Protein AF-0000000081093779 (afdb_homodimer)

Nearest PDB structures (foldseek):
  6x68-assembly1_C  TM=7.818E-01  e=4.699E-25  Trichoplusia ni
  6x68-assembly1_C  TM=7.734E-01  e=1.023E-24  Trichoplusia ni

pLDDT: mean 75.85, std 24.29, range [15.96, 97.69]

Structure (mmCIF, N/CA/C/O backbone):
data_AF-0000000081093779-model_v1
#
loop_
_entity.id
_entity.type
_entity.pdbx_description
1 polymer 'PiggyBac transposable element-derived protein domain-containing protein'
#
loop_
_atom_site.group_PDB
_atom_site.id
_atom_site.type_symbol
_atom_site.label_atom_id
_atom_site.label_alt_id
_atom_site.label_comp_id
_atom_site.label_asym_id
_atom_site.label_entity_id
_atom_site.label_seq_id
_atom_site.pdbx_PDB_ins_code
_atom_site.Cartn_x
_atom_site.Cartn_y
_atom_site.Cartn_z
_atom_site.occupancy
_atom_site.B_iso_or_equiv
_atom_site.auth_seq_id
_atom_site.auth_comp_id
_atom_site.auth_asym_id
_atom_site.auth_atom_id
_atom_site.pdbx_PDB_model_num
ATOM 1 N N . MET A 1 1 ? -0.114 -11.602 -33.719 1 18.81 1 MET A N 1
ATOM 2 C CA . MET A 1 1 ? -1.389 -11.312 -33.062 1 18.81 1 MET A CA 1
ATOM 3 C C . MET A 1 1 ? -1.17 -10.609 -31.734 1 18.81 1 MET A C 1
ATOM 5 O O . MET A 1 1 ? -0.712 -11.219 -30.766 1 18.81 1 MET A O 1
ATOM 9 N N . ALA A 1 2 ? -0.824 -9.297 -31.766 1 21.97 2 ALA A N 1
ATOM 10 C CA . ALA A 1 2 ? -0.409 -8.336 -30.734 1 21.97 2 ALA A CA 1
ATOM 11 C C . ALA A 1 2 ? -1.449 -8.234 -29.625 1 21.97 2 ALA A C 1
ATOM 13 O O . ALA A 1 2 ? -2.633 -8.016 -29.891 1 21.97 2 ALA A O 1
ATOM 14 N N . ARG A 1 3 ? -1.129 -9.094 -28.594 1 26.73 3 ARG A N 1
ATOM 15 C CA . ARG A 1 3 ? -1.94 -9.211 -27.391 1 26.73 3 ARG A CA 1
ATOM 16 C C . ARG A 1 3 ? -2.463 -7.848 -26.953 1 26.73 3 ARG A C 1
ATOM 18 O O . ARG A 1 3 ? -1.682 -6.965 -26.594 1 26.73 3 ARG A O 1
ATOM 25 N N . GLN A 1 4 ? -3.508 -7.391 -27.609 1 26.34 4 GLN A N 1
ATOM 26 C CA . GLN A 1 4 ? -4.191 -6.129 -27.359 1 26.34 4 GLN A CA 1
ATOM 27 C C . GLN A 1 4 ? -4.672 -6.043 -25.922 1 26.34 4 GLN A C 1
ATOM 29 O O . GLN A 1 4 ? -5.543 -6.812 -25.5 1 26.34 4 GLN A O 1
ATOM 34 N N . ASN A 1 5 ? -3.793 -5.777 -25.031 1 28.72 5 ASN A N 1
ATOM 35 C CA . ASN A 1 5 ? -4.012 -5.508 -23.609 1 28.72 5 ASN A CA 1
ATOM 36 C C . ASN A 1 5 ? -5.164 -4.527 -23.391 1 28.72 5 ASN A C 1
ATOM 38 O O . ASN A 1 5 ? -5.32 -3.572 -24.156 1 28.72 5 ASN A O 1
ATOM 42 N N . SER A 1 6 ? -6.215 -5.047 -22.922 1 29.97 6 SER A N 1
ATOM 43 C CA . SER A 1 6 ? -7.402 -4.238 -22.656 1 29.97 6 SER A CA 1
ATOM 44 C C . SER A 1 6 ? -7.031 -2.867 -22.109 1 29.97 6 SER A C 1
ATOM 46 O O . SER A 1 6 ? -6.039 -2.729 -21.391 1 29.97 6 SER A O 1
ATOM 48 N N . PRO A 1 7 ? -7.602 -1.818 -22.672 1 32.47 7 PRO A N 1
ATOM 49 C CA . PRO A 1 7 ? -7.254 -0.427 -22.375 1 32.47 7 PRO A CA 1
ATOM 50 C C . PRO A 1 7 ? -7.285 -0.123 -20.875 1 32.47 7 PRO A C 1
ATOM 52 O O . PRO A 1 7 ? -6.457 0.645 -20.375 1 32.47 7 PRO A O 1
ATOM 55 N N . ASP A 1 8 ? -8.289 -0.704 -20.281 1 31.78 8 ASP A N 1
ATOM 56 C CA . ASP A 1 8 ? -8.438 -0.351 -18.875 1 31.78 8 ASP A CA 1
ATOM 57 C C . ASP A 1 8 ? -7.289 -0.904 -18.031 1 31.78 8 ASP A C 1
ATOM 59 O O . ASP A 1 8 ? -6.801 -0.237 -17.125 1 31.78 8 ASP A O 1
ATOM 63 N N . PHE A 1 9 ? -6.965 -2.135 -18.219 1 30.69 9 PHE A N 1
ATOM 64 C CA . PHE A 1 9 ? -5.809 -2.734 -17.578 1 30.69 9 PHE A CA 1
ATOM 65 C C . PHE A 1 9 ? -4.52 -2.076 -18.047 1 30.69 9 PHE A C 1
ATOM 67 O O . PHE A 1 9 ? -3.58 -1.901 -17.266 1 30.69 9 PHE A O 1
ATOM 74 N N . GLN A 1 10 ? -4.438 -1.622 -19.281 1 31.36 10 GLN A N 1
ATOM 75 C CA . GLN A 1 10 ? -3.293 -0.884 -19.812 1 31.36 10 GLN A CA 1
ATOM 76 C C . GLN A 1 10 ? -3.102 0.434 -19.062 1 31.36 10 GLN A C 1
ATOM 78 O O . GLN A 1 10 ? -1.971 0.836 -18.781 1 31.36 10 GLN A O 1
ATOM 83 N N . GLN A 1 11 ? -4.203 0.979 -18.797 1 33.19 11 GLN A N 1
ATOM 84 C CA . GLN A 1 11 ? -4.137 2.221 -18.031 1 33.19 11 GLN A CA 1
ATOM 85 C C . GLN A 1 11 ? -3.576 1.978 -16.641 1 33.19 11 GLN A C 1
ATOM 87 O O . GLN A 1 11 ? -2.82 2.799 -16.109 1 33.19 11 GLN A O 1
ATOM 92 N N . LEU A 1 12 ? -4.023 0.939 -16.031 1 31.95 12 LEU A N 1
ATOM 93 C CA . LEU A 1 12 ? -3.412 0.568 -14.758 1 31.95 12 LEU A CA 1
ATOM 94 C C . LEU A 1 12 ? -1.933 0.246 -14.938 1 31.95 12 LEU A C 1
ATOM 96 O O . LEU A 1 12 ? -1.105 0.614 -14.102 1 31.95 12 LEU A O 1
ATOM 100 N N . LEU A 1 13 ? -1.633 -0.436 -16.016 1 33.34 13 LEU A N 1
ATOM 101 C CA . LEU A 1 13 ? -0.254 -0.76 -16.375 1 33.34 13 LEU A CA 1
ATOM 102 C C . LEU A 1 13 ? 0.535 0.504 -16.688 1 33.34 13 LEU A C 1
ATOM 104 O O . LEU A 1 13 ? 1.722 0.6 -16.375 1 33.34 13 LEU A O 1
ATOM 108 N N . ASP A 1 14 ? -0.094 1.353 -17.469 1 34.47 14 ASP A N 1
ATOM 109 C CA . ASP A 1 14 ? 0.603 2.561 -17.906 1 34.47 14 ASP A CA 1
ATOM 110 C C . ASP A 1 14 ? 1.012 3.414 -16.703 1 34.47 14 ASP A C 1
ATOM 112 O O . ASP A 1 14 ? 1.974 4.18 -16.781 1 34.47 14 ASP A O 1
ATOM 116 N N . GLY A 1 15 ? 0.199 3.402 -15.789 1 32.81 15 GLY A N 1
ATOM 117 C CA . GLY A 1 15 ? 0.595 4.148 -14.609 1 32.81 15 GLY A CA 1
ATOM 118 C C . GLY A 1 15 ? 1.782 3.541 -13.883 1 32.81 15 GLY A C 1
ATOM 119 O O . GLY A 1 15 ? 2.293 4.117 -12.922 1 32.81 15 GLY A O 1
ATOM 120 N N . TYR A 1 16 ? 1.854 2.27 -13.938 1 31.12 16 TYR A N 1
ATOM 121 C CA . TYR A 1 16 ? 3.043 1.695 -13.32 1 31.12 16 TYR A CA 1
ATOM 122 C C . TYR A 1 16 ? 4.285 1.994 -14.148 1 31.12 16 TYR A C 1
ATOM 124 O O . TYR A 1 16 ? 4.48 1.413 -15.219 1 31.12 16 TYR A O 1
ATOM 132 N N . ILE A 1 17 ? 4.734 3.088 -14.117 1 31.38 17 ILE A N 1
ATOM 133 C CA . ILE A 1 17 ? 6.012 3.398 -14.75 1 31.38 17 ILE A CA 1
ATOM 134 C C . ILE A 1 17 ? 7.035 2.316 -14.398 1 31.38 17 ILE A C 1
ATOM 136 O O . ILE A 1 17 ? 7.398 2.148 -13.234 1 31.38 17 ILE A O 1
ATOM 140 N N . THR A 1 18 ? 7 1.309 -15.125 1 35.19 18 THR A N 1
ATOM 141 C CA . THR A 1 18 ? 8.164 0.427 -15.117 1 35.19 18 THR A CA 1
ATOM 142 C C . THR A 1 18 ? 9.453 1.235 -15.18 1 35.19 18 THR A C 1
ATOM 144 O O . THR A 1 18 ? 9.625 2.066 -16.078 1 35.19 18 THR A O 1
ATOM 147 N N . GLU A 1 19 ? 10.07 1.427 -14.148 1 36.53 19 GLU A N 1
ATOM 148 C CA . GLU A 1 19 ? 11.359 2.107 -14.102 1 36.53 19 GLU A CA 1
ATOM 149 C C . GLU A 1 19 ? 12.336 1.496 -15.102 1 36.53 19 GLU A C 1
ATOM 151 O O . GLU A 1 19 ? 12.531 0.279 -15.125 1 36.53 19 GLU A O 1
ATOM 156 N N . ASP A 1 20 ? 12.445 2.162 -16.156 1 38.88 20 ASP A N 1
ATOM 157 C CA . ASP A 1 20 ? 13.555 1.868 -17.062 1 38.88 20 ASP A CA 1
ATOM 158 C C . ASP A 1 20 ? 14.891 1.866 -16.312 1 38.88 20 ASP A C 1
ATOM 160 O O . ASP A 1 20 ? 15.016 2.475 -15.25 1 38.88 20 ASP A O 1
ATOM 164 N N . LEU A 1 21 ? 15.766 1.015 -16.719 1 40.94 21 LEU A N 1
ATOM 165 C CA . LEU A 1 21 ? 17.109 0.854 -16.156 1 40.94 21 LEU A CA 1
ATOM 166 C C . LEU A 1 21 ? 17.703 2.207 -15.789 1 40.94 21 LEU A C 1
ATOM 168 O O . LEU A 1 21 ? 18.453 2.311 -14.812 1 40.94 21 LEU A O 1
ATOM 172 N N . SER A 1 22 ? 17.406 3.127 -16.625 1 40.22 22 SER A N 1
ATOM 173 C CA . SER A 1 22 ? 18.016 4.422 -16.328 1 40.22 22 SER A CA 1
ATOM 174 C C . SER A 1 22 ? 17.422 5.02 -15.047 1 40.22 22 SER A C 1
ATOM 176 O O . SER A 1 22 ? 17.969 5.988 -14.508 1 40.22 22 SER A O 1
ATOM 178 N N . ASP A 1 23 ? 16.359 4.508 -14.695 1 41.31 23 ASP A N 1
ATOM 179 C CA . ASP A 1 23 ? 15.672 5.09 -13.547 1 41.31 23 ASP A CA 1
ATOM 180 C C . ASP A 1 23 ? 16.016 4.336 -12.266 1 41.31 23 ASP A C 1
ATOM 182 O O . ASP A 1 23 ? 15.609 4.746 -11.172 1 41.31 23 ASP A O 1
ATOM 186 N N . LEU A 1 24 ? 16.562 3.178 -12.32 1 34.53 24 LEU A N 1
ATOM 187 C CA . LEU A 1 24 ? 16.781 2.297 -11.18 1 34.53 24 LEU A CA 1
ATOM 188 C C . LEU A 1 24 ? 17.984 2.77 -10.359 1 34.53 24 LEU A C 1
ATOM 190 O O . LEU A 1 24 ? 19.094 2.91 -10.883 1 34.53 24 LEU A O 1
ATOM 194 N N . GLU A 1 25 ? 17.75 3.441 -9.359 1 33.97 25 GLU A N 1
ATOM 195 C CA . GLU A 1 25 ? 18.797 3.732 -8.398 1 33.97 25 GLU A CA 1
ATOM 196 C C . GLU A 1 25 ? 19.391 2.449 -7.82 1 33.97 25 GLU A C 1
ATOM 198 O O . GLU A 1 25 ? 18.688 1.456 -7.648 1 33.97 25 GLU A O 1
ATOM 203 N N . THR A 1 26 ? 20.703 2.301 -7.879 1 31.2 26 THR A N 1
ATOM 204 C CA . THR A 1 26 ? 21.5 1.192 -7.359 1 31.2 26 THR A CA 1
ATOM 205 C C . THR A 1 26 ? 21.156 0.929 -5.895 1 31.2 26 THR A C 1
ATOM 207 O O . THR A 1 26 ? 21.125 1.855 -5.082 1 31.2 26 THR A O 1
ATOM 210 N N . ASP A 1 27 ? 20.562 -0.124 -5.609 1 31.91 27 ASP A N 1
ATOM 211 C CA . ASP A 1 27 ? 20.312 -0.662 -4.273 1 31.91 27 ASP A CA 1
ATOM 212 C C . ASP A 1 27 ? 21.625 -0.835 -3.504 1 31.91 27 ASP A C 1
ATOM 214 O O . ASP A 1 27 ? 22.5 -1.606 -3.916 1 31.91 27 ASP A O 1
ATOM 218 N N . GLU A 1 28 ? 22.188 0.102 -2.984 1 28.31 28 GLU A N 1
ATOM 219 C CA . GLU A 1 28 ? 23.312 -0.235 -2.1 1 28.31 28 GLU A CA 1
ATOM 220 C C . GLU A 1 28 ? 22.844 -1.137 -0.957 1 28.31 28 GLU A C 1
ATOM 222 O O . GLU A 1 28 ? 21.984 -0.748 -0.157 1 28.31 28 GLU A O 1
ATOM 227 N N . TYR A 1 29 ? 22.906 -2.441 -1.121 1 28.75 29 TYR A N 1
ATOM 228 C CA . TYR A 1 29 ? 22.75 -3.434 -0.064 1 28.75 29 TYR A CA 1
ATOM 229 C C . TYR A 1 29 ? 23.703 -3.166 1.089 1 28.75 29 TYR A C 1
ATOM 231 O O . TYR A 1 29 ? 24.922 -3.072 0.887 1 28.75 29 TYR A O 1
ATOM 239 N N . THR A 1 30 ? 23.438 -2.436 2.074 1 27.3 30 THR A N 1
ATOM 240 C CA . THR A 1 30 ? 24.281 -2.479 3.266 1 27.3 30 THR A CA 1
ATOM 241 C C . THR A 1 30 ? 24.281 -3.877 3.873 1 27.3 30 THR A C 1
ATOM 243 O O . THR A 1 30 ? 23.234 -4.398 4.262 1 27.3 30 THR A O 1
ATOM 246 N N . THR A 1 31 ? 25.141 -4.785 3.477 1 25.69 31 THR A N 1
ATOM 247 C CA . THR A 1 31 ? 25.453 -6.023 4.188 1 25.69 31 THR A CA 1
ATOM 248 C C . THR A 1 31 ? 25.734 -5.742 5.66 1 25.69 31 THR A C 1
ATOM 250 O O . THR A 1 31 ? 26.703 -5.062 5.992 1 25.69 31 THR A O 1
ATOM 253 N N . GLU A 1 32 ? 24.812 -5.523 6.523 1 25.69 32 GLU A N 1
ATOM 254 C CA . GLU A 1 32 ? 25.125 -5.625 7.945 1 25.69 32 GLU A CA 1
ATOM 255 C C . GLU A 1 32 ? 25.953 -6.879 8.234 1 25.69 32 GLU A C 1
ATOM 257 O O . GLU A 1 32 ? 25.594 -7.977 7.809 1 25.69 32 GLU A O 1
ATOM 262 N N . ASP A 1 33 ? 27.219 -6.801 8.43 1 23.45 33 ASP A N 1
ATOM 263 C CA . ASP A 1 33 ? 28.094 -7.812 9.008 1 23.45 33 ASP A CA 1
ATOM 264 C C . ASP A 1 33 ? 27.406 -8.539 10.164 1 23.45 33 ASP A C 1
ATOM 266 O O . ASP A 1 33 ? 26.547 -7.969 10.836 1 23.45 33 ASP A O 1
A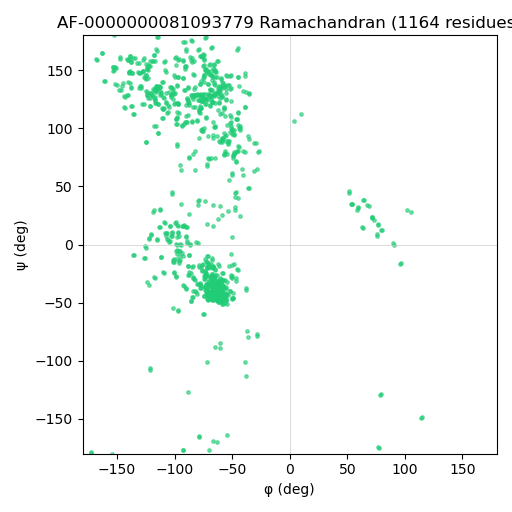TOM 270 N N . GLU A 1 34 ? 27.688 -9.867 10.328 1 23.8 34 GLU A N 1
ATOM 271 C CA . GLU A 1 34 ? 27.359 -11.031 11.156 1 23.8 34 GLU A CA 1
ATOM 272 C C . GLU A 1 34 ? 27.531 -10.711 12.641 1 23.8 34 GLU A C 1
ATOM 274 O O . GLU A 1 34 ? 27.359 -11.586 13.492 1 23.8 34 GLU A O 1
ATOM 279 N N . SER A 1 35 ? 28.266 -9.664 13.062 1 22.25 35 SER A N 1
ATOM 280 C CA . SER A 1 35 ? 28.781 -9.992 14.391 1 22.25 35 SER A CA 1
ATOM 281 C C . SER A 1 35 ? 27.625 -10.234 15.375 1 22.25 35 SER A C 1
ATOM 283 O O . SER A 1 35 ? 27.656 -11.195 16.141 1 22.25 35 SER A O 1
ATOM 285 N N . SER A 1 36 ? 27.109 -9.148 15.953 1 21.09 36 SER A N 1
ATOM 286 C CA . SER A 1 36 ? 26.734 -9.188 17.359 1 21.09 36 SER A CA 1
ATOM 287 C C . SER A 1 36 ? 25.391 -9.859 17.562 1 21.09 36 SER A C 1
ATOM 289 O O . SER A 1 36 ? 24.375 -9.18 17.781 1 21.09 36 SER A O 1
ATOM 291 N N . GLU A 1 37 ? 25.016 -10.852 16.781 1 20.28 37 GLU A N 1
ATOM 292 C CA . GLU A 1 37 ? 23.719 -11.469 17.031 1 20.28 37 GLU A CA 1
ATOM 293 C C . GLU A 1 37 ? 23.641 -12.086 18.422 1 20.28 37 GLU A C 1
ATOM 295 O O . GLU A 1 37 ? 23.953 -13.266 18.594 1 20.28 37 GLU A O 1
ATOM 300 N N . ARG A 1 38 ? 24.344 -11.484 19.469 1 19.64 38 ARG A N 1
ATOM 301 C CA . ARG A 1 38 ? 24.047 -12.227 20.688 1 19.64 38 ARG A CA 1
ATOM 302 C C . ARG A 1 38 ? 22.547 -12.289 20.938 1 19.64 38 ARG A C 1
ATOM 304 O O . ARG A 1 38 ? 21.844 -11.289 20.781 1 19.64 38 ARG A O 1
ATOM 311 N N . GLY A 1 39 ? 21.953 -13.523 20.797 1 18.45 39 GLY A N 1
ATOM 312 C CA . GLY A 1 39 ? 20.656 -14.141 20.969 1 18.45 39 GLY A CA 1
ATOM 313 C C . GLY A 1 39 ? 20 -13.805 22.297 1 18.45 39 GLY A C 1
ATOM 314 O O . GLY A 1 39 ? 20.422 -14.312 23.344 1 18.45 39 GLY A O 1
ATOM 315 N N . GLU A 1 40 ? 20 -12.523 22.781 1 18.53 40 GLU A N 1
ATOM 316 C CA . GLU A 1 40 ? 19.297 -12.508 24.062 1 18.53 40 GLU A CA 1
ATOM 317 C C . GLU A 1 40 ? 17.906 -13.133 23.922 1 18.53 40 GLU A C 1
ATOM 319 O O . GLU A 1 40 ? 17.094 -12.672 23.125 1 18.53 40 GLU A O 1
ATOM 324 N N . SER A 1 41 ? 17.828 -14.5 24.078 1 18.98 41 SER A N 1
ATOM 325 C CA . SER A 1 41 ? 16.672 -15.383 24.266 1 18.98 41 SER A CA 1
ATOM 326 C C . SER A 1 41 ? 15.766 -14.875 25.375 1 18.98 41 SER A C 1
ATOM 328 O O . SER A 1 41 ? 16.188 -14.805 26.547 1 18.98 41 SER A O 1
ATOM 330 N N . SER A 1 42 ? 15.219 -13.727 25.312 1 18.31 42 SER A N 1
ATOM 331 C CA . SER A 1 42 ? 14.242 -13.445 26.359 1 18.31 42 SER A CA 1
ATOM 332 C C . SER A 1 42 ? 13.25 -14.594 26.516 1 18.31 42 SER A C 1
ATOM 334 O O . SER A 1 42 ? 12.57 -14.969 25.547 1 18.31 42 SER A O 1
ATOM 336 N N . ASP A 1 43 ? 13.477 -15.555 27.438 1 18.02 43 ASP A N 1
ATOM 337 C CA . ASP A 1 43 ? 12.719 -16.656 28.016 1 18.02 43 ASP A CA 1
ATOM 338 C C . ASP A 1 43 ? 11.312 -16.203 28.406 1 18.02 43 ASP A C 1
ATOM 340 O O . ASP A 1 43 ? 11.133 -15.125 28.969 1 18.02 43 ASP A O 1
ATOM 344 N N . GLU A 1 44 ? 10.336 -16.641 27.656 1 18.53 44 GLU A N 1
ATOM 345 C CA . GLU A 1 44 ? 8.914 -16.688 27.969 1 18.53 44 GLU A CA 1
ATOM 346 C C . GLU A 1 44 ? 8.688 -17.266 29.359 1 18.53 44 GLU A C 1
ATOM 348 O O . GLU A 1 44 ? 9.094 -18.391 29.656 1 18.53 44 GLU A O 1
ATOM 353 N N . GLN A 1 45 ? 8.867 -16.453 30.406 1 18.52 45 GLN A N 1
ATOM 354 C CA . GLN A 1 45 ? 8.391 -16.891 31.703 1 18.52 45 GLN A CA 1
ATOM 355 C C . GLN A 1 45 ? 7.004 -17.531 31.594 1 18.52 45 GLN A C 1
ATOM 357 O O . GLN A 1 45 ? 6.078 -16.906 31.062 1 18.52 45 GLN A O 1
ATOM 362 N N . ALA A 1 46 ? 6.98 -18.922 31.547 1 21.8 46 ALA A N 1
ATOM 363 C CA . ALA A 1 46 ? 5.938 -19.922 31.719 1 21.8 46 ALA A CA 1
ATOM 364 C C . ALA A 1 46 ? 5.07 -19.609 32.938 1 21.8 46 ALA A C 1
ATOM 366 O O . ALA A 1 46 ? 5.469 -19.875 34.062 1 21.8 46 ALA A O 1
ATOM 367 N N . ASP A 1 47 ? 4.727 -18.438 33.219 1 19.25 47 ASP A N 1
ATOM 368 C CA . ASP A 1 47 ? 4.047 -18.312 34.531 1 19.25 47 ASP A CA 1
ATOM 369 C C . ASP A 1 47 ? 2.801 -19.188 34.562 1 19.25 47 ASP A C 1
ATOM 371 O O . ASP A 1 47 ? 1.87 -18.922 35.312 1 19.25 47 ASP A O 1
ATOM 375 N N . ASP A 1 48 ? 2.756 -20.344 33.688 1 17.69 48 ASP A N 1
ATOM 376 C CA . ASP A 1 48 ? 1.609 -21.125 34.156 1 17.69 48 ASP A CA 1
ATOM 377 C C . ASP A 1 48 ? 1.842 -21.688 35.562 1 17.69 48 ASP A C 1
ATOM 379 O O . ASP A 1 48 ? 2.83 -22.375 35.781 1 17.69 48 ASP A O 1
ATOM 383 N N . PRO A 1 49 ? 1.438 -21.094 36.656 1 20.91 49 PRO A N 1
ATOM 384 C CA . PRO A 1 49 ? 1.571 -21.531 38.031 1 20.91 49 PRO A CA 1
ATOM 385 C C . PRO A 1 49 ? 1.132 -22.984 38.25 1 20.91 49 PRO A C 1
ATOM 387 O O . PRO A 1 49 ? 1.109 -23.469 39.375 1 20.91 49 PRO A O 1
ATOM 390 N N . CYS A 1 50 ? 0.328 -23.562 37.219 1 18.7 50 CYS A N 1
ATOM 391 C CA . CYS A 1 50 ? -0.359 -24.641 37.906 1 18.7 50 CYS A CA 1
ATOM 392 C C . CYS A 1 50 ? 0.638 -25.656 38.469 1 18.7 50 CYS A C 1
ATOM 394 O O . CYS A 1 50 ? 0.539 -26.047 39.625 1 18.7 50 CYS A O 1
ATOM 396 N N . ILE A 1 51 ? 1.05 -26.766 37.594 1 17.28 51 ILE A N 1
ATOM 397 C CA . ILE A 1 51 ? 1.233 -28.156 37.969 1 17.28 51 ILE A CA 1
ATOM 398 C C . ILE A 1 51 ? 2.607 -28.344 38.594 1 17.28 51 ILE A C 1
ATOM 400 O O . ILE A 1 51 ? 3.631 -28.312 37.906 1 17.28 51 ILE A O 1
ATOM 404 N N . ALA A 1 52 ? 2.904 -27.734 39.75 1 19.91 52 ALA A N 1
ATOM 405 C CA . ALA A 1 52 ? 4.09 -28.109 40.5 1 19.91 52 ALA A CA 1
ATOM 406 C C . ALA A 1 52 ? 4.148 -29.625 40.719 1 19.91 52 ALA A C 1
ATOM 408 O O . ALA A 1 52 ? 5.059 -30.141 41.375 1 19.91 52 ALA A O 1
ATOM 409 N N . GLN A 1 53 ? 2.918 -30.422 40.312 1 17.64 53 GLN A N 1
ATOM 410 C CA . GLN A 1 53 ? 2.945 -31.594 41.188 1 17.64 53 GLN A CA 1
ATOM 411 C C . GLN A 1 53 ? 4.098 -32.531 40.812 1 17.64 53 GLN A C 1
ATOM 413 O O . GLN A 1 53 ? 4.648 -32.438 39.719 1 17.64 53 GLN A O 1
ATOM 418 N N . GLN A 1 54 ? 4.168 -33.781 41.594 1 18.28 54 GLN A N 1
ATOM 419 C CA . GLN A 1 54 ? 5.102 -34.812 42.062 1 18.28 54 GLN A CA 1
ATOM 420 C C . GLN A 1 54 ? 5.414 -35.812 40.938 1 18.28 54 GLN A C 1
ATOM 422 O O . GLN A 1 54 ? 4.508 -36.438 40.406 1 18.28 54 GLN A O 1
ATOM 427 N N . ARG A 1 55 ? 6.449 -35.656 40.094 1 17.95 55 ARG A N 1
ATOM 428 C CA . ARG A 1 55 ? 7.047 -36.5 39.062 1 17.95 55 ARG A CA 1
ATOM 429 C C . ARG A 1 55 ? 7.398 -37.875 39.625 1 17.95 55 ARG A C 1
ATOM 431 O O . ARG A 1 55 ? 8.57 -38.156 39.906 1 17.95 55 ARG A O 1
ATOM 438 N N . LYS A 1 56 ? 6.715 -38.438 40.656 1 19 56 LYS A N 1
ATOM 439 C CA . LYS A 1 56 ? 7.453 -39.625 41.031 1 19 56 LYS A CA 1
ATOM 440 C C . LYS A 1 56 ? 7.418 -40.688 39.938 1 19 56 LYS A C 1
ATOM 442 O O . LYS A 1 56 ? 6.605 -41.625 40 1 19 56 LYS A O 1
ATOM 447 N N . ARG A 1 57 ? 7.391 -40.312 38.469 1 16.38 57 ARG A N 1
ATOM 448 C CA . ARG A 1 57 ? 7.082 -41.375 37.5 1 16.38 57 ARG A CA 1
ATOM 449 C C . ARG A 1 57 ? 8.125 -42.469 37.531 1 16.38 57 ARG A C 1
ATOM 451 O O . ARG A 1 57 ? 9.328 -42.219 37.594 1 16.38 57 ARG A O 1
ATOM 458 N N . THR A 1 58 ? 7.68 -43.688 37.938 1 18.42 58 THR A N 1
ATOM 459 C CA . THR A 1 58 ? 8.273 -45 37.938 1 18.42 58 THR A CA 1
ATOM 460 C C . THR A 1 58 ? 8.734 -45.406 36.562 1 18.42 58 THR A C 1
ATOM 462 O O . THR A 1 58 ? 8.062 -45.125 35.562 1 18.42 58 THR A O 1
ATOM 465 N N . ARG A 1 59 ? 9.984 -45.906 36.281 1 17.41 59 ARG A N 1
ATOM 466 C CA . ARG A 1 59 ? 11.023 -46.219 35.312 1 17.41 59 ARG A CA 1
ATOM 467 C C . ARG A 1 59 ? 10.633 -47.438 34.438 1 17.41 59 ARG A C 1
ATOM 469 O O . ARG A 1 59 ? 11.453 -47.969 33.719 1 17.41 59 ARG A O 1
ATOM 476 N N . GLY A 1 60 ? 9.305 -47.875 34.344 1 17.05 60 GLY A N 1
ATOM 477 C CA . GLY A 1 60 ? 9.422 -49.219 33.812 1 17.05 60 GLY A CA 1
ATOM 478 C C . GLY A 1 60 ? 10.023 -49.25 32.438 1 17.05 60 GLY A C 1
ATOM 479 O O . GLY A 1 60 ? 10.141 -48.219 31.766 1 17.05 60 GLY A O 1
ATOM 480 N N . GLY A 1 61 ? 10.055 -50.438 31.609 1 17.38 61 GLY A N 1
ATOM 481 C CA . GLY A 1 61 ? 10.953 -51.312 30.875 1 17.38 61 GLY A CA 1
ATOM 482 C C . GLY A 1 61 ? 10.953 -51.062 29.375 1 17.38 61 GLY A C 1
ATOM 483 O O . GLY A 1 61 ? 12.008 -51.031 28.75 1 17.38 61 GLY A O 1
ATOM 484 N N . GLU A 1 62 ? 9.781 -51.062 28.547 1 19.47 62 GLU A N 1
ATOM 485 C CA . GLU A 1 62 ? 9.82 -51.969 27.391 1 19.47 62 GLU A CA 1
ATOM 486 C C . GLU A 1 62 ? 10.484 -51.312 26.188 1 19.47 62 GLU A C 1
ATOM 488 O O . GLU A 1 62 ? 10.516 -50.062 26.094 1 19.47 62 GLU A O 1
ATOM 493 N N . ALA A 1 63 ? 11.07 -52.062 25.078 1 20.23 63 ALA A N 1
ATOM 494 C CA . ALA A 1 63 ? 12.094 -52.094 24.047 1 20.23 63 ALA A CA 1
ATOM 495 C C . ALA A 1 63 ? 11.617 -51.406 22.781 1 20.23 63 ALA A C 1
ATOM 497 O O . ALA A 1 63 ? 12.32 -51.375 21.766 1 20.23 63 ALA A O 1
ATOM 498 N N . VAL A 1 64 ? 10.688 -50.438 22.688 1 19.59 64 VAL A N 1
ATOM 499 C CA . VAL A 1 64 ? 10.039 -50.344 21.391 1 19.59 64 VAL A CA 1
ATOM 500 C C . VAL A 1 64 ? 11.062 -49.906 20.328 1 19.59 64 VAL A C 1
ATOM 502 O O . VAL A 1 64 ? 11.992 -49.156 20.625 1 19.59 64 VAL A O 1
ATOM 505 N N . MET A 1 65 ? 11.008 -50.5 19.062 1 19.97 65 MET A N 1
ATOM 506 C CA . MET A 1 65 ? 11.812 -50.562 17.844 1 19.97 65 MET A CA 1
ATOM 507 C C . MET A 1 65 ? 11.883 -49.219 17.141 1 19.97 65 MET A C 1
ATOM 509 O O . MET A 1 65 ? 10.852 -48.594 16.938 1 19.97 65 MET A O 1
ATOM 513 N N . GLY A 1 66 ? 12.961 -48.438 17.156 1 18.39 66 GLY A N 1
ATOM 514 C CA . GLY A 1 66 ? 13.43 -47.094 16.875 1 18.39 66 GLY A CA 1
ATOM 515 C C . GLY A 1 66 ? 13.414 -46.781 15.391 1 18.39 66 GLY A C 1
ATOM 516 O O . GLY A 1 66 ? 14.125 -47.406 14.602 1 18.39 66 GLY A O 1
ATOM 517 N N . GLY A 1 67 ? 12.188 -46.531 14.75 1 20.02 67 GLY A N 1
ATOM 518 C CA . GLY A 1 67 ? 12.086 -46.312 13.312 1 20.02 67 GLY A CA 1
ATOM 519 C C . GLY A 1 67 ? 12.984 -45.188 12.82 1 20.02 67 GLY A C 1
ATOM 520 O O . GLY A 1 67 ? 13.352 -44.312 13.578 1 20.02 67 GLY A O 1
ATOM 521 N N . PRO A 1 68 ? 13.789 -45.344 11.664 1 22.08 68 PRO A N 1
ATOM 522 C CA . PRO A 1 68 ? 14.898 -44.562 11.109 1 22.08 68 PRO A CA 1
ATOM 523 C C . PRO A 1 68 ? 14.484 -43.156 10.703 1 22.08 68 PRO A C 1
ATOM 525 O O . PRO A 1 68 ? 13.406 -42.969 10.125 1 22.08 68 PRO A O 1
ATOM 528 N N . GLY A 1 69 ? 14.602 -42.156 11.5 1 22.62 69 GLY A N 1
ATOM 529 C CA . GLY A 1 69 ? 14.359 -40.719 11.445 1 22.62 69 GLY A CA 1
ATOM 530 C C . GLY A 1 69 ? 15.016 -40.031 10.258 1 22.62 69 GLY A C 1
ATOM 531 O O . GLY A 1 69 ? 16.203 -40.281 9.977 1 22.62 69 GLY A O 1
ATOM 532 N N . GLY A 1 70 ? 14.297 -39.781 9.094 1 25.09 70 GLY A N 1
ATOM 533 C CA . GLY A 1 70 ? 14.703 -39.156 7.855 1 25.09 70 GLY A CA 1
ATOM 534 C C . GLY A 1 70 ? 15.375 -37.812 8.07 1 25.09 70 GLY A C 1
ATOM 535 O O . GLY A 1 70 ? 14.875 -36.969 8.828 1 25.09 70 GLY A O 1
ATOM 536 N N . ALA A 1 71 ? 16.688 -37.719 8 1 27.61 71 ALA A N 1
ATOM 537 C CA . ALA A 1 71 ? 17.656 -36.656 8.242 1 27.61 71 ALA A CA 1
ATOM 538 C C . ALA A 1 71 ? 17.359 -35.438 7.379 1 27.61 71 ALA A C 1
ATOM 540 O O . ALA A 1 71 ? 16.906 -35.562 6.238 1 27.61 71 ALA A O 1
ATOM 541 N N . ALA A 1 72 ? 17.078 -34.375 7.934 1 32.28 72 ALA A N 1
ATOM 542 C CA . ALA A 1 72 ? 16.859 -33.031 7.383 1 32.28 72 ALA A CA 1
ATOM 543 C C . ALA A 1 72 ? 18.016 -32.625 6.477 1 32.28 72 ALA A C 1
ATOM 545 O O . ALA A 1 72 ? 19.188 -32.812 6.824 1 32.28 72 ALA A O 1
ATOM 546 N N . PRO A 1 73 ? 17.922 -32.594 5.152 1 33 73 PRO A N 1
ATOM 547 C CA . PRO A 1 73 ? 19.031 -32.25 4.266 1 33 73 PRO A CA 1
ATOM 548 C C . PRO A 1 73 ? 19.75 -30.969 4.664 1 33 73 PRO A C 1
ATOM 550 O O . PRO A 1 73 ? 19.109 -29.922 4.773 1 33 73 PRO A O 1
ATOM 553 N N . THR A 1 74 ? 20.594 -31 5.68 1 34.53 74 THR A N 1
ATOM 554 C CA . THR A 1 74 ? 21.5 -29.922 6.059 1 34.53 74 THR A CA 1
ATOM 555 C C . THR A 1 74 ? 22.203 -29.344 4.828 1 34.53 74 THR A C 1
ATOM 557 O O . THR A 1 74 ? 22.266 -30 3.785 1 34.53 74 THR A O 1
ATOM 560 N N . ARG A 1 75 ? 22.906 -28.172 5.008 1 41.88 75 ARG A N 1
ATOM 561 C CA . ARG A 1 75 ? 23.828 -27.531 4.082 1 41.88 75 ARG A CA 1
ATOM 562 C C . ARG A 1 75 ? 24.859 -28.531 3.557 1 41.88 75 ARG A C 1
ATOM 564 O O . ARG A 1 75 ? 25.594 -29.141 4.336 1 41.88 75 ARG A O 1
ATOM 571 N N . VAL A 1 76 ? 24.594 -29.406 2.662 1 33.53 76 VAL A N 1
ATOM 572 C CA . VAL A 1 76 ? 25.672 -30.266 2.166 1 33.53 76 VAL A CA 1
ATOM 573 C C . VAL A 1 76 ? 26.781 -29.391 1.594 1 33.53 76 VAL A C 1
ATOM 575 O O . VAL A 1 76 ? 26.562 -28.609 0.667 1 33.53 76 VAL A O 1
ATOM 578 N N . ARG A 1 77 ? 27.75 -29.016 2.367 1 37.19 77 ARG A N 1
ATOM 579 C CA . ARG A 1 77 ? 28.969 -28.453 1.8 1 37.19 77 ARG A CA 1
ATOM 580 C C . ARG A 1 77 ? 29.469 -29.297 0.634 1 37.19 77 ARG A C 1
ATOM 582 O O . ARG A 1 77 ? 29.781 -30.484 0.803 1 37.19 77 ARG A O 1
ATOM 589 N N . GLY A 1 78 ? 28.875 -29.344 -0.511 1 31.39 78 GLY A N 1
ATOM 590 C CA . GLY A 1 78 ? 29.484 -30.062 -1.622 1 31.39 78 GLY A CA 1
ATOM 591 C C . GLY A 1 78 ? 31 -29.953 -1.636 1 31.39 78 GLY A C 1
ATOM 592 O O . GLY A 1 78 ? 31.562 -29 -1.096 1 31.39 78 GLY A O 1
ATOM 593 N N . ALA A 1 79 ? 31.719 -31.125 -1.744 1 32.25 79 ALA A N 1
ATOM 594 C CA . ALA A 1 79 ? 33.156 -31.328 -1.892 1 32.25 79 ALA A CA 1
ATOM 595 C C . ALA A 1 79 ? 33.781 -30.281 -2.826 1 32.25 79 ALA A C 1
ATOM 597 O O . ALA A 1 79 ? 33.156 -29.922 -3.842 1 32.25 79 ALA A O 1
ATOM 598 N N . ALA A 1 80 ? 34.688 -29.484 -2.33 1 35.97 80 ALA A N 1
ATOM 599 C CA . ALA A 1 80 ? 35.625 -28.641 -3.061 1 35.97 80 ALA A CA 1
ATOM 600 C C . ALA A 1 80 ? 36.312 -29.422 -4.188 1 35.97 80 ALA A C 1
ATOM 602 O O . ALA A 1 80 ? 37.406 -29.984 -3.998 1 35.97 80 ALA A O 1
ATOM 603 N N . ALA A 1 81 ? 35.75 -30.375 -4.773 1 33.34 81 ALA A N 1
ATOM 604 C CA . ALA A 1 81 ? 36.688 -31.062 -5.668 1 33.34 81 ALA A CA 1
ATOM 605 C C . ALA A 1 81 ? 37.594 -30.078 -6.375 1 33.34 81 ALA A C 1
ATOM 607 O O . ALA A 1 81 ? 38.812 -30.219 -6.352 1 33.34 81 ALA A O 1
ATOM 608 N N . GLY A 1 82 ? 37.219 -29.781 -7.723 1 33.59 82 GLY A N 1
ATOM 609 C CA . GLY A 1 82 ? 38.188 -29.578 -8.797 1 33.59 82 GLY A CA 1
ATOM 610 C C . GLY A 1 82 ? 39 -28.312 -8.648 1 33.59 82 GLY A C 1
ATOM 611 O O . GLY A 1 82 ? 38.625 -27.422 -7.867 1 33.59 82 GLY A O 1
ATOM 612 N N . ARG A 1 83 ? 40.281 -28.344 -9.148 1 36.31 83 ARG A N 1
ATOM 613 C CA . ARG A 1 83 ? 41.281 -27.328 -9.406 1 36.31 83 ARG A CA 1
ATOM 614 C C . ARG A 1 83 ? 40.625 -26.031 -9.883 1 36.31 83 ARG A C 1
ATOM 616 O O . ARG A 1 83 ? 39.875 -26.016 -10.867 1 36.31 83 ARG A O 1
ATOM 623 N N . ASN A 1 84 ? 40.281 -25.125 -9.07 1 41.94 84 ASN A N 1
ATOM 624 C CA . ASN A 1 84 ? 39.844 -23.75 -9.266 1 41.94 84 ASN A CA 1
ATOM 625 C C . ASN A 1 84 ? 40.562 -23.094 -10.445 1 41.94 84 ASN A C 1
ATOM 627 O O . ASN A 1 84 ? 41.688 -22.609 -10.305 1 41.94 84 ASN A O 1
ATOM 631 N N . SER A 1 85 ? 40.656 -23.641 -11.555 1 46.53 85 SER A N 1
ATOM 632 C CA . SER A 1 85 ? 41.312 -22.906 -12.641 1 46.53 85 SER A CA 1
ATOM 633 C C . SER A 1 85 ? 40.812 -21.469 -12.695 1 46.53 85 SER A C 1
ATOM 635 O O . SER A 1 85 ? 39.625 -21.219 -12.875 1 46.53 85 SER A O 1
ATOM 637 N N . SER A 1 86 ? 41.281 -20.562 -11.883 1 62.78 86 SER A N 1
ATOM 638 C CA . SER A 1 86 ? 41.125 -19.125 -11.938 1 62.78 86 SER A CA 1
ATOM 639 C C . SER A 1 86 ? 40.969 -18.625 -13.375 1 62.78 86 SER A C 1
ATOM 641 O O . SER A 1 86 ? 41.875 -18.812 -14.188 1 62.78 86 SER A O 1
ATOM 643 N N . VAL A 1 87 ? 39.719 -18.625 -13.812 1 77.06 87 VAL A N 1
ATOM 644 C CA . VAL A 1 87 ? 39.438 -18.062 -15.141 1 77.06 87 VAL A CA 1
ATOM 645 C C . VAL A 1 87 ? 40.188 -16.734 -15.289 1 77.06 87 VAL A C 1
ATOM 647 O O . VAL A 1 87 ? 40.125 -15.891 -14.383 1 77.06 87 VAL A O 1
ATOM 650 N N . LYS A 1 88 ? 41.125 -16.703 -16.141 1 85.81 88 LYS A N 1
ATOM 651 C CA . LYS A 1 88 ? 41.781 -15.453 -16.469 1 85.81 88 LYS A CA 1
ATOM 652 C C . LYS A 1 88 ? 40.906 -14.547 -17.297 1 85.81 88 LYS A C 1
ATOM 654 O O . LYS A 1 88 ? 40.344 -14.984 -18.312 1 85.81 88 LYS A O 1
ATOM 659 N N . TRP A 1 89 ? 40.625 -13.398 -16.844 1 91.56 89 TRP A N 1
ATOM 660 C CA . TRP A 1 89 ? 39.781 -12.43 -17.531 1 91.56 89 TRP A CA 1
ATOM 661 C C . TRP A 1 89 ? 40.625 -11.406 -18.297 1 91.56 89 TRP A C 1
ATOM 663 O O . TRP A 1 89 ? 41.375 -10.648 -17.688 1 91.56 89 TRP A O 1
ATOM 673 N N . ASP A 1 90 ? 40.594 -11.523 -19.641 1 90.5 90 ASP A N 1
ATOM 674 C CA . ASP A 1 90 ? 41.25 -10.562 -20.531 1 90.5 90 ASP A CA 1
ATOM 675 C C . ASP A 1 90 ? 40.219 -9.836 -21.406 1 90.5 90 ASP A C 1
ATOM 677 O O . ASP A 1 90 ? 39.781 -10.359 -22.438 1 90.5 90 ASP A O 1
ATOM 681 N N . TRP A 1 91 ? 39.938 -8.633 -21.016 1 93.19 91 TRP A N 1
ATOM 682 C CA . TRP A 1 91 ? 38.875 -7.863 -21.688 1 93.19 91 TRP A CA 1
ATOM 683 C C . TRP A 1 91 ? 39.438 -7.156 -22.922 1 93.19 91 TRP A C 1
ATOM 685 O O . TRP A 1 91 ? 40.469 -6.508 -22.859 1 93.19 91 TRP A O 1
ATOM 695 N N . SER A 1 92 ? 38.812 -7.363 -24.062 1 91.56 92 SER A N 1
ATOM 696 C CA . SER A 1 92 ? 39.219 -6.773 -25.328 1 91.56 92 SER A CA 1
ATOM 697 C C . SER A 1 92 ? 38.062 -6 -25.984 1 91.56 92 SER A C 1
ATOM 699 O O . SER A 1 92 ? 36.906 -6.285 -25.719 1 91.56 92 SER A O 1
ATOM 701 N N . SER A 1 93 ? 38.344 -5.039 -26.828 1 87.81 93 SER A N 1
ATOM 702 C CA . SER A 1 93 ? 37.344 -4.203 -27.484 1 87.81 93 SER A CA 1
ATOM 703 C C . SER A 1 93 ? 37.031 -4.723 -28.891 1 87.81 93 SER A C 1
ATOM 705 O O . SER A 1 93 ? 36.344 -4.059 -29.672 1 87.81 93 SER A O 1
ATOM 707 N N . THR A 1 94 ? 37.375 -5.859 -29.188 1 82.75 94 THR A N 1
ATOM 708 C CA . THR A 1 94 ? 37.125 -6.418 -30.5 1 82.75 94 THR A CA 1
ATOM 709 C C . THR A 1 94 ? 35.656 -6.789 -30.672 1 82.75 94 THR A C 1
ATOM 711 O O . THR A 1 94 ? 34.938 -6.941 -29.672 1 82.75 94 THR A O 1
ATOM 714 N N . PRO A 1 95 ? 35.219 -6.793 -31.906 1 82.75 95 PRO A N 1
ATOM 715 C CA . PRO A 1 95 ? 33.812 -7.176 -32.125 1 82.75 95 PRO A CA 1
ATOM 716 C C . PRO A 1 95 ? 33.5 -8.555 -31.547 1 82.75 95 PRO A C 1
ATOM 718 O O . PRO A 1 95 ? 34.344 -9.461 -31.609 1 82.75 95 PRO A O 1
ATOM 721 N N . PHE A 1 96 ? 32.438 -8.602 -30.953 1 85.75 96 PHE A N 1
ATOM 722 C CA . PHE A 1 96 ? 32.031 -9.797 -30.219 1 85.75 96 PHE A CA 1
ATOM 723 C C . PHE A 1 96 ? 30.75 -10.383 -30.828 1 85.75 96 PHE A C 1
ATOM 725 O O . PHE A 1 96 ? 29.812 -9.641 -31.125 1 85.75 96 PHE A O 1
ATOM 732 N N . ILE A 1 97 ? 30.812 -11.688 -31.219 1 86 97 ILE A N 1
ATOM 733 C CA . ILE A 1 97 ? 29.609 -12.422 -31.625 1 86 97 ILE A CA 1
ATOM 734 C C . ILE A 1 97 ? 29.266 -13.461 -30.562 1 86 97 ILE A C 1
ATOM 736 O O . ILE A 1 97 ? 30.062 -14.367 -30.281 1 86 97 ILE A O 1
ATOM 740 N N . PRO A 1 98 ? 28.141 -13.336 -29.953 1 90.5 98 PRO A N 1
ATOM 741 C CA . PRO A 1 98 ? 27.781 -14.273 -28.906 1 90.5 98 PRO A CA 1
ATOM 742 C C . PRO A 1 98 ? 27.484 -15.68 -29.438 1 90.5 98 PRO A C 1
ATOM 744 O O . PRO A 1 98 ? 27.156 -15.836 -30.609 1 90.5 98 PRO A O 1
ATOM 747 N N . LYS A 1 99 ? 27.656 -16.609 -28.562 1 85.62 99 LYS A N 1
ATOM 748 C CA . LYS A 1 99 ? 27.281 -17.984 -28.891 1 85.62 99 LYS A CA 1
ATOM 749 C C . LYS A 1 99 ? 25.781 -18.125 -29.062 1 85.62 99 LYS A C 1
ATOM 751 O O . LYS A 1 99 ? 25 -17.594 -28.266 1 85.62 99 LYS A O 1
ATOM 756 N N . GLN A 1 100 ? 25.406 -18.688 -30.156 1 86.06 100 GLN A N 1
ATOM 757 C CA . GLN A 1 100 ? 23.984 -18.875 -30.422 1 86.06 100 GLN A CA 1
ATOM 758 C C . GLN A 1 100 ? 23.453 -20.094 -29.656 1 86.06 100 GLN A C 1
ATOM 760 O O . GLN A 1 100 ? 24.031 -21.172 -29.734 1 86.06 100 GLN A O 1
ATOM 765 N N . LEU A 1 101 ? 22.469 -19.875 -28.891 1 91 101 LEU A N 1
ATOM 766 C CA . LEU A 1 101 ? 21.812 -20.953 -28.125 1 91 101 LEU A CA 1
ATOM 767 C C . LEU A 1 101 ? 20.562 -21.453 -28.859 1 91 101 LEU A C 1
ATOM 769 O O . LEU A 1 101 ? 19.703 -20.656 -29.234 1 91 101 LEU A O 1
ATOM 773 N N . SER A 1 102 ? 20.5 -22.703 -29.188 1 91.44 102 SER A N 1
ATOM 774 C CA . SER A 1 102 ? 19.359 -23.312 -29.859 1 91.44 102 SER A CA 1
ATOM 775 C C . SER A 1 102 ? 18.359 -23.875 -28.844 1 91.44 102 SER A C 1
ATOM 777 O O . SER A 1 102 ? 18.609 -24.906 -28.234 1 91.44 102 SER A O 1
ATOM 779 N N . PHE A 1 103 ? 17.328 -23.234 -28.688 1 93.5 103 PHE A N 1
ATOM 780 C CA . PHE A 1 103 ? 16.297 -23.641 -27.719 1 93.5 103 PHE A CA 1
ATOM 781 C C . PHE A 1 103 ? 15.141 -24.328 -28.422 1 93.5 103 PHE A C 1
ATOM 783 O O . PHE A 1 103 ? 14.672 -23.859 -29.469 1 93.5 103 PHE A O 1
ATOM 790 N N . ASP A 1 104 ? 14.734 -25.5 -27.906 1 90.5 104 ASP A N 1
ATOM 791 C CA . ASP A 1 104 ? 13.578 -26.234 -28.406 1 90.5 104 ASP A CA 1
ATOM 792 C C . ASP A 1 104 ? 12.305 -25.812 -27.672 1 90.5 104 ASP A C 1
ATOM 794 O O . ASP A 1 104 ? 12.062 -26.219 -26.547 1 90.5 104 ASP A O 1
ATOM 798 N N . SER A 1 105 ? 11.5 -25.062 -28.312 1 88.69 105 SER A N 1
ATOM 799 C CA . SER A 1 105 ? 10.289 -24.516 -27.703 1 88.69 105 SER A CA 1
ATOM 800 C C . SER A 1 105 ? 9.125 -25.5 -27.828 1 88.69 105 SER A C 1
ATOM 802 O O . SER A 1 105 ? 8.031 -25.234 -27.312 1 88.69 105 SER A O 1
ATOM 804 N N . SER A 1 106 ? 9.32 -26.609 -28.422 1 87.38 106 SER A N 1
ATOM 805 C CA . SER A 1 106 ? 8.227 -27.547 -28.688 1 87.38 106 SER A CA 1
ATOM 806 C C . SER A 1 106 ? 7.707 -28.156 -27.391 1 87.38 106 SER A C 1
ATOM 808 O O . SER A 1 106 ? 6.527 -28.516 -27.297 1 87.38 106 SER A O 1
ATOM 810 N N . SER A 1 107 ? 8.516 -28.219 -26.469 1 86.56 107 SER A N 1
ATOM 811 C CA . SER A 1 107 ? 8.117 -28.859 -25.219 1 86.56 107 SER A CA 1
ATOM 812 C C . SER A 1 107 ? 7.781 -27.828 -24.141 1 86.56 107 SER A C 1
ATOM 814 O O . SER A 1 107 ? 7.559 -28.188 -22.984 1 86.56 107 SER A O 1
ATOM 816 N N . SER A 1 108 ? 7.684 -26.562 -24.547 1 91.69 108 SER A N 1
ATOM 817 C CA . SER A 1 108 ? 7.426 -25.516 -23.562 1 91.69 108 SER A CA 1
ATOM 818 C C . SER A 1 108 ? 5.926 -25.281 -23.391 1 91.69 108 SER A C 1
ATOM 820 O O . SER A 1 108 ? 5.133 -25.625 -24.266 1 91.69 108 SER A O 1
ATOM 822 N N . GLY A 1 109 ? 5.535 -24.812 -22.266 1 91.81 109 GLY A N 1
ATOM 823 C CA . GLY A 1 109 ? 4.137 -24.547 -21.969 1 91.81 109 GLY A CA 1
ATOM 824 C C . GLY A 1 109 ? 3.582 -25.438 -20.875 1 91.81 109 GLY A C 1
ATOM 825 O O . GLY A 1 109 ? 4.293 -25.766 -19.922 1 91.81 109 GLY A O 1
ATOM 826 N N . ILE A 1 110 ? 2.266 -25.688 -21.047 1 93.12 110 ILE A N 1
ATOM 827 C CA . ILE A 1 110 ? 1.599 -26.484 -20.031 1 93.12 110 ILE A CA 1
ATOM 828 C C . ILE A 1 110 ? 2.094 -27.938 -20.094 1 93.12 110 ILE A C 1
ATOM 830 O O . ILE A 1 110 ? 2.154 -28.531 -21.172 1 93.12 110 ILE A O 1
ATOM 834 N N . SER A 1 111 ? 2.496 -28.422 -18.969 1 92.62 111 SER A N 1
ATOM 835 C CA . SER A 1 111 ? 3.049 -29.766 -18.875 1 92.62 111 SER A CA 1
ATOM 836 C C . SER A 1 111 ? 1.953 -30.828 -18.984 1 92.62 111 SER A C 1
ATOM 838 O O . SER A 1 111 ? 0.779 -30.531 -18.75 1 92.62 111 SER A O 1
ATOM 840 N N . ASP A 1 112 ? 2.35 -32.031 -19.25 1 87.88 112 ASP A N 1
ATOM 841 C CA . ASP A 1 112 ? 1.438 -33.156 -19.344 1 87.88 112 ASP A CA 1
ATOM 842 C C . ASP A 1 112 ? 0.936 -33.562 -17.969 1 87.88 112 ASP A C 1
ATOM 844 O O . ASP A 1 112 ? -0.065 -34.281 -17.844 1 87.88 112 ASP A O 1
ATOM 848 N N . ALA A 1 113 ? 1.591 -33.062 -16.984 1 87.69 113 ALA A N 1
ATOM 849 C CA . ALA A 1 113 ? 1.198 -33.406 -15.609 1 87.69 113 ALA A CA 1
ATOM 850 C C . ALA A 1 113 ? -0.073 -32.656 -15.219 1 87.69 113 ALA A C 1
ATOM 852 O O . ALA A 1 113 ? -0.734 -33 -14.242 1 87.69 113 ALA A O 1
ATOM 853 N N . CYS A 1 114 ? -0.368 -31.641 -15.977 1 89.81 114 CYS A N 1
ATOM 854 C CA . CYS A 1 114 ? -1.551 -30.828 -15.688 1 89.81 114 CYS A CA 1
ATOM 855 C C . CYS A 1 114 ? -2.816 -31.531 -16.172 1 89.81 114 CYS A C 1
ATOM 857 O O . CYS A 1 114 ? -2.867 -32.031 -17.297 1 89.81 114 CYS A O 1
ATOM 859 N N . SER A 1 115 ? -3.799 -31.672 -15.375 1 88.62 115 SER A N 1
ATOM 860 C CA . SER A 1 115 ? -5.031 -32.406 -15.664 1 88.62 115 SER A CA 1
ATOM 861 C C . SER A 1 115 ? -6.07 -31.5 -16.312 1 88.62 115 SER A C 1
ATOM 863 O O . SER A 1 115 ? -7.156 -31.953 -16.672 1 88.62 115 SER A O 1
ATOM 865 N N . VAL A 1 116 ? -5.691 -30.312 -16.516 1 89.06 116 VAL A N 1
ATOM 866 C CA . VAL A 1 116 ? -6.684 -29.359 -17 1 89.06 116 VAL A CA 1
ATOM 867 C C . VAL A 1 116 ? -6.91 -29.578 -18.5 1 89.06 116 VAL A C 1
ATOM 869 O O . VAL A 1 116 ? -5.969 -29.859 -19.234 1 89.06 116 VAL A O 1
ATOM 872 N N . THR A 1 117 ? -8.172 -29.516 -18.828 1 86.25 117 THR A N 1
ATOM 873 C CA . THR A 1 117 ? -8.602 -29.656 -20.219 1 86.25 117 THR A CA 1
ATOM 874 C C . THR A 1 117 ? -9.234 -28.359 -20.719 1 86.25 117 THR A C 1
ATOM 876 O O . THR A 1 117 ? -9.305 -27.375 -19.984 1 86.25 117 THR A O 1
ATOM 879 N N . ASP A 1 118 ? -9.617 -28.375 -21.953 1 82.81 118 ASP A N 1
ATOM 880 C CA . ASP A 1 118 ? -10.227 -27.188 -22.562 1 82.81 118 ASP A CA 1
ATOM 881 C C . ASP A 1 118 ? -11.586 -26.891 -21.922 1 82.81 118 ASP A C 1
ATOM 883 O O . ASP A 1 118 ? -12.07 -25.766 -21.984 1 82.81 118 ASP A O 1
ATOM 887 N N . SER A 1 119 ? -12.18 -27.859 -21.281 1 86.81 119 SER A N 1
ATOM 888 C CA . SER A 1 119 ? -13.492 -27.688 -20.672 1 86.81 119 SER A CA 1
ATOM 889 C C . SER A 1 119 ? -13.375 -27.328 -19.203 1 86.81 119 SER A C 1
ATOM 891 O O . SER A 1 119 ? -14.383 -27.078 -18.531 1 86.81 119 SER A O 1
ATOM 893 N N . SER A 1 120 ? -12.125 -27.25 -18.812 1 91.62 120 SER A N 1
ATOM 894 C CA . SER A 1 120 ? -11.906 -26.953 -17.406 1 91.62 120 SER A CA 1
ATOM 895 C C . SER A 1 120 ? -12.266 -25.516 -17.078 1 91.62 120 SER A C 1
ATOM 897 O O . SER A 1 120 ? -12.062 -24.625 -17.906 1 91.62 120 SER A O 1
ATOM 899 N N . ASN A 1 121 ? -12.922 -25.375 -15.938 1 92.75 121 ASN A N 1
ATOM 900 C CA . ASN A 1 121 ? -13.234 -24.016 -15.492 1 92.75 121 ASN A CA 1
ATOM 901 C C . ASN A 1 121 ? -12.078 -23.391 -14.727 1 92.75 121 ASN A C 1
ATOM 903 O O . ASN A 1 121 ? -11.039 -24.016 -14.539 1 92.75 121 ASN A O 1
ATOM 907 N N . GLU A 1 122 ? -12.156 -22.156 -14.352 1 95.56 122 GLU A N 1
ATOM 908 C CA . GLU A 1 122 ? -11.094 -21.406 -13.711 1 95.56 122 GLU A CA 1
ATOM 909 C C . GLU A 1 122 ? -10.68 -22.031 -12.391 1 95.56 122 GLU A C 1
ATOM 911 O O . GLU A 1 122 ? -9.492 -22.062 -12.047 1 95.56 122 GLU A O 1
ATOM 916 N N . LEU A 1 123 ? -11.609 -22.578 -11.602 1 96.38 123 LEU A N 1
ATOM 917 C CA . LEU A 1 123 ? -11.32 -23.203 -10.32 1 96.38 123 LEU A CA 1
ATOM 918 C C . LEU A 1 123 ? -10.453 -24.453 -10.516 1 96.38 123 LEU A C 1
ATOM 920 O O . LEU A 1 123 ? -9.594 -24.75 -9.688 1 96.38 123 LEU A O 1
ATOM 924 N N . ASP A 1 124 ? -10.648 -25.188 -11.602 1 95.94 124 ASP A N 1
ATOM 925 C CA . ASP A 1 124 ? -9.859 -26.375 -11.875 1 95.94 124 ASP A CA 1
ATOM 926 C C . ASP A 1 124 ? -8.375 -26.047 -12.008 1 95.94 124 ASP A C 1
ATOM 928 O O . ASP A 1 124 ? -7.523 -26.844 -11.602 1 95.94 124 ASP A O 1
ATOM 932 N N . PHE A 1 125 ? -8.109 -24.906 -12.555 1 96.5 125 PHE A N 1
ATOM 933 C CA . PHE A 1 125 ? -6.715 -24.484 -12.68 1 96.5 125 PHE A CA 1
ATOM 934 C C . PHE A 1 125 ? -6.102 -24.25 -11.305 1 96.5 125 PHE A C 1
ATOM 936 O O . PHE A 1 125 ? -4.949 -24.609 -11.062 1 96.5 125 PHE A O 1
ATOM 943 N N . LEU A 1 126 ? -6.852 -23.641 -10.406 1 97 126 LEU A N 1
ATOM 944 C CA . LEU A 1 126 ? -6.344 -23.406 -9.055 1 97 126 LEU A CA 1
ATOM 945 C C . LEU A 1 126 ? -6.164 -24.734 -8.312 1 97 126 LEU A C 1
ATOM 947 O O . LEU A 1 126 ? -5.227 -24.891 -7.527 1 97 126 LEU A O 1
ATOM 951 N N . ARG A 1 127 ? -6.992 -25.656 -8.586 1 96.19 127 ARG A N 1
ATOM 952 C CA . ARG A 1 127 ? -6.969 -26.953 -7.895 1 96.19 127 ARG A CA 1
ATOM 953 C C . ARG A 1 127 ? -5.762 -27.766 -8.328 1 96.19 127 ARG A C 1
ATOM 955 O O . ARG A 1 127 ? -5.43 -28.781 -7.688 1 96.19 127 ARG A O 1
ATOM 962 N N . GLU A 1 128 ? -5.145 -27.391 -9.414 1 95.5 128 GLU A N 1
ATOM 963 C CA . GLU A 1 128 ? -3.887 -28.031 -9.781 1 95.5 128 GLU A CA 1
ATOM 964 C C . GLU A 1 128 ? -2.807 -27.766 -8.734 1 95.5 128 GLU A C 1
ATOM 966 O O . GLU A 1 128 ? -1.905 -28.594 -8.547 1 95.5 128 GLU A O 1
ATOM 971 N N . PHE A 1 129 ? -2.898 -26.672 -8.133 1 96.94 129 PHE A N 1
ATOM 972 C CA . PHE A 1 129 ? -1.94 -26.297 -7.098 1 96.94 129 PHE A CA 1
ATOM 973 C C . PHE A 1 129 ? -2.498 -26.609 -5.711 1 96.94 129 PHE A C 1
ATOM 975 O O . PHE A 1 129 ? -1.875 -27.328 -4.93 1 96.94 129 PHE A O 1
ATOM 982 N N . PHE A 1 130 ? -3.639 -26.031 -5.473 1 96.25 130 PHE A N 1
ATOM 983 C CA . PHE A 1 130 ? -4.332 -26.344 -4.23 1 96.25 130 PHE A CA 1
ATOM 984 C C . PHE A 1 130 ? -5.223 -27.578 -4.402 1 96.25 130 PHE A C 1
ATOM 986 O O . PHE A 1 130 ? -6.449 -27.469 -4.359 1 96.25 130 PHE A O 1
ATOM 993 N N . SER A 1 131 ? -4.598 -28.703 -4.445 1 94.81 131 SER A N 1
ATOM 994 C CA . SER A 1 131 ? -5.242 -29.984 -4.707 1 94.81 131 SER A CA 1
ATOM 995 C C . SER A 1 131 ? -5.938 -30.516 -3.459 1 94.81 131 SER A C 1
ATOM 997 O O . SER A 1 131 ? -5.703 -30.031 -2.354 1 94.81 131 SER A O 1
ATOM 999 N N . ASP A 1 132 ? -6.73 -31.531 -3.666 1 94.62 132 ASP A N 1
ATOM 1000 C CA . ASP A 1 132 ? -7.414 -32.188 -2.551 1 94.62 132 ASP A CA 1
ATOM 1001 C C . ASP A 1 132 ? -6.41 -32.812 -1.582 1 94.62 132 ASP A C 1
ATOM 1003 O O . ASP A 1 132 ? -6.617 -32.781 -0.367 1 94.62 132 ASP A O 1
ATOM 1007 N N . GLU A 1 133 ? -5.355 -33.281 -2.152 1 95.12 133 GLU A N 1
ATOM 1008 C CA . GLU A 1 133 ? -4.324 -33.906 -1.312 1 95.12 133 GLU A CA 1
ATOM 1009 C C . GLU A 1 133 ? -3.688 -32.844 -0.391 1 95.12 133 GLU A C 1
ATOM 1011 O O . GLU A 1 133 ? -3.48 -33.125 0.796 1 95.12 133 GLU A O 1
ATOM 1016 N N . LEU A 1 134 ? -3.35 -31.734 -0.997 1 96.62 134 LEU A N 1
ATOM 1017 C CA . LEU A 1 134 ? -2.768 -30.656 -0.191 1 96.62 134 LEU A CA 1
ATOM 1018 C C . LEU A 1 134 ? -3.73 -30.219 0.906 1 96.62 134 LEU A C 1
ATOM 1020 O O . LEU A 1 134 ? -3.324 -30.031 2.055 1 96.62 134 LEU A O 1
ATOM 1024 N N . LEU A 1 135 ? -5.02 -30.047 0.623 1 97 135 LEU A N 1
ATOM 1025 C CA . LEU A 1 135 ? -6.012 -29.609 1.596 1 97 135 LEU A CA 1
ATOM 1026 C C . LEU A 1 135 ? -6.203 -30.656 2.688 1 97 135 LEU A C 1
ATOM 1028 O O . LEU A 1 135 ? -6.406 -30.312 3.855 1 97 135 LEU A O 1
ATOM 1032 N N . ASP A 1 136 ? -6.16 -31.875 2.254 1 96.75 136 ASP A N 1
ATOM 1033 C CA . ASP A 1 136 ? -6.266 -32.938 3.256 1 96.75 136 ASP A CA 1
ATOM 1034 C C . ASP A 1 136 ? -5.117 -32.844 4.262 1 96.75 136 ASP A C 1
ATOM 1036 O O . ASP A 1 136 ? -5.328 -33.031 5.465 1 96.75 136 ASP A O 1
ATOM 1040 N N . MET A 1 137 ? -3.98 -32.625 3.732 1 96.5 137 MET A N 1
ATOM 1041 C CA . MET A 1 137 ? -2.824 -32.469 4.609 1 96.5 137 MET A CA 1
ATOM 1042 C C . MET A 1 137 ? -3.039 -31.328 5.586 1 96.5 137 MET A C 1
ATOM 1044 O O . MET A 1 137 ? -2.742 -31.453 6.777 1 96.5 137 MET A O 1
ATOM 1048 N N . ILE A 1 138 ? -3.529 -30.219 5.109 1 97.38 138 ILE A N 1
ATOM 1049 C CA . ILE A 1 138 ? -3.752 -29.047 5.934 1 97.38 138 ILE A CA 1
ATOM 1050 C C . ILE A 1 138 ? -4.84 -29.328 6.965 1 97.38 138 ILE A C 1
ATOM 1052 O O . ILE A 1 138 ? -4.727 -28.938 8.125 1 97.38 138 ILE A O 1
ATOM 1056 N N . VAL A 1 139 ? -5.898 -30.031 6.539 1 97.69 139 VAL A N 1
ATOM 1057 C CA . VAL A 1 139 ? -7.008 -30.359 7.422 1 97.69 139 VAL A CA 1
ATOM 1058 C C . VAL A 1 139 ? -6.512 -31.234 8.57 1 97.69 139 VAL A C 1
ATOM 1060 O O . VAL A 1 139 ? -6.824 -30.969 9.734 1 97.69 139 VAL A O 1
ATOM 1063 N N . ILE A 1 140 ? -5.727 -32.219 8.258 1 96.81 140 ILE A N 1
ATOM 1064 C CA . ILE A 1 140 ? -5.219 -33.156 9.258 1 96.81 140 ILE A CA 1
ATOM 1065 C C . ILE A 1 140 ? -4.371 -32.406 10.281 1 96.81 140 ILE A C 1
ATOM 1067 O O . ILE A 1 140 ? -4.566 -32.562 11.492 1 96.81 140 ILE A O 1
ATOM 1071 N N . GLU A 1 141 ? -3.467 -31.594 9.836 1 96.31 141 GLU A N 1
ATOM 1072 C CA . GLU A 1 141 ? -2.557 -30.891 10.734 1 96.31 141 GLU A CA 1
ATOM 1073 C C . GLU A 1 141 ? -3.291 -29.797 11.523 1 96.31 141 GLU A C 1
ATOM 1075 O O . GLU A 1 141 ? -2.955 -29.531 12.68 1 96.31 141 GLU A O 1
ATOM 1080 N N . THR A 1 142 ? -4.234 -29.141 10.914 1 96.12 142 THR A N 1
ATOM 1081 C CA . THR A 1 142 ? -5.02 -28.125 11.609 1 96.12 142 THR A CA 1
ATOM 1082 C C . THR A 1 142 ? -5.832 -28.75 12.742 1 96.12 142 THR A C 1
ATOM 1084 O O . THR A 1 142 ? -5.879 -28.219 13.852 1 96.12 142 THR A O 1
ATOM 1087 N N . ASN A 1 143 ? -6.492 -29.828 12.398 1 95.94 143 ASN A N 1
ATOM 1088 C CA . ASN A 1 143 ? -7.254 -30.531 13.43 1 95.94 143 ASN A CA 1
ATOM 1089 C C . ASN A 1 143 ? -6.348 -31.062 14.539 1 95.94 143 ASN A C 1
ATOM 1091 O O . ASN A 1 143 ? -6.699 -30.984 15.719 1 95.94 143 ASN A O 1
ATOM 1095 N N . ARG A 1 144 ? -5.223 -31.594 14.195 1 94.38 144 ARG A N 1
ATOM 1096 C CA . ARG A 1 144 ? -4.254 -32.062 15.18 1 94.38 144 ARG A CA 1
ATOM 1097 C C . ARG A 1 144 ? -3.82 -30.922 16.094 1 94.38 144 ARG A C 1
ATOM 1099 O O . ARG A 1 144 ? -3.791 -31.078 17.312 1 94.38 144 ARG A O 1
ATOM 1106 N N . TYR A 1 145 ? -3.49 -29.844 15.523 1 92.56 145 TYR A N 1
ATOM 1107 C CA . TYR A 1 145 ? -3.045 -28.703 16.297 1 92.56 145 TYR A CA 1
ATOM 1108 C C . TYR A 1 145 ? -4.164 -28.172 17.188 1 92.56 145 TYR A C 1
ATOM 1110 O O . TYR A 1 145 ? -3.914 -27.75 18.328 1 92.56 145 TYR A O 1
ATOM 1118 N N . ALA A 1 146 ? -5.375 -28.094 16.641 1 92.31 146 ALA A N 1
ATOM 1119 C CA . ALA A 1 146 ? -6.516 -27.656 17.453 1 92.31 146 ALA A CA 1
ATOM 1120 C C . ALA A 1 146 ? -6.648 -28.516 18.703 1 92.31 146 ALA A C 1
ATOM 1122 O O . ALA A 1 146 ? -6.867 -28 19.812 1 92.31 146 ALA A O 1
ATOM 1123 N N . GLN A 1 147 ? -6.488 -29.781 18.547 1 89.56 147 GLN A N 1
ATOM 1124 C CA . GLN A 1 147 ? -6.574 -30.688 19.672 1 89.56 147 GLN A CA 1
ATOM 1125 C C . GLN A 1 147 ? -5.441 -30.438 20.672 1 89.56 147 GLN A C 1
ATOM 1127 O O . GLN A 1 147 ? -5.66 -30.453 21.891 1 89.56 147 GLN A O 1
ATOM 1132 N N . GLN A 1 148 ? -4.285 -30.266 20.188 1 86.94 148 GLN A N 1
ATOM 1133 C CA . GLN A 1 148 ? -3.139 -29.969 21.031 1 86.94 148 GLN A CA 1
ATOM 1134 C C . GLN A 1 148 ? -3.35 -28.656 21.797 1 86.94 148 GLN A C 1
ATOM 1136 O O . GLN A 1 148 ? -3.01 -28.562 22.984 1 86.94 148 GLN A O 1
ATOM 1141 N N . TYR A 1 149 ? -3.857 -27.75 21.031 1 84.88 149 TYR A N 1
ATOM 1142 C CA . TYR A 1 149 ? -4.117 -26.438 21.625 1 84.88 149 TYR A CA 1
ATOM 1143 C C . TYR A 1 149 ? -5.152 -26.547 22.734 1 84.88 149 TYR A C 1
ATOM 1145 O O . TYR A 1 149 ? -5.004 -25.922 23.797 1 84.88 149 TYR A O 1
ATOM 1153 N N . LEU A 1 150 ? -6.199 -27.25 22.547 1 82.88 150 LEU A N 1
ATOM 1154 C CA . LEU A 1 150 ? -7.27 -27.406 23.516 1 82.88 150 LEU A CA 1
ATOM 1155 C C . LEU A 1 150 ? -6.77 -28.172 24.75 1 82.88 150 LEU A C 1
ATOM 1157 O O . LEU A 1 150 ? -7.184 -27.875 25.875 1 82.88 150 LEU A O 1
ATOM 1161 N N . ARG A 1 151 ? -5.93 -29.047 24.562 1 80.25 151 ARG A N 1
ATOM 1162 C CA . ARG A 1 151 ? -5.387 -29.828 25.656 1 80.25 151 ARG A CA 1
ATOM 1163 C C . ARG A 1 151 ? -4.418 -29 26.5 1 80.25 151 ARG A C 1
ATOM 1165 O O . ARG A 1 151 ? -4.355 -29.156 27.719 1 80.25 151 ARG A O 1
ATOM 1172 N N . GLY A 1 152 ? -3.646 -28.188 25.859 1 73.31 152 GLY A N 1
ATOM 1173 C CA . GLY A 1 152 ? -2.596 -27.453 26.547 1 73.31 152 GLY A CA 1
ATOM 1174 C C . GLY A 1 152 ? -3.092 -26.188 27.219 1 73.31 152 GLY A C 1
ATOM 1175 O O . GLY A 1 152 ? -2.426 -25.641 28.109 1 73.31 152 GLY A O 1
ATOM 1176 N N . ASN A 1 153 ? -4.062 -25.656 26.656 1 70 153 ASN A N 1
ATOM 1177 C CA . ASN A 1 153 ? -4.512 -24.375 27.203 1 70 153 ASN A CA 1
ATOM 1178 C C . ASN A 1 153 ? -5.816 -24.531 27.984 1 70 153 ASN A C 1
ATOM 1180 O O . ASN A 1 153 ? -6.695 -25.297 27.594 1 70 153 ASN A O 1
ATOM 1184 N N . ALA A 1 154 ? -5.742 -24.172 29.297 1 62.31 154 ALA A N 1
ATOM 1185 C CA . ALA A 1 154 ? -6.949 -24.172 30.125 1 62.31 154 ALA A CA 1
ATOM 1186 C C . ALA A 1 154 ? -8.023 -23.281 29.531 1 62.31 154 ALA A C 1
ATOM 1188 O O . ALA A 1 154 ? -7.773 -22.109 29.25 1 62.31 154 ALA A O 1
ATOM 1189 N N . MET A 1 155 ? -8.867 -23.938 28.812 1 63.09 155 MET A N 1
ATOM 1190 C CA . MET A 1 155 ? -9.852 -23.156 28.094 1 63.09 155 MET A CA 1
ATOM 1191 C C . MET A 1 155 ? -10.906 -22.594 29.031 1 63.09 155 MET A C 1
ATOM 1193 O O . MET A 1 155 ? -11.43 -23.312 29.891 1 63.09 155 MET A O 1
ATOM 1197 N N . THR A 1 156 ? -10.867 -21.281 29.234 1 61.06 156 THR A N 1
ATOM 1198 C CA . THR A 1 156 ? -12.039 -20.688 29.875 1 61.06 156 THR A CA 1
ATOM 1199 C C . THR A 1 156 ? -13.289 -20.891 29.016 1 61.06 156 THR A C 1
ATOM 1201 O O . THR A 1 156 ? -13.188 -21.016 27.797 1 61.06 156 THR A O 1
ATOM 1204 N N . PRO A 1 157 ? -14.359 -21.25 29.641 1 57.22 157 PRO A N 1
ATOM 1205 C CA . PRO A 1 157 ? -15.578 -21.484 28.875 1 57.22 157 PRO A CA 1
ATOM 1206 C C . PRO A 1 157 ? -15.852 -20.375 27.844 1 57.22 157 PRO A C 1
ATOM 1208 O O . PRO A 1 157 ? -16.531 -20.609 26.844 1 57.22 157 PRO A O 1
ATOM 1211 N N . ARG A 1 158 ? -15.266 -19.25 28.078 1 60.62 158 ARG A N 1
ATOM 1212 C CA . ARG A 1 158 ? -15.586 -18.141 27.203 1 60.62 158 ARG A CA 1
ATOM 1213 C C . ARG A 1 158 ? -14.641 -18.078 26 1 60.62 158 ARG A C 1
ATOM 1215 O O . ARG A 1 158 ? -14.797 -17.25 25.109 1 60.62 158 ARG A O 1
ATOM 1222 N N . CYS A 1 159 ? -13.836 -19.125 25.953 1 68.19 159 CYS A N 1
ATOM 1223 C CA . CYS A 1 159 ? -12.875 -19.094 24.859 1 68.19 159 CYS A CA 1
ATOM 1224 C C . CYS A 1 159 ? -13.508 -19.609 23.562 1 68.19 159 CYS A C 1
ATOM 1226 O O . CYS A 1 159 ? -14.242 -20.594 23.578 1 68.19 159 CYS A O 1
ATOM 1228 N N . ARG A 1 160 ? -13.422 -18.906 22.484 1 70.06 160 ARG A N 1
ATOM 1229 C CA . ARG A 1 160 ? -14 -19.219 21.172 1 70.06 160 ARG A CA 1
ATOM 1230 C C . ARG A 1 160 ? -13.633 -20.625 20.734 1 70.06 160 ARG A C 1
ATOM 1232 O O . ARG A 1 160 ? -14.422 -21.297 20.062 1 70.06 160 ARG A O 1
ATOM 1239 N N . LEU A 1 161 ? -12.523 -21.094 21.234 1 75.06 161 LEU A N 1
ATOM 1240 C CA . LEU A 1 161 ? -12.031 -22.375 20.766 1 75.06 161 LEU A CA 1
ATOM 1241 C C . LEU A 1 161 ? -12.641 -23.516 21.578 1 75.06 161 LEU A C 1
ATOM 1243 O O . LEU A 1 161 ? -12.492 -24.688 21.234 1 75.06 161 LEU A O 1
ATOM 1247 N N . ALA A 1 162 ? -13.32 -23.188 22.625 1 75.19 162 ALA A N 1
ATOM 1248 C CA . ALA A 1 162 ? -13.922 -24.219 23.484 1 75.19 162 ALA A CA 1
ATOM 1249 C C . ALA A 1 162 ? -14.914 -25.078 22.703 1 75.19 162 ALA A C 1
ATOM 1251 O O . ALA A 1 162 ? -15.07 -26.266 22.969 1 75.19 162 ALA A O 1
ATOM 1252 N N . ASN A 1 163 ? -15.555 -24.453 21.656 1 81.12 163 ASN A N 1
ATOM 1253 C CA . ASN A 1 163 ? -16.547 -25.156 20.844 1 81.12 163 ASN A CA 1
ATOM 1254 C C . ASN A 1 163 ? -15.953 -25.594 19.5 1 81.12 163 ASN A C 1
ATOM 1256 O O . ASN A 1 163 ? -16.641 -25.562 18.484 1 81.12 163 ASN A O 1
ATOM 1260 N N . TRP A 1 164 ? -14.766 -26.141 19.562 1 89.62 164 TRP A N 1
ATOM 1261 C CA . TRP A 1 164 ? -14.086 -26.516 18.328 1 89.62 164 TRP A CA 1
ATOM 1262 C C . TRP A 1 164 ? -14.703 -27.781 17.75 1 89.62 164 TRP A C 1
ATOM 1264 O O . TRP A 1 164 ? -15 -28.734 18.484 1 89.62 164 TRP A O 1
ATOM 1274 N N . THR A 1 165 ? -15.031 -27.719 16.469 1 91.19 165 THR A N 1
ATOM 1275 C CA . THR A 1 165 ? -15.391 -28.875 15.664 1 91.19 165 THR A CA 1
ATOM 1276 C C . THR A 1 165 ? -14.383 -29.094 14.531 1 91.19 165 THR A C 1
ATOM 1278 O O . THR A 1 165 ? -13.945 -28.125 13.906 1 91.19 165 THR A O 1
ATOM 1281 N N . ASP A 1 166 ? -13.961 -30.391 14.406 1 94.75 166 ASP A N 1
ATOM 1282 C CA . ASP A 1 166 ? -12.969 -30.672 13.375 1 94.75 166 ASP A CA 1
ATOM 1283 C C . ASP A 1 166 ? -13.414 -30.141 12.016 1 94.75 166 ASP A C 1
ATOM 1285 O O . ASP A 1 166 ? -14.594 -30.234 11.664 1 94.75 166 ASP A O 1
ATOM 1289 N N . THR A 1 167 ? -12.461 -29.578 11.383 1 96.31 167 THR A N 1
ATOM 1290 C CA . THR A 1 167 ? -12.758 -29.016 10.07 1 96.31 167 THR A CA 1
ATOM 1291 C C . THR A 1 167 ? -12.664 -30.094 8.992 1 96.31 167 THR A C 1
ATOM 1293 O O . THR A 1 167 ? -12.078 -31.156 9.211 1 96.31 167 THR A O 1
ATOM 1296 N N . THR A 1 168 ? -13.328 -29.875 7.871 1 96.12 168 THR A N 1
ATOM 1297 C CA . THR A 1 168 ? -13.336 -30.766 6.715 1 96.12 168 THR A CA 1
ATOM 1298 C C . THR A 1 168 ? -12.688 -30.094 5.508 1 96.12 168 THR A C 1
ATOM 1300 O O . THR A 1 168 ? -12.391 -28.906 5.543 1 96.12 168 THR A O 1
ATOM 1303 N N . ARG A 1 169 ? -12.422 -30.953 4.531 1 95.75 169 ARG A N 1
ATOM 1304 C CA . ARG A 1 169 ? -11.82 -30.438 3.305 1 95.75 169 ARG A CA 1
ATOM 1305 C C . ARG A 1 169 ? -12.688 -29.344 2.689 1 95.75 169 ARG A C 1
ATOM 1307 O O . ARG A 1 169 ? -12.18 -28.266 2.336 1 95.75 169 ARG A O 1
ATOM 1314 N N . ASP A 1 170 ? -13.961 -29.5 2.623 1 94.75 170 ASP A N 1
ATOM 1315 C CA . ASP A 1 170 ? -14.875 -28.531 2.012 1 94.75 170 ASP A CA 1
ATOM 1316 C C . ASP A 1 170 ? -14.898 -27.234 2.797 1 94.75 170 ASP A C 1
ATOM 1318 O O . ASP A 1 170 ? -14.906 -26.141 2.209 1 94.75 170 ASP A O 1
ATOM 1322 N N . GLU A 1 171 ? -14.922 -27.359 4.082 1 95.62 171 GLU A N 1
ATOM 1323 C CA . GLU A 1 171 ? -14.93 -26.172 4.914 1 95.62 171 GLU A CA 1
ATOM 1324 C C . GLU A 1 171 ? -13.648 -25.359 4.742 1 95.62 171 GLU A C 1
ATOM 1326 O O . GLU A 1 171 ? -13.664 -24.141 4.754 1 95.62 171 GLU A O 1
ATOM 1331 N N . MET A 1 172 ? -12.555 -26.109 4.605 1 96.5 172 MET A N 1
ATOM 1332 C CA . MET A 1 172 ? -11.273 -25.438 4.422 1 96.5 172 MET A CA 1
ATOM 1333 C C . MET A 1 172 ? -11.234 -24.703 3.084 1 96.5 172 MET A C 1
ATOM 1335 O O . MET A 1 172 ? -10.688 -23.594 2.988 1 96.5 172 MET A O 1
ATOM 1339 N N . TYR A 1 173 ? -11.82 -25.312 2.053 1 95.94 173 TYR A N 1
ATOM 1340 C CA . TYR A 1 173 ? -11.938 -24.625 0.776 1 95.94 173 TYR A CA 1
ATOM 1341 C C . TYR A 1 173 ? -12.742 -23.328 0.927 1 95.94 173 TYR A C 1
ATOM 1343 O O . TYR A 1 173 ? -12.391 -22.297 0.356 1 95.94 173 TYR A O 1
ATOM 1351 N N . LEU A 1 174 ? -13.773 -23.406 1.702 1 95.56 174 LEU A N 1
ATOM 1352 C CA . LEU A 1 174 ? -14.602 -22.234 1.933 1 95.56 174 LEU A CA 1
ATOM 1353 C C . LEU A 1 174 ? -13.836 -21.172 2.717 1 95.56 174 LEU A C 1
ATOM 1355 O O . LEU A 1 174 ? -13.977 -19.969 2.451 1 95.56 174 LEU A O 1
ATOM 1359 N N . PHE A 1 175 ? -13.078 -21.703 3.676 1 96.5 175 PHE A N 1
ATOM 1360 C CA . PHE A 1 175 ? -12.227 -20.797 4.441 1 96.5 175 PHE A CA 1
ATOM 1361 C C . PHE A 1 175 ? -11.289 -20.031 3.523 1 96.5 175 PHE A C 1
ATOM 1363 O O . PHE A 1 175 ? -11.156 -18.812 3.641 1 96.5 175 PHE A O 1
ATOM 1370 N N . PHE A 1 176 ? -10.648 -20.672 2.588 1 95.44 176 PHE A N 1
ATOM 1371 C CA . PHE A 1 176 ? -9.742 -20.047 1.64 1 95.44 176 PHE A CA 1
ATOM 1372 C C . PHE A 1 176 ? -10.5 -19.156 0.669 1 95.44 176 PHE A C 1
ATOM 1374 O O . PHE A 1 176 ? -9.992 -18.109 0.242 1 95.44 176 PHE A O 1
ATOM 1381 N N . CYS A 1 177 ? -11.664 -19.578 0.342 1 95.31 177 CYS A N 1
ATOM 1382 C CA . CYS A 1 177 ? -12.523 -18.75 -0.506 1 95.31 177 CYS A CA 1
ATOM 1383 C C . CYS A 1 177 ? -12.805 -17.406 0.142 1 95.31 177 CYS A C 1
ATOM 1385 O O . CYS A 1 177 ? -12.742 -16.375 -0.521 1 95.31 177 CYS A O 1
ATOM 1387 N N . ILE A 1 178 ? -13.102 -17.406 1.426 1 95.19 178 ILE A N 1
ATOM 1388 C CA . ILE A 1 178 ? -13.375 -16.188 2.168 1 95.19 178 ILE A CA 1
ATOM 1389 C C . ILE A 1 178 ? -12.141 -15.289 2.162 1 95.19 178 ILE A C 1
ATOM 1391 O O . ILE A 1 178 ? -12.25 -14.07 2.016 1 95.19 178 ILE A O 1
ATOM 1395 N N . MET A 1 179 ? -11 -15.93 2.277 1 93.25 179 MET A N 1
ATOM 1396 C CA . MET A 1 179 ? -9.75 -15.164 2.232 1 93.25 179 MET A CA 1
ATOM 1397 C C . MET A 1 179 ? -9.578 -14.484 0.88 1 93.25 179 MET A C 1
ATOM 1399 O O . MET A 1 179 ? -9.188 -13.32 0.814 1 93.25 179 MET A O 1
ATOM 1403 N N . LEU A 1 180 ? -9.828 -15.156 -0.164 1 92.94 180 LEU A N 1
ATOM 1404 C CA . LEU A 1 180 ? -9.758 -14.57 -1.5 1 92.94 180 LEU A CA 1
ATOM 1405 C C . LEU A 1 180 ? -10.797 -13.469 -1.668 1 92.94 180 LEU A C 1
ATOM 1407 O O . LEU A 1 180 ? -10.531 -12.445 -2.295 1 92.94 180 LEU A O 1
ATOM 1411 N N . LEU A 1 181 ? -11.984 -13.75 -1.094 1 92.69 181 LEU A N 1
ATOM 1412 C CA . LEU A 1 181 ? -13.062 -12.781 -1.135 1 92.69 181 LEU A CA 1
ATOM 1413 C C . LEU A 1 181 ? -12.648 -11.477 -0.466 1 92.69 181 LEU A C 1
ATOM 1415 O O . LEU A 1 181 ? -13.008 -10.391 -0.933 1 92.69 181 LEU A O 1
ATOM 1419 N N . MET A 1 182 ? -11.914 -11.562 0.551 1 91.38 182 MET A N 1
ATOM 1420 C CA . MET A 1 182 ? -11.453 -10.383 1.288 1 91.38 182 MET A CA 1
ATOM 1421 C C . MET A 1 182 ? -10.5 -9.555 0.442 1 91.38 182 MET A C 1
ATOM 1423 O O . MET A 1 182 ? -10.414 -8.336 0.609 1 91.38 182 MET A O 1
ATOM 1427 N N . SER A 1 183 ? -9.781 -10.148 -0.448 1 87.81 183 SER A N 1
ATOM 1428 C CA . SER A 1 183 ? -8.883 -9.406 -1.324 1 87.81 183 SER A CA 1
ATOM 1429 C C . SER A 1 183 ? -9.664 -8.531 -2.295 1 87.81 183 SER A C 1
ATOM 1431 O O . SER A 1 183 ? -9.141 -7.527 -2.791 1 87.81 183 SER A O 1
ATOM 1433 N N . HIS A 1 184 ? -10.867 -8.898 -2.588 1 88.81 184 HIS A N 1
ATOM 1434 C CA . HIS A 1 184 ? -11.734 -8.117 -3.463 1 88.81 184 HIS A CA 1
ATOM 1435 C C . HIS A 1 184 ? -12.445 -7.012 -2.689 1 88.81 184 HIS A C 1
ATOM 1437 O O . HIS A 1 184 ? -12.914 -6.031 -3.281 1 88.81 184 HIS A O 1
ATOM 1443 N N . ASN A 1 185 ? -12.648 -7.262 -1.459 1 90.31 185 ASN A N 1
ATOM 1444 C CA . ASN A 1 185 ? -13.32 -6.352 -0.538 1 90.31 185 ASN A CA 1
ATOM 1445 C C . ASN A 1 185 ? -12.453 -6.051 0.683 1 90.31 185 ASN A C 1
ATOM 1447 O O . ASN A 1 185 ? -12.633 -6.656 1.74 1 90.31 185 ASN A O 1
ATOM 1451 N N . LYS A 1 186 ? -11.672 -5.133 0.625 1 87.69 186 LYS A N 1
ATOM 1452 C CA . LYS A 1 186 ? -10.719 -4.902 1.706 1 87.69 186 LYS A CA 1
ATOM 1453 C C . LYS A 1 186 ? -11.312 -3.994 2.779 1 87.69 186 LYS A C 1
ATOM 1455 O O . LYS A 1 186 ? -11.883 -2.951 2.467 1 87.69 186 LYS A O 1
ATOM 1460 N N . LYS A 1 187 ? -11.273 -4.477 3.967 1 88.25 187 LYS A N 1
ATOM 1461 C CA . LYS A 1 187 ? -11.688 -3.707 5.137 1 88.25 187 LYS A CA 1
ATOM 1462 C C . LYS A 1 187 ? -10.523 -3.512 6.105 1 88.25 187 LYS A C 1
ATOM 1464 O O . LYS A 1 187 ? -9.492 -4.18 5.988 1 88.25 187 LYS A O 1
ATOM 1469 N N . ASN A 1 188 ? -10.672 -2.6 6.973 1 81.69 188 ASN A N 1
ATOM 1470 C CA . ASN A 1 188 ? -9.586 -2.264 7.891 1 81.69 188 ASN A CA 1
ATOM 1471 C C . ASN A 1 188 ? -9.477 -3.279 9.023 1 81.69 188 ASN A C 1
ATOM 1473 O O . ASN A 1 188 ? -8.375 -3.6 9.469 1 81.69 188 ASN A O 1
ATOM 1477 N N . ARG A 1 189 ? -10.602 -3.814 9.461 1 83.62 189 ARG A N 1
ATOM 1478 C CA . ARG A 1 189 ? -10.625 -4.809 10.523 1 83.62 189 ARG A CA 1
ATOM 1479 C C . ARG A 1 189 ? -11.32 -6.086 10.062 1 83.62 189 ARG A C 1
ATOM 1481 O O . ARG A 1 189 ? -12.312 -6.035 9.344 1 83.62 189 ARG A O 1
ATOM 1488 N N . ILE A 1 190 ? -10.75 -7.203 10.555 1 88.25 190 ILE A N 1
ATOM 1489 C CA . ILE A 1 190 ? -11.281 -8.5 10.133 1 88.25 190 ILE A CA 1
ATOM 1490 C C . ILE A 1 190 ? -12.719 -8.648 10.609 1 88.25 190 ILE A C 1
ATOM 1492 O O . ILE A 1 190 ? -13.57 -9.18 9.891 1 88.25 190 ILE A O 1
ATOM 1496 N N . ASN A 1 191 ? -13.055 -8.188 11.805 1 89.38 191 ASN A N 1
ATOM 1497 C CA . ASN A 1 191 ? -14.391 -8.328 12.367 1 89.38 191 ASN A CA 1
ATOM 1498 C C . ASN A 1 191 ? -15.43 -7.551 11.57 1 89.38 191 ASN A C 1
ATOM 1500 O O . ASN A 1 191 ? -16.625 -7.867 11.609 1 89.38 191 ASN A O 1
ATOM 1504 N N . ASP A 1 192 ? -15 -6.574 10.812 1 90.81 192 ASP A N 1
ATOM 1505 C CA . ASP A 1 192 ? -15.914 -5.703 10.078 1 90.81 192 ASP A CA 1
ATOM 1506 C C . ASP A 1 192 ? -16.562 -6.445 8.914 1 90.81 192 ASP A C 1
ATOM 1508 O O . ASP A 1 192 ? -17.609 -6.031 8.422 1 90.81 192 ASP A O 1
ATOM 1512 N N . TYR A 1 193 ? -15.953 -7.523 8.516 1 93.12 193 TYR A N 1
ATOM 1513 C CA . TYR A 1 193 ? -16.516 -8.297 7.418 1 93.12 193 TYR A CA 1
ATOM 1514 C C . TYR A 1 193 ? -17.859 -8.914 7.816 1 93.12 193 TYR A C 1
ATOM 1516 O O . TYR A 1 193 ? -18.719 -9.164 6.965 1 93.12 193 TYR A O 1
ATOM 1524 N N . TRP A 1 194 ? -18.031 -9.156 9.102 1 93.94 194 TRP A N 1
ATOM 1525 C CA . TRP A 1 194 ? -19.25 -9.773 9.594 1 93.94 194 TRP A CA 1
ATOM 1526 C C . TRP A 1 194 ? -20.125 -8.758 10.32 1 93.94 194 TRP A C 1
ATOM 1528 O O . TRP A 1 194 ? -21.094 -9.125 10.992 1 93.94 194 TRP A O 1
ATOM 1538 N N . SER A 1 195 ? -19.719 -7.469 10.188 1 92.56 195 SER A N 1
ATOM 1539 C CA . SER A 1 195 ? -20.469 -6.418 10.859 1 92.56 195 SER A CA 1
ATOM 1540 C C . SER A 1 195 ? -21.859 -6.246 10.234 1 92.56 195 SER A C 1
ATOM 1542 O O . SER A 1 195 ? -22 -6.336 9.016 1 92.56 195 SER A O 1
ATOM 1544 N N . LYS A 1 196 ? -22.844 -5.918 11.047 1 88.62 196 LYS A N 1
ATOM 1545 C CA . LYS A 1 196 ? -24.203 -5.676 10.562 1 88.62 196 LYS A CA 1
ATOM 1546 C C . LYS A 1 196 ? -24.469 -4.18 10.398 1 88.62 196 LYS A C 1
ATOM 1548 O O . LYS A 1 196 ? -25.547 -3.779 9.977 1 88.62 196 LYS A O 1
ATOM 1553 N N . ASP A 1 197 ? -23.453 -3.432 10.711 1 89.19 197 ASP A N 1
ATOM 1554 C CA . ASP A 1 197 ? -23.531 -1.99 10.5 1 89.19 197 ASP A CA 1
ATOM 1555 C C . ASP A 1 197 ? -23.641 -1.662 9.008 1 89.19 197 ASP A C 1
ATOM 1557 O O . ASP A 1 197 ? -22.906 -2.217 8.188 1 89.19 197 ASP A O 1
ATOM 1561 N N . GLU A 1 198 ? -24.469 -0.771 8.656 1 86 198 GLU A N 1
ATOM 1562 C CA . GLU A 1 198 ? -24.75 -0.425 7.27 1 86 198 GLU A CA 1
ATOM 1563 C C . GLU A 1 198 ? -23.484 0.014 6.543 1 86 198 GLU A C 1
ATOM 1565 O O . GLU A 1 198 ? -23.344 -0.191 5.332 1 86 198 GLU A O 1
ATOM 1570 N N . VAL A 1 199 ? -22.625 0.562 7.25 1 87.06 199 VAL A N 1
ATOM 1571 C CA . VAL A 1 199 ? -21.391 1.082 6.676 1 87.06 199 VAL A CA 1
ATOM 1572 C C . VAL A 1 199 ? -20.531 -0.073 6.16 1 87.06 199 VAL A C 1
ATOM 1574 O O . VAL A 1 199 ? -19.828 0.064 5.152 1 87.06 199 VAL A O 1
ATOM 1577 N N . TYR A 1 200 ? -20.578 -1.211 6.844 1 90.44 200 TYR A N 1
ATOM 1578 C CA . TYR A 1 200 ? -19.672 -2.314 6.539 1 90.44 200 TYR A CA 1
ATOM 1579 C C . TYR A 1 200 ? -20.438 -3.496 5.949 1 90.44 200 TYR A C 1
ATOM 1581 O O . TYR A 1 200 ? -19.828 -4.41 5.387 1 90.44 200 TYR A O 1
ATOM 1589 N N . GLU A 1 201 ? -21.641 -3.521 5.973 1 89.94 201 GLU A N 1
ATOM 1590 C CA . GLU A 1 201 ? -22.453 -4.73 5.805 1 89.94 201 GLU A CA 1
ATOM 1591 C C . GLU A 1 201 ? -22.219 -5.359 4.438 1 89.94 201 GLU A C 1
ATOM 1593 O O . GLU A 1 201 ? -22.422 -4.711 3.406 1 89.94 201 GLU A O 1
ATOM 1598 N N . GLN A 1 202 ? -21.812 -6.574 4.41 1 91.5 202 GLN A N 1
ATOM 1599 C CA . GLN A 1 202 ? -21.719 -7.496 3.285 1 91.5 202 GLN A CA 1
ATOM 1600 C C . GLN A 1 202 ? -22.234 -8.883 3.67 1 91.5 202 GLN A C 1
ATOM 1602 O O . GLN A 1 202 ? -21.562 -9.617 4.398 1 91.5 202 GLN A O 1
ATOM 1607 N N . LYS A 1 203 ? -23.266 -9.281 3.145 1 88.38 203 LYS A N 1
ATOM 1608 C CA . LYS A 1 203 ? -24 -10.453 3.596 1 88.38 203 LYS A CA 1
ATOM 1609 C C . LYS A 1 203 ? -23.266 -11.742 3.227 1 88.38 203 LYS A C 1
ATOM 1611 O O . LYS A 1 203 ? -23.422 -12.766 3.908 1 88.38 203 LYS A O 1
ATOM 1616 N N . ILE A 1 204 ? -22.5 -11.711 2.268 1 91.75 204 ILE A N 1
ATOM 1617 C CA . ILE A 1 204 ? -21.906 -12.922 1.711 1 91.75 204 ILE A CA 1
ATOM 1618 C C . ILE A 1 204 ? -20.984 -13.57 2.748 1 91.75 204 ILE A C 1
ATOM 1620 O O . ILE A 1 204 ? -20.922 -14.797 2.844 1 91.75 204 ILE A O 1
ATOM 1624 N N . PHE A 1 205 ? -20.281 -12.781 3.568 1 93.81 205 PHE A N 1
ATOM 1625 C CA . PHE A 1 205 ? -19.328 -13.336 4.531 1 93.81 205 PHE A CA 1
ATOM 1626 C C . PHE A 1 205 ? -20.047 -14.141 5.602 1 93.81 205 PHE A C 1
ATOM 1628 O O . PHE A 1 205 ? -19.641 -15.258 5.922 1 93.81 205 PHE A O 1
ATOM 1635 N N . GLY A 1 206 ? -21.141 -13.602 6.082 1 91.5 206 GLY A N 1
ATOM 1636 C CA . GLY A 1 206 ? -21.938 -14.32 7.07 1 91.5 206 GLY A CA 1
ATOM 1637 C C . GLY A 1 206 ? -22.641 -15.539 6.496 1 91.5 206 GLY A C 1
ATOM 1638 O O . GLY A 1 206 ? -22.844 -16.531 7.199 1 91.5 206 GLY A O 1
ATOM 1639 N N . LYS A 1 207 ? -23.031 -15.422 5.25 1 89.12 207 LYS A N 1
ATOM 1640 C CA . LYS A 1 207 ? -23.672 -16.531 4.559 1 89.12 207 LYS A CA 1
ATOM 1641 C C . LYS A 1 207 ? -22.719 -17.719 4.438 1 89.12 207 LYS A C 1
ATOM 1643 O O . LYS A 1 207 ? -23.125 -18.875 4.664 1 89.12 207 LYS A O 1
ATOM 1648 N N . LEU A 1 208 ? -21.469 -17.516 4.18 1 93.25 208 LEU A N 1
ATOM 1649 C CA . LEU A 1 208 ? -20.516 -18.578 3.877 1 93.25 208 LEU A CA 1
ATOM 1650 C C . LEU A 1 208 ? -20.016 -19.234 5.156 1 93.25 208 LEU A C 1
ATOM 1652 O O . LEU A 1 208 ? -19.844 -20.469 5.207 1 93.25 208 LEU A O 1
ATOM 1656 N N . MET A 1 209 ? -19.75 -18.422 6.195 1 94.12 209 MET A N 1
ATOM 1657 C CA . MET A 1 209 ? -19.188 -18.922 7.445 1 94.12 209 MET A CA 1
ATOM 1658 C C . MET A 1 209 ? -19.406 -17.922 8.578 1 94.12 209 MET A C 1
ATOM 1660 O O . MET A 1 209 ? -19.312 -16.703 8.367 1 94.12 209 MET A O 1
ATOM 1664 N N . SER A 1 210 ? -19.719 -18.422 9.75 1 93.06 210 SER A N 1
ATOM 1665 C CA . SER A 1 210 ? -19.828 -17.516 10.891 1 93.06 210 SER A CA 1
ATOM 1666 C C . SER A 1 210 ? -18.484 -16.891 11.242 1 93.06 210 SER A C 1
ATOM 1668 O O . SER A 1 210 ? -17.438 -17.469 10.977 1 93.06 210 SER A O 1
ATOM 1670 N N . ARG A 1 211 ? -18.516 -15.68 11.789 1 93.06 211 ARG A N 1
ATOM 1671 C CA . ARG A 1 211 ? -17.312 -14.953 12.18 1 93.06 211 ARG A CA 1
ATOM 1672 C C . ARG A 1 211 ? -16.453 -15.781 13.141 1 93.06 211 ARG A C 1
ATOM 1674 O O . ARG A 1 211 ? -15.25 -15.93 12.93 1 93.06 211 ARG A O 1
ATOM 1681 N N . ASP A 1 212 ? -17.094 -16.328 14.133 1 90.94 212 ASP A N 1
ATOM 1682 C CA . ASP A 1 212 ? -16.359 -17.062 15.172 1 90.94 212 ASP A CA 1
ATOM 1683 C C . ASP A 1 212 ? -15.688 -18.297 14.594 1 90.94 212 ASP A C 1
ATOM 1685 O O . ASP A 1 212 ? -14.555 -18.625 14.953 1 90.94 212 ASP A O 1
ATOM 1689 N N . ARG A 1 213 ? -16.375 -19.031 13.758 1 92.81 213 ARG A N 1
ATOM 1690 C CA . ARG A 1 213 ? -15.781 -20.203 13.133 1 92.81 213 ARG A CA 1
ATOM 1691 C C . ARG A 1 213 ? -14.586 -19.812 12.266 1 92.81 213 ARG A C 1
ATOM 1693 O O . ARG A 1 213 ? -13.547 -20.469 12.297 1 92.81 213 ARG A O 1
ATOM 1700 N N . PHE A 1 214 ? -14.734 -18.781 11.562 1 94.12 214 PHE A N 1
ATOM 1701 C CA . PHE A 1 214 ? -13.641 -18.297 10.734 1 94.12 214 PHE A CA 1
ATOM 1702 C C . PHE A 1 214 ? -12.422 -17.969 11.586 1 94.12 214 PHE A C 1
ATOM 1704 O O . PHE A 1 214 ? -11.305 -18.359 11.258 1 94.12 214 PHE A O 1
ATOM 1711 N N . LEU A 1 215 ? -12.664 -17.234 12.609 1 91.5 215 LEU A N 1
ATOM 1712 C CA . LEU A 1 215 ? -11.578 -16.828 13.492 1 91.5 215 LEU A CA 1
ATOM 1713 C C . LEU A 1 215 ? -10.945 -18.047 14.172 1 91.5 215 LEU A C 1
ATOM 1715 O O . LEU A 1 215 ? -9.742 -18.062 14.422 1 91.5 215 LEU A O 1
ATOM 1719 N N . GLN A 1 216 ? -11.75 -19.047 14.453 1 92.06 216 GLN A N 1
ATOM 1720 C CA . GLN A 1 216 ? -11.211 -20.297 15 1 92.06 216 GLN A CA 1
ATOM 1721 C C . GLN A 1 216 ? -10.242 -20.953 14.023 1 92.06 216 GLN A C 1
ATOM 1723 O O . GLN A 1 216 ? -9.133 -21.312 14.398 1 92.06 216 GLN A O 1
ATOM 1728 N N . LEU A 1 217 ? -10.68 -21.031 12.828 1 93.81 217 LEU A N 1
ATOM 1729 C CA . LEU A 1 217 ? -9.859 -21.672 11.797 1 93.81 217 LEU A CA 1
ATOM 1730 C C . LEU A 1 217 ? -8.57 -20.891 11.57 1 93.81 217 LEU A C 1
ATOM 1732 O O . LEU A 1 217 ? -7.5 -21.469 11.406 1 93.81 217 LEU A O 1
ATOM 1736 N N . LEU A 1 218 ? -8.711 -19.594 11.586 1 92.12 218 LEU A N 1
ATOM 1737 C CA . LEU A 1 218 ? -7.543 -18.75 11.391 1 92.12 218 LEU A CA 1
ATOM 1738 C C . LEU A 1 218 ? -6.535 -18.938 12.523 1 92.12 218 LEU A C 1
ATOM 1740 O O . LEU A 1 218 ? -5.324 -18.938 12.289 1 92.12 218 LEU A O 1
ATOM 1744 N N . ARG A 1 219 ? -6.98 -19.125 13.641 1 89.06 219 ARG A N 1
ATOM 1745 C CA . ARG A 1 219 ? -6.137 -19.234 14.82 1 89.06 219 ARG A CA 1
ATOM 1746 C C . ARG A 1 219 ? -5.398 -20.578 14.836 1 89.06 219 ARG A C 1
ATOM 1748 O O . ARG A 1 219 ? -4.23 -20.641 15.227 1 89.06 219 ARG A O 1
ATOM 1755 N N . VAL A 1 220 ? -6.059 -21.594 14.391 1 92.19 220 VAL A N 1
ATOM 1756 C CA . VAL A 1 220 ? -5.488 -22.922 14.578 1 92.19 220 VAL A CA 1
ATOM 1757 C C . VAL A 1 220 ? -4.941 -23.438 13.25 1 92.19 220 VAL A C 1
ATOM 1759 O O . VAL A 1 220 ? -4.508 -24.594 13.156 1 92.19 220 VAL A O 1
ATOM 1762 N N . LEU A 1 221 ? -4.984 -22.641 12.219 1 94.12 221 LEU A N 1
ATOM 1763 C CA . LEU A 1 221 ? -4.434 -23.078 10.938 1 94.12 221 LEU A CA 1
ATOM 1764 C C . LEU A 1 221 ? -2.979 -23.5 11.086 1 94.12 221 LEU A C 1
ATOM 1766 O O . LEU A 1 221 ? -2.156 -22.75 11.617 1 94.12 221 LEU A O 1
ATOM 1770 N N . HIS A 1 222 ? -2.709 -24.688 10.68 1 94.12 222 HIS A N 1
ATOM 1771 C CA . HIS A 1 222 ? -1.394 -25.266 10.898 1 94.12 222 HIS A CA 1
ATOM 1772 C C . HIS A 1 222 ? -1.013 -26.203 9.75 1 94.12 222 HIS A C 1
ATOM 1774 O O . HIS A 1 222 ? -1.885 -26.719 9.055 1 94.12 222 HIS A O 1
ATOM 1780 N N . PHE A 1 223 ? 0.316 -26.484 9.625 1 95.31 223 PHE A N 1
ATOM 1781 C CA . PHE A 1 223 ? 0.753 -27.141 8.398 1 95.31 223 PHE A CA 1
ATOM 1782 C C . PHE A 1 223 ? 1.731 -28.266 8.703 1 95.31 223 PHE A C 1
ATOM 1784 O O . PHE A 1 223 ? 2.162 -28.984 7.801 1 95.31 223 PHE A O 1
ATOM 1791 N N . THR A 1 224 ? 2.172 -28.375 9.945 1 91.69 224 THR A N 1
ATOM 1792 C CA . THR A 1 224 ? 3.143 -29.406 10.297 1 91.69 224 THR A CA 1
ATOM 1793 C C . THR A 1 224 ? 2.828 -29.984 11.664 1 91.69 224 THR A C 1
ATOM 1795 O O . THR A 1 224 ? 2.09 -29.391 12.453 1 91.69 224 THR A O 1
ATOM 1798 N N . ASP A 1 225 ? 3.385 -31.141 11.773 1 87.44 225 ASP A N 1
ATOM 1799 C CA . ASP A 1 225 ? 3.297 -31.781 13.086 1 87.44 225 ASP A CA 1
ATOM 1800 C C . ASP A 1 225 ? 4.32 -31.203 14.055 1 87.44 225 ASP A C 1
ATOM 1802 O O . ASP A 1 225 ? 5.527 -31.328 13.844 1 87.44 225 ASP A O 1
ATOM 1806 N N . ASN A 1 226 ? 3.848 -30.594 15.047 1 81.94 226 ASN A N 1
ATOM 1807 C CA . ASN A 1 226 ? 4.711 -29.906 16 1 81.94 226 ASN A CA 1
ATOM 1808 C C . ASN A 1 226 ? 5.559 -30.906 16.797 1 81.94 226 ASN A C 1
ATOM 1810 O O . ASN A 1 226 ? 6.531 -30.516 17.453 1 81.94 226 ASN A O 1
ATOM 1814 N N . THR A 1 227 ? 5.227 -32.094 16.688 1 79.56 227 THR A N 1
ATOM 1815 C CA . THR A 1 227 ? 5.969 -33.094 17.453 1 79.56 227 THR A CA 1
ATOM 1816 C C . THR A 1 227 ? 7.301 -33.406 16.766 1 79.56 227 THR A C 1
ATOM 1818 O O . THR A 1 227 ? 8.227 -33.906 17.406 1 79.56 227 THR A O 1
ATOM 1821 N N . ILE A 1 228 ? 7.383 -33.094 15.562 1 74.44 228 ILE A N 1
ATOM 1822 C CA . ILE A 1 228 ? 8.609 -33.344 14.805 1 74.44 228 ILE A CA 1
ATOM 1823 C C . ILE A 1 228 ? 9.445 -32.062 14.742 1 74.44 228 ILE A C 1
ATOM 1825 O O . ILE A 1 228 ? 9.062 -31.109 14.078 1 74.44 228 ILE A O 1
ATOM 1829 N N . ARG A 1 229 ? 10.273 -31.781 15.695 1 69.69 229 ARG A N 1
ATOM 1830 C CA . ARG A 1 229 ? 11.07 -30.562 15.68 1 69.69 229 ARG A CA 1
ATOM 1831 C C . ARG A 1 229 ? 12.406 -30.781 14.977 1 69.69 229 ARG A C 1
ATOM 1833 O O . ARG A 1 229 ? 13.125 -31.734 15.289 1 69.69 229 ARG A O 1
ATOM 1840 N N . VAL A 1 230 ? 12.445 -30.172 13.883 1 67.38 230 VAL A N 1
ATOM 1841 C CA . VAL A 1 230 ? 13.75 -30.156 13.227 1 67.38 230 VAL A CA 1
ATOM 1842 C C . VAL A 1 230 ? 14.562 -28.969 13.719 1 67.38 230 VAL A C 1
ATOM 1844 O O . VAL A 1 230 ? 14.086 -27.828 13.695 1 67.38 230 VAL A O 1
ATOM 1847 N N . GLU A 1 231 ? 15.672 -29.141 14.289 1 69.31 231 GLU A N 1
ATOM 1848 C CA . GLU A 1 231 ? 16.516 -28.094 14.867 1 69.31 231 GLU A CA 1
ATOM 1849 C C . GLU A 1 231 ? 17.016 -27.141 13.781 1 69.31 231 GLU A C 1
ATOM 1851 O O . GLU A 1 231 ? 17.375 -27.578 12.688 1 69.31 231 GLU A O 1
ATOM 1856 N N . ASN A 1 232 ? 16.891 -25.891 13.945 1 68.81 232 ASN A N 1
ATOM 1857 C CA . ASN A 1 232 ? 17.5 -24.797 13.203 1 68.81 232 ASN A CA 1
ATOM 1858 C C . ASN A 1 232 ? 16.766 -24.547 11.891 1 68.81 232 ASN A C 1
ATOM 1860 O O . ASN A 1 232 ? 17.359 -24.047 10.93 1 68.81 232 ASN A O 1
ATOM 1864 N N . ASP A 1 233 ? 15.594 -25.141 11.727 1 79 233 ASP A N 1
ATOM 1865 C CA . ASP A 1 233 ? 14.836 -24.844 10.516 1 79 233 ASP A CA 1
ATOM 1866 C C . ASP A 1 233 ? 13.766 -23.797 10.781 1 79 233 ASP A C 1
ATOM 1868 O O . ASP A 1 233 ? 12.703 -24.109 11.328 1 79 233 ASP A O 1
ATOM 1872 N N . LYS A 1 234 ? 14.086 -22.641 10.336 1 78.69 234 LYS A N 1
ATOM 1873 C CA . LYS A 1 234 ? 13.172 -21.516 10.555 1 78.69 234 LYS A CA 1
ATOM 1874 C C . LYS A 1 234 ? 11.875 -21.703 9.773 1 78.69 234 LYS A C 1
ATOM 1876 O O . LYS A 1 234 ? 10.859 -21.094 10.094 1 78.69 234 LYS A O 1
ATOM 1881 N N . LEU A 1 235 ? 11.93 -22.594 8.742 1 87.31 235 LEU A N 1
ATOM 1882 C CA . LEU A 1 235 ? 10.758 -22.797 7.887 1 87.31 235 LEU A CA 1
ATOM 1883 C C . LEU A 1 235 ? 10.055 -24.109 8.219 1 87.31 235 LEU A C 1
ATOM 1885 O O . LEU A 1 235 ? 9.203 -24.562 7.457 1 87.31 235 LEU A O 1
ATOM 1889 N N . GLN A 1 236 ? 10.328 -24.672 9.289 1 86.44 236 GLN A N 1
ATOM 1890 C CA . GLN A 1 236 ? 9.82 -25.984 9.656 1 86.44 236 GLN A CA 1
ATOM 1891 C C . GLN A 1 236 ? 8.297 -26 9.68 1 86.44 236 GLN A C 1
ATOM 1893 O O . GLN A 1 236 ? 7.672 -26.969 9.242 1 86.44 236 GLN A O 1
ATOM 1898 N N . LYS A 1 237 ? 7.68 -24.984 10.164 1 87.81 237 LYS A N 1
ATOM 1899 C CA . LYS A 1 237 ? 6.234 -24.938 10.367 1 87.81 237 LYS A CA 1
ATOM 1900 C C . LYS A 1 237 ? 5.492 -24.875 9.039 1 87.81 237 LYS A C 1
ATOM 1902 O O . LYS A 1 237 ? 4.301 -25.188 8.969 1 87.81 237 LYS A O 1
ATOM 1907 N N . ILE A 1 238 ? 6.172 -24.5 7.926 1 91.38 238 ILE A N 1
ATOM 1908 C CA . ILE A 1 238 ? 5.477 -24.312 6.656 1 91.38 238 ILE A CA 1
ATOM 1909 C C . ILE A 1 238 ? 6.137 -25.156 5.578 1 91.38 238 ILE A C 1
ATOM 1911 O O . ILE A 1 238 ? 5.637 -25.25 4.453 1 91.38 238 ILE A O 1
ATOM 1915 N N . ARG A 1 239 ? 7.148 -25.859 5.828 1 91.31 239 ARG A N 1
ATOM 1916 C CA . ARG A 1 239 ? 7.996 -26.547 4.859 1 91.31 239 ARG A CA 1
ATOM 1917 C C . ARG A 1 239 ? 7.199 -27.578 4.062 1 91.31 239 ARG A C 1
ATOM 1919 O O . ARG A 1 239 ? 7.285 -27.609 2.834 1 91.31 239 ARG A O 1
ATOM 1926 N N . PRO A 1 240 ? 6.375 -28.391 4.738 1 93.25 240 PRO A N 1
ATOM 1927 C CA . PRO A 1 240 ? 5.68 -29.422 3.961 1 93.25 240 PRO A CA 1
ATOM 1928 C C . PRO A 1 240 ? 4.781 -28.844 2.877 1 93.25 240 PRO A C 1
ATOM 1930 O O . PRO A 1 240 ? 4.789 -29.312 1.738 1 93.25 240 PRO A O 1
ATOM 1933 N N . VAL A 1 241 ? 4.047 -27.828 3.232 1 95.5 241 VAL A N 1
ATOM 1934 C CA . VAL A 1 241 ? 3.133 -27.203 2.277 1 95.5 241 VAL A CA 1
ATOM 1935 C C . VAL A 1 241 ? 3.93 -26.453 1.219 1 95.5 241 VAL A C 1
ATOM 1937 O O . VAL A 1 241 ? 3.598 -26.5 0.032 1 95.5 241 VAL A O 1
ATOM 1940 N N . MET A 1 242 ? 4.93 -25.797 1.62 1 94.88 242 MET A N 1
ATOM 1941 C CA . MET A 1 242 ? 5.781 -25.031 0.712 1 94.88 242 MET A CA 1
ATOM 1942 C C . MET A 1 242 ? 6.418 -25.953 -0.332 1 94.88 242 MET A C 1
ATOM 1944 O O . MET A 1 242 ? 6.398 -25.641 -1.525 1 94.88 242 MET A O 1
ATOM 1948 N N . GLU A 1 243 ? 6.949 -27.016 0.125 1 95.06 243 GLU A N 1
ATOM 1949 C CA . GLU A 1 243 ? 7.609 -27.953 -0.786 1 95.06 243 GLU A CA 1
ATOM 1950 C C . GLU A 1 243 ? 6.613 -28.562 -1.767 1 95.06 243 GLU A C 1
ATOM 1952 O O . GLU A 1 243 ? 6.93 -28.75 -2.943 1 95.06 243 GLU A O 1
ATOM 1957 N N . LYS A 1 244 ? 5.508 -28.891 -1.272 1 96.12 244 LYS A N 1
ATOM 1958 C CA . LYS A 1 244 ? 4.488 -29.453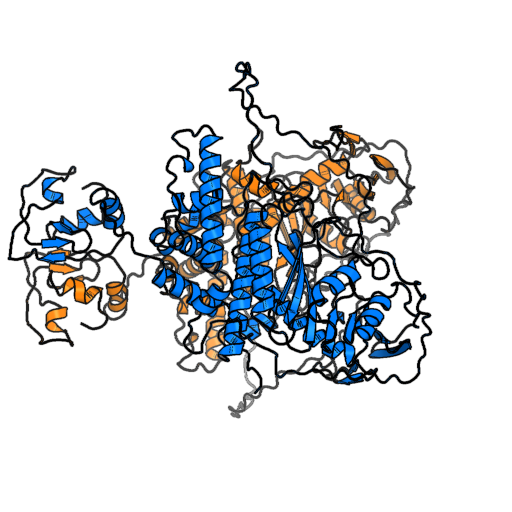 -2.158 1 96.12 244 LYS A CA 1
ATOM 1959 C C . LYS A 1 244 ? 4.094 -28.438 -3.236 1 96.12 244 LYS A C 1
ATOM 1961 O O . LYS A 1 244 ? 3.975 -28.797 -4.41 1 96.12 244 LYS A O 1
ATOM 1966 N N . LEU A 1 245 ? 3.9 -27.234 -2.84 1 96.75 245 LEU A N 1
ATOM 1967 C CA . LEU A 1 245 ? 3.518 -26.203 -3.793 1 96.75 245 LEU A CA 1
ATOM 1968 C C . LEU A 1 245 ? 4.652 -25.906 -4.77 1 96.75 245 LEU A C 1
ATOM 1970 O O . LEU A 1 245 ? 4.418 -25.75 -5.969 1 96.75 245 LEU A O 1
ATOM 1974 N N . ARG A 1 246 ? 5.852 -25.844 -4.297 1 96 246 ARG A N 1
ATOM 1975 C CA . ARG A 1 246 ? 7 -25.625 -5.172 1 96 246 ARG A CA 1
ATOM 1976 C C . ARG A 1 246 ? 7.094 -26.719 -6.23 1 96 246 ARG A C 1
ATOM 1978 O O . ARG A 1 246 ? 7.367 -26.438 -7.398 1 96 246 ARG A O 1
ATOM 1985 N N . ASN A 1 247 ? 6.898 -27.891 -5.766 1 95.81 247 ASN A N 1
ATOM 1986 C CA . ASN A 1 247 ? 6.926 -29.016 -6.699 1 95.81 247 ASN A CA 1
ATOM 1987 C C . ASN A 1 247 ? 5.836 -28.891 -7.758 1 95.81 247 ASN A C 1
ATOM 1989 O O . ASN A 1 247 ? 6.078 -29.156 -8.938 1 95.81 247 ASN A O 1
ATOM 1993 N N . SER A 1 248 ? 4.699 -28.5 -7.328 1 96.06 248 SER A N 1
ATOM 1994 C CA . SER A 1 248 ? 3.611 -28.297 -8.281 1 96.06 248 SER A CA 1
ATOM 1995 C C . SER A 1 248 ? 3.943 -27.188 -9.266 1 96.06 248 SER A C 1
ATOM 1997 O O . SER A 1 248 ? 3.654 -27.297 -10.461 1 96.06 248 SER A O 1
ATOM 1999 N N . PHE A 1 249 ? 4.527 -26.078 -8.797 1 96.06 249 PHE A N 1
ATOM 2000 C CA . PHE A 1 249 ? 4.922 -24.969 -9.656 1 96.06 249 PHE A CA 1
ATOM 2001 C C . PHE A 1 249 ? 5.887 -25.438 -10.742 1 96.06 249 PHE A C 1
ATOM 2003 O O . PHE A 1 249 ? 5.754 -25.062 -11.906 1 96.06 249 PHE A O 1
ATOM 2010 N N . LYS A 1 250 ? 6.742 -26.359 -10.367 1 94.81 250 LYS A N 1
ATOM 2011 C CA . LYS A 1 250 ? 7.773 -26.844 -11.281 1 94.81 250 LYS A CA 1
ATOM 2012 C C . LYS A 1 250 ? 7.191 -27.828 -12.305 1 94.81 250 LYS A C 1
ATOM 2014 O O . LYS A 1 250 ? 7.59 -27.812 -13.469 1 94.81 250 LYS A O 1
ATOM 2019 N N . THR A 1 251 ? 6.293 -28.562 -11.883 1 94.25 251 THR A N 1
ATOM 2020 C CA . THR A 1 251 ? 5.84 -29.688 -12.688 1 94.25 251 THR A CA 1
ATOM 2021 C C . THR A 1 251 ? 4.738 -29.266 -13.656 1 94.25 251 THR A C 1
ATOM 2023 O O . THR A 1 251 ? 4.605 -29.828 -14.742 1 94.25 251 THR A O 1
ATOM 2026 N N . MET A 1 252 ? 4.008 -28.281 -13.375 1 95.12 252 MET A N 1
ATOM 2027 C CA . MET A 1 252 ? 2.795 -27.969 -14.133 1 95.12 252 MET A CA 1
ATOM 2028 C C . MET A 1 252 ? 3.117 -27.156 -15.375 1 95.12 252 MET A C 1
ATOM 2030 O O . MET A 1 252 ? 2.311 -27.094 -16.312 1 95.12 252 MET A O 1
ATOM 2034 N N . PHE A 1 253 ? 4.262 -26.562 -15.406 1 94.94 253 PHE A N 1
ATOM 2035 C CA . PHE A 1 253 ? 4.586 -25.656 -16.5 1 94.94 253 PHE A CA 1
ATOM 2036 C C . PHE A 1 253 ? 6.062 -25.766 -16.875 1 94.94 253 PHE A C 1
ATOM 2038 O O . PHE A 1 253 ? 6.93 -25.734 -16 1 94.94 253 PHE A O 1
ATOM 2045 N N . LYS A 1 254 ? 6.312 -25.969 -18.125 1 94.5 254 LYS A N 1
ATOM 2046 C CA . LYS A 1 254 ? 7.664 -25.922 -18.656 1 94.5 254 LYS A CA 1
ATOM 2047 C C . LYS A 1 254 ? 7.957 -24.562 -19.281 1 94.5 254 LYS A C 1
ATOM 2049 O O . LYS A 1 254 ? 7.355 -24.188 -20.297 1 94.5 254 LYS A O 1
ATOM 2054 N N . PRO A 1 255 ? 8.867 -23.828 -18.703 1 94.25 255 PRO A N 1
ATOM 2055 C CA . PRO A 1 255 ? 9.102 -22.453 -19.141 1 94.25 255 PRO A CA 1
ATOM 2056 C C . PRO A 1 255 ? 9.594 -22.359 -20.578 1 94.25 255 PRO A C 1
ATOM 2058 O O . PRO A 1 255 ? 10.102 -23.344 -21.125 1 94.25 255 PRO A O 1
ATOM 2061 N N . PHE A 1 256 ? 9.422 -21.25 -21.188 1 94.56 256 PHE A N 1
ATOM 2062 C CA . PHE A 1 256 ? 9.992 -20.938 -22.5 1 94.56 256 PHE A CA 1
ATOM 2063 C C . PHE A 1 256 ? 11.461 -20.562 -22.359 1 94.56 256 PHE A C 1
ATOM 2065 O O . PHE A 1 256 ? 12.109 -20.891 -21.359 1 94.56 256 PHE A O 1
ATOM 2072 N N . GLN A 1 257 ? 12.023 -20.016 -23.266 1 95.62 257 GLN A N 1
ATOM 2073 C CA . GLN A 1 257 ? 13.469 -19.844 -23.312 1 95.62 257 GLN A CA 1
ATOM 2074 C C . GLN A 1 257 ? 13.938 -18.812 -22.281 1 95.62 257 GLN A C 1
ATOM 2076 O O . GLN A 1 257 ? 14.945 -19.031 -21.609 1 95.62 257 GLN A O 1
ATOM 2081 N N . ASP A 1 258 ? 13.227 -17.719 -22.203 1 95.31 258 ASP A N 1
ATOM 2082 C CA . ASP A 1 258 ? 13.68 -16.609 -21.391 1 95.31 258 ASP A CA 1
ATOM 2083 C C . ASP A 1 258 ? 13.18 -16.734 -19.953 1 95.31 258 ASP A C 1
ATOM 2085 O O . ASP A 1 258 ? 11.969 -16.828 -19.703 1 95.31 258 ASP A O 1
ATOM 2089 N N . LEU A 1 259 ? 14.094 -16.703 -19.047 1 95.81 259 LEU A N 1
ATOM 2090 C CA . LEU A 1 259 ? 13.805 -16.797 -17.609 1 95.81 259 LEU A CA 1
ATOM 2091 C C . LEU A 1 259 ? 14.312 -15.57 -16.875 1 95.81 259 LEU A C 1
ATOM 2093 O O . LEU A 1 259 ? 15.172 -14.852 -17.375 1 95.81 259 LEU A O 1
ATOM 2097 N N . CYS A 1 260 ? 13.703 -15.375 -15.742 1 93.75 260 CYS A N 1
ATOM 2098 C CA . CYS A 1 260 ? 14.148 -14.258 -14.914 1 93.75 260 CYS A CA 1
ATOM 2099 C C . CYS A 1 260 ? 14.211 -14.656 -13.445 1 93.75 260 CYS A C 1
ATOM 2101 O O . CYS A 1 260 ? 13.336 -15.375 -12.953 1 93.75 260 CYS A O 1
ATOM 2103 N N . VAL A 1 261 ? 15.273 -14.281 -12.789 1 91.19 261 VAL A N 1
ATOM 2104 C CA . VAL A 1 261 ? 15.383 -14.414 -11.336 1 91.19 261 VAL A CA 1
ATOM 2105 C C . VAL A 1 261 ? 15.281 -13.039 -10.68 1 91.19 261 VAL A C 1
ATOM 2107 O O . VAL A 1 261 ? 16.031 -12.125 -11.016 1 91.19 261 VAL A O 1
ATOM 2110 N N . ASP A 1 262 ? 14.312 -12.922 -9.82 1 82.44 262 ASP A N 1
ATOM 2111 C CA . ASP A 1 262 ? 14.094 -11.625 -9.18 1 82.44 262 ASP A CA 1
ATOM 2112 C C . ASP A 1 262 ? 13.773 -11.789 -7.699 1 82.44 262 ASP A C 1
ATOM 2114 O O . ASP A 1 262 ? 13.406 -12.883 -7.258 1 82.44 262 ASP A O 1
ATOM 2118 N N . GLU A 1 263 ? 14.016 -10.625 -7.016 1 76.88 263 GLU A N 1
ATOM 2119 C CA . GLU A 1 263 ? 13.68 -10.57 -5.594 1 76.88 263 GLU A CA 1
ATOM 2120 C C . GLU A 1 263 ? 12.234 -10.133 -5.383 1 76.88 263 GLU A C 1
ATOM 2122 O O . GLU A 1 263 ? 11.773 -9.18 -6.023 1 76.88 263 GLU A O 1
ATOM 2127 N N . SER A 1 264 ? 11.508 -10.93 -4.754 1 71.19 264 SER A N 1
ATOM 2128 C CA . SER A 1 264 ? 10.133 -10.578 -4.387 1 71.19 264 SER A CA 1
ATOM 2129 C C . SER A 1 264 ? 9.992 -10.414 -2.879 1 71.19 264 SER A C 1
ATOM 2131 O O . SER A 1 264 ? 10.609 -11.148 -2.107 1 71.19 264 SER A O 1
ATOM 2133 N N . LEU A 1 265 ? 9.391 -9.242 -2.428 1 63.44 265 LEU A N 1
ATOM 2134 C CA . LEU A 1 265 ? 9.203 -9 -1.002 1 63.44 265 LEU A CA 1
ATOM 2135 C C . LEU A 1 265 ? 7.738 -9.156 -0.613 1 63.44 265 LEU A C 1
ATOM 2137 O O . LEU A 1 265 ? 6.863 -8.516 -1.2 1 63.44 265 LEU A O 1
ATOM 2141 N N . MET A 1 266 ? 7.543 -10.156 0.158 1 63.03 266 MET A N 1
ATOM 2142 C CA . MET A 1 266 ? 6.242 -10.211 0.819 1 63.03 266 MET A CA 1
ATOM 2143 C C . MET A 1 266 ? 6.18 -9.227 1.982 1 63.03 266 MET A C 1
ATOM 2145 O O . MET A 1 266 ? 7.047 -9.242 2.857 1 63.03 266 MET A O 1
ATOM 2149 N N . LYS A 1 267 ? 5.188 -8.367 1.893 1 57.94 267 LYS A N 1
ATOM 2150 C CA . LYS A 1 267 ? 5.043 -7.375 2.955 1 57.94 267 LYS A CA 1
ATOM 2151 C C . LYS A 1 267 ? 4.902 -8.047 4.32 1 57.94 267 LYS A C 1
ATOM 2153 O O . LYS A 1 267 ? 4.09 -8.953 4.488 1 57.94 267 LYS A O 1
ATOM 2158 N N . TRP A 1 268 ? 5.828 -7.805 5.242 1 49.47 268 TRP A N 1
ATOM 2159 C CA . TRP A 1 268 ? 5.754 -8.281 6.617 1 49.47 268 TRP A CA 1
ATOM 2160 C C . TRP A 1 268 ? 6.332 -7.254 7.582 1 49.47 268 TRP A C 1
ATOM 2162 O O . TRP A 1 268 ? 7.457 -6.777 7.391 1 49.47 268 TRP A O 1
ATOM 2172 N N . ARG A 1 269 ? 5.629 -6.734 8.461 1 46.72 269 ARG A N 1
ATOM 2173 C CA . ARG A 1 269 ? 6.129 -5.75 9.414 1 46.72 269 ARG A CA 1
ATOM 2174 C C . ARG A 1 269 ? 6.246 -6.348 10.812 1 46.72 269 ARG A C 1
ATOM 2176 O O . ARG A 1 269 ? 6.652 -5.664 11.758 1 46.72 269 ARG A O 1
ATOM 2183 N N . GLY A 1 270 ? 6.098 -7.672 11.016 1 45.88 270 GLY A N 1
ATOM 2184 C CA . GLY A 1 270 ? 6.176 -8.258 12.344 1 45.88 270 GLY A CA 1
ATOM 2185 C C . GLY A 1 270 ? 7.57 -8.734 12.711 1 45.88 270 GLY A C 1
ATOM 2186 O O . GLY A 1 270 ? 8.531 -8.438 12 1 45.88 270 GLY A O 1
ATOM 2187 N N . ARG A 1 271 ? 7.711 -9.156 13.914 1 41.38 271 ARG A N 1
ATOM 2188 C CA . ARG A 1 271 ? 8.977 -9.68 14.414 1 41.38 271 ARG A CA 1
ATOM 2189 C C . ARG A 1 271 ? 9.352 -10.977 13.703 1 41.38 271 ARG A C 1
ATOM 2191 O O . ARG A 1 271 ? 8.594 -11.953 13.75 1 41.38 271 ARG A O 1
ATOM 2198 N N . LEU A 1 272 ? 10.18 -10.914 12.812 1 49.5 272 LEU A N 1
ATOM 2199 C CA . LEU A 1 272 ? 10.742 -12.055 12.102 1 49.5 272 LEU A CA 1
ATOM 2200 C C . LEU A 1 272 ? 12.25 -11.898 11.922 1 49.5 272 LEU A C 1
ATOM 2202 O O . LEU A 1 272 ? 12.719 -10.844 11.492 1 49.5 272 LEU A O 1
ATOM 2206 N N . SER A 1 273 ? 12.977 -12.82 12.469 1 45.44 273 SER A N 1
ATOM 2207 C CA . SER A 1 273 ? 14.438 -12.758 12.492 1 45.44 273 SER A CA 1
ATOM 2208 C C . SER A 1 273 ? 15 -12.484 11.094 1 45.44 273 SER A C 1
ATOM 2210 O O . SER A 1 273 ? 16.078 -11.898 10.953 1 45.44 273 SER A O 1
ATOM 2212 N N . PHE A 1 274 ? 14.305 -12.891 10.109 1 47.22 274 PHE A N 1
ATOM 2213 C CA . PHE A 1 274 ? 14.883 -12.703 8.789 1 47.22 274 PHE A CA 1
ATOM 2214 C C . PHE A 1 274 ? 14.086 -11.68 7.988 1 47.22 274 PHE A C 1
ATOM 2216 O O . PHE A 1 274 ? 14.062 -11.727 6.754 1 47.22 274 PHE A O 1
ATOM 2223 N N . ARG A 1 275 ? 13.57 -10.836 8.68 1 46.09 275 ARG A N 1
ATOM 2224 C CA . ARG A 1 275 ? 12.891 -9.711 8.031 1 46.09 275 ARG A CA 1
ATOM 2225 C C . ARG A 1 275 ? 13.891 -8.797 7.332 1 46.09 275 ARG A C 1
ATOM 2227 O O . ARG A 1 275 ? 14.984 -8.555 7.844 1 46.09 275 ARG A O 1
ATOM 2234 N N . GLN A 1 276 ? 13.547 -8.453 6.082 1 51.75 276 GLN A N 1
ATOM 2235 C CA . GLN A 1 276 ? 14.438 -7.602 5.301 1 51.75 276 GLN A CA 1
ATOM 2236 C C . GLN A 1 276 ? 13.805 -6.238 5.043 1 51.75 276 GLN A C 1
ATOM 2238 O O . GLN A 1 276 ? 12.586 -6.117 4.961 1 51.75 276 GLN A O 1
ATOM 2243 N N . PHE A 1 277 ? 14.609 -5.223 5.219 1 46.28 277 PHE A N 1
ATOM 2244 C CA . PHE A 1 277 ? 14.219 -3.859 4.875 1 46.28 277 PHE A CA 1
ATOM 2245 C C . PHE A 1 277 ? 14.773 -3.463 3.512 1 46.28 277 PHE A C 1
ATOM 2247 O O . PHE A 1 277 ? 15.992 -3.404 3.326 1 46.28 277 PHE A O 1
ATOM 2254 N N . LEU A 1 278 ? 13.836 -3.383 2.531 1 46.75 278 LEU A N 1
ATOM 2255 C CA . LEU A 1 278 ? 14.234 -2.961 1.191 1 46.75 278 LEU A CA 1
ATOM 2256 C C . LEU A 1 278 ? 13.586 -1.629 0.827 1 46.75 278 LEU A C 1
ATOM 2258 O O . LEU A 1 278 ? 12.438 -1.593 0.379 1 46.75 278 LEU A O 1
ATOM 2262 N N . PRO A 1 279 ? 14.328 -0.509 1.031 1 47.19 279 PRO A N 1
ATOM 2263 C CA . PRO A 1 279 ? 13.734 0.822 0.888 1 47.19 279 PRO A CA 1
ATOM 2264 C C . PRO A 1 279 ? 13.148 1.061 -0.503 1 47.19 279 PRO A C 1
ATOM 2266 O O . PRO A 1 279 ? 12.211 1.85 -0.657 1 47.19 279 PRO A O 1
ATOM 2269 N N . LEU A 1 280 ? 13.711 0.299 -1.442 1 42.81 280 LEU A N 1
ATOM 2270 C CA . LEU A 1 280 ? 13.359 0.619 -2.822 1 42.81 280 LEU A CA 1
ATOM 2271 C C . LEU A 1 280 ? 12.102 -0.133 -3.254 1 42.81 280 LEU A C 1
ATOM 2273 O O . LEU A 1 280 ? 11.508 0.189 -4.281 1 42.81 280 LEU A O 1
ATOM 2277 N N . LYS A 1 281 ? 11.859 -1.135 -2.471 1 44.53 281 LYS A N 1
ATOM 2278 C CA . LYS A 1 281 ? 10.703 -1.925 -2.887 1 44.53 281 LYS A CA 1
ATOM 2279 C C . LYS A 1 281 ? 9.422 -1.415 -2.232 1 44.53 281 LYS A C 1
ATOM 2281 O O . LYS A 1 281 ? 9.477 -0.727 -1.211 1 44.53 281 LYS A O 1
ATOM 2286 N N . ARG A 1 282 ? 8.375 -1.61 -2.896 1 49.12 282 ARG A N 1
ATOM 2287 C CA . ARG A 1 282 ? 7.066 -1.189 -2.406 1 49.12 282 ARG A CA 1
ATOM 2288 C C . ARG A 1 282 ? 6.844 -1.651 -0.97 1 49.12 282 ARG A C 1
ATOM 2290 O O . ARG A 1 282 ? 6.352 -0.89 -0.136 1 49.12 282 ARG A O 1
ATOM 2297 N N . HIS A 1 283 ? 7.152 -2.854 -0.758 1 50.69 283 HIS A N 1
ATOM 2298 C CA . HIS A 1 283 ? 7.098 -3.391 0.596 1 50.69 283 HIS A CA 1
ATOM 2299 C C . HIS A 1 283 ? 8.453 -3.283 1.287 1 50.69 283 HIS A C 1
ATOM 2301 O O . HIS A 1 283 ? 9.414 -3.93 0.874 1 50.69 283 HIS A O 1
ATOM 2307 N N . ARG A 1 284 ? 8.633 -2.314 2.186 1 53 284 ARG A N 1
ATOM 2308 C CA . ARG A 1 284 ? 9.953 -2.025 2.744 1 53 284 ARG A CA 1
ATOM 2309 C C . ARG A 1 284 ? 10.391 -3.129 3.699 1 53 284 ARG A C 1
ATOM 2311 O O . ARG A 1 284 ? 11.578 -3.467 3.76 1 53 284 ARG A O 1
ATOM 2318 N N . PHE A 1 285 ? 9.438 -3.738 4.438 1 50.72 285 PHE A N 1
ATOM 2319 C CA . PHE A 1 285 ? 9.766 -4.781 5.402 1 50.72 285 PHE A CA 1
ATOM 2320 C C . PHE A 1 285 ? 9.039 -6.078 5.066 1 50.72 285 PHE A C 1
ATOM 2322 O O . PHE A 1 285 ? 7.863 -6.055 4.691 1 50.72 285 PHE A O 1
ATOM 2329 N N . GLY A 1 286 ? 9.789 -7.066 4.816 1 63.81 286 GLY A N 1
ATOM 2330 C CA . GLY A 1 286 ? 9.086 -8.312 4.566 1 63.81 286 GLY A CA 1
ATOM 2331 C C . GLY A 1 286 ? 10.008 -9.508 4.453 1 63.81 286 GLY A C 1
ATOM 2332 O O . GLY A 1 286 ? 11.18 -9.438 4.848 1 63.81 286 GLY A O 1
ATOM 2333 N N . VAL A 1 287 ? 9.383 -10.609 4.203 1 73.31 287 VAL A N 1
ATOM 2334 C CA . VAL A 1 287 ? 10.094 -11.852 3.9 1 73.31 287 VAL A CA 1
ATOM 2335 C C . VAL A 1 287 ? 10.602 -11.812 2.459 1 73.31 287 VAL A C 1
ATOM 2337 O O . VAL A 1 287 ? 9.812 -11.641 1.525 1 73.31 287 VAL A O 1
ATOM 2340 N N . LYS A 1 288 ? 11.883 -11.867 2.42 1 77 288 LYS A N 1
ATOM 2341 C CA . LYS A 1 288 ? 12.523 -11.82 1.107 1 77 288 LYS A CA 1
ATOM 2342 C C . LYS A 1 288 ? 12.5 -13.188 0.43 1 77 288 LYS A C 1
ATOM 2344 O O . LYS A 1 288 ? 12.797 -14.203 1.06 1 77 288 LYS A O 1
ATOM 2349 N N . MET A 1 289 ? 12.031 -13.164 -0.805 1 84.5 289 MET A N 1
ATOM 2350 C CA . MET A 1 289 ? 12.031 -14.383 -1.611 1 84.5 289 MET A CA 1
ATOM 2351 C C . MET A 1 289 ? 12.727 -14.148 -2.949 1 84.5 289 MET A C 1
ATOM 2353 O O . MET A 1 289 ? 12.648 -13.055 -3.512 1 84.5 289 MET A O 1
ATOM 2357 N N . PHE A 1 290 ? 13.438 -15.219 -3.393 1 88.12 290 PHE A N 1
ATOM 2358 C CA . PHE A 1 290 ? 13.969 -15.25 -4.754 1 88.12 290 PHE A CA 1
ATOM 2359 C C . PHE A 1 290 ? 13.07 -16.094 -5.66 1 88.12 290 PHE A C 1
ATOM 2361 O O . PHE A 1 290 ? 12.828 -17.266 -5.383 1 88.12 290 PHE A O 1
ATOM 2368 N N . VAL A 1 291 ? 12.602 -15.453 -6.66 1 90.06 291 VAL A N 1
ATOM 2369 C CA . VAL A 1 291 ? 11.602 -16.125 -7.488 1 90.06 291 VAL A CA 1
ATOM 2370 C C . VAL A 1 291 ? 12.148 -16.312 -8.898 1 90.06 291 VAL A C 1
ATOM 2372 O O . VAL A 1 291 ? 12.805 -15.43 -9.445 1 90.06 291 VAL A O 1
ATOM 2375 N N . LEU A 1 292 ? 11.977 -17.484 -9.461 1 94.06 292 LEU A N 1
ATOM 2376 C CA . LEU A 1 292 ? 12.242 -17.812 -10.859 1 94.06 292 LEU A CA 1
ATOM 2377 C C . LEU A 1 292 ? 10.961 -17.75 -11.688 1 94.06 292 LEU A C 1
ATOM 2379 O O . LEU A 1 292 ? 10.008 -18.469 -11.406 1 94.06 292 LEU A O 1
ATOM 2383 N N . CYS A 1 293 ? 10.969 -16.906 -12.688 1 92.5 293 CYS A N 1
ATOM 2384 C CA . CYS A 1 293 ? 9.766 -16.703 -13.484 1 92.5 293 CYS A CA 1
ATOM 2385 C C . CYS A 1 293 ? 10.062 -16.875 -14.969 1 92.5 293 CYS A C 1
ATOM 2387 O O . CYS A 1 293 ? 11.188 -16.641 -15.406 1 92.5 293 CYS A O 1
ATOM 2389 N N . ASP A 1 294 ? 9.102 -17.312 -15.664 1 93.38 294 ASP A N 1
ATOM 2390 C CA . ASP A 1 294 ? 9.133 -17.297 -17.125 1 93.38 294 ASP A CA 1
ATOM 2391 C C . ASP A 1 294 ? 8.844 -15.906 -17.656 1 93.38 294 ASP A C 1
ATOM 2393 O O . ASP A 1 294 ? 7.848 -15.281 -17.281 1 93.38 294 ASP A O 1
ATOM 2397 N N . CYS A 1 295 ? 9.672 -15.422 -18.5 1 90.06 295 CYS A N 1
ATOM 2398 C CA . CYS A 1 295 ? 9.547 -14.039 -18.953 1 90.06 295 CYS A CA 1
ATOM 2399 C C . CYS A 1 295 ? 8.414 -13.891 -19.953 1 90.06 295 CYS A C 1
ATOM 2401 O O . CYS A 1 295 ? 7.914 -12.789 -20.188 1 90.06 295 CYS A O 1
ATOM 2403 N N . ASP A 1 296 ? 8.016 -14.898 -20.578 1 88.06 296 ASP A N 1
ATOM 2404 C CA . ASP A 1 296 ? 6.996 -14.797 -21.625 1 88.06 296 ASP A CA 1
ATOM 2405 C C . ASP A 1 296 ? 5.594 -14.828 -21.016 1 88.06 296 ASP A C 1
ATOM 2407 O O . ASP A 1 296 ? 4.727 -14.047 -21.422 1 88.06 296 ASP A O 1
ATOM 2411 N N . SER A 1 297 ? 5.379 -15.695 -20.125 1 86.94 297 SER A N 1
ATOM 2412 C CA . SER A 1 297 ? 4.055 -15.844 -19.531 1 86.94 297 SER A CA 1
ATOM 2413 C C . SER A 1 297 ? 3.969 -15.133 -18.188 1 86.94 297 SER A C 1
ATOM 2415 O O . SER A 1 297 ? 2.881 -14.75 -17.75 1 86.94 297 SER A O 1
ATOM 2417 N N . GLY A 1 298 ? 5.051 -15.008 -17.516 1 88.44 298 GLY A N 1
ATOM 2418 C CA . GLY A 1 298 ? 5.039 -14.484 -16.156 1 88.44 298 GLY A CA 1
ATOM 2419 C C . GLY A 1 298 ? 4.887 -15.562 -15.109 1 88.44 298 GLY A C 1
ATOM 2420 O O . GLY A 1 298 ? 4.938 -15.281 -13.906 1 88.44 298 GLY A O 1
ATOM 2421 N N . TYR A 1 299 ? 4.781 -16.812 -15.523 1 92.69 299 TYR A N 1
ATOM 2422 C CA . TYR A 1 299 ? 4.574 -17.953 -14.641 1 92.69 299 TYR A CA 1
ATOM 2423 C C . TYR A 1 299 ? 5.738 -18.109 -13.672 1 92.69 299 TYR A C 1
ATOM 2425 O O . TYR A 1 299 ? 6.902 -18.031 -14.07 1 92.69 299 TYR A O 1
ATOM 2433 N N . ILE A 1 300 ? 5.406 -18.266 -12.398 1 92.88 300 ILE A N 1
ATOM 2434 C CA . ILE A 1 300 ? 6.414 -18.516 -11.375 1 92.88 300 ILE A CA 1
ATOM 2435 C C . ILE A 1 300 ? 6.77 -20 -11.344 1 92.88 300 ILE A C 1
ATOM 2437 O O . ILE A 1 300 ? 5.93 -20.844 -11 1 92.88 300 ILE A O 1
ATOM 2441 N N . SER A 1 301 ? 7.988 -20.344 -11.609 1 94.75 301 SER A N 1
ATOM 2442 C CA . SER A 1 301 ? 8.414 -21.734 -11.688 1 94.75 301 SER A CA 1
ATOM 2443 C C . SER A 1 301 ? 8.883 -22.25 -10.328 1 94.75 301 SER A C 1
ATOM 2445 O O . SER A 1 301 ? 8.68 -23.422 -10.008 1 94.75 301 SER A O 1
ATOM 2447 N N . ASP A 1 302 ? 9.523 -21.406 -9.641 1 94.81 302 ASP A N 1
ATOM 2448 C CA . ASP A 1 302 ? 10.086 -21.781 -8.352 1 94.81 302 ASP A CA 1
ATOM 2449 C C . ASP A 1 302 ? 10.445 -20.547 -7.523 1 94.81 302 ASP A C 1
ATOM 2451 O O . ASP A 1 302 ? 10.461 -19.422 -8.039 1 94.81 302 ASP A O 1
ATOM 2455 N N . PHE A 1 303 ? 10.656 -20.812 -6.215 1 92.62 303 PHE A N 1
ATOM 2456 C CA . PHE A 1 303 ? 11.094 -19.719 -5.359 1 92.62 303 PHE A CA 1
ATOM 2457 C C . PHE A 1 303 ? 11.883 -20.234 -4.164 1 92.62 303 PHE A C 1
ATOM 2459 O O . PHE A 1 303 ? 11.758 -21.406 -3.799 1 92.62 303 PHE A O 1
ATOM 2466 N N . ILE A 1 304 ? 12.781 -19.375 -3.645 1 91.44 304 ILE A N 1
ATOM 2467 C CA . ILE A 1 304 ? 13.578 -19.656 -2.457 1 91.44 304 ILE A CA 1
ATOM 2468 C C . ILE A 1 304 ? 13.359 -18.562 -1.415 1 91.44 304 ILE A C 1
ATOM 2470 O O . ILE A 1 304 ? 13.375 -17.375 -1.741 1 91.44 304 ILE A O 1
ATOM 2474 N N . VAL A 1 305 ? 13.047 -18.984 -0.201 1 87.19 305 VAL A N 1
ATOM 2475 C CA . VAL A 1 305 ? 12.867 -18.031 0.886 1 87.19 305 VAL A CA 1
ATOM 2476 C C . VAL A 1 305 ? 14.219 -17.719 1.523 1 87.19 305 VAL A C 1
ATOM 2478 O O . VAL A 1 305 ? 14.984 -18.625 1.852 1 87.19 305 VAL A O 1
ATOM 2481 N N . TYR A 1 306 ? 14.5 -16.469 1.633 1 81.38 306 TYR A N 1
ATOM 2482 C CA . TYR A 1 306 ? 15.742 -16.047 2.264 1 81.38 306 TYR A CA 1
ATOM 2483 C C . TYR A 1 306 ? 15.641 -16.125 3.781 1 81.38 306 TYR A C 1
ATOM 2485 O O . TYR A 1 306 ? 14.82 -15.438 4.391 1 81.38 306 TYR A O 1
ATOM 2493 N N . THR A 1 307 ? 16.375 -16.969 4.387 1 77.81 307 THR A N 1
ATOM 2494 C CA . THR A 1 307 ? 16.359 -17.125 5.836 1 77.81 307 THR A CA 1
ATOM 2495 C C . THR A 1 307 ? 17.734 -16.812 6.422 1 77.81 307 THR A C 1
ATOM 2497 O O . THR A 1 307 ? 18.141 -17.406 7.418 1 77.81 307 THR A O 1
ATOM 2500 N N . GLY A 1 308 ? 18.438 -15.992 5.762 1 72.5 308 GLY A N 1
ATOM 2501 C CA . GLY A 1 308 ? 19.766 -15.648 6.234 1 72.5 308 GLY A CA 1
ATOM 2502 C C . GLY A 1 308 ? 20.797 -16.703 5.91 1 72.5 308 GLY A C 1
ATOM 2503 O O . GLY A 1 308 ? 20.922 -17.141 4.758 1 72.5 308 GLY A O 1
ATOM 2504 N N . LYS A 1 309 ? 21.547 -17.125 6.891 1 68.12 309 LYS A N 1
ATOM 2505 C CA . LYS A 1 309 ? 22.625 -18.094 6.711 1 68.12 309 LYS A CA 1
ATOM 2506 C C . LYS A 1 309 ? 22.078 -19.484 6.434 1 68.12 309 LYS A C 1
ATOM 2508 O O . LYS A 1 309 ? 22.734 -20.297 5.793 1 68.12 309 LYS A O 1
ATOM 2513 N N . ASP A 1 310 ? 20.797 -19.672 6.797 1 72.31 310 ASP A N 1
ATOM 2514 C CA . ASP A 1 310 ? 20.203 -21 6.656 1 72.31 310 ASP A CA 1
ATOM 2515 C C . ASP A 1 310 ? 19.359 -21.094 5.391 1 72.31 310 ASP A C 1
ATOM 2517 O O . ASP A 1 310 ? 18.516 -21.984 5.262 1 72.31 310 ASP A O 1
ATOM 2521 N N . THR A 1 311 ? 19.594 -20.203 4.52 1 77.62 311 THR A N 1
ATOM 2522 C CA . THR A 1 311 ? 18.844 -20.266 3.271 1 77.62 311 THR A CA 1
ATOM 2523 C C . THR A 1 311 ? 19.125 -21.562 2.531 1 77.62 311 THR A C 1
ATOM 2525 O O . THR A 1 311 ? 20.266 -22.016 2.48 1 77.62 311 THR A O 1
ATOM 2528 N N . ALA A 1 312 ? 18.094 -22.25 2.025 1 75.75 312 ALA A N 1
ATOM 2529 C CA . ALA A 1 312 ? 18.203 -23.547 1.368 1 75.75 312 ALA A CA 1
ATOM 2530 C C . ALA A 1 312 ? 18.844 -23.422 -0.007 1 75.75 312 ALA A C 1
ATOM 2532 O O . ALA A 1 312 ? 18.188 -23.562 -1.033 1 75.75 312 ALA A O 1
ATOM 2533 N N . ILE A 1 313 ? 20.141 -23.094 0.004 1 82.19 313 ILE A N 1
ATOM 2534 C CA . ILE A 1 313 ? 20.891 -22.984 -1.249 1 82.19 313 ILE A CA 1
ATOM 2535 C C . ILE A 1 313 ? 22.125 -23.875 -1.203 1 82.19 313 ILE A C 1
ATOM 2537 O O . ILE A 1 313 ? 22.672 -24.125 -0.127 1 82.19 313 ILE A O 1
ATOM 2541 N N . VAL A 1 314 ? 22.438 -24.391 -2.314 1 80.5 314 VAL A N 1
ATOM 2542 C CA . VAL A 1 314 ? 23.719 -25.094 -2.455 1 80.5 314 VAL A CA 1
ATOM 2543 C C . VAL A 1 314 ? 24.844 -24.078 -2.678 1 80.5 314 VAL A C 1
ATOM 2545 O O . VAL A 1 314 ? 24.938 -23.484 -3.75 1 80.5 314 VAL A O 1
ATOM 2548 N N . GLU A 1 315 ? 25.562 -23.906 -1.729 1 81.81 315 GLU A N 1
ATOM 2549 C CA . GLU A 1 315 ? 26.578 -22.859 -1.77 1 81.81 315 GLU A CA 1
ATOM 2550 C C . GLU A 1 315 ? 27.734 -23.234 -2.684 1 81.81 315 GLU A C 1
ATOM 2552 O O . GLU A 1 315 ? 28.234 -24.359 -2.625 1 81.81 315 GLU A O 1
ATOM 2557 N N . ASP A 1 316 ? 28.016 -22.406 -3.607 1 84.19 316 ASP A N 1
ATOM 2558 C CA . ASP A 1 316 ? 29.188 -22.438 -4.469 1 84.19 316 ASP A CA 1
ATOM 2559 C C . ASP A 1 316 ? 30.141 -21.281 -4.145 1 84.19 316 ASP A C 1
ATOM 2561 O O . ASP A 1 316 ? 29.812 -20.109 -4.375 1 84.19 316 ASP A O 1
ATOM 2565 N N . LEU A 1 317 ? 31.219 -21.531 -3.594 1 80.88 317 LEU A N 1
ATOM 2566 C CA . LEU A 1 317 ? 32.156 -20.531 -3.105 1 80.88 317 LEU A CA 1
ATOM 2567 C C . LEU A 1 317 ? 32.625 -19.641 -4.242 1 80.88 317 LEU A C 1
ATOM 2569 O O . LEU A 1 317 ? 32.938 -18.453 -4.023 1 80.88 317 LEU A O 1
ATOM 2573 N N . GLN A 1 318 ? 32.719 -20.188 -5.445 1 81.88 318 GLN A N 1
ATOM 2574 C CA . GLN A 1 318 ? 33.219 -19.406 -6.582 1 81.88 318 GLN A CA 1
ATOM 2575 C C . GLN A 1 318 ? 32.188 -18.375 -7.031 1 81.88 318 GLN A C 1
ATOM 2577 O O . GLN A 1 318 ? 32.531 -17.328 -7.566 1 81.88 318 GLN A O 1
ATOM 2582 N N . LEU A 1 319 ? 30.969 -18.672 -6.781 1 89.25 319 LEU A N 1
ATOM 2583 C CA . LEU A 1 319 ? 29.906 -17.812 -7.281 1 89.25 319 LEU A CA 1
ATOM 2584 C C . LEU A 1 319 ? 29.391 -16.891 -6.184 1 89.25 319 LEU A C 1
ATOM 2586 O O . LEU A 1 319 ? 28.734 -15.891 -6.469 1 89.25 319 LEU A O 1
ATOM 2590 N N . GLY A 1 320 ? 29.734 -17.219 -4.98 1 85.62 320 GLY A N 1
ATOM 2591 C CA . GLY A 1 320 ? 29.188 -16.453 -3.879 1 85.62 320 GLY A CA 1
ATOM 2592 C C . GLY A 1 320 ? 27.75 -16.812 -3.543 1 85.62 320 GLY A C 1
ATOM 2593 O O . GLY A 1 320 ? 27.172 -17.703 -4.164 1 85.62 320 GLY A O 1
ATOM 2594 N N . VAL A 1 321 ? 27.125 -16.094 -2.619 1 83.75 321 VAL A N 1
ATOM 2595 C CA . VAL A 1 321 ? 25.781 -16.391 -2.139 1 83.75 321 VAL A CA 1
ATOM 2596 C C . VAL A 1 321 ? 24.766 -16.078 -3.232 1 83.75 321 VAL A C 1
ATOM 2598 O O . VAL A 1 321 ? 23.875 -16.891 -3.521 1 83.75 321 VAL A O 1
ATOM 2601 N N . SER A 1 322 ? 24.906 -14.914 -3.846 1 86.44 322 SER A N 1
ATOM 2602 C CA . SER A 1 322 ? 23.969 -14.484 -4.867 1 86.44 322 SER A CA 1
ATOM 2603 C C . SER A 1 322 ? 24 -15.406 -6.078 1 86.44 322 SER A C 1
ATOM 2605 O O . SER A 1 322 ? 22.953 -15.789 -6.613 1 86.44 322 SER A O 1
ATOM 2607 N N . GLY A 1 323 ? 25.219 -15.719 -6.5 1 90.69 323 GLY A N 1
ATOM 2608 C CA . GLY A 1 323 ? 25.359 -16.656 -7.605 1 90.69 323 GLY A CA 1
ATOM 2609 C C . GLY A 1 323 ? 24.844 -18.047 -7.281 1 90.69 323 GLY A C 1
ATOM 2610 O O . GLY A 1 323 ? 24.281 -18.719 -8.148 1 90.69 323 GLY A O 1
ATOM 2611 N N . SER A 1 324 ? 24.953 -18.438 -6.07 1 92.12 324 SER A N 1
ATOM 2612 C CA . SER A 1 324 ? 24.469 -19.75 -5.637 1 92.12 324 SER A CA 1
ATOM 2613 C C . SER A 1 324 ? 22.953 -19.828 -5.68 1 92.12 324 SER A C 1
ATOM 2615 O O . SER A 1 324 ? 22.391 -20.891 -5.926 1 92.12 324 SER A O 1
ATOM 2617 N N . VAL A 1 325 ? 22.328 -18.734 -5.371 1 92.19 325 VAL A N 1
ATOM 2618 C CA . VAL A 1 325 ? 20.875 -18.688 -5.441 1 92.19 325 VAL A CA 1
ATOM 2619 C C . VAL A 1 325 ? 20.422 -18.953 -6.871 1 92.19 325 VAL A C 1
ATOM 2621 O O . VAL A 1 325 ? 19.516 -19.75 -7.105 1 92.19 325 VAL A O 1
ATOM 2624 N N . VAL A 1 326 ? 21.078 -18.281 -7.809 1 94.31 326 VAL A N 1
ATOM 2625 C CA . VAL A 1 326 ? 20.719 -18.422 -9.219 1 94.31 326 VAL A CA 1
ATOM 2626 C C . VAL A 1 326 ? 20.984 -19.859 -9.664 1 94.31 326 VAL A C 1
ATOM 2628 O O . VAL A 1 326 ? 20.141 -20.469 -10.328 1 94.31 326 VAL A O 1
ATOM 2631 N N . LYS A 1 327 ? 22.141 -20.344 -9.266 1 94.38 327 LYS A N 1
ATOM 2632 C CA . LYS A 1 327 ? 22.484 -21.719 -9.609 1 94.38 327 LYS A CA 1
ATOM 2633 C C . LYS A 1 327 ? 21.453 -22.703 -9.086 1 94.38 327 LYS A C 1
ATOM 2635 O O . LYS A 1 327 ? 21 -23.578 -9.82 1 94.38 327 LYS A O 1
ATOM 2640 N N . THR A 1 328 ? 21.031 -22.516 -7.895 1 94.19 328 THR A N 1
ATOM 2641 C CA . THR A 1 328 ? 20.078 -23.422 -7.266 1 94.19 328 THR A CA 1
ATOM 2642 C C . THR A 1 328 ? 18.734 -23.391 -7.984 1 94.19 328 THR A C 1
ATOM 2644 O O . THR A 1 328 ? 18.141 -24.422 -8.266 1 94.19 328 THR A O 1
ATOM 2647 N N . LEU A 1 329 ? 18.25 -22.266 -8.289 1 94.56 329 LEU A N 1
ATOM 2648 C CA . LEU A 1 329 ? 16.953 -22.094 -8.938 1 94.56 329 LEU A CA 1
ATOM 2649 C C . LEU A 1 329 ? 16.984 -22.641 -10.367 1 94.56 329 LEU A C 1
ATOM 2651 O O . LEU A 1 329 ? 15.977 -23.141 -10.859 1 94.56 329 LEU A O 1
ATOM 2655 N N . LEU A 1 330 ? 18.156 -22.594 -11.031 1 95.88 330 LEU A N 1
ATOM 2656 C CA . LEU A 1 330 ? 18.25 -22.938 -12.445 1 95.88 330 LEU A CA 1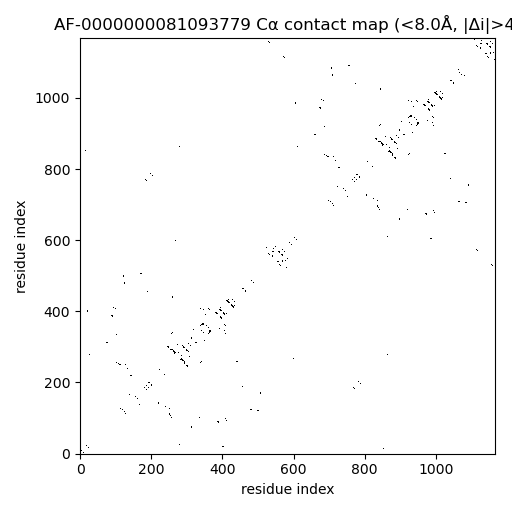
ATOM 2657 C C . LEU A 1 330 ? 18.672 -24.391 -12.633 1 95.88 330 LEU A C 1
ATOM 2659 O O . LEU A 1 330 ? 18.688 -24.906 -13.75 1 95.88 330 LEU A O 1
ATOM 2663 N N . THR A 1 331 ? 18.984 -25.047 -11.617 1 94.5 331 THR A N 1
ATOM 2664 C CA . THR A 1 331 ? 19.5 -26.406 -11.688 1 94.5 331 THR A CA 1
ATOM 2665 C C . THR A 1 331 ? 18.625 -27.281 -12.57 1 94.5 331 THR A C 1
ATOM 2667 O O . THR A 1 331 ? 19.109 -27.969 -13.469 1 94.5 331 THR A O 1
ATOM 2670 N N . PRO A 1 332 ? 17.281 -27.25 -12.43 1 93.25 332 PRO A N 1
ATOM 2671 C CA . PRO A 1 332 ? 16.438 -28.094 -13.281 1 93.25 332 PRO A CA 1
ATOM 2672 C C . PRO A 1 332 ? 16.391 -27.625 -14.734 1 93.25 332 PRO A C 1
ATOM 2674 O O . PRO A 1 332 ? 15.945 -28.359 -15.609 1 93.25 332 PRO A O 1
ATOM 2677 N N . HIS A 1 333 ? 16.922 -26.453 -15 1 94.81 333 HIS A N 1
ATOM 2678 C CA . HIS A 1 333 ? 16.766 -25.859 -16.328 1 94.81 333 HIS A CA 1
ATOM 2679 C C . HIS A 1 333 ? 18.125 -25.734 -17.031 1 94.81 333 HIS A C 1
ATOM 2681 O O . HIS A 1 333 ? 18.188 -25.203 -18.141 1 94.81 333 HIS A O 1
ATOM 2687 N N . LEU A 1 334 ? 19.125 -26.219 -16.406 1 94.56 334 LEU A N 1
ATOM 2688 C CA . LEU A 1 334 ? 20.453 -26.141 -17.016 1 94.56 334 LEU A CA 1
ATOM 2689 C C . LEU A 1 334 ? 20.562 -27.094 -18.203 1 94.56 334 LEU A C 1
ATOM 2691 O O . LEU A 1 334 ? 19.844 -28.078 -18.281 1 94.56 334 LEU A O 1
ATOM 2695 N N . GLN A 1 335 ? 21.375 -26.719 -19.172 1 94.56 335 GLN A N 1
ATOM 2696 C CA . GLN A 1 335 ? 21.688 -27.516 -20.359 1 94.56 335 GLN A CA 1
ATOM 2697 C C . GLN A 1 335 ? 20.484 -27.578 -21.312 1 94.56 335 GLN A C 1
ATOM 2699 O O . GLN A 1 335 ? 20.297 -28.562 -22.031 1 94.56 335 GLN A O 1
ATOM 2704 N N . LYS A 1 336 ? 19.641 -26.641 -21.219 1 94.25 336 LYS A N 1
ATOM 2705 C CA . LYS A 1 336 ? 18.453 -26.609 -22.062 1 94.25 336 LYS A CA 1
ATOM 2706 C C . LYS A 1 336 ? 18.422 -25.344 -22.906 1 94.25 336 LYS A C 1
ATOM 2708 O O . LYS A 1 336 ? 17.375 -25 -23.469 1 94.25 336 LYS A O 1
ATOM 2713 N N . ALA A 1 337 ? 19.531 -24.578 -22.875 1 96.06 337 ALA A N 1
ATOM 2714 C CA . ALA A 1 337 ? 19.719 -23.406 -23.719 1 96.06 337 ALA A CA 1
ATOM 2715 C C . ALA A 1 337 ? 18.766 -22.281 -23.312 1 96.06 337 ALA A C 1
ATOM 2717 O O . ALA A 1 337 ? 18.203 -21.594 -24.172 1 96.06 337 ALA A O 1
ATOM 2718 N N . HIS A 1 338 ? 18.484 -22.203 -22.094 1 96.81 338 HIS A N 1
ATOM 2719 C CA . HIS A 1 338 ? 17.703 -21.078 -21.578 1 96.81 338 HIS A CA 1
ATOM 2720 C C . HIS A 1 338 ? 18.547 -19.797 -21.516 1 96.81 338 HIS A C 1
ATOM 2722 O O . HIS A 1 338 ? 19.781 -19.859 -21.641 1 96.81 338 HIS A O 1
ATOM 2728 N N . ILE A 1 339 ? 17.891 -18.672 -21.469 1 96.94 339 ILE A N 1
ATOM 2729 C CA . ILE A 1 339 ? 18.516 -17.375 -21.219 1 96.94 339 ILE A CA 1
ATOM 2730 C C . ILE A 1 339 ? 17.953 -16.781 -19.922 1 96.94 339 ILE A C 1
ATOM 2732 O O . ILE A 1 339 ? 16.734 -16.641 -19.781 1 96.94 339 ILE A O 1
ATOM 2736 N N . VAL A 1 340 ? 18.812 -16.422 -19.016 1 96.88 340 VAL A N 1
ATOM 2737 C CA . VAL A 1 340 ? 18.344 -15.938 -17.719 1 96.88 340 VAL A CA 1
ATOM 2738 C C . VAL A 1 340 ? 18.672 -14.453 -17.578 1 96.88 340 VAL A C 1
ATOM 2740 O O . VAL A 1 340 ? 19.781 -14.016 -17.875 1 96.88 340 VAL A O 1
ATOM 2743 N N . TYR A 1 341 ? 17.719 -13.75 -17.203 1 95.06 341 TYR A N 1
ATOM 2744 C CA . TYR A 1 341 ? 17.891 -12.336 -16.906 1 95.06 341 TYR A CA 1
ATOM 2745 C C . TYR A 1 341 ? 17.938 -12.094 -15.398 1 95.06 341 TYR A C 1
ATOM 2747 O O . TYR A 1 341 ? 17.078 -12.578 -14.656 1 95.06 341 TYR A O 1
ATOM 2755 N N . VAL A 1 342 ? 18.969 -11.375 -14.906 1 92.81 342 VAL A N 1
ATOM 2756 C CA . VAL A 1 342 ? 19.188 -11.172 -13.477 1 92.81 342 VAL A CA 1
ATOM 2757 C C . VAL A 1 342 ? 19.516 -9.711 -13.203 1 92.81 342 VAL A C 1
ATOM 2759 O O . VAL A 1 342 ? 19.922 -8.977 -14.117 1 92.81 342 VAL A O 1
ATOM 2762 N N . ASP A 1 343 ? 19.344 -9.328 -11.969 1 86.69 343 ASP A N 1
ATOM 2763 C CA . ASP A 1 343 ? 19.625 -7.941 -11.609 1 86.69 343 ASP A CA 1
ATOM 2764 C C . ASP A 1 343 ? 21.062 -7.789 -11.117 1 86.69 343 ASP A C 1
ATOM 2766 O O . ASP A 1 343 ? 21.844 -8.742 -11.156 1 86.69 343 ASP A O 1
ATOM 2770 N N . ASN A 1 344 ? 21.469 -6.598 -10.68 1 86.69 344 ASN A N 1
ATOM 2771 C CA . ASN A 1 344 ? 22.844 -6.238 -10.375 1 86.69 344 ASN A CA 1
ATOM 2772 C C . ASN A 1 344 ? 23.344 -6.945 -9.117 1 86.69 344 ASN A C 1
ATOM 2774 O O . ASN A 1 344 ? 24.562 -7.09 -8.922 1 86.69 344 ASN A O 1
ATOM 2778 N N . TRP A 1 345 ? 22.422 -7.426 -8.359 1 83.25 345 TRP A N 1
ATOM 2779 C CA . TRP A 1 345 ? 22.844 -8.133 -7.156 1 83.25 345 TRP A CA 1
ATOM 2780 C C . TRP A 1 345 ? 23.453 -9.484 -7.5 1 83.25 345 TRP A C 1
ATOM 2782 O O . TRP A 1 345 ? 24.406 -9.922 -6.859 1 83.25 345 TRP A O 1
ATOM 2792 N N . TYR A 1 346 ? 22.953 -10.07 -8.5 1 88.75 346 TYR A N 1
ATOM 2793 C CA . TYR A 1 346 ? 23.344 -11.43 -8.859 1 88.75 346 TYR A CA 1
ATOM 2794 C C . TYR A 1 346 ? 24.5 -11.422 -9.859 1 88.75 346 TYR A C 1
ATOM 2796 O O . TYR A 1 346 ? 25.391 -12.273 -9.805 1 88.75 346 TYR A O 1
ATOM 2804 N N . THR A 1 347 ? 24.469 -10.5 -10.672 1 92.94 347 THR A N 1
ATOM 2805 C CA . THR A 1 347 ? 25.266 -10.539 -11.898 1 92.94 347 THR A CA 1
ATOM 2806 C C . THR A 1 347 ? 26.75 -10.391 -11.586 1 92.94 347 THR A C 1
ATOM 2808 O O . THR A 1 347 ? 27.141 -9.492 -10.852 1 92.94 347 THR A O 1
ATOM 2811 N N . SER A 1 348 ? 27.516 -11.25 -12.078 1 94.5 348 SER A N 1
ATOM 2812 C CA . SER A 1 348 ? 28.969 -11.242 -12.016 1 94.5 348 SER A CA 1
ATOM 2813 C C . SER A 1 348 ? 29.562 -11.961 -13.227 1 94.5 348 SER A C 1
ATOM 2815 O O . SER A 1 348 ? 28.922 -12.812 -13.836 1 94.5 348 SER A O 1
ATOM 2817 N N . PRO A 1 349 ? 30.781 -11.562 -13.609 1 94.75 349 PRO A N 1
ATOM 2818 C CA . PRO A 1 349 ? 31.422 -12.289 -14.711 1 94.75 349 PRO A CA 1
ATOM 2819 C C . PRO A 1 349 ? 31.516 -13.789 -14.453 1 94.75 349 PRO A C 1
ATOM 2821 O O . PRO A 1 349 ? 31.281 -14.594 -15.359 1 94.75 349 PRO A O 1
ATOM 2824 N N . ASN A 1 350 ? 31.75 -14.18 -13.258 1 94.44 350 ASN A N 1
ATOM 2825 C CA . ASN A 1 350 ? 31.875 -15.594 -12.906 1 94.44 350 ASN A CA 1
ATOM 2826 C C . ASN A 1 350 ? 30.547 -16.328 -13.078 1 94.44 350 ASN A C 1
ATOM 2828 O O . ASN A 1 350 ? 30.531 -17.469 -13.547 1 94.44 350 ASN A O 1
ATOM 2832 N N . LEU A 1 351 ? 29.5 -15.734 -12.695 1 95.19 351 LEU A N 1
ATOM 2833 C CA . LEU A 1 351 ? 28.188 -16.359 -12.836 1 95.19 351 LEU A CA 1
ATOM 2834 C C . LEU A 1 351 ? 27.844 -16.578 -14.305 1 95.19 351 LEU A C 1
ATOM 2836 O O . LEU A 1 351 ? 27.391 -17.656 -14.68 1 95.19 351 LEU A O 1
ATOM 2840 N N . LEU A 1 352 ? 28.062 -15.547 -15.133 1 96.38 352 LEU A N 1
ATOM 2841 C CA . LEU A 1 352 ? 27.734 -15.68 -16.547 1 96.38 352 LEU A CA 1
ATOM 2842 C C . LEU A 1 352 ? 28.609 -16.75 -17.203 1 96.38 352 LEU A C 1
ATOM 2844 O O . LEU A 1 352 ? 28.141 -17.484 -18.078 1 96.38 352 LEU A O 1
ATOM 2848 N N . HIS A 1 353 ? 29.859 -16.719 -16.812 1 95.31 353 HIS A N 1
ATOM 2849 C CA . HIS A 1 353 ? 30.766 -17.734 -17.359 1 95.31 353 HIS A CA 1
ATOM 2850 C C . HIS A 1 353 ? 30.297 -19.141 -16.984 1 95.31 353 HIS A C 1
ATOM 2852 O O . HIS A 1 353 ? 30.281 -20.031 -17.828 1 95.31 353 HIS A O 1
ATOM 2858 N N . TYR A 1 354 ? 29.922 -19.328 -15.789 1 94.88 354 TYR A N 1
ATOM 2859 C CA . TYR A 1 354 ? 29.406 -20.609 -15.328 1 94.88 354 TYR A CA 1
ATOM 2860 C C . TYR A 1 354 ? 28.172 -21.016 -16.125 1 94.88 354 TYR A C 1
ATOM 2862 O O . TYR A 1 354 ? 28.078 -22.141 -16.594 1 94.88 354 TYR A O 1
ATOM 2870 N N . LEU A 1 355 ? 27.25 -20.141 -16.219 1 96.38 355 LEU A N 1
ATOM 2871 C CA . LEU A 1 355 ? 25.984 -20.422 -16.906 1 96.38 355 LEU A CA 1
ATOM 2872 C C . LEU A 1 355 ? 26.25 -20.75 -18.375 1 96.38 355 LEU A C 1
ATOM 2874 O O . LEU A 1 355 ? 25.609 -21.641 -18.938 1 96.38 355 LEU A O 1
ATOM 2878 N N . LEU A 1 356 ? 27.141 -20 -18.953 1 95.31 356 LEU A N 1
ATOM 2879 C CA . LEU A 1 356 ? 27.469 -20.266 -20.359 1 95.31 356 LEU A CA 1
ATOM 2880 C C . LEU A 1 356 ? 28.047 -21.672 -20.531 1 95.31 356 LEU A C 1
ATOM 2882 O O . LEU A 1 356 ? 27.734 -22.359 -21.5 1 95.31 356 LEU A O 1
ATOM 2886 N N . ASN A 1 357 ? 28.875 -22.062 -19.641 1 94.19 357 ASN A N 1
ATOM 2887 C CA . ASN A 1 357 ? 29.438 -23.406 -19.672 1 94.19 357 ASN A CA 1
ATOM 2888 C C . ASN A 1 357 ? 28.375 -24.469 -19.5 1 94.19 357 ASN A C 1
ATOM 2890 O O . ASN A 1 357 ? 28.562 -25.609 -19.938 1 94.19 357 ASN A O 1
ATOM 2894 N N . GLU A 1 358 ? 27.328 -24.125 -18.875 1 95.5 358 GLU A N 1
ATOM 2895 C CA . GLU A 1 358 ? 26.188 -25.031 -18.688 1 95.5 358 GLU A CA 1
ATOM 2896 C C . GLU A 1 358 ? 25.156 -24.844 -19.781 1 95.5 358 GLU A C 1
ATOM 2898 O O . GLU A 1 358 ? 23.984 -25.188 -19.609 1 95.5 358 GLU A O 1
ATOM 2903 N N . ASN A 1 359 ? 25.531 -24.203 -20.844 1 95.94 359 ASN A N 1
ATOM 2904 C CA . ASN A 1 359 ? 24.703 -23.984 -22.016 1 95.94 359 ASN A CA 1
ATOM 2905 C C . ASN A 1 359 ? 23.484 -23.125 -21.672 1 95.94 359 ASN A C 1
ATOM 2907 O O . ASN A 1 359 ? 22.359 -23.438 -22.094 1 95.94 359 ASN A O 1
ATOM 2911 N N . THR A 1 360 ? 23.641 -22.203 -20.875 1 96.75 360 THR A N 1
ATOM 2912 C CA . THR A 1 360 ? 22.625 -21.234 -20.469 1 96.75 360 THR A CA 1
ATOM 2913 C C . THR A 1 360 ? 23.125 -19.812 -20.656 1 96.75 360 THR A C 1
ATOM 2915 O O . THR A 1 360 ? 24.219 -19.453 -20.188 1 96.75 360 THR A O 1
ATOM 2918 N N . GLY A 1 361 ? 22.438 -19.062 -21.438 1 96.88 361 GLY A N 1
ATOM 2919 C CA . GLY A 1 361 ? 22.781 -17.672 -21.609 1 96.88 361 GLY A CA 1
ATOM 2920 C C . GLY A 1 361 ? 22.312 -16.797 -20.453 1 96.88 361 GLY A C 1
ATOM 2921 O O . GLY A 1 361 ? 21.453 -17.188 -19.672 1 96.88 361 GLY A O 1
ATOM 2922 N N . ALA A 1 362 ? 22.891 -15.602 -20.344 1 96.88 362 ALA A N 1
ATOM 2923 C CA . ALA A 1 362 ? 22.516 -14.719 -19.25 1 96.88 362 ALA A CA 1
ATOM 2924 C C . ALA A 1 362 ? 22.734 -13.25 -19.625 1 96.88 362 ALA A C 1
ATOM 2926 O O . ALA A 1 362 ? 23.578 -12.938 -20.469 1 96.88 362 ALA A O 1
ATOM 2927 N N . CYS A 1 363 ? 21.938 -12.469 -19.078 1 96.31 363 CYS A N 1
ATOM 2928 C CA . CYS A 1 363 ? 22.016 -11.016 -19.234 1 96.31 363 CYS A CA 1
ATOM 2929 C C . CYS A 1 363 ? 21.562 -10.305 -17.969 1 96.31 363 CYS A C 1
ATOM 2931 O O . CYS A 1 363 ? 20.531 -10.656 -17.391 1 96.31 363 CYS A O 1
ATOM 2933 N N . GLY A 1 364 ? 22.359 -9.305 -17.516 1 95 364 GLY A N 1
ATOM 2934 C CA . GLY A 1 364 ? 21.969 -8.578 -16.328 1 95 364 GLY A CA 1
ATOM 2935 C C . GLY A 1 364 ? 22.766 -7.305 -16.109 1 95 364 GLY A C 1
ATOM 2936 O O . GLY A 1 364 ? 23.828 -7.125 -16.719 1 95 364 GLY A O 1
ATOM 2937 N N . THR A 1 365 ? 22.234 -6.438 -15.367 1 92.81 365 THR A N 1
ATOM 2938 C CA . THR A 1 365 ? 22.984 -5.27 -14.922 1 92.81 365 THR A CA 1
ATOM 2939 C C . THR A 1 365 ? 24.016 -5.66 -13.867 1 92.81 365 THR A C 1
ATOM 2941 O O . THR A 1 365 ? 23.844 -6.648 -13.156 1 92.81 365 THR A O 1
ATOM 2944 N N . VAL A 1 366 ? 25.109 -4.949 -13.812 1 93.56 366 VAL A N 1
ATOM 2945 C CA . VAL A 1 366 ? 26.172 -5.309 -12.891 1 93.56 366 VAL A CA 1
ATOM 2946 C C . VAL A 1 366 ? 26.75 -4.047 -12.25 1 93.56 366 VAL A C 1
ATOM 2948 O O . VAL A 1 366 ? 26.734 -2.973 -12.852 1 93.56 366 VAL A O 1
ATOM 2951 N N . ARG A 1 367 ? 27.172 -4.23 -11.102 1 90.38 367 ARG A N 1
ATOM 2952 C CA . ARG A 1 367 ? 27.875 -3.141 -10.43 1 90.38 367 ARG A CA 1
ATOM 2953 C C . ARG A 1 367 ? 29.281 -2.963 -10.984 1 90.38 367 ARG A C 1
ATOM 2955 O O . ARG A 1 367 ? 29.969 -3.945 -11.273 1 90.38 367 ARG A O 1
ATOM 2962 N N . ALA A 1 368 ? 29.688 -1.747 -11.008 1 89 368 ALA A N 1
ATOM 2963 C CA . ALA A 1 368 ? 30.984 -1.43 -11.617 1 89 368 ALA A CA 1
ATOM 2964 C C . ALA A 1 368 ? 32.125 -2.01 -10.805 1 89 368 ALA A C 1
ATOM 2966 O O . ALA A 1 368 ? 33.188 -2.359 -11.359 1 89 368 ALA A O 1
ATOM 2967 N N . ASN A 1 369 ? 31.938 -2.188 -9.539 1 88.44 369 ASN A N 1
ATOM 2968 C CA . ASN A 1 369 ? 33.031 -2.596 -8.656 1 88.44 369 ASN A CA 1
ATOM 2969 C C . ASN A 1 369 ? 33.031 -4.105 -8.422 1 88.44 369 ASN A C 1
ATOM 2971 O O . ASN A 1 369 ? 33.75 -4.605 -7.562 1 88.44 369 ASN A O 1
ATOM 2975 N N . ARG A 1 370 ? 32.25 -4.824 -9.148 1 90.69 370 ARG A N 1
ATOM 2976 C CA . ARG A 1 370 ? 32.219 -6.273 -8.992 1 90.69 370 ARG A CA 1
ATOM 2977 C C . ARG A 1 370 ? 33.562 -6.902 -9.375 1 90.69 370 ARG A C 1
ATOM 2979 O O . ARG A 1 370 ? 34.25 -6.402 -10.266 1 90.69 370 ARG A O 1
ATOM 2986 N N . LYS A 1 371 ? 33.875 -8 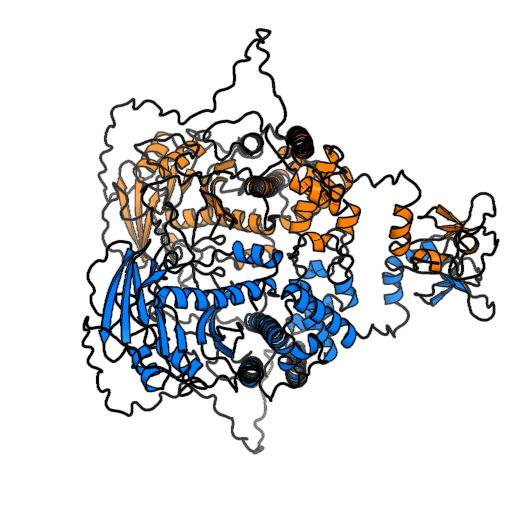-8.703 1 88.88 371 LYS A N 1
ATOM 2987 C CA . LYS A 1 371 ? 35.125 -8.695 -8.969 1 88.88 371 LYS A CA 1
ATOM 2988 C C . LYS A 1 371 ? 35.219 -9.102 -10.438 1 88.88 371 LYS A C 1
ATOM 2990 O O . LYS A 1 371 ? 34.25 -9.586 -11.016 1 88.88 371 LYS A O 1
ATOM 2995 N N . ASN A 1 372 ? 36.438 -8.883 -11.125 1 90.81 372 ASN A N 1
ATOM 2996 C CA . ASN A 1 372 ? 36.812 -9.32 -12.469 1 90.81 372 ASN A CA 1
ATOM 2997 C C . ASN A 1 372 ? 36.125 -8.453 -13.531 1 90.81 372 ASN A C 1
ATOM 2999 O O . ASN A 1 372 ? 36.125 -8.797 -14.719 1 90.81 372 ASN A O 1
ATOM 3003 N N . MET A 1 373 ? 35.5 -7.375 -13.047 1 93.44 373 MET A N 1
ATOM 3004 C CA . MET A 1 373 ? 34.969 -6.414 -14 1 93.44 373 MET A CA 1
ATOM 3005 C C . MET A 1 373 ? 36.062 -5.562 -14.609 1 93.44 373 MET A C 1
ATOM 3007 O O . MET A 1 373 ? 37.031 -5.234 -13.938 1 93.44 373 MET A O 1
ATOM 3011 N N . PRO A 1 374 ? 35.969 -5.219 -15.859 1 91.94 374 PRO A N 1
ATOM 3012 C CA . PRO A 1 374 ? 36.938 -4.312 -16.453 1 91.94 374 PRO A CA 1
ATOM 3013 C C . PRO A 1 374 ? 36.75 -2.865 -16 1 91.94 374 PRO A C 1
ATOM 3015 O O . PRO A 1 374 ? 35.656 -2.473 -15.594 1 91.94 374 PRO A O 1
ATOM 3018 N N . LYS A 1 375 ? 37.781 -2.131 -15.953 1 88.62 375 LYS A N 1
ATOM 3019 C CA . LYS A 1 375 ? 37.688 -0.69 -15.727 1 88.62 375 LYS A CA 1
ATOM 3020 C C . LYS A 1 375 ? 37.438 0.055 -17.031 1 88.62 375 LYS A C 1
ATOM 3022 O O . LYS A 1 375 ? 38.344 0.151 -17.875 1 88.62 375 LYS A O 1
ATOM 3027 N N . LEU A 1 376 ? 36.281 0.509 -17.219 1 89.56 376 LEU A N 1
ATOM 3028 C CA . LEU A 1 376 ? 35.875 1.18 -18.453 1 89.56 376 LEU A CA 1
ATOM 3029 C C . LEU A 1 376 ? 35.969 2.695 -18.297 1 89.56 376 LEU A C 1
ATOM 3031 O O . LEU A 1 376 ? 35.688 3.229 -17.219 1 89.56 376 LEU A O 1
ATOM 3035 N N . PRO A 1 377 ? 36.344 3.346 -19.328 1 87.75 377 PRO A N 1
ATOM 3036 C CA . PRO A 1 377 ? 36.438 4.809 -19.297 1 87.75 377 PRO A CA 1
ATOM 3037 C C . PRO A 1 377 ? 35.062 5.477 -19.188 1 87.75 377 PRO A C 1
ATOM 3039 O O . PRO A 1 377 ? 34.031 4.809 -19.297 1 87.75 377 PRO A O 1
ATOM 3042 N N . VAL A 1 378 ? 35.094 6.773 -18.938 1 87.44 378 VAL A N 1
ATOM 3043 C CA . VAL A 1 378 ? 33.875 7.562 -18.812 1 87.44 378 VAL A CA 1
ATOM 3044 C C . VAL A 1 378 ? 33.188 7.688 -20.188 1 87.44 378 VAL A C 1
ATOM 3046 O O . VAL A 1 378 ? 33.875 7.879 -21.203 1 87.44 378 VAL A O 1
ATOM 3049 N N . VAL A 1 379 ? 31.953 7.469 -20.203 1 87.38 379 VAL A N 1
ATOM 3050 C CA . VAL A 1 379 ? 31.188 7.504 -21.438 1 87.38 379 VAL A CA 1
ATOM 3051 C C . VAL A 1 379 ? 30.266 8.727 -21.438 1 87.38 379 VAL A C 1
ATOM 3053 O O . VAL A 1 379 ? 29.703 9.094 -20.406 1 87.38 379 VAL A O 1
ATOM 3056 N N . LYS A 1 380 ? 30.156 9.359 -22.562 1 87 380 LYS A N 1
ATOM 3057 C CA . LYS A 1 380 ? 29.25 10.477 -22.734 1 87 380 LYS A CA 1
ATOM 3058 C C . LYS A 1 380 ? 27.797 9.992 -22.859 1 87 380 LYS A C 1
ATOM 3060 O O . LYS A 1 380 ? 27.562 8.82 -23.156 1 87 380 LYS A O 1
ATOM 3065 N N . ARG A 1 381 ? 26.938 10.898 -22.641 1 85.19 381 ARG A N 1
ATOM 3066 C CA . ARG A 1 381 ? 25.531 10.555 -22.734 1 85.19 381 ARG A CA 1
ATOM 3067 C C . ARG A 1 381 ? 25.156 10.062 -24.125 1 85.19 381 ARG A C 1
ATOM 3069 O O . ARG A 1 381 ? 25.516 10.695 -25.125 1 85.19 381 ARG A O 1
ATOM 3076 N N . GLY A 1 382 ? 24.562 8.922 -24.203 1 82.94 382 GLY A N 1
ATOM 3077 C CA . GLY A 1 382 ? 24.125 8.352 -25.469 1 82.94 382 GLY A CA 1
ATOM 3078 C C . GLY A 1 382 ? 25.125 7.363 -26.047 1 82.94 382 GLY A C 1
ATOM 3079 O O . GLY A 1 382 ? 24.781 6.594 -26.953 1 82.94 382 GLY A O 1
ATOM 3080 N N . ASP A 1 383 ? 26.344 7.414 -25.531 1 87.19 383 ASP A N 1
ATOM 3081 C CA . ASP A 1 383 ? 27.391 6.539 -26.078 1 87.19 383 ASP A CA 1
ATOM 3082 C C . ASP A 1 383 ? 27.531 5.273 -25.234 1 87.19 383 ASP A C 1
ATOM 3084 O O . ASP A 1 383 ? 27.031 5.211 -24.109 1 87.19 383 ASP A O 1
ATOM 3088 N N . GLN A 1 384 ? 28.109 4.246 -25.875 1 91.62 384 GLN A N 1
ATOM 3089 C CA . GLN A 1 384 ? 28.375 3 -25.156 1 91.62 384 GLN A CA 1
ATOM 3090 C C . GLN A 1 384 ? 29.812 2.537 -25.391 1 91.62 384 GLN A C 1
ATOM 3092 O O . GLN A 1 384 ? 30.438 2.879 -26.391 1 91.62 384 GLN A O 1
ATOM 3097 N N . ILE A 1 385 ? 30.359 1.933 -24.469 1 93.19 385 ILE A N 1
ATOM 3098 C CA . ILE A 1 385 ? 31.641 1.227 -24.578 1 93.19 385 ILE A CA 1
ATOM 3099 C C . ILE A 1 385 ? 31.422 -0.266 -24.328 1 93.19 385 ILE A C 1
ATOM 3101 O O . ILE A 1 385 ? 30.703 -0.656 -23.406 1 93.19 385 ILE A O 1
ATOM 3105 N N . VAL A 1 386 ? 32 -1.07 -25.25 1 94.19 386 VAL A N 1
ATOM 3106 C CA . VAL A 1 386 ? 31.797 -2.514 -25.188 1 94.19 386 VAL A CA 1
ATOM 3107 C C . VAL A 1 386 ? 33.156 -3.221 -25.125 1 94.19 386 VAL A C 1
ATOM 3109 O O . VAL A 1 386 ? 34.094 -2.857 -25.859 1 94.19 386 VAL A O 1
ATOM 3112 N N . GLN A 1 387 ? 33.281 -4.09 -24.234 1 94.69 387 GLN A N 1
ATOM 3113 C CA . GLN A 1 387 ? 34.406 -5.004 -24.156 1 94.69 387 GLN A CA 1
ATOM 3114 C C . GLN A 1 387 ? 33.938 -6.445 -23.969 1 94.69 387 GLN A C 1
ATOM 3116 O O . GLN A 1 387 ? 32.812 -6.68 -23.531 1 94.69 387 GLN A O 1
ATOM 3121 N N . HIS A 1 388 ? 34.75 -7.402 -24.344 1 93.88 388 HIS A N 1
ATOM 3122 C CA . HIS A 1 388 ? 34.344 -8.789 -24.188 1 93.88 388 HIS A CA 1
ATOM 3123 C C . HIS A 1 388 ? 35.5 -9.656 -23.703 1 93.88 388 HIS A C 1
ATOM 3125 O O . HIS A 1 388 ? 36.656 -9.312 -23.922 1 93.88 388 HIS A O 1
ATOM 3131 N N . SER A 1 389 ? 35.219 -10.617 -22.969 1 93.69 389 SER A N 1
ATOM 3132 C CA . SER A 1 389 ? 36.125 -11.641 -22.484 1 93.69 389 SER A CA 1
ATOM 3133 C C . SER A 1 389 ? 35.406 -12.969 -22.266 1 93.69 389 SER A C 1
ATOM 3135 O O . SER A 1 389 ? 34.312 -12.992 -21.688 1 93.69 389 SER A O 1
ATOM 3137 N N . ASN A 1 390 ? 36 -14.141 -22.656 1 91.5 390 ASN A N 1
ATOM 3138 C CA . ASN A 1 390 ? 35.469 -15.477 -22.406 1 91.5 390 ASN A CA 1
ATOM 3139 C C . ASN A 1 390 ? 34.031 -15.602 -22.891 1 91.5 390 ASN A C 1
ATOM 3141 O O . ASN A 1 390 ? 33.156 -16.125 -22.172 1 91.5 390 ASN A O 1
ATOM 3145 N N . ASN A 1 391 ? 33.719 -14.938 -23.969 1 91.81 391 ASN A N 1
ATOM 3146 C CA . ASN A 1 391 ? 32.406 -14.984 -24.641 1 91.81 391 ASN A CA 1
ATOM 3147 C C . ASN A 1 391 ? 31.359 -14.234 -23.844 1 91.81 391 ASN A C 1
ATOM 3149 O O . ASN A 1 391 ? 30.172 -14.586 -23.891 1 91.81 391 ASN A O 1
ATOM 3153 N N . ILE A 1 392 ? 31.797 -13.375 -23.016 1 94.75 392 ILE A N 1
ATOM 3154 C CA . ILE A 1 392 ? 30.906 -12.508 -22.266 1 94.75 392 ILE A CA 1
ATOM 3155 C C . ILE A 1 392 ? 31.172 -11.047 -22.625 1 94.75 392 ILE A C 1
ATOM 3157 O O . ILE A 1 392 ? 32.312 -10.625 -22.719 1 94.75 392 ILE A O 1
ATOM 3161 N N . MET A 1 393 ? 30.156 -10.383 -22.859 1 95.31 393 MET A N 1
ATOM 3162 C CA . MET A 1 393 ? 30.25 -8.977 -23.234 1 95.31 393 MET A CA 1
ATOM 3163 C C . MET A 1 393 ? 29.938 -8.062 -22.062 1 95.31 393 MET A C 1
ATOM 3165 O O . MET A 1 393 ? 28.984 -8.312 -21.312 1 95.31 393 MET A O 1
ATOM 3169 N N . CYS A 1 394 ? 30.703 -7.09 -21.844 1 95.62 394 CYS A N 1
ATOM 3170 C CA . CYS A 1 394 ? 30.484 -6.035 -20.859 1 95.62 394 CYS A CA 1
ATOM 3171 C C . CYS A 1 394 ? 30.156 -4.715 -21.547 1 95.62 394 CYS A C 1
ATOM 3173 O O . CYS A 1 394 ? 30.875 -4.277 -22.453 1 95.62 394 CYS A O 1
ATOM 3175 N N . ILE A 1 395 ? 29.078 -4.141 -21.172 1 94.44 395 ILE A N 1
ATOM 3176 C CA . ILE A 1 395 ? 28.609 -2.9 -21.781 1 94.44 395 ILE A CA 1
ATOM 3177 C C . ILE A 1 395 ? 28.531 -1.803 -20.719 1 94.44 395 ILE A C 1
ATOM 3179 O O . ILE A 1 395 ? 28.016 -2.027 -19.625 1 94.44 395 ILE A O 1
ATOM 3183 N N . LYS A 1 396 ? 29.094 -0.679 -20.938 1 94.75 396 LYS A N 1
ATOM 3184 C CA . LYS A 1 396 ? 28.875 0.559 -20.203 1 94.75 396 LYS A CA 1
ATOM 3185 C C . LYS A 1 396 ? 28.141 1.588 -21.047 1 94.75 396 LYS A C 1
ATOM 3187 O O . LYS A 1 396 ? 28.625 1.996 -22.109 1 94.75 396 LYS A O 1
ATOM 3192 N N . TRP A 1 397 ? 27 1.941 -20.625 1 92.44 397 TRP A N 1
ATOM 3193 C CA . TRP A 1 397 ? 26.125 2.838 -21.375 1 92.44 397 TRP A CA 1
ATOM 3194 C C . TRP A 1 397 ? 25.641 3.982 -20.484 1 92.44 397 TRP A C 1
ATOM 3196 O O . TRP A 1 397 ? 25.281 3.771 -19.328 1 92.44 397 TRP A O 1
ATOM 3206 N N . CYS A 1 398 ? 25.656 5.223 -21.062 1 89.94 398 CYS A N 1
ATOM 3207 C CA . CYS A 1 398 ? 25.234 6.391 -20.281 1 89.94 398 CYS A CA 1
ATOM 3208 C C . CYS A 1 398 ? 24 7.035 -20.906 1 89.94 398 CYS A C 1
ATOM 3210 O O . CYS A 1 398 ? 24 7.379 -22.094 1 89.94 398 CYS A O 1
ATOM 3212 N N . ASP A 1 399 ? 22.953 7.129 -20.156 1 82.25 399 ASP A N 1
ATOM 3213 C CA . ASP A 1 399 ? 21.781 7.926 -20.469 1 82.25 399 ASP A CA 1
ATOM 3214 C C . ASP A 1 399 ? 21.5 8.961 -19.391 1 82.25 399 ASP A C 1
ATOM 3216 O O . ASP A 1 399 ? 22.297 9.875 -19.172 1 82.25 399 ASP A O 1
ATOM 3220 N N . LYS A 1 400 ? 20.484 8.773 -18.578 1 70.19 400 LYS A N 1
ATOM 3221 C CA . LYS A 1 400 ? 20.328 9.609 -17.391 1 70.19 400 LYS A CA 1
ATOM 3222 C C . LYS A 1 400 ? 21.328 9.211 -16.312 1 70.19 400 LYS A C 1
ATOM 3224 O O . LYS A 1 400 ? 21.812 10.07 -15.57 1 70.19 400 LYS A O 1
ATOM 3229 N N . ARG A 1 401 ? 21.625 7.953 -16.375 1 80 401 ARG A N 1
ATOM 3230 C CA . ARG A 1 401 ? 22.641 7.387 -15.492 1 80 401 ARG A CA 1
ATOM 3231 C C . ARG A 1 401 ? 23.531 6.395 -16.25 1 80 401 ARG A C 1
ATOM 3233 O O . ARG A 1 401 ? 23.203 5.977 -17.359 1 80 401 ARG A O 1
ATOM 3240 N N . VAL A 1 402 ? 24.625 6.172 -15.617 1 89.12 402 VAL A N 1
ATOM 3241 C CA . VAL A 1 402 ? 25.531 5.191 -16.203 1 89.12 402 VAL A CA 1
ATOM 3242 C C . VAL A 1 402 ? 25.094 3.783 -15.812 1 89.12 402 VAL A C 1
ATOM 3244 O O . VAL A 1 402 ? 24.828 3.512 -14.641 1 89.12 402 VAL A O 1
ATOM 3247 N N . VAL A 1 403 ? 24.969 2.953 -16.781 1 91.62 403 VAL A N 1
ATOM 3248 C CA . VAL A 1 403 ? 24.547 1.577 -16.547 1 91.62 403 VAL A CA 1
ATOM 3249 C C . VAL A 1 403 ? 25.609 0.612 -17.047 1 91.62 403 VAL A C 1
ATOM 3251 O O . VAL A 1 403 ? 26.125 0.763 -18.156 1 91.62 403 VAL A O 1
ATOM 3254 N N . HIS A 1 404 ? 26 -0.346 -16.25 1 94.56 404 HIS A N 1
ATOM 3255 C CA . HIS A 1 404 ? 26.875 -1.451 -16.641 1 94.56 404 HIS A CA 1
ATOM 3256 C C . HIS A 1 404 ? 26.078 -2.738 -16.828 1 94.56 404 HIS A C 1
ATOM 3258 O O . HIS A 1 404 ? 25.219 -3.064 -16 1 94.56 404 HIS A O 1
ATOM 3264 N N . MET A 1 405 ? 26.344 -3.459 -17.875 1 95.62 405 MET A N 1
ATOM 3265 C CA . MET A 1 405 ? 25.625 -4.703 -18.156 1 95.62 405 MET A CA 1
ATOM 3266 C C . MET A 1 405 ? 26.594 -5.793 -18.609 1 95.62 405 MET A C 1
ATOM 3268 O O . MET A 1 405 ? 27.625 -5.508 -19.219 1 95.62 405 MET A O 1
ATOM 3272 N N . LEU A 1 406 ? 26.297 -6.977 -18.281 1 96.31 406 LEU A N 1
ATOM 3273 C CA . LEU A 1 406 ? 26.953 -8.164 -18.812 1 96.31 406 LEU A CA 1
ATOM 3274 C C . LEU A 1 406 ? 25.984 -9.023 -19.609 1 96.31 406 LEU A C 1
ATOM 3276 O O . LEU A 1 406 ? 24.812 -9.172 -19.219 1 96.31 406 LEU A O 1
ATOM 3280 N N . SER A 1 407 ? 26.391 -9.477 -20.734 1 96.31 407 SER A N 1
ATOM 3281 C CA . SER A 1 407 ? 25.531 -10.336 -21.531 1 96.31 407 SER A CA 1
ATOM 3282 C C . SER A 1 407 ? 26.359 -11.391 -22.266 1 96.31 407 SER A C 1
ATOM 3284 O O . SER A 1 407 ? 27.438 -11.102 -22.766 1 96.31 407 SER A O 1
ATOM 3286 N N . SER A 1 408 ? 25.875 -12.547 -22.297 1 96.12 408 SER A N 1
ATOM 3287 C CA . SER A 1 408 ? 26.484 -13.617 -23.078 1 96.12 408 SER A CA 1
ATOM 3288 C C . SER A 1 408 ? 25.688 -13.914 -24.344 1 96.12 408 SER A C 1
ATOM 3290 O O . SER A 1 408 ? 26.062 -14.789 -25.125 1 96.12 408 SER A O 1
ATOM 3292 N N . VAL A 1 409 ? 24.625 -13.172 -24.594 1 95.06 409 VAL A N 1
ATOM 3293 C CA . VAL A 1 409 ? 23.719 -13.57 -25.672 1 95.06 409 VAL A CA 1
ATOM 3294 C C . VAL A 1 409 ? 23.531 -12.406 -26.656 1 95.06 409 VAL A C 1
ATOM 3296 O O . VAL A 1 409 ? 22.984 -12.586 -27.75 1 95.06 409 VAL A O 1
ATOM 3299 N N . HIS A 1 410 ? 23.938 -11.297 -26.328 1 93.5 410 HIS A N 1
ATOM 3300 C CA . HIS A 1 410 ? 23.672 -10.133 -27.156 1 93.5 410 HIS A CA 1
ATOM 3301 C C . HIS A 1 410 ? 24.953 -9.641 -27.844 1 93.5 410 HIS A C 1
ATOM 3303 O O . HIS A 1 410 ? 26.047 -9.828 -27.312 1 93.5 410 HIS A O 1
ATOM 3309 N N . LYS A 1 411 ? 24.641 -8.93 -28.938 1 90.19 411 LYS A N 1
ATOM 3310 C CA . LYS A 1 411 ? 25.703 -8.203 -29.625 1 90.19 411 LYS A CA 1
ATOM 3311 C C . LYS A 1 411 ? 25.797 -6.766 -29.109 1 90.19 411 LYS A C 1
ATOM 3313 O O . LYS A 1 411 ? 24.875 -6.273 -28.453 1 90.19 411 LYS A O 1
ATOM 3318 N N . GLY A 1 412 ? 26.938 -6.152 -29.297 1 88.12 412 GLY A N 1
ATOM 3319 C CA . GLY A 1 412 ? 27.156 -4.789 -28.828 1 88.12 412 GLY A CA 1
ATOM 3320 C C . GLY A 1 412 ? 26.531 -3.75 -29.75 1 88.12 412 GLY A C 1
ATOM 3321 O O . GLY A 1 412 ? 27.047 -2.631 -29.859 1 88.12 412 GLY A O 1
ATOM 3322 N N . ASP A 1 413 ? 25.359 -4.004 -30.312 1 88.75 413 ASP A N 1
ATOM 3323 C CA . ASP A 1 413 ? 24.734 -3.102 -31.281 1 88.75 413 ASP A CA 1
ATOM 3324 C C . ASP A 1 413 ? 23.781 -2.127 -30.578 1 88.75 413 ASP A C 1
ATOM 3326 O O . ASP A 1 413 ? 23.188 -2.461 -29.562 1 88.75 413 ASP A O 1
ATOM 3330 N N . MET A 1 414 ? 23.797 -0.97 -31.109 1 90.75 414 MET A N 1
ATOM 3331 C CA . MET A 1 414 ? 22.812 0.02 -30.688 1 90.75 414 MET A CA 1
ATOM 3332 C C . MET A 1 414 ? 21.547 -0.092 -31.516 1 90.75 414 MET A C 1
ATOM 3334 O O . MET A 1 414 ? 21.609 -0.302 -32.719 1 90.75 414 MET A O 1
ATOM 3338 N N . CYS A 1 415 ? 20.438 -0.049 -30.875 1 91 415 CYS A N 1
ATOM 3339 C CA . CYS A 1 415 ? 19.156 -0.168 -31.562 1 91 415 CYS A CA 1
ATOM 3340 C C . CYS A 1 415 ? 18.234 0.987 -31.203 1 91 415 CYS A C 1
ATOM 3342 O O . CYS A 1 415 ? 18.406 1.63 -30.172 1 91 415 CYS A O 1
ATOM 3344 N N . ASP A 1 416 ? 17.266 1.182 -32.094 1 87.5 416 ASP A N 1
ATOM 3345 C CA . ASP A 1 416 ? 16.266 2.223 -31.859 1 87.5 416 ASP A CA 1
ATOM 3346 C C . ASP A 1 416 ? 15.242 1.786 -30.812 1 87.5 416 ASP A C 1
ATOM 3348 O O . ASP A 1 416 ? 14.789 0.642 -30.812 1 87.5 416 ASP A O 1
ATOM 3352 N N . SER A 1 417 ? 15.133 2.639 -29.938 1 84.75 417 SER A N 1
ATOM 3353 C CA . SER A 1 417 ? 14.109 2.363 -28.922 1 84.75 417 SER A CA 1
ATOM 3354 C C . SER A 1 417 ? 12.766 2.951 -29.328 1 84.75 417 SER A C 1
ATOM 3356 O O . SER A 1 417 ? 12.672 3.676 -30.328 1 84.75 417 SER A O 1
ATOM 3358 N N . ASN A 1 418 ? 11.68 2.576 -28.672 1 75.81 418 ASN A N 1
ATOM 3359 C CA . ASN A 1 418 ? 10.344 3.105 -28.922 1 75.81 418 ASN A CA 1
ATOM 3360 C C . ASN A 1 418 ? 10.148 4.469 -28.266 1 75.81 418 ASN A C 1
ATOM 3362 O O . ASN A 1 418 ? 9.094 5.09 -28.422 1 75.81 418 ASN A O 1
ATOM 3366 N N . SER A 1 419 ? 11.234 4.898 -27.625 1 72.44 419 SER A N 1
ATOM 3367 C CA . SER A 1 419 ? 11.117 6.18 -26.938 1 72.44 419 SER A CA 1
ATOM 3368 C C . SER A 1 419 ? 11.719 7.309 -27.766 1 72.44 419 SER A C 1
ATOM 3370 O O . SER A 1 419 ? 12.617 7.082 -28.578 1 72.44 419 SER A O 1
ATOM 3372 N N . ARG A 1 420 ? 11.07 8.438 -27.656 1 71.06 420 ARG A N 1
ATOM 3373 C CA . ARG A 1 420 ? 11.547 9.633 -28.344 1 71.06 420 ARG A CA 1
ATOM 3374 C C . ARG A 1 420 ? 12.008 10.695 -27.344 1 71.06 420 ARG A C 1
ATOM 3376 O O . ARG A 1 420 ? 11.438 10.828 -26.266 1 71.06 420 ARG A O 1
ATOM 3383 N N . ASP A 1 421 ? 13.055 11.211 -27.625 1 64.88 421 ASP A N 1
ATOM 3384 C CA . ASP A 1 421 ? 13.562 12.258 -26.734 1 64.88 421 ASP A CA 1
ATOM 3385 C C . ASP A 1 421 ? 12.773 13.555 -26.906 1 64.88 421 ASP A C 1
ATOM 3387 O O . ASP A 1 421 ? 11.828 13.609 -27.688 1 64.88 421 ASP A O 1
ATOM 3391 N N . ARG A 1 422 ? 13.086 14.555 -26.156 1 61.88 422 ARG A N 1
ATOM 3392 C CA . ARG A 1 422 ? 12.406 15.852 -26.109 1 61.88 422 ARG A CA 1
ATOM 3393 C C . ARG A 1 422 ? 12.344 16.469 -27.5 1 61.88 422 ARG A C 1
ATOM 3395 O O . ARG A 1 422 ? 11.406 17.219 -27.812 1 61.88 422 ARG A O 1
ATOM 3402 N N . GLN A 1 423 ? 13.375 16.203 -28.344 1 69 423 GLN A N 1
ATOM 3403 C CA . GLN A 1 423 ? 13.43 16.703 -29.719 1 69 423 GLN A CA 1
ATOM 3404 C C . GLN A 1 423 ? 12.766 15.727 -30.672 1 69 423 GLN A C 1
ATOM 3406 O O . GLN A 1 423 ? 13.008 15.773 -31.891 1 69 423 GLN A O 1
ATOM 3411 N N . ARG A 1 424 ? 11.992 14.781 -30.094 1 71.88 424 ARG A N 1
ATOM 3412 C CA . ARG A 1 424 ? 11.219 13.789 -30.828 1 71.88 424 ARG A CA 1
ATOM 3413 C C . ARG A 1 424 ? 12.141 12.867 -31.641 1 71.88 424 ARG A C 1
ATOM 3415 O O . ARG A 1 424 ? 11.742 12.352 -32.688 1 71.88 424 ARG A O 1
ATOM 3422 N N . GLN A 1 425 ? 13.414 12.992 -31.234 1 76.5 425 GLN A N 1
ATOM 3423 C CA . GLN A 1 425 ? 14.312 12.047 -31.891 1 76.5 425 GLN A CA 1
ATOM 3424 C C . GLN A 1 425 ? 14.281 10.688 -31.188 1 76.5 425 GLN A C 1
ATOM 3426 O O . GLN A 1 425 ? 14.062 10.617 -29.969 1 76.5 425 GLN A O 1
ATOM 3431 N N . VAL A 1 426 ? 14.445 9.695 -32.062 1 81.56 426 VAL A N 1
ATOM 3432 C CA . VAL A 1 426 ? 14.422 8.328 -31.531 1 81.56 426 VAL A CA 1
ATOM 3433 C C . VAL A 1 426 ? 15.641 8.094 -30.656 1 81.56 426 VAL A C 1
ATOM 3435 O O . VAL A 1 426 ? 16.766 8.406 -31.047 1 81.56 426 VAL A O 1
ATOM 3438 N N . VAL A 1 427 ? 15.469 7.754 -29.516 1 83.81 427 VAL A N 1
ATOM 3439 C CA . VAL A 1 427 ? 16.562 7.461 -28.594 1 83.81 427 VAL A CA 1
ATOM 3440 C C . VAL A 1 427 ? 17.125 6.074 -28.891 1 83.81 427 VAL A C 1
ATOM 3442 O O . VAL A 1 427 ? 16.375 5.098 -28.969 1 83.81 427 VAL A O 1
ATOM 3445 N N . ARG A 1 428 ? 18.391 6.02 -29.141 1 87.56 428 ARG A N 1
ATOM 3446 C CA . ARG A 1 428 ? 19.047 4.742 -29.375 1 87.56 428 ARG A CA 1
ATOM 3447 C C . ARG A 1 428 ? 19.594 4.152 -28.094 1 87.56 428 ARG A C 1
ATOM 3449 O O . ARG A 1 428 ? 20.156 4.879 -27.266 1 87.56 428 ARG A O 1
ATOM 3456 N N . LYS A 1 429 ? 19.328 2.891 -27.891 1 90.69 429 LYS A N 1
ATOM 3457 C CA . LYS A 1 429 ? 19.812 2.15 -26.734 1 90.69 429 LYS A CA 1
ATOM 3458 C C . LYS A 1 429 ? 20.5 0.849 -27.156 1 90.69 429 LYS A C 1
ATOM 3460 O O . LYS A 1 429 ? 20.203 0.314 -28.219 1 90.69 429 LYS A O 1
ATOM 3465 N N . PRO A 1 430 ? 21.469 0.436 -26.406 1 92.38 430 PRO A N 1
ATOM 3466 C CA . PRO A 1 430 ? 22.031 -0.881 -26.703 1 92.38 430 PRO A CA 1
ATOM 3467 C C . PRO A 1 430 ? 20.984 -1.987 -26.719 1 92.38 430 PRO A C 1
ATOM 3469 O O . PRO A 1 430 ? 20.031 -1.957 -25.922 1 92.38 430 PRO A O 1
ATOM 3472 N N . LEU A 1 431 ? 21.141 -2.934 -27.547 1 92.44 431 LEU A N 1
ATOM 3473 C CA . LEU A 1 431 ? 20.203 -4.043 -27.703 1 92.44 431 LEU A CA 1
ATOM 3474 C C . LEU A 1 431 ? 20 -4.777 -26.375 1 92.44 431 LEU A C 1
ATOM 3476 O O . LEU A 1 431 ? 18.891 -5.145 -26.016 1 92.44 431 LEU A O 1
ATOM 3480 N N . ALA A 1 432 ? 21.141 -5.035 -25.688 1 93.25 432 ALA A N 1
ATOM 3481 C CA . ALA A 1 432 ? 21.078 -5.738 -24.406 1 93.25 432 ALA A CA 1
ATOM 3482 C C . ALA A 1 432 ? 20.188 -5 -23.406 1 93.25 432 ALA A C 1
ATOM 3484 O O . ALA A 1 432 ? 19.422 -5.621 -22.672 1 93.25 432 ALA A O 1
ATOM 3485 N N . VAL A 1 433 ? 20.219 -3.725 -23.406 1 91.81 433 VAL A N 1
ATOM 3486 C CA . VAL A 1 433 ? 19.422 -2.908 -22.484 1 91.81 433 VAL A CA 1
ATOM 3487 C C . VAL A 1 433 ? 17.953 -2.988 -22.875 1 91.81 433 VAL A C 1
ATOM 3489 O O . VAL A 1 433 ? 17.078 -3.127 -22 1 91.81 433 VAL A O 1
ATOM 3492 N N . LEU A 1 434 ? 17.688 -2.9 -24.125 1 90.12 434 LEU A N 1
ATOM 3493 C CA . LEU A 1 434 ? 16.312 -2.943 -24.609 1 90.12 434 LEU A CA 1
ATOM 3494 C C . LEU A 1 434 ? 15.648 -4.27 -24.25 1 90.12 434 LEU A C 1
ATOM 3496 O O . LEU A 1 434 ? 14.531 -4.285 -23.719 1 90.12 434 LEU A O 1
ATOM 3500 N N . GLU A 1 435 ? 16.344 -5.301 -24.516 1 90.56 435 GLU A N 1
ATOM 3501 C CA . GLU A 1 435 ? 15.789 -6.621 -24.234 1 90.56 435 GLU A CA 1
ATOM 3502 C C . GLU A 1 435 ? 15.656 -6.867 -22.734 1 90.56 435 GLU A C 1
ATOM 3504 O O . GLU A 1 435 ? 14.68 -7.453 -22.281 1 90.56 435 GLU A O 1
ATOM 3509 N N . TYR A 1 436 ? 16.656 -6.465 -22.062 1 91.75 436 TYR A N 1
ATOM 3510 C CA . TYR A 1 436 ? 16.625 -6.59 -20.609 1 91.75 436 TYR A CA 1
ATOM 3511 C C . TYR A 1 436 ? 15.398 -5.875 -20.031 1 91.75 436 TYR A C 1
ATOM 3513 O O . TYR A 1 436 ? 14.664 -6.445 -19.219 1 91.75 436 TYR A O 1
ATOM 3521 N N . ASN A 1 437 ? 15.125 -4.66 -20.438 1 85.75 437 ASN A N 1
ATOM 3522 C CA . ASN A 1 437 ? 14 -3.877 -19.938 1 85.75 437 ASN A CA 1
ATOM 3523 C C . ASN A 1 437 ? 12.664 -4.527 -20.297 1 85.75 437 ASN A C 1
ATOM 3525 O O . ASN A 1 437 ? 11.734 -4.531 -19.484 1 85.75 437 ASN A O 1
ATOM 3529 N N . LYS A 1 438 ? 12.656 -5.008 -21.406 1 85.94 438 LYS A N 1
ATOM 3530 C CA . LYS A 1 438 ? 11.43 -5.672 -21.844 1 85.94 438 LYS A CA 1
ATOM 3531 C C . LYS A 1 438 ? 11.125 -6.898 -21 1 85.94 438 LYS A C 1
ATOM 3533 O O . LYS A 1 438 ? 9.992 -7.078 -20.547 1 85.94 438 LYS A O 1
ATOM 3538 N N . LYS A 1 439 ? 12.141 -7.727 -20.781 1 86.88 439 LYS A N 1
ATOM 3539 C CA . LYS A 1 439 ? 11.953 -8.977 -20.047 1 86.88 439 LYS A CA 1
ATOM 3540 C C . LYS A 1 439 ? 11.727 -8.719 -18.562 1 86.88 439 LYS A C 1
ATOM 3542 O O . LYS A 1 439 ? 10.867 -9.359 -17.938 1 86.88 439 LYS A O 1
ATOM 3547 N N . MET A 1 440 ? 12.414 -7.777 -17.969 1 82.75 440 MET A N 1
ATOM 3548 C CA . MET A 1 440 ? 12.266 -7.473 -16.562 1 82.75 440 MET A CA 1
ATOM 3549 C C . MET A 1 440 ? 10.922 -6.816 -16.281 1 82.75 440 MET A C 1
ATOM 3551 O O . MET A 1 440 ? 10.352 -6.996 -15.195 1 82.75 440 MET A O 1
ATOM 3555 N N . ARG A 1 441 ? 10.398 -6.09 -17.172 1 73.75 441 ARG A N 1
ATOM 3556 C CA . ARG A 1 441 ? 9.102 -5.434 -17.031 1 73.75 441 ARG A CA 1
ATOM 3557 C C . ARG A 1 441 ? 7.988 -6.457 -16.812 1 73.75 441 ARG A C 1
ATOM 3559 O O . ARG A 1 441 ? 7.039 -6.203 -16.062 1 73.75 441 ARG A O 1
ATOM 3566 N N . LEU A 1 442 ? 8.117 -7.508 -17.391 1 70.5 442 LEU A N 1
ATOM 3567 C CA . LEU A 1 442 ? 7.105 -8.547 -17.266 1 70.5 442 LEU A CA 1
ATOM 3568 C C . LEU A 1 442 ? 7.055 -9.094 -15.852 1 70.5 442 LEU A C 1
ATOM 3570 O O . LEU A 1 442 ? 5.973 -9.391 -15.328 1 70.5 442 LEU A O 1
ATOM 3574 N N . VAL A 1 443 ? 8.195 -9.156 -15.273 1 71.12 443 VAL A N 1
ATOM 3575 C CA . VAL A 1 443 ? 8.266 -9.648 -13.906 1 71.12 443 VAL A CA 1
ATOM 3576 C C . VAL A 1 443 ? 7.68 -8.609 -12.945 1 71.12 443 VAL A C 1
ATOM 3578 O O . VAL A 1 443 ? 6.973 -8.953 -12 1 71.12 443 VAL A O 1
ATOM 3581 N N . ASP A 1 444 ? 7.984 -7.422 -13.203 1 68.5 444 ASP A N 1
ATOM 3582 C CA . ASP A 1 444 ? 7.422 -6.336 -12.406 1 68.5 444 ASP A CA 1
ATOM 3583 C C . ASP A 1 444 ? 5.898 -6.34 -12.477 1 68.5 444 ASP A C 1
ATOM 3585 O O . ASP A 1 444 ? 5.227 -6.062 -11.477 1 68.5 444 ASP A O 1
ATOM 3589 N N . LYS A 1 445 ? 5.477 -6.688 -13.586 1 70.25 445 LYS A N 1
ATOM 3590 C CA . LYS A 1 445 ? 4.031 -6.785 -13.758 1 70.25 445 LYS A CA 1
ATOM 3591 C C . LYS A 1 445 ? 3.447 -7.898 -12.898 1 70.25 445 LYS A C 1
ATOM 3593 O O . LYS A 1 445 ? 2.377 -7.738 -12.305 1 70.25 445 LYS A O 1
ATOM 3598 N N . SER A 1 446 ? 4.156 -8.93 -12.844 1 72.94 446 SER A N 1
ATOM 3599 C CA . SER A 1 446 ? 3.689 -10.039 -12.023 1 72.94 446 SER A CA 1
ATOM 3600 C C . SER A 1 446 ? 3.621 -9.648 -10.547 1 72.94 446 SER A C 1
ATOM 3602 O O . SER A 1 446 ? 2.682 -10.023 -9.844 1 72.94 446 SER A O 1
ATOM 3604 N N . ASP A 1 447 ? 4.547 -8.938 -10.094 1 68.69 447 ASP A N 1
ATOM 3605 C CA . ASP A 1 447 ? 4.57 -8.469 -8.711 1 68.69 447 ASP A CA 1
ATOM 3606 C C . ASP A 1 447 ? 3.406 -7.52 -8.43 1 68.69 447 ASP A C 1
ATOM 3608 O O . ASP A 1 447 ? 2.793 -7.574 -7.363 1 68.69 447 ASP A O 1
ATOM 3612 N N . MET A 1 448 ? 3.176 -6.777 -9.414 1 68.06 448 MET A N 1
ATOM 3613 C CA . MET A 1 448 ? 2.053 -5.855 -9.297 1 68.06 448 MET A CA 1
ATOM 3614 C C . MET A 1 448 ? 0.73 -6.609 -9.227 1 68.06 448 MET A C 1
ATOM 3616 O O . MET A 1 448 ? -0.145 -6.266 -8.43 1 68.06 448 MET A O 1
ATOM 3620 N N . LEU A 1 449 ? 0.642 -7.586 -10.047 1 70.62 449 LEU A N 1
ATOM 3621 C CA . LEU A 1 449 ? -0.581 -8.383 -10.078 1 70.62 449 LEU A CA 1
ATOM 3622 C C . LEU A 1 449 ? -0.786 -9.109 -8.758 1 70.62 449 LEU A C 1
ATOM 3624 O O . LEU A 1 449 ? -1.91 -9.195 -8.258 1 70.62 449 LEU A O 1
ATOM 3628 N N . LEU A 1 450 ? 0.284 -9.523 -8.297 1 74.75 450 LEU A N 1
ATOM 3629 C CA . LEU A 1 450 ? 0.204 -10.219 -7.016 1 74.75 450 LEU A CA 1
ATOM 3630 C C . LEU A 1 450 ? -0.312 -9.289 -5.926 1 74.75 450 LEU A C 1
ATOM 3632 O O . LEU A 1 450 ? -1.091 -9.703 -5.066 1 74.75 450 LEU A O 1
ATOM 3636 N N . SER A 1 451 ? 0.076 -8.109 -5.938 1 69.56 451 SER A N 1
ATOM 3637 C CA . SER A 1 451 ? -0.335 -7.133 -4.934 1 69.56 451 SER A CA 1
ATOM 3638 C C . SER A 1 451 ? -1.828 -6.84 -5.027 1 69.56 451 SER A C 1
ATOM 3640 O O . SER A 1 451 ? -2.463 -6.496 -4.027 1 69.56 451 SER A O 1
ATOM 3642 N N . SER A 1 452 ? -2.336 -6.984 -6.184 1 68.44 452 SER A N 1
ATOM 3643 C CA . SER A 1 452 ? -3.746 -6.672 -6.402 1 68.44 452 SER A CA 1
ATOM 3644 C C . SER A 1 452 ? -4.648 -7.742 -5.793 1 68.44 452 SER A C 1
ATOM 3646 O O . SER A 1 452 ? -5.812 -7.477 -5.488 1 68.44 452 SER A O 1
ATOM 3648 N N . VAL A 1 453 ? -4.109 -8.883 -5.621 1 65.62 453 VAL A N 1
ATOM 3649 C CA . VAL A 1 453 ? -4.938 -9.984 -5.121 1 65.62 453 VAL A CA 1
ATOM 3650 C C . VAL A 1 453 ? -4.473 -10.383 -3.723 1 65.62 453 VAL A C 1
ATOM 3652 O O . VAL A 1 453 ? -4.812 -11.461 -3.236 1 65.62 453 VAL A O 1
ATOM 3655 N N . GLU A 1 454 ? -3.721 -9.57 -3.133 1 71.19 454 GLU A N 1
ATOM 3656 C CA . GLU A 1 454 ? -3.109 -9.938 -1.858 1 71.19 454 GLU A CA 1
ATOM 3657 C C . GLU A 1 454 ? -4.156 -10.016 -0.75 1 71.19 454 GLU A C 1
ATOM 3659 O O . GLU A 1 454 ? -4.887 -9.055 -0.508 1 71.19 454 GLU A O 1
ATOM 3664 N N . CYS A 1 455 ? -4.266 -11.203 -0.182 1 68.62 455 CYS A N 1
ATOM 3665 C CA . CYS A 1 455 ? -5.215 -11.469 0.891 1 68.62 455 CYS A CA 1
ATOM 3666 C C . CYS A 1 455 ? -4.574 -11.242 2.256 1 68.62 455 CYS A C 1
ATOM 3668 O O . CYS A 1 455 ? -5.195 -11.5 3.287 1 68.62 455 CYS A O 1
ATOM 3670 N N . LEU A 1 456 ? -3.461 -10.539 2.299 1 62.62 456 LEU A N 1
ATOM 3671 C CA . LEU A 1 456 ? -2.682 -10.484 3.531 1 62.62 456 LEU A CA 1
ATOM 3672 C C . LEU A 1 456 ? -3.303 -9.516 4.527 1 62.62 456 LEU A C 1
ATOM 3674 O O . LEU A 1 456 ? -3.73 -8.422 4.148 1 62.62 456 LEU A O 1
ATOM 3678 N N . ARG A 1 457 ? -3.691 -10.102 5.637 1 61.69 457 ARG A N 1
ATOM 3679 C CA . ARG A 1 457 ? -4.195 -9.273 6.727 1 61.69 457 ARG A CA 1
ATOM 3680 C C . ARG A 1 457 ? -3.109 -9.023 7.77 1 61.69 457 ARG A C 1
ATOM 3682 O O . ARG A 1 457 ? -2.137 -9.781 7.855 1 61.69 457 ARG A O 1
ATOM 3689 N N . LYS A 1 458 ? -3.385 -7.992 8.547 1 58.16 458 LYS A N 1
ATOM 3690 C CA . LYS A 1 458 ? -2.492 -7.609 9.641 1 58.16 458 LYS A CA 1
ATOM 3691 C C . LYS A 1 458 ? -2.641 -8.555 10.828 1 58.16 458 LYS A C 1
ATOM 3693 O O . LYS A 1 458 ? -3.715 -9.117 11.047 1 58.16 458 LYS A O 1
ATOM 3698 N N . SER A 1 459 ? -1.421 -9.195 11.32 1 55.56 459 SER A N 1
ATOM 3699 C CA . SER A 1 459 ? -1.321 -9.758 12.664 1 55.56 459 SER A CA 1
ATOM 3700 C C . SER A 1 459 ? -1.453 -11.273 12.641 1 55.56 459 SER A C 1
ATOM 3702 O O . SER A 1 459 ? -2.133 -11.859 13.484 1 55.56 459 SER A O 1
ATOM 3704 N N . ILE A 1 460 ? -1.113 -11.805 11.758 1 66.44 460 ILE A N 1
ATOM 3705 C CA . ILE A 1 460 ? -1.111 -13.258 11.766 1 66.44 460 ILE A CA 1
ATOM 3706 C C . ILE A 1 460 ? 0.325 -13.773 11.844 1 66.44 460 ILE A C 1
ATOM 3708 O O . ILE A 1 460 ? 1.275 -13.008 11.672 1 66.44 460 ILE A O 1
ATOM 3712 N N . LYS A 1 461 ? 0.395 -14.914 12.461 1 75.25 461 LYS A N 1
ATOM 3713 C CA . LYS A 1 461 ? 1.703 -15.562 12.484 1 75.25 461 LYS A CA 1
ATOM 3714 C C . LYS A 1 461 ? 2.363 -15.523 11.109 1 75.25 461 LYS A C 1
ATOM 3716 O O . LYS A 1 461 ? 1.679 -15.57 10.086 1 75.25 461 LYS A O 1
ATOM 3721 N N . TRP A 1 462 ? 3.645 -15.367 11.125 1 77.62 462 TRP A N 1
ATOM 3722 C CA . TRP A 1 462 ? 4.363 -15.148 9.875 1 77.62 462 TRP A CA 1
ATOM 3723 C C . TRP A 1 462 ? 4.148 -16.312 8.914 1 77.62 462 TRP A C 1
ATOM 3725 O O . TRP A 1 462 ? 4.023 -16.109 7.699 1 77.62 462 TRP A O 1
ATOM 3735 N N . TYR A 1 463 ? 4.184 -17.609 9.484 1 83.62 463 TYR A N 1
ATOM 3736 C CA . TYR A 1 463 ? 4.078 -18.75 8.578 1 83.62 463 TYR A CA 1
ATOM 3737 C C . TYR A 1 463 ? 2.684 -18.844 7.973 1 83.62 463 TYR A C 1
ATOM 3739 O O . TYR A 1 463 ? 2.514 -19.328 6.855 1 83.62 463 TYR A O 1
ATOM 3747 N N . VAL A 1 464 ? 1.69 -18.359 8.68 1 87.62 464 VAL A N 1
ATOM 3748 C CA . VAL A 1 464 ? 0.336 -18.312 8.141 1 87.62 464 VAL A CA 1
ATOM 3749 C C . VAL A 1 464 ? 0.252 -17.234 7.055 1 87.62 464 VAL A C 1
ATOM 3751 O O . VAL A 1 464 ? -0.36 -17.453 6.008 1 87.62 464 VAL A O 1
ATOM 3754 N N . LYS A 1 465 ? 0.849 -16.125 7.363 1 83.88 465 LYS A N 1
ATOM 3755 C CA . LYS A 1 465 ? 0.902 -15.055 6.367 1 83.88 465 LYS A CA 1
ATOM 3756 C C . LYS A 1 465 ? 1.604 -15.523 5.094 1 83.88 465 LYS A C 1
ATOM 3758 O O . LYS A 1 465 ? 1.174 -15.195 3.986 1 83.88 465 LYS A O 1
ATOM 3763 N N . PHE A 1 466 ? 2.666 -16.234 5.281 1 86.56 466 PHE A N 1
ATOM 3764 C CA . PHE A 1 466 ? 3.402 -16.781 4.145 1 86.56 466 PHE A CA 1
ATOM 3765 C C . PHE A 1 466 ? 2.549 -17.781 3.369 1 86.56 466 PHE A C 1
ATOM 3767 O O . PHE A 1 466 ? 2.631 -17.844 2.143 1 86.56 466 PHE A O 1
ATOM 3774 N N . PHE A 1 467 ? 1.877 -18.547 4.09 1 91.81 467 PHE A N 1
ATOM 3775 C CA . PHE A 1 467 ? 0.969 -19.484 3.445 1 91.81 467 PHE A CA 1
ATOM 3776 C C . PHE A 1 467 ? -0.004 -18.75 2.527 1 91.81 467 PHE A C 1
ATOM 3778 O O . PHE A 1 467 ? -0.221 -19.172 1.387 1 91.81 467 PHE A O 1
ATOM 3785 N N . PHE A 1 468 ? -0.585 -17.703 2.994 1 90.12 468 PHE A N 1
ATOM 3786 C CA . PHE A 1 468 ? -1.538 -16.969 2.178 1 90.12 468 PHE A CA 1
ATOM 3787 C C . PHE A 1 468 ? -0.838 -16.297 0.997 1 90.12 468 PHE A C 1
ATOM 3789 O O . PHE A 1 468 ? -1.426 -16.156 -0.077 1 90.12 468 PHE A O 1
ATOM 3796 N N . HIS A 1 469 ? 0.365 -15.922 1.201 1 87.75 469 HIS A N 1
ATOM 3797 C CA . HIS A 1 469 ? 1.135 -15.43 0.066 1 87.75 469 HIS A CA 1
ATOM 3798 C C . HIS A 1 469 ? 1.294 -16.5 -1.003 1 87.75 469 HIS A C 1
ATOM 3800 O O . HIS A 1 469 ? 1.202 -16.219 -2.199 1 87.75 469 HIS A O 1
ATOM 3806 N N . MET A 1 470 ? 1.547 -17.656 -0.555 1 92.38 470 MET A N 1
ATOM 3807 C CA . MET A 1 470 ? 1.666 -18.75 -1.507 1 92.38 470 MET A CA 1
ATOM 3808 C C . MET A 1 470 ? 0.329 -19.031 -2.188 1 92.38 470 MET A C 1
ATOM 3810 O O . MET A 1 470 ? 0.292 -19.422 -3.355 1 92.38 470 MET A O 1
ATOM 3814 N N . LEU A 1 471 ? -0.722 -18.812 -1.47 1 92.94 471 LEU A N 1
ATOM 3815 C CA . LEU A 1 471 ? -2.035 -18.906 -2.098 1 92.94 471 LEU A CA 1
ATOM 3816 C C . LEU A 1 471 ? -2.174 -17.875 -3.215 1 92.94 471 LEU A C 1
ATOM 3818 O O . LEU A 1 471 ? -2.627 -18.203 -4.312 1 92.94 471 LEU A O 1
ATOM 3822 N N . ASP A 1 472 ? -1.756 -16.688 -2.945 1 90.94 472 ASP A N 1
ATOM 3823 C CA . ASP A 1 472 ? -1.792 -15.633 -3.955 1 90.94 472 ASP A CA 1
ATOM 3824 C C . ASP A 1 472 ? -0.941 -16 -5.168 1 90.94 472 ASP A C 1
ATOM 3826 O O . ASP A 1 472 ? -1.355 -15.797 -6.309 1 90.94 472 ASP A O 1
ATOM 3830 N N . MET A 1 473 ? 0.222 -16.531 -4.895 1 91.44 473 MET A N 1
ATOM 3831 C CA . MET A 1 473 ? 1.089 -16.969 -5.984 1 91.44 473 MET A CA 1
ATOM 3832 C C . MET A 1 473 ? 0.415 -18.062 -6.805 1 91.44 473 MET A C 1
ATOM 3834 O O . MET A 1 473 ? 0.55 -18.094 -8.031 1 91.44 473 MET A O 1
ATOM 3838 N N . SER A 1 474 ? -0.243 -18.938 -6.105 1 95.31 474 SER A N 1
ATOM 3839 C CA . SER A 1 474 ? -0.931 -20.031 -6.781 1 95.31 474 SER A CA 1
ATOM 3840 C C . SER A 1 474 ? -2.068 -19.516 -7.656 1 95.31 474 SER A C 1
ATOM 3842 O O . SER A 1 474 ? -2.305 -20.031 -8.75 1 95.31 474 SER A O 1
ATOM 3844 N N . VAL A 1 475 ? -2.758 -18.516 -7.145 1 94.44 475 VAL A N 1
ATOM 3845 C CA . VAL A 1 475 ? -3.814 -17.891 -7.941 1 94.44 475 VAL A CA 1
ATOM 3846 C C . VAL A 1 475 ? -3.213 -17.266 -9.195 1 94.44 475 VAL A C 1
ATOM 3848 O O . VAL A 1 475 ? -3.746 -17.422 -10.297 1 94.44 475 VAL A O 1
ATOM 3851 N N . LEU A 1 476 ? -2.172 -16.625 -9.078 1 92.19 476 LEU A N 1
ATOM 3852 C CA . LEU A 1 476 ? -1.495 -15.992 -10.211 1 92.19 476 LEU A CA 1
ATOM 3853 C C . LEU A 1 476 ? -1.043 -17.047 -11.219 1 92.19 476 LEU A C 1
ATOM 3855 O O . LEU A 1 476 ? -1.272 -16.891 -12.422 1 92.19 476 LEU A O 1
ATOM 3859 N N . ASN A 1 477 ? -0.39 -18.078 -10.742 1 94.69 477 ASN A N 1
ATOM 3860 C CA . ASN A 1 477 ? 0.049 -19.156 -11.625 1 94.69 477 ASN A CA 1
ATOM 3861 C C . ASN A 1 477 ? -1.131 -19.828 -12.328 1 94.69 477 ASN A C 1
ATOM 3863 O O . ASN A 1 477 ? -1.038 -20.188 -13.5 1 94.69 477 ASN A O 1
ATOM 3867 N N . SER A 1 478 ? -2.188 -20.016 -11.547 1 96.12 478 SER A N 1
ATOM 3868 C CA . SER A 1 478 ? -3.383 -20.578 -12.172 1 96.12 478 SER A CA 1
ATOM 3869 C C . SER A 1 478 ? -3.91 -19.672 -13.273 1 96.12 478 SER A C 1
ATOM 3871 O O . SER A 1 478 ? -4.375 -20.156 -14.312 1 96.12 478 SER A O 1
ATOM 3873 N N . TYR A 1 479 ? -3.865 -18.469 -13.078 1 94.69 479 TYR A N 1
ATOM 3874 C CA . TYR A 1 479 ? -4.277 -17.484 -14.062 1 94.69 479 TYR A CA 1
ATOM 3875 C C . TYR A 1 479 ? -3.418 -17.578 -15.32 1 94.69 479 TYR A C 1
ATOM 3877 O O . TYR A 1 479 ? -3.938 -17.578 -16.438 1 94.69 479 TYR A O 1
ATOM 3885 N N . TYR A 1 480 ? -2.131 -17.672 -15.148 1 93.12 480 TYR A N 1
ATOM 3886 C CA . TYR A 1 480 ? -1.235 -17.781 -16.297 1 93.12 480 TYR A CA 1
ATOM 3887 C C . TYR A 1 480 ? -1.477 -19.078 -17.062 1 93.12 480 TYR A C 1
ATOM 3889 O O . TYR A 1 480 ? -1.453 -19.094 -18.281 1 93.12 480 TYR A O 1
ATOM 3897 N N . LEU A 1 481 ? -1.639 -20.172 -16.312 1 95 481 LEU A N 1
ATOM 3898 C CA . LEU A 1 481 ? -1.979 -21.438 -16.969 1 95 481 LEU A CA 1
ATOM 3899 C C . LEU A 1 481 ? -3.258 -21.297 -17.797 1 95 481 LEU A C 1
ATOM 3901 O O . LEU A 1 481 ? -3.332 -21.766 -18.922 1 95 481 LEU A O 1
ATOM 3905 N N . PHE A 1 482 ? -4.219 -20.641 -17.188 1 94.94 482 PHE A N 1
ATOM 3906 C CA . PHE A 1 482 ? -5.5 -20.406 -17.844 1 94.94 482 PHE A CA 1
ATOM 3907 C C . PHE A 1 482 ? -5.32 -19.594 -19.125 1 94.94 482 PHE A C 1
ATOM 3909 O O . PHE A 1 482 ? -5.895 -19.922 -20.156 1 94.94 482 PHE A O 1
ATOM 3916 N N . GLN A 1 483 ? -4.52 -18.594 -19.078 1 92.44 483 GLN A N 1
ATOM 3917 C CA . GLN A 1 483 ? -4.262 -17.734 -20.234 1 92.44 483 GLN A CA 1
ATOM 3918 C C . GLN A 1 483 ? -3.553 -18.5 -21.344 1 92.44 483 GLN A C 1
ATOM 3920 O O . GLN A 1 483 ? -3.902 -18.359 -22.516 1 92.44 483 GLN A O 1
ATOM 3925 N N . VAL A 1 484 ? -2.605 -19.297 -21 1 90.69 484 VAL A N 1
ATOM 3926 C CA . VAL A 1 484 ? -1.828 -20.047 -21.984 1 90.69 484 VAL A CA 1
ATOM 3927 C C . VAL A 1 484 ? -2.709 -21.109 -22.641 1 90.69 484 VAL A C 1
ATOM 3929 O O . VAL A 1 484 ? -2.633 -21.328 -23.859 1 90.69 484 VAL A O 1
ATOM 3932 N N . LYS A 1 485 ? -3.518 -21.734 -21.875 1 92 485 LYS A N 1
ATOM 3933 C CA . LYS A 1 485 ? -4.344 -22.828 -22.375 1 92 485 LYS A CA 1
ATOM 3934 C C . LYS A 1 485 ? -5.488 -22.297 -23.234 1 92 485 LYS A C 1
ATOM 3936 O O . LYS A 1 485 ? -5.781 -22.859 -24.297 1 92 485 LYS A O 1
ATOM 3941 N N . THR A 1 486 ? -6.191 -21.25 -22.844 1 91.44 486 THR A N 1
ATOM 3942 C CA . THR A 1 486 ? -7.418 -20.812 -23.5 1 91.44 486 THR A CA 1
ATOM 3943 C C . THR A 1 486 ? -7.137 -19.625 -24.422 1 91.44 486 THR A C 1
ATOM 3945 O O . THR A 1 486 ? -7.93 -19.312 -25.312 1 91.44 486 THR A O 1
ATOM 3948 N N . GLY A 1 487 ? -6.094 -18.891 -24.156 1 88.81 487 GLY A N 1
ATOM 3949 C CA . GLY A 1 487 ? -5.836 -17.672 -24.875 1 88.81 487 GLY A CA 1
ATOM 3950 C C . GLY A 1 487 ? -6.715 -16.516 -24.438 1 88.81 487 GLY A C 1
ATOM 3951 O O . GLY A 1 487 ? -6.801 -15.492 -25.125 1 88.81 487 GLY A O 1
ATOM 3952 N N . SER A 1 488 ? -7.309 -16.656 -23.281 1 89.69 488 SER A N 1
ATOM 3953 C CA . SER A 1 488 ? -8.227 -15.633 -22.781 1 89.69 488 SER A CA 1
ATOM 3954 C C . SER A 1 488 ? -7.477 -14.367 -22.375 1 89.69 488 SER A C 1
ATOM 3956 O O . SER A 1 488 ? -6.344 -14.438 -21.891 1 89.69 488 SER A O 1
ATOM 3958 N N . THR A 1 489 ? -8.141 -13.258 -22.547 1 88.38 489 THR A N 1
ATOM 3959 C CA . THR A 1 489 ? -7.562 -11.977 -22.156 1 88.38 489 THR A CA 1
ATOM 3960 C C . THR A 1 489 ? -8.273 -11.406 -20.938 1 88.38 489 THR A C 1
ATOM 3962 O O . THR A 1 489 ? -8.164 -10.219 -20.641 1 88.38 489 THR A O 1
ATOM 3965 N N . LYS A 1 490 ? -8.945 -12.258 -20.25 1 89.25 490 LYS A N 1
ATOM 3966 C CA . LYS A 1 490 ? -9.625 -11.852 -19.031 1 89.25 490 LYS A CA 1
ATOM 3967 C C . LYS A 1 490 ? -8.633 -11.352 -17.984 1 89.25 490 LYS A C 1
ATOM 3969 O O . LYS A 1 490 ? -7.602 -11.984 -17.75 1 89.25 490 LYS A O 1
ATOM 3974 N N . PRO A 1 491 ? -8.914 -10.188 -17.359 1 89.38 491 PRO A N 1
ATOM 3975 C CA . PRO A 1 491 ? -7.992 -9.711 -16.328 1 89.38 491 PRO A CA 1
ATOM 3976 C C . PRO A 1 491 ? -7.949 -10.625 -15.102 1 89.38 491 PRO A C 1
ATOM 3978 O O . PRO A 1 491 ? -8.914 -11.352 -14.844 1 89.38 491 PRO A O 1
ATOM 3981 N N . LEU A 1 492 ? -6.824 -10.547 -14.422 1 90.5 492 LEU A N 1
ATOM 3982 C CA . LEU A 1 492 ? -6.59 -11.391 -13.258 1 90.5 492 LEU A CA 1
ATOM 3983 C C . LEU A 1 492 ? -7.699 -11.219 -12.227 1 90.5 492 LEU A C 1
ATOM 3985 O O . LEU A 1 492 ? -8.172 -12.195 -11.641 1 90.5 492 LEU A O 1
ATOM 3989 N N . LEU A 1 493 ? -8.117 -9.992 -11.984 1 88.06 493 LEU A N 1
ATOM 3990 C CA . LEU A 1 493 ? -9.148 -9.703 -10.992 1 88.06 493 LEU A CA 1
ATOM 3991 C C . LEU A 1 493 ? -10.445 -10.43 -11.328 1 88.06 493 LEU A C 1
ATOM 3993 O O . LEU A 1 493 ? -11.102 -10.977 -10.438 1 88.06 493 LEU A O 1
ATOM 3997 N N . ASP A 1 494 ? -10.844 -10.422 -12.586 1 90.44 494 ASP A N 1
ATOM 3998 C CA . ASP A 1 494 ? -12.055 -11.109 -13.016 1 90.44 494 ASP A CA 1
ATOM 3999 C C . ASP A 1 494 ? -11.883 -12.625 -12.938 1 90.44 494 ASP A C 1
ATOM 4001 O O . ASP A 1 494 ? -12.828 -13.344 -12.609 1 90.44 494 ASP A O 1
ATOM 4005 N N . PHE A 1 495 ? -10.703 -13.086 -13.359 1 94.31 495 PHE A N 1
ATOM 4006 C CA . PHE A 1 495 ? -10.398 -14.5 -13.195 1 94.31 495 PHE A CA 1
ATOM 4007 C C . PHE A 1 495 ? -10.57 -14.93 -11.75 1 94.31 495 PHE A C 1
ATOM 4009 O O . PHE A 1 495 ? -11.258 -15.914 -11.461 1 94.31 495 PHE A O 1
ATOM 4016 N N . SER A 1 496 ? -9.906 -14.133 -10.805 1 93.56 496 SER A N 1
ATOM 4017 C CA . SER A 1 496 ? -9.992 -14.422 -9.375 1 93.56 496 SER A CA 1
ATOM 4018 C C . SER A 1 496 ? -11.438 -14.383 -8.883 1 93.56 496 SER A C 1
ATOM 4020 O O . SER A 1 496 ? -11.844 -15.227 -8.078 1 93.56 496 SER A O 1
ATOM 4022 N N . LYS A 1 497 ? -12.227 -13.445 -9.352 1 92.38 497 LYS A N 1
ATOM 4023 C CA . LYS A 1 497 ? -13.633 -13.344 -9 1 92.38 497 LYS A CA 1
ATOM 4024 C C . LYS A 1 497 ? -14.406 -14.586 -9.445 1 92.38 497 LYS A C 1
ATOM 4026 O O . LYS A 1 497 ? -15.219 -15.117 -8.688 1 92.38 497 LYS A O 1
ATOM 4031 N N . THR A 1 498 ? -14.18 -15.016 -10.641 1 94.12 498 THR A N 1
ATOM 4032 C CA . THR A 1 498 ? -14.844 -16.203 -11.164 1 94.12 498 THR A CA 1
ATOM 4033 C C . THR A 1 498 ? -14.477 -17.438 -10.336 1 94.12 498 THR A C 1
ATOM 4035 O O . THR A 1 498 ? -15.328 -18.281 -10.07 1 94.12 498 THR A O 1
ATOM 4038 N N . VAL A 1 499 ? -13.188 -17.516 -9.977 1 95.56 499 VAL A N 1
ATOM 4039 C CA . VAL A 1 499 ? -12.742 -18.609 -9.133 1 95.56 499 VAL A CA 1
ATOM 4040 C C . VAL A 1 499 ? -13.531 -18.609 -7.82 1 95.56 499 VAL A C 1
ATOM 4042 O O . VAL A 1 499 ? -13.992 -19.656 -7.363 1 95.56 499 VAL A O 1
ATOM 4045 N N . VAL A 1 500 ? -13.703 -17.422 -7.219 1 94.5 500 VAL A N 1
ATOM 4046 C CA . VAL A 1 500 ? -14.438 -17.297 -5.969 1 94.5 500 VAL A CA 1
ATOM 4047 C C . VAL A 1 500 ? -15.875 -17.781 -6.16 1 94.5 500 VAL A C 1
ATOM 4049 O O . VAL A 1 500 ? -16.391 -18.547 -5.344 1 94.5 500 VAL A O 1
ATOM 4052 N N . HIS A 1 501 ? -16.516 -17.438 -7.273 1 93.5 501 HIS A N 1
ATOM 4053 C CA . HIS A 1 501 ? -17.875 -17.875 -7.578 1 93.5 501 HIS A CA 1
ATOM 4054 C C . HIS A 1 501 ? -17.953 -19.391 -7.676 1 93.5 501 HIS A C 1
ATOM 4056 O O . HIS A 1 501 ? -18.859 -20 -7.098 1 93.5 501 HIS A O 1
ATOM 4062 N N . GLN A 1 502 ? -17.047 -19.906 -8.367 1 94 502 GLN A N 1
ATOM 4063 C CA . GLN A 1 502 ? -17.031 -21.359 -8.594 1 94 502 GLN A CA 1
ATOM 4064 C C . GLN A 1 502 ? -16.766 -22.109 -7.297 1 94 502 GLN A C 1
ATOM 4066 O O . GLN A 1 502 ? -17.312 -23.203 -7.078 1 94 502 GLN A O 1
ATOM 4071 N N . MET A 1 503 ? -15.867 -21.562 -6.414 1 95.25 503 MET A N 1
ATOM 4072 C CA . MET A 1 503 ? -15.602 -22.172 -5.113 1 95.25 503 MET A CA 1
ATOM 4073 C C . MET A 1 503 ? -16.859 -22.172 -4.25 1 95.25 503 MET A C 1
ATOM 4075 O O . MET A 1 503 ? -17.172 -23.172 -3.592 1 95.25 503 MET A O 1
ATOM 4079 N N . ILE A 1 504 ? -17.578 -21.047 -4.223 1 92.06 504 ILE A N 1
ATOM 4080 C CA . ILE A 1 504 ? -18.797 -20.953 -3.441 1 92.06 504 ILE A CA 1
ATOM 4081 C C . ILE A 1 504 ? -19.828 -21.953 -3.957 1 92.06 504 ILE A C 1
ATOM 4083 O O . ILE A 1 504 ? -20.453 -22.656 -3.172 1 92.06 504 ILE A O 1
ATOM 4087 N N . GLU A 1 505 ? -20 -22.047 -5.238 1 90.31 505 GLU A N 1
ATOM 4088 C CA . GLU A 1 505 ? -20.969 -22.969 -5.855 1 90.31 505 GLU A CA 1
ATOM 4089 C C . GLU A 1 505 ? -20.641 -24.422 -5.516 1 90.31 505 GLU A C 1
ATOM 4091 O O . GLU A 1 505 ? -21.531 -25.219 -5.23 1 90.31 505 GLU A O 1
ATOM 4096 N N . LYS A 1 506 ? -19.406 -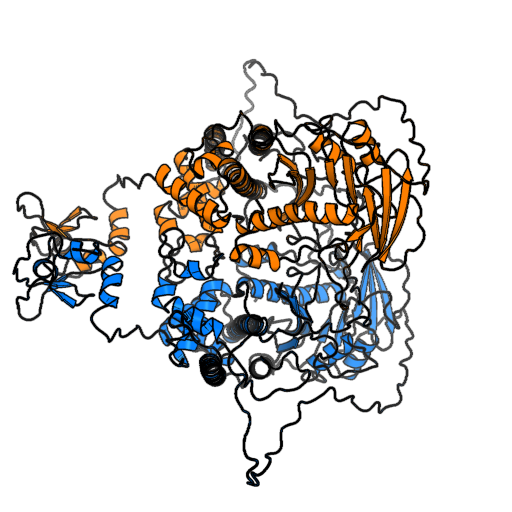24.75 -5.484 1 91 506 LYS A N 1
ATOM 4097 C CA . LYS A 1 506 ? -18.984 -26.141 -5.32 1 91 506 LYS A CA 1
ATOM 4098 C C . LYS A 1 506 ? -18.969 -26.531 -3.846 1 91 506 LYS A C 1
ATOM 4100 O O . LYS A 1 506 ? -19.359 -27.641 -3.498 1 91 506 LYS A O 1
ATOM 4105 N N . TYR A 1 507 ? -18.516 -25.641 -2.99 1 91.75 507 TYR A N 1
ATOM 4106 C CA . TYR A 1 507 ? -18.188 -26.078 -1.642 1 91.75 507 TYR A CA 1
ATOM 4107 C C . TYR A 1 507 ? -19.188 -25.547 -0.628 1 91.75 507 TYR A C 1
ATOM 4109 O O . TYR A 1 507 ? -19.234 -26 0.517 1 91.75 507 TYR A O 1
ATOM 4117 N N . TYR A 1 508 ? -19.797 -24.469 -0.988 1 88.44 508 TYR A N 1
ATOM 4118 C CA . TYR A 1 508 ? -20.828 -23.984 -0.067 1 88.44 508 TYR A CA 1
ATOM 4119 C C . TYR A 1 508 ? -22.078 -24.828 -0.144 1 88.44 508 TYR A C 1
ATOM 4121 O O . TYR A 1 508 ? -22.719 -24.922 -1.2 1 88.44 508 TYR A O 1
ATOM 4129 N N . HIS A 1 509 ? -22.25 -25.703 0.755 1 76.38 509 HIS A N 1
ATOM 4130 C CA . HIS A 1 509 ? -23.438 -26.547 0.817 1 76.38 509 HIS A CA 1
ATOM 4131 C C . HIS A 1 509 ? -24.469 -25.953 1.773 1 76.38 509 HIS A C 1
ATOM 4133 O O . HIS A 1 509 ? -24.156 -25.625 2.918 1 76.38 509 HIS A O 1
ATOM 4139 N N . GLY A 1 510 ? -25.016 -24.922 1.457 1 58.06 510 GLY A N 1
ATOM 4140 C CA . GLY A 1 510 ? -26.016 -24.25 2.254 1 58.06 510 GLY A CA 1
ATOM 4141 C C . GLY A 1 510 ? -26.266 -24.922 3.592 1 58.06 510 GLY A C 1
ATOM 4142 O O . GLY A 1 510 ? -26.062 -26.125 3.736 1 58.06 510 GLY A O 1
ATOM 4143 N N . ARG A 1 511 ? -25.875 -24.484 4.688 1 44.59 511 ARG A N 1
ATOM 4144 C CA . ARG A 1 511 ? -26.312 -25.047 5.961 1 44.59 511 ARG A CA 1
ATOM 4145 C C . ARG A 1 511 ? -27.688 -25.688 5.832 1 44.59 511 ARG A C 1
ATOM 4147 O O . ARG A 1 511 ? -28.656 -25.031 5.457 1 44.59 511 ARG A O 1
ATOM 4154 N N . HIS A 1 512 ? -27.672 -26.875 5.312 1 36.22 512 HIS A N 1
ATOM 4155 C CA . HIS A 1 512 ? -28.891 -27.5 5.805 1 36.22 512 HIS A CA 1
ATOM 4156 C C . HIS A 1 512 ? -29.141 -27.141 7.273 1 36.22 512 HIS A C 1
ATOM 4158 O O . HIS A 1 512 ? -28.359 -27.547 8.141 1 36.22 512 HIS A O 1
ATOM 4164 N N . HIS A 1 513 ? -29.281 -25.922 7.621 1 33.62 513 HIS A N 1
ATOM 4165 C CA . HIS A 1 513 ? -29.766 -25.75 8.984 1 33.62 513 HIS A CA 1
ATOM 4166 C C . HIS A 1 513 ? -30.625 -26.922 9.43 1 33.62 513 HIS A C 1
ATOM 4168 O O . HIS A 1 513 ? -31.719 -27.125 8.914 1 33.62 513 HIS A O 1
ATOM 4174 N N . THR A 1 514 ? -30.125 -27.984 9.539 1 30.55 514 THR A N 1
ATOM 4175 C CA . THR A 1 514 ? -30.906 -28.969 10.273 1 30.55 514 THR A CA 1
ATOM 4176 C C . THR A 1 514 ? -31.656 -28.328 11.43 1 30.55 514 THR A C 1
ATOM 4178 O O . THR A 1 514 ? -32.75 -28.766 11.789 1 30.55 514 THR A O 1
ATOM 4181 N N . ASN A 1 515 ? -30.812 -28 12.523 1 29.95 515 ASN A N 1
ATOM 4182 C CA . ASN A 1 515 ? -31.562 -27.766 13.75 1 29.95 515 ASN A CA 1
ATOM 4183 C C . ASN A 1 515 ? -32.531 -26.594 13.586 1 29.95 515 ASN A C 1
ATOM 4185 O O . ASN A 1 515 ? -32.188 -25.562 13.008 1 29.95 515 ASN A O 1
ATOM 4189 N N . GLY A 1 516 ? -33.844 -26.703 13.586 1 30.94 516 GLY A N 1
ATOM 4190 C CA . GLY A 1 516 ? -35.094 -25.953 13.531 1 30.94 516 GLY A CA 1
ATOM 4191 C C . GLY A 1 516 ? -34.969 -24.547 14.102 1 30.94 516 GLY A C 1
ATOM 4192 O O . GLY A 1 516 ? -35.438 -23.594 13.508 1 30.94 516 GLY A O 1
ATOM 4193 N N . GLN A 1 517 ? -34.938 -24.359 15.516 1 30.7 517 GLN A N 1
ATOM 4194 C CA . GLN A 1 517 ? -35.469 -23.344 16.422 1 30.7 517 GLN A CA 1
ATOM 4195 C C . GLN A 1 517 ? -34.656 -22.062 16.359 1 30.7 517 GLN A C 1
ATOM 4197 O O . GLN A 1 517 ? -35.219 -20.969 16.375 1 30.7 517 GLN A O 1
ATOM 4202 N N . ILE A 1 518 ? -33.375 -22.016 16.641 1 31.23 518 ILE A N 1
ATOM 4203 C CA . ILE A 1 518 ? -32.75 -20.781 17.125 1 31.23 518 ILE A CA 1
ATOM 4204 C C . ILE A 1 518 ? -32.344 -19.906 15.938 1 31.23 518 ILE A C 1
ATOM 4206 O O . ILE A 1 518 ? -32.531 -18.688 15.984 1 31.23 518 ILE A O 1
ATOM 4210 N N . GLY A 1 519 ? -31.719 -20.344 14.969 1 34.38 519 GLY A N 1
ATOM 4211 C CA . GLY A 1 519 ? -31.125 -19.531 13.922 1 34.38 519 GLY A CA 1
ATOM 4212 C C . GLY A 1 519 ? -32.156 -18.953 12.969 1 34.38 519 GLY A C 1
ATOM 4213 O O . GLY A 1 519 ? -31.781 -18.266 12 1 34.38 519 GLY A O 1
ATOM 4214 N N . VAL A 1 520 ? -33.312 -19.516 12.75 1 38.53 520 VAL A N 1
ATOM 4215 C CA . VAL A 1 520 ? -34.531 -19.047 12.109 1 38.53 520 VAL A CA 1
ATOM 4216 C C . VAL A 1 520 ? -34.875 -17.656 12.633 1 38.53 520 VAL A C 1
ATOM 4218 O O . VAL A 1 520 ? -35.562 -16.875 11.945 1 38.53 520 VAL A O 1
ATOM 4221 N N . HIS A 1 521 ? -34.531 -17.406 13.836 1 42.12 521 HIS A N 1
ATOM 4222 C CA . HIS A 1 521 ? -34.906 -16.172 14.484 1 42.12 521 HIS A CA 1
ATOM 4223 C C . HIS A 1 521 ? -34.188 -14.969 13.867 1 42.12 521 HIS A C 1
ATOM 4225 O O . HIS A 1 521 ? -34.812 -13.906 13.688 1 42.12 521 HIS A O 1
ATOM 4231 N N . ILE A 1 522 ? -32.875 -15.117 13.625 1 44.66 522 ILE A N 1
ATOM 4232 C CA . ILE A 1 522 ? -32.156 -13.922 13.188 1 44.66 522 ILE A CA 1
ATOM 4233 C C . ILE A 1 522 ? -32.406 -13.68 11.703 1 44.66 522 ILE A C 1
ATOM 4235 O O . ILE A 1 522 ? -32.594 -12.539 11.281 1 44.66 522 ILE A O 1
ATOM 4239 N N . LEU A 1 523 ? -32.562 -14.703 10.906 1 50.44 523 LEU A N 1
ATOM 4240 C CA . LEU A 1 523 ? -32.75 -14.539 9.469 1 50.44 523 LEU A CA 1
ATOM 4241 C C . LEU A 1 523 ? -34.156 -14.023 9.156 1 50.44 523 LEU A C 1
ATOM 4243 O O . LEU A 1 523 ? -34.375 -13.367 8.141 1 50.44 523 LEU A O 1
ATOM 4247 N N . ARG A 1 524 ? -35.031 -14.359 10.086 1 65.56 524 ARG A N 1
ATOM 4248 C CA . ARG A 1 524 ? -36.406 -13.898 9.852 1 65.56 524 ARG A CA 1
ATOM 4249 C C . ARG A 1 524 ? -36.469 -12.375 9.812 1 65.56 524 ARG A C 1
ATOM 4251 O O . ARG A 1 524 ? -37.375 -11.805 9.195 1 65.56 524 ARG A O 1
ATOM 4258 N N . LEU A 1 525 ? -35.344 -11.805 10.406 1 61.34 525 LEU A N 1
ATOM 4259 C CA . LEU A 1 525 ? -35.438 -10.352 10.531 1 61.34 525 LEU A CA 1
ATOM 4260 C C . LEU A 1 525 ? -34.75 -9.664 9.367 1 61.34 525 LEU A C 1
ATOM 4262 O O . LEU A 1 525 ? -34.875 -8.445 9.195 1 61.34 525 LEU A O 1
ATOM 4266 N N . VAL A 1 526 ? -34.031 -10.445 8.57 1 63.16 526 VAL A N 1
ATOM 4267 C CA . VAL A 1 526 ? -33.188 -9.75 7.594 1 63.16 526 VAL A CA 1
ATOM 4268 C C . VAL A 1 526 ? -33.531 -10.227 6.184 1 63.16 526 VAL A C 1
ATOM 4270 O O . VAL A 1 526 ? -33.531 -9.43 5.238 1 63.16 526 VAL A O 1
ATOM 4273 N N . GLU A 1 527 ? -33.938 -11.445 5.84 1 64.12 527 GLU A N 1
ATOM 4274 C CA . GLU A 1 527 ? -34.156 -12 4.508 1 64.12 527 GLU A CA 1
ATOM 4275 C C . GLU A 1 527 ? -35.562 -11.703 4.008 1 64.12 527 GLU A C 1
ATOM 4277 O O . GLU A 1 527 ? -36.438 -11.266 4.781 1 64.12 527 GLU A O 1
ATOM 4282 N N . ARG A 1 528 ? -35.781 -11.82 2.592 1 74.94 528 ARG A N 1
ATOM 4283 C CA . ARG A 1 528 ? -37.094 -11.734 2.01 1 74.94 528 ARG A CA 1
ATOM 4284 C C . ARG A 1 528 ? -37.906 -12.984 2.314 1 74.94 528 ARG A C 1
ATOM 4286 O O . ARG A 1 528 ? -37.406 -14.102 2.191 1 74.94 528 ARG A O 1
ATOM 4293 N N . HIS A 1 529 ? -38.969 -12.688 2.857 1 80.56 529 HIS A N 1
ATOM 4294 C CA . HIS A 1 529 ? -39.906 -13.758 3.18 1 80.56 529 HIS A CA 1
ATOM 4295 C C . HIS A 1 529 ? -41.188 -13.602 2.395 1 80.56 529 HIS A C 1
ATOM 4297 O O . HIS A 1 529 ? -41.656 -12.484 2.146 1 80.56 529 HIS A O 1
ATOM 4303 N N . PHE A 1 530 ? -41.688 -14.68 1.861 1 86.12 530 PHE A N 1
ATOM 4304 C CA . PHE A 1 530 ? -42.938 -14.664 1.086 1 86.12 530 PHE A CA 1
ATOM 4305 C C . PHE A 1 530 ? -43.938 -15.648 1.66 1 86.12 530 PHE A C 1
ATOM 4307 O O . PHE A 1 530 ? -43.562 -16.672 2.219 1 86.12 530 PHE A O 1
ATOM 4314 N N . VAL A 1 531 ? -45.219 -15.328 1.479 1 87.19 531 VAL A N 1
ATOM 4315 C CA . VAL A 1 531 ? -46.344 -16.078 2.037 1 87.19 531 VAL A CA 1
ATOM 4316 C C . VAL A 1 531 ? -46.656 -17.266 1.128 1 87.19 531 VAL A C 1
ATOM 4318 O O . VAL A 1 531 ? -46.625 -17.141 -0.099 1 87.19 531 VAL A O 1
ATOM 4321 N N . GLU A 1 532 ? -46.844 -18.391 1.658 1 87.44 532 GLU A N 1
ATOM 4322 C CA . GLU A 1 532 ? -47.312 -19.594 0.963 1 87.44 532 GLU A CA 1
ATOM 4323 C C . GLU A 1 532 ? -48.469 -20.234 1.682 1 87.44 532 GLU A C 1
ATOM 4325 O O . GLU A 1 532 ? -48.5 -20.312 2.912 1 87.44 532 GLU A O 1
ATOM 4330 N N . PRO A 1 533 ? -49.5 -20.609 0.852 1 87 533 PRO A N 1
ATOM 4331 C CA . PRO A 1 533 ? -50.625 -21.297 1.495 1 87 533 PRO A CA 1
ATOM 4332 C C . PRO A 1 533 ? -50.219 -22.672 2.045 1 87 533 PRO A C 1
ATOM 4334 O O . PRO A 1 533 ? -49.375 -23.344 1.486 1 87 533 PRO A O 1
ATOM 4337 N N . LEU A 1 534 ? -50.781 -23.016 3.143 1 83.38 534 LEU A N 1
ATOM 4338 C CA . LEU A 1 534 ? -50.594 -24.344 3.719 1 83.38 534 LEU A CA 1
ATOM 4339 C C . LEU A 1 534 ? -51.25 -25.422 2.834 1 83.38 534 LEU A C 1
ATOM 4341 O O . LEU A 1 534 ? -52.219 -25.156 2.137 1 83.38 534 LEU A O 1
ATOM 4345 N N . PRO A 1 535 ? -50.594 -26.578 2.791 1 80.44 535 PRO A N 1
ATOM 4346 C CA . PRO A 1 535 ? -51.156 -27.641 1.954 1 80.44 535 PRO A CA 1
ATOM 4347 C C . PRO A 1 535 ? -52.562 -28.047 2.383 1 80.44 535 PRO A C 1
ATOM 4349 O O . PRO A 1 535 ? -52.875 -28.062 3.578 1 80.44 535 PRO A O 1
ATOM 4352 N N . ASP A 1 536 ? -53.531 -28.391 1.462 1 76.06 536 ASP A N 1
ATOM 4353 C CA . ASP A 1 536 ? -54.875 -28.953 1.602 1 76.06 536 ASP A CA 1
ATOM 4354 C C . ASP A 1 536 ? -55.75 -28.031 2.445 1 76.06 536 ASP A C 1
ATOM 4356 O O . ASP A 1 536 ? -56.594 -28.516 3.213 1 76.06 536 ASP A O 1
ATOM 4360 N N . LYS A 1 537 ? -55.562 -26.672 2.432 1 74.25 537 LYS A N 1
ATOM 4361 C CA . LYS A 1 537 ? -56.406 -25.688 3.125 1 74.25 537 LYS A CA 1
ATOM 4362 C C . LYS A 1 537 ? -56.438 -25.984 4.621 1 74.25 537 LYS A C 1
ATOM 4364 O O . LYS A 1 537 ? -57.469 -25.734 5.27 1 74.25 537 LYS A O 1
ATOM 4369 N N . THR A 1 538 ? -55.375 -26.547 5.105 1 81.19 538 THR A N 1
ATOM 4370 C CA . THR A 1 538 ? -55.281 -26.781 6.543 1 81.19 538 THR A CA 1
ATOM 4371 C C . THR A 1 538 ? -55 -25.469 7.281 1 81.19 538 THR A C 1
ATOM 4373 O O . THR A 1 538 ? -54.375 -24.562 6.727 1 81.19 538 THR A O 1
ATOM 4376 N N . ARG A 1 539 ? -55.625 -25.312 8.383 1 85.81 539 ARG A N 1
ATOM 4377 C CA . ARG A 1 539 ? -55.438 -24.141 9.234 1 85.81 539 ARG A CA 1
ATOM 4378 C C . ARG A 1 539 ? -54.531 -24.469 10.414 1 85.81 539 ARG A C 1
ATOM 4380 O O . ARG A 1 539 ? -54.688 -25.5 11.07 1 85.81 539 ARG A O 1
ATOM 4387 N N . ARG A 1 540 ? -53.531 -23.734 10.555 1 86.56 540 ARG A N 1
ATOM 4388 C CA . ARG A 1 540 ? -52.594 -23.859 11.68 1 86.56 540 ARG A CA 1
ATOM 4389 C C . ARG A 1 540 ? -52.594 -22.594 12.539 1 86.56 540 ARG A C 1
ATOM 4391 O O . ARG A 1 540 ? -53 -21.531 12.078 1 86.56 540 ARG A O 1
ATOM 4398 N N . ARG A 1 541 ? -52.156 -22.781 13.805 1 87.44 541 ARG A N 1
ATOM 4399 C CA . ARG A 1 541 ? -52.125 -21.641 14.711 1 87.44 541 ARG A CA 1
ATOM 4400 C C . ARG A 1 541 ? -51.031 -20.672 14.312 1 87.44 541 ARG A C 1
ATOM 4402 O O . ARG A 1 541 ? -49.906 -21.078 14.023 1 87.44 541 ARG A O 1
ATOM 4409 N N . CYS A 1 542 ? -51.375 -19.438 14.195 1 89 542 CYS A N 1
ATOM 4410 C CA . CYS A 1 542 ? -50.406 -18.391 13.914 1 89 542 CYS A CA 1
ATOM 4411 C C . CYS A 1 542 ? -49.375 -18.312 15.023 1 89 542 CYS A C 1
ATOM 4413 O O . CYS A 1 542 ? -49.719 -18.219 16.203 1 89 542 CYS A O 1
ATOM 4415 N N . HIS A 1 543 ? -48.219 -18.312 14.656 1 87.31 543 HIS A N 1
ATOM 4416 C CA . HIS A 1 543 ? -47.094 -18.297 15.617 1 87.31 543 HIS A CA 1
ATOM 4417 C C . HIS A 1 543 ? -47.062 -16.984 16.406 1 87.31 543 HIS A C 1
ATOM 4419 O O . HIS A 1 543 ? -46.875 -17 17.625 1 87.31 543 HIS A O 1
ATOM 4425 N N . VAL A 1 544 ? -47.25 -15.898 15.82 1 87.56 544 VAL A N 1
ATOM 4426 C CA . VAL A 1 544 ? -47.156 -14.594 16.469 1 87.56 544 VAL A CA 1
ATOM 4427 C C . VAL A 1 544 ? -48.344 -14.398 17.406 1 87.56 544 VAL A C 1
ATOM 4429 O O . VAL A 1 544 ? -48.188 -13.984 18.547 1 87.56 544 VAL A O 1
ATOM 4432 N N . CYS A 1 545 ? -49.5 -14.703 16.875 1 86.12 545 CYS A N 1
ATOM 4433 C CA . CYS A 1 545 ? -50.688 -14.562 17.688 1 86.12 545 CYS A CA 1
ATOM 4434 C C . CYS A 1 545 ? -50.625 -15.445 18.922 1 86.12 545 CYS A C 1
ATOM 4436 O O . CYS A 1 545 ? -51.094 -15.062 20 1 86.12 545 CYS A O 1
ATOM 4438 N N . SER A 1 546 ? -49.969 -16.562 18.797 1 85.88 546 SER A N 1
ATOM 4439 C CA . SER A 1 546 ? -49.938 -17.531 19.891 1 85.88 546 SER A CA 1
ATOM 4440 C C . SER A 1 546 ? -48.781 -17.219 20.859 1 85.88 546 SER A C 1
ATOM 4442 O O . SER A 1 546 ? -48.875 -17.562 22.031 1 85.88 546 SER A O 1
ATOM 4444 N N . HIS A 1 547 ? -47.75 -16.516 20.375 1 81.44 547 HIS A N 1
ATOM 4445 C CA . HIS A 1 547 ? -46.562 -16.359 21.219 1 81.44 547 HIS A CA 1
ATOM 4446 C C . HIS A 1 547 ? -46.25 -14.891 21.453 1 81.44 547 HIS A C 1
ATOM 4448 O O . HIS A 1 547 ? -45.219 -14.562 22.031 1 81.44 547 HIS A O 1
ATOM 4454 N N . THR A 1 548 ? -47 -14.055 21.031 1 79.06 548 THR A N 1
ATOM 4455 C CA . THR A 1 548 ? -46.719 -12.633 21.172 1 79.06 548 THR A CA 1
ATOM 4456 C C . THR A 1 548 ? -46.594 -12.25 22.641 1 79.06 548 THR A C 1
ATOM 4458 O O . THR A 1 548 ? -47.344 -12.758 23.5 1 79.06 548 THR A O 1
ATOM 4461 N N . THR A 1 549 ? -45.562 -11.453 22.953 1 76.12 549 THR A N 1
ATOM 4462 C CA . THR A 1 549 ? -45.375 -10.953 24.312 1 76.12 549 THR A CA 1
ATOM 4463 C C . THR A 1 549 ? -45.844 -9.508 24.422 1 76.12 549 THR A C 1
ATOM 4465 O O . THR A 1 549 ? -45.938 -8.969 25.531 1 76.12 549 THR A O 1
ATOM 4468 N N . SER A 1 550 ? -46.094 -8.805 23.375 1 69.12 550 SER A N 1
ATOM 4469 C CA . SER A 1 550 ? -46.406 -7.383 23.391 1 69.12 550 SER A CA 1
ATOM 4470 C C . SER A 1 550 ? -47.906 -7.148 23.438 1 69.12 550 SER A C 1
ATOM 4472 O O . SER A 1 550 ? -48.344 -6.016 23.625 1 69.12 550 SER A O 1
ATOM 4474 N N . GLY A 1 551 ? -48.688 -8.219 23.312 1 68 551 GLY A N 1
ATOM 4475 C CA . GLY A 1 551 ? -50.156 -8.102 23.375 1 68 551 GLY A CA 1
ATOM 4476 C C . GLY A 1 551 ? -50.812 -9.375 23.812 1 68 551 GLY A C 1
ATOM 4477 O O . GLY A 1 551 ? -50.156 -10.344 24.203 1 68 551 GLY A O 1
ATOM 4478 N N . PRO A 1 552 ? -52.125 -9.398 23.906 1 78.19 552 PRO A N 1
ATOM 4479 C CA . PRO A 1 552 ? -52.875 -10.602 24.312 1 78.19 552 PRO A CA 1
ATOM 4480 C C . PRO A 1 552 ? -52.75 -11.734 23.297 1 78.19 552 PRO A C 1
ATOM 4482 O O . PRO A 1 552 ? -52.812 -11.5 22.078 1 78.19 552 PRO A O 1
ATOM 4485 N N . ARG A 1 553 ? -52.406 -12.883 23.797 1 79.38 553 ARG A N 1
ATOM 4486 C CA . ARG A 1 553 ? -52.281 -14.062 22.953 1 79.38 553 ARG A CA 1
ATOM 4487 C C . ARG A 1 553 ? -53.656 -14.492 22.422 1 79.38 553 ARG A C 1
ATOM 4489 O O . ARG A 1 553 ? -54.625 -14.555 23.172 1 79.38 553 ARG A O 1
ATOM 4496 N N . LYS A 1 554 ? -53.75 -14.539 21.109 1 79.25 554 LYS A N 1
ATOM 4497 C CA . LYS A 1 554 ? -55 -14.984 20.469 1 79.25 554 LYS A CA 1
ATOM 4498 C C . LYS A 1 554 ? -54.781 -16.281 19.703 1 79.25 554 LYS A C 1
ATOM 4500 O O . LYS A 1 554 ? -53.688 -16.562 19.219 1 79.25 554 LYS A O 1
ATOM 4505 N N . THR A 1 555 ? -55.75 -17.109 19.922 1 80.25 555 THR A N 1
ATOM 4506 C CA . THR A 1 555 ? -55.688 -18.359 19.156 1 80.25 555 THR A CA 1
ATOM 4507 C C . THR A 1 555 ? -56.25 -18.156 17.766 1 80.25 555 THR A C 1
ATOM 4509 O O . THR A 1 555 ? -57.469 -18.266 17.562 1 80.25 555 THR A O 1
ATOM 4512 N N . GLN A 1 556 ? -55.531 -17.625 16.859 1 84.69 556 GLN A N 1
ATOM 4513 C CA . GLN A 1 556 ? -55.938 -17.438 15.477 1 84.69 556 GLN A CA 1
ATOM 4514 C C . GLN A 1 556 ? -55.312 -18.484 14.57 1 84.69 556 GLN A C 1
ATOM 4516 O O . GLN A 1 556 ? -54.125 -18.797 14.719 1 84.69 556 GLN A O 1
ATOM 4521 N N . ARG A 1 557 ? -56.156 -19.062 13.836 1 86.62 557 ARG A N 1
ATOM 4522 C CA . ARG A 1 557 ? -55.656 -20.031 12.867 1 86.62 557 ARG A CA 1
ATOM 4523 C C . ARG A 1 557 ? -55.531 -19.406 11.484 1 86.62 557 ARG A C 1
ATOM 4525 O O . ARG A 1 557 ? -56.312 -18.547 11.109 1 86.62 557 ARG A O 1
ATOM 4532 N N . THR A 1 558 ? -54.5 -19.688 10.859 1 88.44 558 THR A N 1
ATOM 4533 C CA . THR A 1 558 ? -54.219 -19.141 9.539 1 88.44 558 THR A CA 1
ATOM 4534 C C . THR A 1 558 ? -53.969 -20.25 8.523 1 88.44 558 THR A C 1
ATOM 4536 O O . THR A 1 558 ? -53.625 -21.375 8.898 1 88.44 558 THR A O 1
ATOM 4539 N N . THR A 1 559 ? -54.312 -19.891 7.293 1 89 559 THR A N 1
ATOM 4540 C CA . THR A 1 559 ? -54.094 -20.828 6.195 1 89 559 THR A CA 1
ATOM 4541 C C . THR A 1 559 ? -52.781 -20.531 5.477 1 89 559 THR A C 1
ATOM 4543 O O . THR A 1 559 ? -52.469 -21.141 4.445 1 89 559 THR A O 1
ATOM 4546 N N . TYR A 1 560 ? -52.031 -19.656 6 1 90.31 560 TYR A N 1
ATOM 4547 C CA . TYR A 1 560 ? -50.812 -19.234 5.32 1 90.31 560 TYR A CA 1
ATOM 4548 C C . TYR A 1 560 ? -49.594 -19.469 6.207 1 90.31 560 TYR A C 1
ATOM 4550 O O . TYR A 1 560 ? -49.719 -19.5 7.434 1 90.31 560 TYR A O 1
ATOM 4558 N N . LYS A 1 561 ? -48.469 -19.656 5.578 1 88.88 561 LYS A N 1
ATOM 4559 C CA . LYS A 1 561 ? -47.156 -19.766 6.254 1 88.88 561 LYS A CA 1
ATOM 4560 C C . LYS A 1 561 ? -46.094 -19 5.496 1 88.88 561 LYS A C 1
ATOM 4562 O O . LYS A 1 561 ? -46.281 -18.641 4.328 1 88.88 561 LYS A O 1
ATOM 4567 N N . CYS A 1 562 ? -45.031 -18.625 6.191 1 85.25 562 CYS A N 1
ATOM 4568 C CA . CYS A 1 562 ? -43.844 -18.109 5.516 1 85.25 562 CYS A CA 1
ATOM 4569 C C . CYS A 1 562 ? -43.062 -19.25 4.84 1 85.25 562 CYS A C 1
ATOM 4571 O O . CYS A 1 562 ? -42.719 -20.234 5.484 1 85.25 562 CYS A O 1
ATOM 4573 N N . ARG A 1 563 ? -42.844 -19.078 3.588 1 82.06 563 ARG A N 1
ATOM 4574 C CA . ARG A 1 563 ? -42.156 -20.125 2.822 1 82.06 563 ARG A CA 1
ATOM 4575 C C . ARG A 1 563 ? -40.75 -20.359 3.348 1 82.06 563 ARG A C 1
ATOM 4577 O O . ARG A 1 563 ? -40.312 -21.516 3.471 1 82.06 563 ARG A O 1
ATOM 4584 N N . GLN A 1 564 ? -40.062 -19.344 3.652 1 77.81 564 GLN A N 1
ATOM 4585 C CA . GLN A 1 564 ? -38.656 -19.422 4.039 1 77.81 564 GLN A CA 1
ATOM 4586 C C . GLN A 1 564 ? -38.5 -19.891 5.48 1 77.81 564 GLN A C 1
ATOM 4588 O O . GLN A 1 564 ? -37.594 -20.688 5.797 1 77.81 564 GLN A O 1
ATOM 4593 N N . CYS A 1 565 ? -39.344 -19.484 6.32 1 77.88 565 CYS A N 1
ATOM 4594 C CA . CYS A 1 565 ? -39.219 -19.781 7.746 1 77.88 565 CYS A CA 1
ATOM 4595 C C . CYS A 1 565 ? -40.094 -20.984 8.117 1 77.88 565 CYS A C 1
ATOM 4597 O O . CYS A 1 565 ? -39.938 -21.531 9.211 1 77.88 565 CYS A O 1
ATOM 4599 N N . ASP A 1 566 ? -40.938 -21.422 7.332 1 83.12 566 ASP A N 1
ATOM 4600 C CA . ASP A 1 566 ? -41.875 -22.516 7.539 1 83.12 566 ASP A CA 1
ATOM 4601 C C . ASP A 1 566 ? -42.656 -22.328 8.844 1 83.12 566 ASP A C 1
ATOM 4603 O O . ASP A 1 566 ? -42.812 -23.281 9.609 1 83.12 566 ASP A O 1
ATOM 4607 N N . VAL A 1 567 ? -43.125 -21.156 9.117 1 84.56 567 VAL A N 1
ATOM 4608 C CA . VAL A 1 567 ? -43.906 -20.781 10.305 1 84.56 567 VAL A CA 1
ATOM 4609 C C . VAL A 1 567 ? -45.25 -20.219 9.883 1 84.56 567 VAL A C 1
ATOM 4611 O O . VAL A 1 567 ? -45.344 -19.344 9.023 1 84.56 567 VAL A O 1
ATOM 4614 N N . PRO A 1 568 ? -46.312 -20.812 10.453 1 89 568 PRO A N 1
ATOM 4615 C CA . PRO A 1 568 ? -47.656 -20.266 10.141 1 89 568 PRO A CA 1
ATOM 4616 C C . PRO A 1 568 ? -47.875 -18.875 10.734 1 89 568 PRO A C 1
ATOM 4618 O O . PRO A 1 568 ? -47.656 -18.672 11.93 1 89 568 PRO A O 1
ATOM 4621 N N . LEU A 1 569 ? -48.219 -17.938 9.898 1 90.38 569 LEU A N 1
ATOM 4622 C CA . LEU A 1 569 ? -48.406 -16.547 10.289 1 90.38 569 LEU A CA 1
ATOM 4623 C C . LEU A 1 569 ? -49.625 -15.945 9.609 1 90.38 569 LEU A C 1
ATOM 4625 O O . LEU A 1 569 ? -49.906 -16.25 8.445 1 90.38 569 LEU A O 1
ATOM 4629 N N . CYS A 1 570 ? -50.375 -15.148 10.406 1 88.44 570 CYS A N 1
ATOM 4630 C CA . CYS A 1 570 ? -51.344 -14.305 9.742 1 88.44 570 CYS A CA 1
ATOM 4631 C C . CYS A 1 570 ? -50.688 -13.383 8.727 1 88.44 570 CYS A C 1
ATOM 4633 O O . CYS A 1 570 ? -49.594 -12.914 8.938 1 88.44 570 CYS A O 1
ATOM 4635 N N . VAL A 1 571 ? -51.406 -13.258 7.559 1 88.56 571 VAL A N 1
ATOM 4636 C CA . VAL A 1 571 ? -50.875 -12.406 6.496 1 88.56 571 VAL A CA 1
ATOM 4637 C C . VAL A 1 571 ? -50.656 -10.992 7.027 1 88.56 571 VAL A C 1
ATOM 4639 O O . VAL A 1 571 ? -49.625 -10.367 6.723 1 88.56 571 VAL A O 1
ATOM 4642 N N . TYR A 1 572 ? -51.531 -10.469 7.781 1 87.38 572 TYR A N 1
ATOM 4643 C CA . TYR A 1 572 ? -51.438 -9.172 8.43 1 87.38 572 TYR A CA 1
ATOM 4644 C C . TYR A 1 572 ? -52.031 -9.219 9.836 1 87.38 572 TYR A C 1
ATOM 4646 O O . TYR A 1 572 ? -53.062 -9.836 10.055 1 87.38 572 TYR A O 1
ATOM 4654 N N . PRO A 1 573 ? -51.312 -8.75 10.906 1 86.31 573 PRO A N 1
ATOM 4655 C CA . PRO A 1 573 ? -50.031 -8.07 10.945 1 86.31 573 PRO A CA 1
ATOM 4656 C C . PRO A 1 573 ? -48.875 -8.984 11.367 1 86.31 573 PRO A C 1
ATOM 4658 O O . PRO A 1 573 ? -47.719 -8.555 11.445 1 86.31 573 PRO A O 1
ATOM 4661 N N . CYS A 1 574 ? -49.125 -10.125 11.469 1 88.5 574 CYS A N 1
ATOM 4662 C CA . CYS A 1 574 ? -48.219 -11.039 12.125 1 88.5 574 CYS A CA 1
ATOM 4663 C C . CYS A 1 574 ? -47 -11.312 11.234 1 88.5 574 CYS A C 1
ATOM 4665 O O . CYS A 1 574 ? -45.875 -11.461 11.734 1 88.5 574 CYS A O 1
ATOM 4667 N N . PHE A 1 575 ? -47.156 -11.375 9.961 1 89.44 575 PHE A N 1
ATOM 4668 C CA . PHE A 1 575 ? -46.062 -11.664 9.039 1 89.44 575 PHE A CA 1
ATOM 4669 C C . PHE A 1 575 ? -44.969 -10.594 9.141 1 89.44 575 PHE A C 1
ATOM 4671 O O . PHE A 1 575 ? -43.781 -10.922 9.219 1 89.44 575 PHE A O 1
ATOM 4678 N N . GLU A 1 576 ? -45.406 -9.414 9.133 1 87.25 576 GLU A N 1
ATOM 4679 C CA . GLU A 1 576 ? -44.469 -8.32 9.266 1 87.25 576 GLU A CA 1
ATOM 4680 C C . GLU A 1 576 ? -43.844 -8.305 10.656 1 87.25 576 GLU A C 1
ATOM 4682 O O . GLU A 1 576 ? -42.625 -8.141 10.789 1 87.25 576 GLU A O 1
ATOM 4687 N N . ALA A 1 577 ? -44.594 -8.422 11.656 1 85.38 577 ALA A N 1
ATOM 4688 C CA . ALA A 1 577 ? -44.125 -8.398 13.031 1 85.38 577 ALA A CA 1
ATOM 4689 C C . ALA A 1 577 ? -43.062 -9.469 13.258 1 85.38 577 ALA A C 1
ATOM 4691 O O . ALA A 1 577 ? -42.031 -9.211 13.875 1 85.38 577 ALA A O 1
ATOM 4692 N N . TYR A 1 578 ? -43.312 -10.57 12.781 1 85.69 578 TYR A N 1
ATOM 4693 C CA . TYR A 1 578 ? -42.406 -11.695 12.938 1 85.69 578 TYR A CA 1
ATOM 4694 C C . TYR A 1 578 ? -41.062 -11.422 12.242 1 85.69 578 TYR A C 1
ATOM 4696 O O . TYR A 1 578 ? -40 -11.797 12.75 1 85.69 578 TYR A O 1
ATOM 4704 N N . HIS A 1 579 ? -41.125 -10.781 11.133 1 82.81 579 HIS A N 1
ATOM 4705 C CA . HIS A 1 579 ? -39.938 -10.664 10.297 1 82.81 579 HIS A CA 1
ATOM 4706 C C . HIS A 1 579 ? -39.25 -9.328 10.508 1 82.81 579 HIS A C 1
ATOM 4708 O O . HIS A 1 579 ? -38.188 -9.078 9.93 1 82.81 579 HIS A O 1
ATOM 4714 N N . THR A 1 580 ? -39.781 -8.461 11.234 1 80.06 580 THR A N 1
ATOM 4715 C CA . THR A 1 580 ? -39.156 -7.164 11.461 1 80.06 580 THR A CA 1
ATOM 4716 C C . THR A 1 580 ? -38.812 -6.973 12.945 1 80.06 580 THR A C 1
ATOM 4718 O O . THR A 1 580 ? -37.875 -6.242 13.289 1 80.06 580 THR A O 1
ATOM 4721 N N . GLN A 1 581 ? -39.562 -7.582 13.758 1 76.81 581 GLN A N 1
ATOM 4722 C CA . GLN A 1 581 ? -39.406 -7.367 15.188 1 76.81 581 GLN A CA 1
ATOM 4723 C C . GLN A 1 581 ? -38.719 -8.562 15.859 1 76.81 581 GLN A C 1
ATOM 4725 O O . GLN A 1 581 ? -39.094 -9.711 15.602 1 76.81 581 GLN A O 1
ATOM 4730 N N . LYS A 1 582 ? -37.719 -8.258 16.656 1 73.25 582 LYS A N 1
ATOM 4731 C CA . LYS A 1 582 ? -37.031 -9.305 17.422 1 73.25 582 LYS A CA 1
ATOM 4732 C C . LYS A 1 582 ? -37.969 -9.898 18.469 1 73.25 582 LYS A C 1
ATOM 4734 O O . LYS A 1 582 ? -38.031 -11.117 18.641 1 73.25 582 LYS A O 1
ATOM 4739 N N . ASN A 1 583 ? -38.688 -8.922 19.125 1 73.31 583 ASN A N 1
ATOM 4740 C CA . ASN A 1 583 ? -39.719 -9.305 20.078 1 73.31 583 ASN A CA 1
ATOM 4741 C C . ASN A 1 583 ? -41.094 -8.898 19.609 1 73.31 583 ASN A C 1
ATOM 4743 O O . ASN A 1 583 ? -41.312 -7.762 19.188 1 73.31 583 ASN A O 1
ATOM 4747 N N . TYR A 1 584 ? -42 -9.922 19.453 1 76.62 584 TYR A N 1
ATOM 4748 C CA . TYR A 1 584 ? -43.375 -9.648 19 1 76.62 584 TYR A CA 1
ATOM 4749 C C . TYR A 1 584 ? -44.375 -10.141 20.031 1 76.62 584 TYR A C 1
ATOM 4751 O O . TYR A 1 584 ? -44.094 -11.031 20.828 1 76.62 584 TYR A O 1
ATOM 4759 N N . MET B 1 1 ? -1.945 11.516 34.062 1 20.06 1 MET B N 1
ATOM 4760 C CA . MET B 1 1 ? -2.998 10.633 33.562 1 20.06 1 MET B CA 1
ATOM 4761 C C . MET B 1 1 ? -2.615 10.039 32.219 1 20.06 1 MET B C 1
ATOM 4763 O O . MET B 1 1 ? -2.553 10.75 31.203 1 20.06 1 MET B O 1
ATOM 4767 N N . ALA B 1 2 ? -1.744 9.039 32.188 1 22.12 2 ALA B N 1
ATOM 4768 C CA . ALA B 1 2 ? -1.034 8.328 31.141 1 22.12 2 ALA B CA 1
ATOM 4769 C C . ALA B 1 2 ? -2.012 7.684 30.156 1 22.12 2 ALA B C 1
ATOM 4771 O O . ALA B 1 2 ? -2.898 6.93 30.578 1 22.12 2 ALA B O 1
ATOM 4772 N N . ARG B 1 3 ? -2.309 8.484 29.141 1 27.25 3 ARG B N 1
ATOM 4773 C CA . ARG B 1 3 ? -3.221 8.141 28.047 1 27.25 3 ARG B CA 1
ATOM 4774 C C . ARG B 1 3 ? -3.025 6.699 27.594 1 27.25 3 ARG B C 1
ATOM 4776 O O . ARG B 1 3 ? -1.958 6.336 27.109 1 27.25 3 ARG B O 1
ATOM 4783 N N . GLN B 1 4 ? -3.648 5.762 28.375 1 26.17 4 GLN B N 1
ATOM 4784 C CA . GLN B 1 4 ? -3.629 4.316 28.156 1 26.17 4 GLN B CA 1
ATOM 4785 C C . GLN B 1 4 ? -4.145 3.963 26.766 1 26.17 4 GLN B C 1
ATOM 4787 O O . GLN B 1 4 ? -5.312 4.203 26.438 1 26.17 4 GLN B O 1
ATOM 4792 N N . ASN B 1 5 ? -3.342 4.082 25.797 1 28.78 5 ASN B N 1
ATOM 4793 C CA . ASN B 1 5 ? -3.559 3.693 24.406 1 28.78 5 ASN B CA 1
ATOM 4794 C C . ASN B 1 5 ? -4.152 2.289 24.297 1 28.78 5 ASN B C 1
ATOM 4796 O O . ASN B 1 5 ? -3.764 1.392 25.047 1 28.78 5 ASN B O 1
ATOM 4800 N N . SER B 1 6 ? -5.367 2.236 23.938 1 29.66 6 SER B N 1
ATOM 4801 C CA . SER B 1 6 ? -6.078 0.969 23.812 1 29.66 6 SER B CA 1
ATOM 4802 C C . SER B 1 6 ? -5.191 -0.104 23.188 1 29.66 6 SER B C 1
ATOM 4804 O O . SER B 1 6 ? -4.332 0.197 22.359 1 29.66 6 SER B O 1
ATOM 4806 N N . PRO B 1 7 ? -5.172 -1.284 23.797 1 32.53 7 PRO B N 1
ATOM 4807 C CA . PRO B 1 7 ? -4.281 -2.387 23.422 1 32.53 7 PRO B CA 1
ATOM 4808 C C . PRO B 1 7 ? -4.332 -2.717 21.938 1 32.53 7 PRO B C 1
ATOM 4810 O O . PRO B 1 7 ? -3.309 -3.059 21.344 1 32.53 7 PRO B O 1
ATOM 4813 N N . ASP B 1 8 ? -5.52 -2.674 21.453 1 31.45 8 ASP B N 1
ATOM 4814 C CA . ASP B 1 8 ? -5.668 -3.098 20.062 1 31.45 8 ASP B CA 1
ATOM 4815 C C . ASP B 1 8 ? -4.984 -2.115 19.125 1 31.45 8 ASP B C 1
ATOM 4817 O O . ASP B 1 8 ? -4.367 -2.525 18.125 1 31.45 8 ASP B O 1
ATOM 4821 N N . PHE B 1 9 ? -5.223 -0.853 19.297 1 30.97 9 PHE B N 1
ATOM 4822 C CA . PHE B 1 9 ? -4.523 0.18 18.547 1 30.97 9 PHE B CA 1
ATOM 4823 C C . PHE B 1 9 ? -3.033 0.172 18.859 1 30.97 9 PHE B C 1
ATOM 4825 O O . PHE B 1 9 ? -2.203 0.401 17.984 1 30.97 9 PHE B O 1
ATOM 4832 N N . GLN B 1 10 ? -2.625 -0.161 20.062 1 30.7 10 GLN B N 1
ATOM 4833 C CA . GLN B 1 10 ? -1.221 -0.296 20.453 1 30.7 10 GLN B CA 1
ATOM 4834 C C . GLN B 1 10 ? -0.543 -1.412 19.656 1 30.7 10 GLN B C 1
ATOM 4836 O O . GLN B 1 10 ? 0.614 -1.28 19.25 1 30.7 10 GLN B O 1
ATOM 4841 N N . GLN B 1 11 ? -1.279 -2.43 19.516 1 32.84 11 GLN B N 1
ATOM 4842 C CA . GLN B 1 11 ? -0.745 -3.531 18.719 1 32.84 11 GLN B CA 1
ATOM 4843 C C . GLN B 1 11 ? -0.508 -3.102 17.281 1 32.84 11 GLN B C 1
ATOM 4845 O O . GLN B 1 11 ? 0.474 -3.51 16.656 1 32.84 11 GLN B O 1
ATOM 4850 N N . LEU B 1 12 ? -1.444 -2.41 16.734 1 31.86 12 LEU B N 1
ATOM 4851 C CA . LEU B 1 12 ? -1.21 -1.838 15.414 1 31.86 12 LEU B CA 1
ATOM 4852 C C . LEU B 1 12 ? -0.029 -0.873 15.445 1 31.86 12 LEU B C 1
ATOM 4854 O O . LEU B 1 12 ? 0.777 -0.845 14.516 1 31.86 12 LEU B O 1
ATOM 4858 N N . LEU B 1 13 ? 0.047 -0.072 16.5 1 32.84 13 LEU B N 1
ATOM 4859 C CA . LEU B 1 13 ? 1.155 0.854 16.703 1 32.84 13 LEU B CA 1
ATOM 4860 C C . LEU B 1 13 ? 2.463 0.097 16.922 1 32.84 13 LEU B C 1
ATOM 4862 O O . LEU B 1 13 ? 3.521 0.544 16.469 1 32.84 13 LEU B O 1
ATOM 4866 N N . ASP B 1 14 ? 2.393 -0.917 17.75 1 34.12 14 ASP B N 1
ATOM 4867 C CA . ASP B 1 14 ? 3.605 -1.662 18.078 1 34.12 14 ASP B CA 1
ATOM 4868 C C . ASP B 1 14 ? 4.223 -2.27 16.812 1 34.12 14 ASP B C 1
ATOM 4870 O O . ASP B 1 14 ? 5.43 -2.514 16.766 1 34.12 14 ASP B O 1
ATOM 4874 N N . GLY B 1 15 ? 3.396 -2.678 16 1 32.78 15 GLY B N 1
ATOM 4875 C CA . GLY B 1 15 ? 3.949 -3.203 14.758 1 32.78 15 GLY B CA 1
ATOM 4876 C C . GLY B 1 15 ? 4.637 -2.146 13.922 1 32.78 15 GLY B C 1
ATOM 4877 O O . GLY B 1 15 ? 5.25 -2.461 12.898 1 32.78 15 GLY B O 1
ATOM 4878 N N . TYR B 1 16 ? 4.117 -0.974 13.969 1 31.02 16 TYR B N 1
ATOM 4879 C CA . TYR B 1 16 ? 4.82 0.065 13.227 1 31.02 16 TYR B CA 1
ATOM 4880 C C . TYR B 1 16 ? 6.141 0.421 13.898 1 31.02 16 TYR B C 1
ATOM 4882 O O . TYR B 1 16 ? 6.152 1.059 14.953 1 31.02 16 TYR B O 1
ATOM 4890 N N . ILE B 1 17 ? 7.047 -0.337 13.82 1 31.05 17 ILE B N 1
ATOM 4891 C CA . ILE B 1 17 ? 8.383 0.007 14.289 1 31.05 17 ILE B CA 1
ATOM 4892 C C . ILE B 1 17 ? 8.742 1.419 13.836 1 31.05 17 ILE B C 1
ATOM 4894 O O . ILE B 1 17 ? 8.859 1.681 12.633 1 31.05 17 ILE B O 1
ATOM 4898 N N . THR B 1 18 ? 8.328 2.342 14.562 1 34.62 18 THR B N 1
ATOM 4899 C CA . THR B 1 18 ? 8.938 3.658 14.43 1 34.62 18 THR B CA 1
ATOM 4900 C C . THR B 1 18 ? 10.453 3.541 14.312 1 34.62 18 THR B C 1
ATOM 4902 O O . THR B 1 18 ? 11.102 2.918 15.164 1 34.62 18 THR B O 1
ATOM 4905 N N . GLU B 1 19 ? 10.953 3.627 13.211 1 35.94 19 GLU B N 1
ATOM 4906 C CA . GLU B 1 19 ? 12.398 3.627 13 1 35.94 19 GLU B CA 1
ATOM 4907 C C . GLU B 1 19 ? 13.094 4.637 13.914 1 35.94 19 GLU B C 1
ATOM 4909 O O . GLU B 1 19 ? 12.711 5.809 13.945 1 35.94 19 GLU B O 1
ATOM 4914 N N . ASP B 1 20 ? 13.594 4.133 14.938 1 37.84 20 ASP B N 1
ATOM 4915 C CA . ASP B 1 20 ? 14.523 4.918 15.742 1 37.84 20 ASP B CA 1
ATOM 4916 C C . ASP B 1 20 ? 15.625 5.523 14.867 1 37.84 20 ASP B C 1
ATOM 4918 O O . ASP B 1 20 ? 15.906 5.023 13.781 1 37.84 20 ASP B O 1
ATOM 4922 N N . LEU B 1 21 ? 16.047 6.68 15.219 1 40.41 21 LEU B N 1
ATOM 4923 C CA . LEU B 1 21 ? 17.094 7.434 14.539 1 40.41 21 LEU B CA 1
ATOM 4924 C C . LEU B 1 21 ? 18.203 6.508 14.055 1 40.41 21 LEU B C 1
ATOM 4926 O O . LEU B 1 21 ? 18.812 6.746 13.008 1 40.41 21 LEU B O 1
ATOM 4930 N N . SER B 1 22 ? 18.469 5.578 14.891 1 39.88 22 SER B N 1
ATOM 4931 C CA . SER B 1 22 ? 19.578 4.711 14.484 1 39.88 22 SER B CA 1
ATOM 4932 C C . SER B 1 22 ? 19.203 3.893 13.25 1 39.88 22 SER B C 1
ATOM 4934 O O . SER B 1 22 ? 20.078 3.285 12.625 1 39.88 22 SER B O 1
ATOM 4936 N N . ASP B 1 23 ? 18 3.818 13.023 1 40.94 23 ASP B N 1
ATOM 4937 C CA . ASP B 1 23 ? 17.562 2.969 11.922 1 40.94 23 ASP B CA 1
ATOM 4938 C C . ASP B 1 23 ? 17.375 3.777 10.641 1 40.94 23 ASP B C 1
ATOM 4940 O O . ASP B 1 23 ? 17.078 3.217 9.586 1 40.94 23 ASP B O 1
ATOM 4944 N N . LEU B 1 24 ? 17.344 5.047 10.68 1 34 24 LEU B N 1
ATOM 4945 C CA . LEU B 1 24 ? 17.031 5.914 9.555 1 34 24 LEU B CA 1
ATOM 4946 C C . LEU B 1 24 ? 18.219 6.016 8.602 1 34 24 LEU B C 1
ATOM 4948 O O . LEU B 1 24 ? 19.312 6.406 9.008 1 34 24 LEU B O 1
ATOM 4952 N N . GLU B 1 25 ? 18.219 5.281 7.602 1 33.72 25 GLU B N 1
ATOM 4953 C CA . GLU B 1 25 ? 19.203 5.48 6.531 1 33.72 25 GLU B CA 1
ATOM 4954 C C . GLU B 1 25 ? 19.094 6.887 5.945 1 33.72 25 GLU B C 1
ATOM 4956 O O . GLU B 1 25 ? 18 7.457 5.879 1 33.72 25 GLU B O 1
ATOM 4961 N N . THR B 1 26 ? 20.203 7.594 5.887 1 30.69 26 THR B N 1
ATOM 4962 C CA . THR B 1 26 ? 20.359 8.93 5.324 1 30.69 26 THR B CA 1
ATOM 4963 C C . THR B 1 26 ? 19.781 8.992 3.908 1 30.69 26 THR B C 1
ATOM 4965 O O . THR B 1 26 ? 20.094 8.141 3.072 1 30.69 26 THR B O 1
ATOM 4968 N N . ASP B 1 27 ? 18.75 9.633 3.719 1 31.64 27 ASP B N 1
ATOM 4969 C CA . ASP B 1 27 ? 18.156 9.984 2.428 1 31.64 27 ASP B CA 1
ATOM 4970 C C . ASP B 1 27 ? 19.172 10.711 1.546 1 31.64 27 ASP B C 1
ATOM 4972 O O . ASP B 1 27 ? 19.656 11.789 1.899 1 31.64 27 ASP B O 1
ATOM 4976 N N . GLU B 1 28 ? 20.047 10.094 0.957 1 27.59 28 GLU B N 1
ATOM 4977 C CA . GLU B 1 28 ? 20.781 10.875 -0.025 1 27.59 28 GLU B CA 1
ATOM 4978 C C . GLU B 1 28 ? 19.859 11.453 -1.094 1 27.59 28 GLU B C 1
ATOM 4980 O O . GLU B 1 28 ? 19.203 10.703 -1.819 1 27.59 28 GLU B O 1
ATOM 4985 N N . TYR B 1 29 ? 19.328 12.633 -0.892 1 28.25 29 TYR B N 1
ATOM 4986 C CA . TYR B 1 29 ? 18.641 13.422 -1.906 1 28.25 29 TYR B CA 1
ATOM 4987 C C . TYR B 1 29 ? 19.516 13.594 -3.145 1 28.25 29 TYR B C 1
ATOM 4989 O O . TYR B 1 29 ? 20.641 14.078 -3.051 1 28.25 29 TYR B O 1
ATOM 4997 N N . THR B 1 30 ? 19.516 12.773 -4.102 1 27.14 30 THR B N 1
ATOM 4998 C CA . THR B 1 30 ? 20.141 13.18 -5.359 1 27.14 30 THR B CA 1
ATOM 4999 C C . THR B 1 30 ? 19.469 14.438 -5.91 1 27.14 30 THR B C 1
ATOM 5001 O O . THR B 1 30 ? 18.266 14.438 -6.184 1 27.14 30 THR B O 1
ATOM 5004 N N . THR B 1 31 ? 19.875 15.625 -5.566 1 25.2 31 THR B N 1
ATOM 5005 C CA . THR B 1 31 ? 19.547 16.859 -6.262 1 25.2 31 THR B CA 1
ATOM 5006 C C . THR B 1 31 ? 19.781 16.719 -7.762 1 25.2 31 THR B C 1
ATOM 5008 O O . THR B 1 31 ? 20.906 16.516 -8.203 1 25.2 31 THR B O 1
ATOM 5011 N N . GLU B 1 32 ? 18.938 16.125 -8.547 1 24.78 32 GLU B N 1
ATOM 5012 C CA . GLU B 1 32 ? 19.031 16.359 -9.984 1 24.78 32 GLU B CA 1
ATOM 5013 C C . GLU B 1 32 ? 19.266 17.828 -10.297 1 24.78 32 GLU B C 1
ATOM 5015 O O . GLU B 1 32 ? 18.547 18.703 -9.789 1 24.78 32 GLU B O 1
ATOM 5020 N N . ASP B 1 33 ? 20.438 18.234 -10.609 1 22.64 33 ASP B N 1
ATOM 5021 C CA . ASP B 1 33 ? 20.75 19.516 -11.234 1 22.64 33 ASP B CA 1
ATOM 5022 C C . ASP B 1 33 ? 19.719 19.891 -12.289 1 22.64 33 ASP B C 1
ATOM 5024 O O . ASP B 1 33 ? 19.094 19 -12.883 1 22.64 33 ASP B O 1
ATOM 5028 N N . GLU B 1 34 ? 19.453 21.203 -12.453 1 22.64 34 GLU B N 1
ATOM 5029 C CA . GLU B 1 34 ? 18.672 22.125 -13.273 1 22.64 34 GLU B CA 1
ATOM 5030 C C . GLU B 1 34 ? 18.875 21.859 -14.758 1 22.64 34 GLU B C 1
ATOM 5032 O O . GLU B 1 34 ? 19.094 22.797 -15.539 1 22.64 34 GLU B O 1
ATOM 5037 N N . SER B 1 35 ? 19.562 20.844 -15.273 1 21.02 35 SER B N 1
ATOM 5038 C CA . SER B 1 35 ? 19.781 21.141 -16.688 1 21.02 35 SER B CA 1
ATOM 5039 C C . SER B 1 35 ? 18.453 21.438 -17.391 1 21.02 35 SER B C 1
ATOM 5041 O O . SER B 1 35 ? 17.375 21.203 -16.828 1 21.02 35 SER B O 1
ATOM 5043 N N . SER B 1 36 ? 18.5 21.391 -18.906 1 19.11 36 SER B N 1
ATOM 5044 C CA . SER B 1 36 ? 17.828 22.031 -20.031 1 19.11 36 SER B CA 1
ATOM 5045 C C . SER B 1 36 ? 16.391 21.547 -20.156 1 19.11 36 SER B C 1
ATOM 5047 O O . SER B 1 36 ? 16.125 20.344 -20.25 1 19.11 36 SER B O 1
ATOM 5049 N N . GLU B 1 37 ? 15.453 22.25 -19.562 1 19.25 37 GLU B N 1
ATOM 5050 C CA . GLU B 1 37 ? 14.008 22.234 -19.75 1 19.25 37 GLU B CA 1
ATOM 5051 C C . GLU B 1 37 ? 13.648 22.297 -21.234 1 19.25 37 GLU B C 1
ATOM 5053 O O . GLU B 1 37 ? 13.477 23.375 -21.797 1 19.25 37 GLU B O 1
ATOM 5058 N N . ARG B 1 38 ? 14.461 21.719 -22.219 1 18.48 38 ARG B N 1
ATOM 5059 C CA . ARG B 1 38 ? 13.828 21.938 -23.516 1 18.48 38 ARG B CA 1
ATOM 5060 C C . ARG B 1 38 ? 12.391 21.422 -23.516 1 18.48 38 ARG B C 1
ATOM 5062 O O . ARG B 1 38 ? 12.117 20.312 -23.078 1 18.48 38 ARG B O 1
ATOM 5069 N N . GLY B 1 39 ? 11.383 22.406 -23.406 1 17.33 39 GLY B N 1
ATOM 5070 C CA . GLY B 1 39 ? 9.93 22.469 -23.5 1 17.33 39 GLY B CA 1
ATOM 5071 C C . GLY B 1 39 ? 9.383 21.766 -24.719 1 17.33 39 GLY B C 1
ATOM 5072 O O . GLY B 1 39 ? 9.5 22.25 -25.844 1 17.33 39 GLY B O 1
ATOM 5073 N N . GLU B 1 40 ? 9.891 20.594 -25.109 1 17.89 40 GLU B N 1
ATOM 5074 C CA . GLU B 1 40 ? 9.141 20.172 -26.297 1 17.89 40 GLU B CA 1
ATOM 5075 C C . GLU B 1 40 ? 7.641 20.172 -26.016 1 17.89 40 GLU B C 1
ATOM 5077 O O . GLU B 1 40 ? 7.172 19.469 -25.125 1 17.89 40 GLU B O 1
ATOM 5082 N N . SER B 1 41 ? 6.961 21.406 -26.219 1 17.73 41 SER B N 1
ATOM 5083 C CA . SER B 1 41 ? 5.535 21.688 -26.344 1 17.73 41 SER B CA 1
ATOM 5084 C C . SER B 1 41 ? 4.883 20.766 -27.375 1 17.73 41 SER B C 1
ATOM 5086 O O . SER B 1 41 ? 5.246 20.797 -28.562 1 17.73 41 SER B O 1
ATOM 5088 N N . SER B 1 42 ? 4.879 19.5 -27.219 1 17.84 42 SER B N 1
ATOM 5089 C CA . SER B 1 42 ? 4.02 18.781 -28.156 1 17.84 42 SER B CA 1
ATOM 5090 C C . SER B 1 42 ? 2.637 19.422 -28.234 1 17.84 42 SER B C 1
ATOM 5092 O O . SER B 1 42 ? 1.947 19.547 -27.219 1 17.84 42 SER B O 1
ATOM 5094 N N . ASP B 1 43 ? 2.381 20.344 -29.234 1 17.3 43 ASP B N 1
ATOM 5095 C CA . ASP B 1 43 ? 1.196 21.016 -29.781 1 17.3 43 ASP B CA 1
ATOM 5096 C C . ASP B 1 43 ? 0.05 20.016 -29.953 1 17.3 43 ASP B C 1
ATOM 5098 O O . ASP B 1 43 ? 0.28 18.828 -30.141 1 17.3 43 ASP B O 1
ATOM 5102 N N . GLU B 1 44 ? -1.192 20.516 -29.531 1 18.28 44 GLU B N 1
ATOM 5103 C CA . GLU B 1 44 ? -2.596 20.125 -29.625 1 18.28 44 GLU B CA 1
ATOM 5104 C C . GLU B 1 44 ? -3 19.859 -31.062 1 18.28 44 GLU B C 1
ATOM 5106 O O . GLU B 1 44 ? -3.084 20.781 -31.875 1 18.28 44 GLU B O 1
ATOM 5111 N N . GLN B 1 45 ? -2.357 18.984 -31.828 1 18.31 45 GLN B N 1
ATOM 5112 C CA . GLN B 1 45 ? -3.035 18.859 -33.125 1 18.31 45 GLN B CA 1
ATOM 5113 C C . GLN B 1 45 ? -4.531 18.609 -32.938 1 18.31 45 GLN B C 1
ATOM 5115 O O . GLN B 1 45 ? -4.926 17.656 -32.25 1 18.31 45 GLN B O 1
ATOM 5120 N N . ALA B 1 46 ? -5.328 19.812 -33 1 19.94 46 ALA B N 1
ATOM 5121 C CA . ALA B 1 46 ? -6.75 20.141 -33.125 1 19.94 46 ALA B CA 1
ATOM 5122 C C . ALA B 1 46 ? -7.402 19.328 -34.219 1 19.94 46 ALA B C 1
ATOM 5124 O O . ALA B 1 46 ? -7.207 19.609 -35.406 1 19.94 46 ALA B O 1
ATOM 5125 N N . ASP B 1 47 ? -7.227 18.062 -34.375 1 18.88 47 ASP B N 1
ATOM 5126 C CA . ASP B 1 47 ? -7.887 17.562 -35.594 1 18.88 47 ASP B CA 1
ATOM 5127 C C . ASP B 1 47 ? -9.398 17.766 -35.5 1 18.88 47 ASP B C 1
ATOM 5129 O O . ASP B 1 47 ? -10.156 17.125 -36.25 1 18.88 47 ASP B O 1
ATOM 5133 N N . ASP B 1 48 ? -9.93 18.75 -34.625 1 17.61 48 ASP B N 1
ATOM 5134 C CA . ASP B 1 48 ? -11.352 18.844 -34.938 1 17.61 48 ASP B CA 1
ATOM 5135 C C . ASP B 1 48 ? -11.562 19.406 -36.344 1 17.61 48 ASP B C 1
ATOM 5137 O O . ASP B 1 48 ? -11.117 20.516 -36.656 1 17.61 48 ASP B O 1
ATOM 5141 N N . PRO B 1 49 ? -11.672 18.625 -37.438 1 20.2 49 PRO B N 1
ATOM 5142 C CA . PRO B 1 49 ? -11.891 19.094 -38.781 1 20.2 49 PRO B CA 1
ATOM 5143 C C . PRO B 1 49 ? -13.039 20.094 -38.875 1 20.2 49 PRO B C 1
ATOM 5145 O O . PRO B 1 49 ? -13.102 20.891 -39.844 1 20.2 49 PRO B O 1
ATOM 5148 N N . CYS B 1 50 ? -14.203 19.812 -38.125 1 18.45 50 CYS B N 1
ATOM 5149 C CA . CYS B 1 50 ? -15.352 20.281 -38.906 1 18.45 50 CYS B CA 1
ATOM 5150 C C . CYS B 1 50 ? -15.32 21.797 -39.062 1 18.45 50 CYS B C 1
ATOM 5152 O O . CYS B 1 50 ? -15.523 22.312 -40.156 1 18.45 50 CYS B O 1
ATOM 5154 N N . ILE B 1 51 ? -16 22.594 -37.969 1 17.12 51 ILE B N 1
ATOM 5155 C CA . ILE B 1 51 ? -16.844 23.75 -38.281 1 17.12 51 ILE B CA 1
ATOM 5156 C C . ILE B 1 51 ? -15.961 24.938 -38.656 1 17.12 51 ILE B C 1
ATOM 5158 O O . ILE B 1 51 ? -15.156 25.422 -37.875 1 17.12 51 ILE B O 1
ATOM 5162 N N . ALA B 1 52 ? -15.75 25.203 -40 1 18.38 52 ALA B N 1
ATOM 5163 C CA . ALA B 1 52 ? -15.219 26.219 -40.906 1 18.38 52 ALA B CA 1
ATOM 5164 C C . ALA B 1 52 ? -15.789 27.594 -40.625 1 18.38 52 ALA B C 1
ATOM 5166 O O . ALA B 1 52 ? -15.375 28.594 -41.219 1 18.38 52 ALA B O 1
ATOM 5167 N N . GLN B 1 53 ? -17.031 27.719 -39.812 1 16.91 53 GLN B N 1
ATOM 5168 C CA . GLN B 1 53 ? -17.75 28.859 -40.344 1 16.91 53 GLN B CA 1
ATOM 5169 C C . GLN B 1 53 ? -17.016 30.156 -40.094 1 16.91 53 GLN B C 1
ATOM 5171 O O . GLN B 1 53 ? -16.125 30.219 -39.219 1 16.91 53 GLN B O 1
ATOM 5176 N N . GLN B 1 54 ? -17.766 31.438 -40.375 1 17.41 54 GLN B N 1
ATOM 5177 C CA . GLN B 1 54 ? -17.688 32.812 -40.906 1 17.41 54 GLN B CA 1
ATOM 5178 C C . GLN B 1 54 ? -17.422 33.812 -39.781 1 17.41 54 GLN B C 1
ATOM 5180 O O . GLN B 1 54 ? -18.359 34.375 -39.219 1 17.41 54 GLN B O 1
ATOM 5185 N N . ARG B 1 55 ? -16.688 33.594 -38.719 1 15.96 55 ARG B N 1
ATOM 5186 C CA . ARG B 1 55 ? -16.719 34.75 -37.844 1 15.96 55 ARG B CA 1
ATOM 5187 C C . ARG B 1 55 ? -16.25 36 -38.562 1 15.96 55 ARG B C 1
ATOM 5189 O O . ARG B 1 55 ? -15.078 36.094 -38.969 1 15.96 55 ARG B O 1
ATOM 5196 N N . LYS B 1 56 ? -17.141 36.594 -39.406 1 17.12 56 LYS B N 1
ATOM 5197 C CA . LYS B 1 56 ? -16.891 37.969 -39.781 1 17.12 56 LYS B CA 1
ATOM 5198 C C . LYS B 1 56 ? -16.641 38.844 -38.531 1 17.12 56 LYS B C 1
ATOM 5200 O O . LYS B 1 56 ? -17.281 38.656 -37.5 1 17.12 56 LYS B O 1
ATOM 5205 N N . ARG B 1 57 ? -15.641 39.75 -38.406 1 16.62 57 ARG B N 1
ATOM 5206 C CA . ARG B 1 57 ? -14.805 40.625 -37.562 1 16.62 57 ARG B CA 1
ATOM 5207 C C . ARG B 1 57 ? -15.625 41.75 -36.938 1 16.62 57 ARG B C 1
ATOM 5209 O O . ARG B 1 57 ? -15.062 42.688 -36.375 1 16.62 57 ARG B O 1
ATOM 5216 N N . THR B 1 58 ? -17.047 41.688 -36.906 1 17.95 58 THR B N 1
ATOM 5217 C CA . THR B 1 58 ? -17.312 43.125 -36.781 1 17.95 58 THR B CA 1
ATOM 5218 C C . THR B 1 58 ? -16.797 43.688 -35.469 1 17.95 58 THR B C 1
ATOM 5220 O O . THR B 1 58 ? -16.766 42.969 -34.469 1 17.95 58 THR B O 1
ATOM 5223 N N . ARG B 1 59 ? -16.25 45 -35.375 1 17.34 59 ARG B N 1
ATOM 5224 C CA . ARG B 1 59 ? -15.352 45.938 -34.719 1 17.34 59 ARG B CA 1
ATOM 5225 C C . ARG B 1 59 ? -15.961 46.469 -33.406 1 17.34 59 ARG B C 1
ATOM 5227 O O . ARG B 1 59 ? -15.289 47.156 -32.625 1 17.34 59 ARG B O 1
ATOM 5234 N N . GLY B 1 60 ? -17.359 46.344 -33.156 1 16.52 60 GLY B N 1
ATOM 5235 C CA . GLY B 1 60 ? -17.719 47.625 -32.531 1 16.52 60 GLY B CA 1
ATOM 5236 C C . GLY B 1 60 ? -17.203 47.781 -31.125 1 16.52 60 GLY B C 1
ATOM 5237 O O . GLY B 1 60 ? -16.359 48.656 -30.859 1 16.52 60 GLY B O 1
ATOM 5238 N N . GLY B 1 61 ? -18.141 47.562 -30.047 1 16.95 61 GLY B N 1
ATOM 5239 C CA . GLY B 1 61 ? -18.516 48.656 -29.125 1 16.95 61 GLY B CA 1
ATOM 5240 C C . GLY B 1 61 ? -17.594 48.75 -27.938 1 16.95 61 GLY B C 1
ATOM 5241 O O . GLY B 1 61 ? -16.641 48 -27.797 1 16.95 61 GLY B O 1
ATOM 5242 N N . GLU B 1 62 ? -18.234 48.75 -26.547 1 19.08 62 GLU B N 1
ATOM 5243 C CA . GLU B 1 62 ? -18.297 49.625 -25.391 1 19.08 62 GLU B CA 1
ATOM 5244 C C . GLU B 1 62 ? -17.297 49.219 -24.312 1 19.08 62 GLU B C 1
ATOM 5246 O O . GLU B 1 62 ? -16.875 48.062 -24.25 1 19.08 62 GLU B O 1
ATOM 5251 N N . ALA B 1 63 ? -16.828 50.188 -23.422 1 20.25 63 ALA B N 1
ATOM 5252 C CA . ALA B 1 63 ? -15.773 50.562 -22.484 1 20.25 63 ALA B CA 1
ATOM 5253 C C . ALA B 1 63 ? -15.859 49.781 -21.188 1 20.25 63 ALA B C 1
ATOM 5255 O O . ALA B 1 63 ? -16.375 50.25 -20.188 1 20.25 63 ALA B O 1
ATOM 5256 N N . VAL B 1 64 ? -16.219 48.469 -21.125 1 19.97 64 VAL B N 1
ATOM 5257 C CA . VAL B 1 64 ? -16.594 48.031 -19.781 1 19.97 64 VAL B CA 1
ATOM 5258 C C . VAL B 1 64 ? -15.398 48.188 -18.844 1 19.97 64 VAL B C 1
ATOM 5260 O O . VAL B 1 64 ? -14.25 47.969 -19.234 1 19.97 64 VAL B O 1
ATOM 5263 N N . MET B 1 65 ? -15.609 48.812 -17.609 1 19.89 65 MET B N 1
ATOM 5264 C CA . MET B 1 65 ? -14.805 49.281 -16.5 1 19.89 65 MET B CA 1
ATOM 5265 C C . MET B 1 65 ? -14.102 48.125 -15.805 1 19.89 65 MET B C 1
ATOM 5267 O O . MET B 1 65 ? -14.734 47.125 -15.461 1 19.89 65 MET B O 1
ATOM 5271 N N . GLY B 1 66 ? -12.828 47.844 -16.016 1 18.52 66 GLY B N 1
ATOM 5272 C CA . GLY B 1 66 ? -11.82 46.812 -15.789 1 18.52 66 GLY B CA 1
ATOM 5273 C C . GLY B 1 66 ? -11.516 46.594 -14.32 1 18.52 66 GLY B C 1
ATOM 5274 O O . GLY B 1 66 ? -11.062 47.531 -13.633 1 18.52 66 GLY B O 1
ATOM 5275 N N . GLY B 1 67 ? -12.461 45.906 -13.547 1 20.41 67 GLY B N 1
ATOM 5276 C CA . GLY B 1 67 ? -12.258 45.75 -12.117 1 20.41 67 GLY B CA 1
ATOM 5277 C C . GLY B 1 67 ? -10.906 45.188 -11.766 1 20.41 67 GLY B C 1
ATOM 5278 O O . GLY B 1 67 ? -10.281 44.5 -12.586 1 20.41 67 GLY B O 1
ATOM 5279 N N . PRO B 1 68 ? -10.117 45.75 -10.742 1 22.31 68 PRO B N 1
ATOM 5280 C CA . PRO B 1 68 ? -8.711 45.562 -10.375 1 22.31 68 PRO B CA 1
ATOM 5281 C C . PRO B 1 68 ? -8.391 44.125 -9.984 1 22.31 68 PRO B C 1
ATOM 5283 O O . PRO B 1 68 ? -9.164 43.5 -9.25 1 22.31 68 PRO B O 1
ATOM 5286 N N . GLY B 1 69 ? -8.023 43.281 -10.891 1 22.89 69 GLY B N 1
ATOM 5287 C CA . GLY B 1 69 ? -7.578 41.906 -10.852 1 22.89 69 GLY B CA 1
ATOM 5288 C C . GLY B 1 69 ? -6.496 41.656 -9.812 1 22.89 69 GLY B C 1
ATOM 5289 O O . GLY B 1 69 ? -5.531 42.406 -9.727 1 22.89 69 GLY B O 1
ATOM 5290 N N . GLY B 1 70 ? -6.848 41.125 -8.586 1 25.58 70 GLY B N 1
ATOM 5291 C CA . GLY B 1 70 ? -5.992 40.781 -7.461 1 25.58 70 GLY B CA 1
ATOM 5292 C C . GLY B 1 70 ? -4.801 39.906 -7.855 1 25.58 70 GLY B C 1
ATOM 5293 O O . GLY B 1 70 ? -4.949 38.938 -8.602 1 25.58 70 GLY B O 1
ATOM 5294 N N . ALA B 1 71 ? -3.643 40.5 -8.031 1 26.45 71 ALA B N 1
ATOM 5295 C CA . ALA B 1 71 ? -2.33 40 -8.469 1 26.45 71 ALA B CA 1
ATOM 5296 C C . ALA B 1 71 ? -1.892 38.781 -7.664 1 26.45 71 ALA B C 1
ATOM 5298 O O . ALA B 1 71 ? -2.207 38.688 -6.477 1 26.45 71 ALA B O 1
ATOM 5299 N N . ALA B 1 72 ? -1.645 37.781 -8.305 1 33.06 72 ALA B N 1
ATOM 5300 C CA . ALA B 1 72 ? -1.108 36.5 -7.82 1 33.06 72 ALA B CA 1
ATOM 5301 C C . ALA B 1 72 ? 0.157 36.719 -6.996 1 33.06 72 ALA B C 1
ATOM 5303 O O . ALA B 1 72 ? 1.033 37.5 -7.383 1 33.06 72 ALA B O 1
ATOM 5304 N N . PRO B 1 73 ? 0.157 36.625 -5.68 1 32.34 73 PRO B N 1
ATOM 5305 C CA . PRO B 1 73 ? 1.356 36.906 -4.883 1 32.34 73 PRO B CA 1
ATOM 5306 C C . PRO B 1 73 ? 2.594 36.188 -5.426 1 32.34 73 PRO B C 1
ATOM 5308 O O . PRO B 1 73 ? 2.6 34.969 -5.555 1 32.34 73 PRO B O 1
ATOM 5311 N N . THR B 1 74 ? 3.189 36.688 -6.488 1 34.59 74 THR B N 1
ATOM 5312 C CA . THR B 1 74 ? 4.465 36.219 -7.016 1 34.59 74 THR B CA 1
ATOM 5313 C C . THR B 1 74 ? 5.488 36.031 -5.898 1 34.59 74 THR B C 1
ATOM 5315 O O . THR B 1 74 ? 5.336 36.625 -4.824 1 34.59 74 THR B O 1
ATOM 5318 N N . ARG B 1 75 ? 6.633 35.344 -6.227 1 41.56 75 ARG B N 1
ATOM 5319 C CA . ARG B 1 75 ? 7.859 35.25 -5.445 1 41.56 75 ARG B CA 1
ATOM 5320 C C . ARG B 1 75 ? 8.336 36.625 -4.988 1 41.56 75 ARG B C 1
ATOM 5322 O O . ARG B 1 75 ? 8.594 37.5 -5.816 1 41.56 75 ARG B O 1
ATOM 5329 N N . VAL B 1 76 ? 7.754 37.281 -4.027 1 33.53 76 VAL B N 1
ATOM 5330 C CA . VAL B 1 76 ? 8.352 38.531 -3.609 1 33.53 76 VAL B CA 1
ATOM 5331 C C . VAL B 1 76 ? 9.812 38.312 -3.213 1 33.53 76 VAL B C 1
ATOM 5333 O O . VAL B 1 76 ? 10.102 37.531 -2.311 1 33.53 76 VAL B O 1
ATOM 5336 N N . ARG B 1 77 ? 10.711 38.406 -4.121 1 35.62 77 ARG B N 1
ATOM 5337 C CA . ARG B 1 77 ? 12.109 38.469 -3.729 1 35.62 77 ARG B CA 1
ATOM 5338 C C . ARG B 1 77 ? 12.305 39.469 -2.58 1 35.62 77 ARG B C 1
ATOM 5340 O O . ARG B 1 77 ? 11.992 40.656 -2.711 1 35.62 77 ARG B O 1
ATOM 5347 N N . GLY B 1 78 ? 11.883 39.188 -1.37 1 31.47 78 GLY B N 1
ATOM 5348 C CA . GLY B 1 78 ? 12.219 40.125 -0.296 1 31.47 78 GLY B CA 1
ATOM 5349 C C . GLY B 1 78 ? 13.594 40.75 -0.46 1 31.47 78 GLY B C 1
ATOM 5350 O O . GLY B 1 78 ? 14.461 40.188 -1.139 1 31.47 78 GLY B O 1
ATOM 5351 N N . ALA B 1 79 ? 13.695 42.125 -0.346 1 32.72 79 ALA B N 1
ATOM 5352 C CA . ALA B 1 79 ? 14.867 42.969 -0.35 1 32.72 79 ALA B CA 1
ATOM 5353 C C . ALA B 1 79 ? 16.031 42.344 0.41 1 32.72 79 ALA B C 1
ATOM 5355 O O . ALA B 1 79 ? 15.82 41.719 1.45 1 32.72 79 ALA B O 1
ATOM 5356 N N . ALA B 1 80 ? 17.141 42.094 -0.285 1 36.25 80 ALA B N 1
ATOM 5357 C CA . ALA B 1 80 ? 18.484 41.812 0.228 1 36.25 80 ALA B CA 1
ATOM 5358 C C . ALA B 1 80 ? 18.844 42.75 1.363 1 36.25 80 ALA B C 1
ATOM 5360 O O . ALA B 1 80 ? 19.438 43.812 1.13 1 36.25 80 ALA B O 1
ATOM 5361 N N . ALA B 1 81 ? 17.938 43.312 2.076 1 33.53 81 ALA B N 1
ATOM 5362 C CA . ALA B 1 81 ? 18.516 44.344 2.93 1 33.53 81 ALA B CA 1
ATOM 5363 C C . ALA B 1 81 ? 19.891 43.906 3.461 1 33.53 81 ALA B C 1
ATOM 5365 O O . ALA B 1 81 ? 20.875 44.625 3.301 1 33.53 81 ALA B O 1
ATOM 5366 N N . GLY B 1 82 ? 19.906 43.688 4.887 1 33.62 82 GLY B N 1
ATOM 5367 C CA . GLY B 1 82 ? 20.984 44.031 5.809 1 33.62 82 GLY B CA 1
ATOM 5368 C C . GLY B 1 82 ? 22.234 43.219 5.586 1 33.62 82 GLY B C 1
ATOM 5369 O O . GLY B 1 82 ? 22.203 42.188 4.914 1 33.62 82 GLY B O 1
ATOM 5370 N N . ARG B 1 83 ? 23.406 43.844 5.945 1 37.5 83 ARG B N 1
ATOM 5371 C CA . ARG B 1 83 ? 24.797 43.406 6.07 1 37.5 83 ARG B CA 1
ATOM 5372 C C . ARG B 1 83 ? 24.875 41.969 6.594 1 37.5 83 ARG B C 1
ATOM 5374 O O . ARG B 1 83 ? 24.328 41.656 7.648 1 37.5 83 ARG B O 1
ATOM 5381 N N . ASN B 1 84 ? 24.938 41 5.805 1 42 84 ASN B N 1
ATOM 5382 C CA . ASN B 1 84 ? 25.203 39.594 6.023 1 42 84 ASN B CA 1
ATOM 5383 C C . ASN B 1 84 ? 26.234 39.375 7.129 1 42 84 ASN B C 1
ATOM 5385 O O . ASN B 1 84 ? 27.438 39.5 6.891 1 42 84 ASN B O 1
ATOM 5389 N N . SER B 1 85 ? 26.156 39.938 8.219 1 45.91 85 SER B N 1
ATOM 5390 C CA . SER B 1 85 ? 27.172 39.625 9.227 1 45.91 85 SER B CA 1
ATOM 5391 C C . SER B 1 85 ? 27.406 38.125 9.305 1 45.91 85 SER B C 1
ATOM 5393 O O . SER B 1 85 ? 26.484 37.375 9.586 1 45.91 85 SER B O 1
ATOM 5395 N N . SER B 1 86 ? 28.172 37.531 8.422 1 62.75 86 SER B N 1
ATOM 5396 C CA . SER B 1 86 ? 28.703 36.156 8.453 1 62.75 86 SER B CA 1
ATOM 5397 C C . SER B 1 86 ? 28.938 35.688 9.883 1 62.75 86 SER B C 1
ATOM 5399 O O . SER B 1 86 ? 29.734 36.281 10.617 1 62.75 86 SER B O 1
ATOM 5401 N N . VAL B 1 87 ? 27.859 35.125 10.461 1 77.19 87 VAL B N 1
ATOM 5402 C CA . VAL B 1 87 ? 28.016 34.531 11.789 1 77.19 87 VAL B CA 1
ATOM 5403 C C . VAL B 1 87 ? 29.281 33.688 11.836 1 77.19 87 VAL B C 1
ATOM 5405 O O . VAL B 1 87 ? 29.547 32.906 10.922 1 77.19 87 VAL B O 1
ATOM 5408 N N . LYS B 1 88 ? 30.203 34.125 12.609 1 86 88 LYS B N 1
ATOM 5409 C CA . LYS B 1 88 ? 31.422 33.344 12.836 1 86 88 LYS B CA 1
ATOM 5410 C C . LYS B 1 88 ? 31.125 32.156 13.734 1 86 88 LYS B C 1
ATOM 5412 O O . LYS B 1 88 ? 30.531 32.281 14.797 1 86 88 LYS B O 1
ATOM 5417 N N . TRP B 1 89 ? 31.375 30.984 13.266 1 91.69 89 TRP B N 1
ATOM 5418 C CA . TRP B 1 89 ? 31.141 29.75 14 1 91.69 89 TRP B CA 1
ATOM 5419 C C . TRP B 1 89 ? 32.438 29.25 14.648 1 91.69 89 TRP B C 1
ATOM 5421 O O . TRP B 1 89 ? 33.375 28.922 13.953 1 91.69 89 TRP B O 1
ATOM 5431 N N . ASP B 1 90 ? 32.469 29.359 16 1 90.56 90 ASP B N 1
ATOM 5432 C CA . ASP B 1 90 ? 33.594 28.828 16.797 1 90.56 90 ASP B CA 1
ATOM 5433 C C . ASP B 1 90 ? 33.094 27.734 17.75 1 90.56 90 ASP B C 1
ATOM 5435 O O . ASP B 1 90 ? 32.594 28.031 18.828 1 90.56 90 ASP B O 1
ATOM 5439 N N . TRP B 1 91 ? 33.344 26.531 17.359 1 93.31 91 TRP B N 1
ATOM 5440 C CA . TRP B 1 91 ? 32.844 25.375 18.109 1 93.31 91 TRP B CA 1
ATOM 5441 C C . TRP B 1 91 ? 33.781 25.031 19.266 1 93.31 91 TRP B C 1
ATOM 5443 O O . TRP B 1 91 ? 35 24.938 19.094 1 93.31 91 TRP B O 1
ATOM 5453 N N . SER B 1 92 ? 33.219 24.969 20.469 1 91.69 92 SER B N 1
ATOM 5454 C CA . SER B 1 92 ? 33.969 24.672 21.688 1 91.69 92 SER B CA 1
ATOM 5455 C C . SER B 1 92 ? 33.406 23.469 22.422 1 91.69 92 SER B C 1
ATOM 5457 O O . SER B 1 92 ? 32.188 23.172 22.297 1 91.69 92 SER B O 1
ATOM 5459 N N . SER B 1 93 ? 34.156 22.766 23.203 1 87.81 93 SER B N 1
ATOM 5460 C CA . SER B 1 93 ? 33.719 21.578 23.953 1 87.81 93 SER B CA 1
ATOM 5461 C C . SER B 1 93 ? 33.375 21.938 25.391 1 87.81 93 SER B C 1
ATOM 5463 O O . SER B 1 93 ? 33.156 21.047 26.219 1 87.81 93 SER B O 1
ATOM 5465 N N . THR B 1 94 ? 33.188 23.109 25.656 1 82.94 94 THR B N 1
ATOM 5466 C CA . THR B 1 94 ? 32.844 23.531 27.016 1 82.94 94 THR B CA 1
ATOM 5467 C C . THR B 1 94 ? 31.375 23.188 27.328 1 82.94 94 THR B C 1
ATOM 5469 O O . THR B 1 94 ? 30.578 22.969 26.422 1 82.94 94 THR B O 1
ATOM 5472 N N . PRO B 1 95 ? 31.125 23.016 28.625 1 82.94 95 PRO B N 1
ATOM 5473 C CA . PRO B 1 95 ? 29.734 22.703 28.984 1 82.94 95 PRO B CA 1
ATOM 5474 C C . PRO B 1 95 ? 28.75 23.766 28.469 1 82.94 95 PRO B C 1
ATOM 5476 O O . PRO B 1 95 ? 29.062 24.953 28.469 1 82.94 95 PRO B O 1
ATOM 5479 N N . PHE B 1 96 ? 27.75 23.312 27.984 1 86.06 96 PHE B N 1
ATOM 5480 C CA . PHE B 1 96 ? 26.75 24.156 27.328 1 86.06 96 PHE B CA 1
ATOM 5481 C C . PHE B 1 96 ? 25.422 24.094 28.062 1 86.06 96 PHE B C 1
ATOM 5483 O O . PHE B 1 96 ? 24.969 23.016 28.438 1 86.06 96 PHE B O 1
ATOM 5490 N N . ILE B 1 97 ? 24.906 25.297 28.469 1 86.25 97 ILE B N 1
ATOM 5491 C CA . ILE B 1 97 ? 23.547 25.406 29.016 1 86.25 97 ILE B CA 1
ATOM 5492 C C . ILE B 1 97 ? 22.656 26.141 28.016 1 86.25 97 ILE B C 1
ATOM 5494 O O . ILE B 1 97 ? 22.922 27.312 27.688 1 86.25 97 ILE B O 1
ATOM 5498 N N . PRO B 1 98 ? 21.672 25.5 27.516 1 90.62 98 PRO B N 1
ATOM 5499 C CA . PRO B 1 98 ? 20.812 26.141 26.516 1 90.62 98 PRO B CA 1
ATOM 5500 C C . PRO B 1 98 ? 19.953 27.25 27.109 1 90.62 98 PRO B C 1
ATOM 5502 O O . PRO B 1 98 ? 19.703 27.266 28.328 1 90.62 98 PRO B O 1
ATOM 5505 N N . LYS B 1 99 ? 19.594 28.156 26.234 1 85.69 99 LYS B N 1
ATOM 5506 C CA . LYS B 1 99 ? 18.672 29.203 26.625 1 85.69 99 LYS B CA 1
ATOM 5507 C C . LYS B 1 99 ? 17.297 28.641 26.953 1 85.69 99 LYS B C 1
ATOM 5509 O O . LYS B 1 99 ? 16.781 27.797 26.234 1 85.69 99 LYS B O 1
ATOM 5514 N N . GLN B 1 100 ? 16.812 28.984 28.109 1 86.12 100 GLN B N 1
ATOM 5515 C CA . GLN B 1 100 ? 15.492 28.516 28.516 1 86.12 100 GLN B CA 1
ATOM 5516 C C . GLN B 1 100 ? 14.391 29.312 27.828 1 86.12 100 GLN B C 1
ATOM 5518 O O . GLN B 1 100 ? 14.406 30.547 27.859 1 86.12 100 GLN B O 1
ATOM 5523 N N . LEU B 1 101 ? 13.547 28.656 27.156 1 90.88 101 LEU B N 1
ATOM 5524 C CA . LEU B 1 101 ? 12.406 29.281 26.5 1 90.88 101 LEU B CA 1
ATOM 5525 C C . LEU B 1 101 ? 11.148 29.172 27.359 1 90.88 101 LEU B C 1
ATOM 5527 O O . LEU B 1 101 ? 10.797 28.078 27.812 1 90.88 101 LEU B O 1
ATOM 5531 N N . SER B 1 102 ? 10.547 30.266 27.719 1 91.5 102 SER B N 1
ATOM 5532 C CA . SER B 1 102 ? 9.32 30.297 28.516 1 91.5 102 SER B CA 1
ATOM 5533 C C . SER B 1 102 ? 8.086 30.312 27.625 1 91.5 102 SER B C 1
ATOM 5535 O O . SER B 1 102 ? 7.762 31.328 27.016 1 91.5 102 SER B O 1
ATOM 5537 N N . PHE B 1 103 ? 7.469 29.266 27.531 1 93.56 103 PHE B N 1
ATOM 5538 C CA . PHE B 1 103 ? 6.285 29.125 26.688 1 93.56 103 PHE B CA 1
ATOM 5539 C C . PHE B 1 103 ? 5.012 29.219 27.531 1 93.56 103 PHE B C 1
ATOM 5541 O O . PHE B 1 103 ? 4.918 28.609 28.594 1 93.56 103 PHE B O 1
ATOM 5548 N N . ASP B 1 104 ? 4.07 30.078 27.078 1 90.38 104 ASP B N 1
ATOM 5549 C CA . ASP B 1 104 ? 2.762 30.203 27.719 1 90.38 104 ASP B CA 1
ATOM 5550 C C . ASP B 1 104 ? 1.758 29.219 27.109 1 90.38 104 ASP B C 1
ATOM 5552 O O . ASP B 1 104 ? 1.248 29.453 26 1 90.38 104 ASP B O 1
ATOM 5556 N N . SER B 1 105 ? 1.463 28.203 27.797 1 88.5 105 SER B N 1
ATOM 5557 C CA . SER B 1 105 ? 0.583 27.156 27.297 1 88.5 105 SER B CA 1
ATOM 5558 C C . SER B 1 105 ? -0.882 27.484 27.562 1 88.5 105 SER B C 1
ATOM 5560 O O . SER B 1 105 ? -1.776 26.734 27.156 1 88.5 105 SER B O 1
ATOM 5562 N N . SER B 1 106 ? -1.143 28.578 28.156 1 87.06 106 SER B N 1
ATOM 5563 C CA . SER B 1 106 ? -2.51 28.906 28.547 1 87.06 106 SER B CA 1
ATOM 5564 C C . SER B 1 106 ? -3.385 29.172 27.328 1 87.06 106 SER B C 1
ATOM 5566 O O . SER B 1 106 ? -4.59 28.922 27.359 1 87.06 106 SER B O 1
ATOM 5568 N N . SER B 1 107 ? -2.799 29.578 26.328 1 86.5 107 SER B N 1
ATOM 5569 C CA . SER B 1 107 ? -3.574 29.938 25.141 1 86.5 107 SER B CA 1
ATOM 5570 C C . SER B 1 107 ? -3.506 28.844 24.094 1 86.5 107 SER B C 1
ATOM 5572 O O . SER B 1 107 ? -3.99 29.016 22.969 1 86.5 107 SER B O 1
ATOM 5574 N N . SER B 1 108 ? -2.969 27.703 24.469 1 91.62 108 SER B N 1
ATOM 5575 C CA . SER B 1 108 ? -2.816 26.625 23.484 1 91.62 108 SER B CA 1
ATOM 5576 C C . SER B 1 108 ? -4.047 25.719 23.453 1 91.62 108 SER B C 1
ATOM 5578 O O . SER B 1 108 ? -4.816 25.688 24.422 1 91.62 108 SER B O 1
ATOM 5580 N N . GLY B 1 109 ? -4.285 25.094 22.359 1 91.75 109 GLY B N 1
ATOM 5581 C CA . GLY B 1 109 ? -5.43 24.219 22.203 1 91.75 109 GLY B CA 1
ATOM 5582 C C . GLY B 1 109 ? -6.434 24.719 21.172 1 91.75 109 GLY B C 1
ATOM 5583 O O . GLY B 1 109 ? -6.055 25.312 20.172 1 91.75 109 GLY B O 1
ATOM 5584 N N . ILE B 1 110 ? -7.695 24.344 21.516 1 93.25 110 ILE B N 1
ATOM 5585 C CA . ILE B 1 110 ? -8.75 24.734 20.578 1 93.25 110 ILE B CA 1
ATOM 5586 C C . ILE B 1 110 ? -8.969 26.234 20.625 1 93.25 110 ILE B C 1
ATOM 5588 O O . ILE B 1 110 ? -9.086 26.812 21.719 1 93.25 110 ILE B O 1
ATOM 5592 N N . SER B 1 111 ? -8.953 26.828 19.469 1 92.69 111 SER B N 1
ATOM 5593 C CA . SER B 1 111 ? -9.094 28.281 19.375 1 92.69 111 SER B CA 1
ATOM 5594 C C . SER B 1 111 ? -10.539 28.719 19.609 1 92.69 111 SER B C 1
ATOM 5596 O O . SER B 1 111 ? -11.461 27.906 19.484 1 92.69 111 SER B O 1
ATOM 5598 N N . ASP B 1 112 ? -10.711 29.984 19.859 1 87.94 112 ASP B N 1
ATOM 5599 C CA . ASP B 1 112 ? -12.031 30.562 20.062 1 87.94 112 ASP B CA 1
ATOM 5600 C C . ASP B 1 112 ? -12.797 30.672 18.734 1 87.94 112 ASP B C 1
ATOM 5602 O O . ASP B 1 112 ? -14.016 30.828 18.734 1 87.94 112 ASP B O 1
ATOM 5606 N N . ALA B 1 113 ? -12.086 30.484 17.688 1 87.69 113 ALA B N 1
ATOM 5607 C CA . ALA B 1 113 ? -12.711 30.562 16.375 1 87.69 113 ALA B CA 1
ATOM 5608 C C . ALA B 1 113 ? -13.531 29.297 16.094 1 87.69 113 ALA B C 1
ATOM 5610 O O . ALA B 1 113 ? -14.383 29.297 15.203 1 87.69 113 ALA B O 1
ATOM 5611 N N . CYS B 1 114 ? -13.25 28.281 16.844 1 89.69 114 CYS B N 1
ATOM 5612 C CA . CYS B 1 114 ? -13.953 27.031 16.656 1 89.69 114 CYS B CA 1
ATOM 5613 C C . CYS B 1 114 ? -15.344 27.078 17.281 1 89.69 114 CYS B C 1
ATOM 5615 O O . CYS B 1 114 ? -15.508 27.531 18.422 1 89.69 114 CYS B O 1
ATOM 5617 N N . SER B 1 115 ? -16.359 26.734 16.594 1 88.44 115 SER B N 1
ATOM 5618 C CA . SER B 1 115 ? -17.75 26.828 17.031 1 88.44 115 SER B CA 1
ATOM 5619 C C . SER B 1 115 ? -18.188 25.562 17.75 1 88.44 115 SER B C 1
ATOM 5621 O O . SER B 1 115 ? -19.312 25.484 18.25 1 88.44 115 SER B O 1
ATOM 5623 N N . VAL B 1 116 ? -17.281 24.688 17.891 1 89.12 116 VAL B N 1
ATOM 5624 C CA . VAL B 1 116 ? -17.672 23.406 18.453 1 89.12 116 VAL B CA 1
ATOM 5625 C C . VAL B 1 116 ? -17.828 23.531 19.969 1 89.12 116 VAL B C 1
ATOM 5627 O O . VAL B 1 116 ? -17.062 24.234 20.625 1 89.12 116 VAL B O 1
ATOM 5630 N N . THR B 1 117 ? -18.875 22.906 20.438 1 86.38 117 THR B N 1
ATOM 5631 C CA . THR B 1 117 ? -19.188 22.859 21.859 1 86.38 117 THR B CA 1
ATOM 5632 C C . THR B 1 117 ? -19.094 21.438 22.391 1 86.38 117 THR B C 1
ATOM 5634 O O . THR B 1 117 ? -18.781 20.516 21.641 1 86.38 117 THR B O 1
ATOM 5637 N N . ASP B 1 118 ? -19.328 21.312 23.656 1 83 118 ASP B N 1
ATOM 5638 C CA . ASP B 1 118 ? -19.266 20 24.297 1 83 118 ASP B CA 1
ATOM 5639 C C . ASP B 1 118 ? -20.391 19.109 23.797 1 83 118 ASP B C 1
ATOM 5641 O O . ASP B 1 118 ? -20.297 17.875 23.875 1 83 118 ASP B O 1
ATOM 5645 N N . SER B 1 119 ? -21.422 19.656 23.25 1 86.94 119 SER B N 1
ATOM 5646 C CA . SER B 1 119 ? -22.562 18.891 22.766 1 86.94 119 SER B CA 1
ATOM 5647 C C . SER B 1 119 ? -22.438 18.578 21.266 1 86.94 119 SER B C 1
ATOM 5649 O O . SER B 1 119 ? -23.281 17.891 20.703 1 86.94 119 SER B O 1
ATOM 5651 N N . SER B 1 120 ? -21.344 19.078 20.766 1 91.56 120 SER B N 1
ATOM 5652 C CA . SER B 1 120 ? -21.141 18.875 19.344 1 91.56 120 SER B CA 1
ATOM 5653 C C . SER B 1 120 ? -20.828 17.422 19.031 1 91.56 120 SER B C 1
ATOM 5655 O O . SER B 1 120 ? -20.172 16.734 19.812 1 91.56 120 SER B O 1
ATOM 5657 N N . ASN B 1 121 ? -21.453 16.969 17.938 1 92.81 121 ASN B N 1
ATOM 5658 C CA . ASN B 1 121 ? -21.141 15.609 17.5 1 92.81 121 ASN B CA 1
ATOM 5659 C C . ASN B 1 121 ? -19.906 15.57 16.609 1 92.81 121 ASN B C 1
ATOM 5661 O O . ASN B 1 121 ? -19.312 16.609 16.328 1 92.81 121 ASN B O 1
ATOM 5665 N N . GLU B 1 122 ? -19.453 14.43 16.203 1 95.56 122 GLU B N 1
ATOM 5666 C CA . GLU B 1 122 ? -18.219 14.234 15.438 1 95.56 122 GLU B CA 1
ATOM 5667 C C . GLU B 1 122 ? -18.281 14.953 14.094 1 95.56 122 GLU B C 1
ATOM 5669 O O . GLU B 1 122 ? -17.281 15.516 13.641 1 95.56 122 GLU B O 1
ATOM 5674 N N . LEU B 1 123 ? -19.438 14.977 13.43 1 96.38 123 LEU B N 1
ATOM 5675 C CA . LEU B 1 123 ? -19.609 15.648 12.148 1 96.38 123 LEU B CA 1
ATOM 5676 C C . LEU B 1 123 ? -19.391 17.156 12.281 1 96.38 123 LEU B C 1
ATOM 5678 O O . LEU B 1 123 ? -18.844 17.797 11.383 1 96.38 123 LEU B O 1
ATOM 5682 N N . ASP B 1 124 ? -19.781 17.734 13.391 1 95.94 124 ASP B N 1
ATOM 5683 C CA . ASP B 1 124 ? -19.625 19.172 13.617 1 95.94 124 ASP B CA 1
ATOM 5684 C C . ASP B 1 124 ? -18.141 19.562 13.594 1 95.94 124 ASP B C 1
ATOM 5686 O O . ASP B 1 124 ? -17.797 20.656 13.125 1 95.94 124 ASP B O 1
ATOM 5690 N N . PHE B 1 125 ? -17.328 18.688 14.078 1 96.44 125 PHE B N 1
ATOM 5691 C CA . PHE B 1 125 ? -15.898 18.969 14.047 1 96.44 125 PHE B CA 1
ATOM 5692 C C . PHE B 1 125 ? -15.383 19 12.617 1 96.44 125 PHE B C 1
ATOM 5694 O O . PHE B 1 125 ? -14.555 19.844 12.266 1 96.44 125 PHE B O 1
ATOM 5701 N N . LEU B 1 126 ? -15.852 18.078 11.781 1 97 126 LEU B N 1
ATOM 5702 C CA . LEU B 1 126 ? -15.438 18.078 10.383 1 97 126 LEU B CA 1
ATOM 5703 C C . LEU B 1 126 ? -15.961 19.312 9.656 1 97 126 LEU B C 1
ATOM 5705 O O . LEU B 1 126 ? -15.281 19.859 8.789 1 97 126 LEU B O 1
ATOM 5709 N N . ARG B 1 127 ? -17.094 19.766 10.047 1 96.12 127 ARG B N 1
ATOM 5710 C CA . ARG B 1 127 ? -17.719 20.906 9.391 1 96.12 127 ARG B CA 1
ATOM 5711 C C . ARG B 1 127 ? -17 22.203 9.711 1 96.12 127 ARG B C 1
ATOM 5713 O O . ARG B 1 127 ? -17.234 23.234 9.07 1 96.12 127 ARG B O 1
ATOM 5720 N N . GLU B 1 128 ? -16.172 22.188 10.719 1 95.44 128 GLU B N 1
ATOM 5721 C CA . GLU B 1 128 ? -15.32 23.344 10.977 1 95.44 128 GLU B CA 1
ATOM 5722 C C . GLU B 1 128 ? -14.352 23.578 9.82 1 95.44 128 GLU B C 1
ATOM 5724 O O . GLU B 1 128 ? -13.945 24.719 9.555 1 95.44 128 GLU B O 1
ATOM 5729 N N . PHE B 1 129 ? -13.977 22.531 9.203 1 96.88 129 PHE B N 1
ATOM 5730 C CA . PHE B 1 129 ? -13.062 22.625 8.07 1 96.88 129 PHE B CA 1
ATOM 5731 C C . PHE B 1 129 ? -13.836 22.609 6.754 1 96.88 129 PHE B C 1
ATOM 5733 O O . PHE B 1 129 ? -13.695 23.516 5.934 1 96.88 129 PHE B O 1
ATOM 5740 N N . PHE B 1 130 ? -14.602 21.562 6.617 1 96.19 130 PHE B N 1
ATOM 5741 C CA . PHE B 1 130 ? -15.484 21.484 5.457 1 96.19 130 PHE B CA 1
ATOM 5742 C C . PHE B 1 130 ? -16.812 22.172 5.75 1 96.19 130 PHE B C 1
ATOM 5744 O O . PHE B 1 130 ? -17.859 21.5 5.828 1 96.19 130 PHE B O 1
ATOM 5751 N N . SER B 1 131 ? -16.781 23.469 5.75 1 94.75 131 SER B N 1
ATOM 5752 C CA . SER B 1 131 ? -17.906 24.312 6.105 1 94.75 131 SER B CA 1
ATOM 5753 C C . SER B 1 131 ? -18.891 24.438 4.949 1 94.75 131 SER B C 1
ATOM 5755 O O . SER B 1 131 ? -18.578 24.078 3.812 1 94.75 131 SER B O 1
ATOM 5757 N N . ASP B 1 132 ? -20.047 24.969 5.266 1 94.56 132 ASP B N 1
ATOM 5758 C CA . ASP B 1 132 ? -21.062 25.203 4.242 1 94.56 132 ASP B CA 1
ATOM 5759 C C . ASP B 1 132 ? -20.562 26.188 3.191 1 94.56 132 ASP B C 1
ATOM 5761 O O . ASP B 1 132 ? -20.844 26.047 2.004 1 94.56 132 ASP B O 1
ATOM 5765 N N . GLU B 1 133 ? -19.797 27.125 3.668 1 95.12 133 GLU B N 1
ATOM 5766 C CA . GLU B 1 133 ? -19.25 28.109 2.74 1 95.12 133 GLU B CA 1
ATOM 5767 C C . GLU B 1 133 ? -18.297 27.453 1.737 1 95.12 133 GLU B C 1
ATOM 5769 O O . GLU B 1 133 ? -18.359 27.766 0.542 1 95.12 133 GLU B O 1
ATOM 5774 N N . LEU B 1 134 ? -17.422 26.625 2.275 1 96.62 134 LEU B N 1
ATOM 5775 C CA . LEU B 1 134 ? -16.5 25.938 1.391 1 96.62 134 LEU B CA 1
ATOM 5776 C C . LEU B 1 134 ? -17.266 25.078 0.385 1 96.62 134 LEU B C 1
ATOM 5778 O O . LEU B 1 134 ? -16.922 25.062 -0.803 1 96.62 134 LEU B O 1
ATOM 5782 N N . LEU B 1 135 ? -18.281 24.344 0.801 1 97 135 LEU B N 1
ATOM 5783 C CA . LEU B 1 135 ? -19.047 23.469 -0.078 1 97 135 LEU B CA 1
ATOM 5784 C C . LEU B 1 135 ? -19.812 24.281 -1.121 1 97 135 LEU B C 1
ATOM 5786 O O . LEU B 1 135 ? -19.953 23.844 -2.27 1 97 135 LEU B O 1
ATOM 5790 N N . ASP B 1 136 ? -20.297 25.391 -0.672 1 96.75 136 ASP B N 1
ATOM 5791 C CA . ASP B 1 136 ? -20.969 26.25 -1.631 1 96.75 136 ASP B CA 1
ATOM 5792 C C . ASP B 1 136 ? -20.031 26.688 -2.748 1 96.75 136 ASP B C 1
ATOM 5794 O O . ASP B 1 136 ? -20.406 26.719 -3.92 1 96.75 136 ASP B O 1
ATOM 5798 N N . MET B 1 137 ? -18.875 27.031 -2.342 1 96.5 137 MET B N 1
ATOM 5799 C CA . MET B 1 137 ? -17.859 27.406 -3.336 1 96.5 137 MET B CA 1
ATOM 5800 C C . MET B 1 137 ? -17.625 26.25 -4.312 1 96.5 137 MET B C 1
ATOM 5802 O O . MET B 1 137 ? -17.531 26.469 -5.523 1 96.5 137 MET B O 1
ATOM 5806 N N . ILE B 1 138 ? -17.5 25.062 -3.818 1 97.31 138 ILE B N 1
ATOM 5807 C CA . ILE B 1 138 ? -17.234 23.891 -4.645 1 97.31 138 ILE B CA 1
ATOM 5808 C C . ILE B 1 138 ? -18.438 23.609 -5.555 1 97.31 138 ILE B C 1
ATOM 5810 O O . ILE B 1 138 ? -18.266 23.281 -6.73 1 97.31 138 ILE B O 1
ATOM 5814 N N . VAL B 1 139 ? -19.641 23.766 -5 1 97.69 139 VAL B N 1
ATOM 5815 C CA . VAL B 1 139 ? -20.875 23.531 -5.762 1 97.69 139 VAL B CA 1
ATOM 5816 C C . VAL B 1 139 ? -20.953 24.5 -6.934 1 97.69 139 VAL B C 1
ATOM 5818 O O . VAL B 1 139 ? -21.219 24.094 -8.07 1 97.69 139 VAL B O 1
ATOM 5821 N N . ILE B 1 140 ? -20.672 25.734 -6.672 1 96.88 140 ILE B N 1
ATOM 5822 C CA . ILE B 1 140 ? -20.75 26.766 -7.695 1 96.88 140 ILE B CA 1
ATOM 5823 C C . ILE B 1 140 ? -19.766 26.469 -8.82 1 96.88 140 ILE B C 1
ATOM 5825 O O . ILE B 1 140 ? -20.125 26.484 -10 1 96.88 140 ILE B O 1
ATOM 5829 N N . GLU B 1 141 ? -18.547 26.188 -8.492 1 96.31 141 GLU B N 1
ATOM 5830 C CA . GLU B 1 141 ? -17.516 25.969 -9.5 1 96.31 141 GLU B CA 1
ATOM 5831 C C . GLU B 1 141 ? -17.75 24.641 -10.234 1 96.31 141 GLU B C 1
ATOM 5833 O O . GLU B 1 141 ? -17.438 24.531 -11.422 1 96.31 141 GLU B O 1
ATOM 5838 N N . THR B 1 142 ? -18.219 23.625 -9.547 1 96.12 142 THR B N 1
ATOM 5839 C CA . THR B 1 142 ? -18.516 22.344 -10.188 1 96.12 142 THR B CA 1
ATOM 5840 C C . THR B 1 142 ? -19.625 22.5 -11.211 1 96.12 142 THR B C 1
ATOM 5842 O O . THR B 1 142 ? -19.531 21.984 -12.328 1 96.12 142 THR B O 1
ATOM 5845 N N . ASN B 1 143 ? -20.672 23.172 -10.781 1 95.94 143 ASN B N 1
ATOM 5846 C CA . ASN B 1 143 ? -21.766 23.406 -11.711 1 95.94 143 ASN B CA 1
ATOM 5847 C C . ASN B 1 143 ? -21.312 24.266 -12.898 1 95.94 143 ASN B C 1
ATOM 5849 O O . ASN B 1 143 ? -21.719 24.016 -14.031 1 95.94 143 ASN B O 1
ATOM 5853 N N . ARG B 1 144 ? -20.531 25.281 -12.648 1 94.31 144 ARG B N 1
ATOM 5854 C CA . ARG B 1 144 ? -19.984 26.109 -13.719 1 94.31 144 ARG B CA 1
ATOM 5855 C C . ARG B 1 144 ? -19.172 25.266 -14.703 1 94.31 144 ARG B C 1
ATOM 5857 O O . ARG B 1 144 ? -19.344 25.391 -15.914 1 94.31 144 ARG B O 1
ATOM 5864 N N . TYR B 1 145 ? -18.344 24.484 -14.203 1 92.44 145 TYR B N 1
ATOM 5865 C CA . TYR B 1 145 ? -17.5 23.641 -15.047 1 92.44 145 TYR B CA 1
ATOM 5866 C C . TYR B 1 145 ? -18.328 22.656 -15.836 1 92.44 145 TYR B C 1
ATOM 5868 O O . TYR B 1 145 ? -18.031 22.359 -17 1 92.44 145 TYR B O 1
ATOM 5876 N N . ALA B 1 146 ? -19.312 22.031 -15.164 1 92.19 146 ALA B N 1
ATOM 5877 C CA . ALA B 1 146 ? -20.203 21.109 -15.859 1 92.19 146 ALA B CA 1
ATOM 5878 C C . ALA B 1 146 ? -20.844 21.781 -17.078 1 92.19 146 ALA B C 1
ATOM 5880 O O . ALA B 1 146 ? -20.906 21.188 -18.156 1 92.19 146 ALA B O 1
ATOM 5881 N N . GLN B 1 147 ? -21.266 22.969 -16.891 1 89.5 147 GLN B N 1
ATOM 5882 C CA . GLN B 1 147 ? -21.875 23.719 -17.984 1 89.5 147 GLN B CA 1
ATOM 5883 C C . GLN B 1 147 ? -20.859 23.984 -19.094 1 89.5 147 GLN B C 1
ATOM 5885 O O . GLN B 1 147 ? -21.188 23.875 -20.281 1 89.5 147 GLN B O 1
ATOM 5890 N N . GLN B 1 148 ? -19.703 24.375 -18.734 1 86.94 148 GLN B N 1
ATOM 5891 C CA . GLN B 1 148 ? -18.641 24.625 -19.703 1 86.94 148 GLN B CA 1
ATOM 5892 C C . GLN B 1 148 ? -18.312 23.344 -20.484 1 86.94 148 GLN B C 1
ATOM 5894 O O . GLN B 1 148 ? -18.094 23.391 -21.688 1 86.94 148 GLN B O 1
ATOM 5899 N N . TYR B 1 149 ? -18.281 22.312 -19.703 1 84.81 149 TYR B N 1
ATOM 5900 C CA . TYR B 1 149 ? -17.969 21.016 -20.281 1 84.81 149 TYR B CA 1
ATOM 5901 C C . TYR B 1 149 ? -19.047 20.609 -21.297 1 84.81 149 TYR B C 1
ATOM 5903 O O . TYR B 1 149 ? -18.734 20.094 -22.359 1 84.81 149 TYR B O 1
ATOM 5911 N N . LEU B 1 150 ? -20.25 20.766 -20.969 1 82.75 150 LEU B N 1
ATOM 5912 C CA . LEU B 1 150 ? -21.375 20.391 -21.828 1 82.75 150 LEU B CA 1
ATOM 5913 C C . LEU B 1 150 ? -21.406 21.266 -23.094 1 82.75 150 LEU B C 1
ATOM 5915 O O . LEU B 1 150 ? -21.75 20.781 -24.172 1 82.75 150 LEU B O 1
ATOM 5919 N N . ARG B 1 151 ? -21.062 22.422 -22.953 1 80.19 151 ARG B N 1
ATOM 5920 C CA . ARG B 1 151 ? -21.047 23.344 -24.078 1 80.19 151 ARG B CA 1
ATOM 5921 C C . ARG B 1 151 ? -19.891 23.031 -25.031 1 80.19 151 ARG B C 1
ATOM 5923 O O . ARG B 1 151 ? -20.031 23.172 -26.25 1 80.19 151 ARG B O 1
ATOM 5930 N N . GLY B 1 152 ? -18.766 22.688 -24.5 1 73.06 152 GLY B N 1
ATOM 5931 C CA . GLY B 1 152 ? -17.578 22.5 -25.297 1 73.06 152 GLY B CA 1
ATOM 5932 C C . GLY B 1 152 ? -17.5 21.125 -25.953 1 73.06 152 GLY B C 1
ATOM 5933 O O . GLY B 1 152 ? -16.75 20.922 -26.906 1 73.06 152 GLY B O 1
ATOM 5934 N N . ASN B 1 153 ? -18.031 20.219 -25.328 1 69.94 153 ASN B N 1
ATOM 5935 C CA . ASN B 1 153 ? -17.906 18.859 -25.859 1 69.94 153 ASN B CA 1
ATOM 5936 C C . ASN B 1 153 ? -19.203 18.375 -26.5 1 69.94 153 ASN B C 1
ATOM 5938 O O . ASN B 1 153 ? -20.297 18.688 -26 1 69.94 153 ASN B O 1
ATOM 5942 N N . ALA B 1 154 ? -19.109 18.078 -27.844 1 61.84 154 ALA B N 1
ATOM 5943 C CA . ALA B 1 154 ? -20.25 17.516 -28.547 1 61.84 154 ALA B CA 1
ATOM 5944 C C . ALA B 1 154 ? -20.75 16.234 -27.859 1 61.84 154 ALA B C 1
ATOM 5946 O O . ALA B 1 154 ? -19.969 15.312 -27.641 1 61.84 154 ALA B O 1
ATOM 5947 N N . MET B 1 155 ? -21.672 16.438 -27.062 1 63.31 155 MET B N 1
ATOM 5948 C CA . MET B 1 155 ? -22.125 15.312 -26.234 1 63.31 155 MET B CA 1
ATOM 5949 C C . MET B 1 155 ? -22.906 14.312 -27.078 1 63.31 155 MET B C 1
ATOM 5951 O O . MET B 1 155 ? -23.781 14.695 -27.859 1 63.31 155 MET B O 1
ATOM 5955 N N . THR B 1 156 ? -22.297 13.156 -27.312 1 60 156 THR B N 1
ATOM 5956 C CA . THR B 1 156 ? -23.141 12.078 -27.828 1 60 156 THR B CA 1
ATOM 5957 C C . THR B 1 156 ? -24.25 11.734 -26.844 1 60 156 THR B C 1
ATOM 5959 O O . THR B 1 156 ? -24.078 11.906 -25.625 1 60 156 THR B O 1
ATOM 5962 N N . PRO B 1 157 ? -25.422 11.57 -27.344 1 56.66 157 PRO B N 1
ATOM 5963 C CA . PRO B 1 157 ? -26.531 11.242 -26.438 1 56.66 157 PRO B CA 1
ATOM 5964 C C . PRO B 1 157 ? -26.172 10.156 -25.422 1 56.66 157 PRO B C 1
ATOM 5966 O O . PRO B 1 157 ? -26.797 10.078 -24.359 1 56.66 157 PRO B O 1
ATOM 5969 N N . ARG B 1 158 ? -25.188 9.398 -25.734 1 59.72 158 ARG B N 1
ATOM 5970 C CA . ARG B 1 158 ? -24.875 8.273 -24.859 1 59.72 158 ARG B CA 1
ATOM 5971 C C . ARG B 1 158 ? -23.875 8.68 -23.781 1 59.72 158 ARG B C 1
ATOM 5973 O O . ARG B 1 158 ? -23.531 7.879 -22.906 1 59.72 158 ARG B O 1
ATOM 5980 N N . CYS B 1 159 ? -23.625 9.977 -23.766 1 67.56 159 CYS B N 1
ATOM 5981 C CA . CYS B 1 159 ? -22.656 10.414 -22.781 1 67.56 159 CYS B CA 1
ATOM 5982 C C . CYS B 1 159 ? -23.312 10.602 -21.422 1 67.56 159 CYS B C 1
ATOM 5984 O O . CYS B 1 159 ? -24.406 11.156 -21.328 1 67.56 159 CYS B O 1
ATOM 5986 N N . ARG B 1 160 ? -22.797 10.031 -20.375 1 69.38 160 ARG B N 1
ATOM 5987 C CA . ARG B 1 160 ? -23.312 10.086 -19 1 69.38 160 ARG B CA 1
ATOM 5988 C C . ARG B 1 160 ? -23.594 11.523 -18.578 1 69.38 160 ARG B C 1
ATOM 5990 O O . ARG B 1 160 ? -24.531 11.781 -17.828 1 69.38 160 ARG B O 1
ATOM 5997 N N . LEU B 1 161 ? -22.875 12.43 -19.172 1 74.38 161 LEU B N 1
ATOM 5998 C CA . LEU B 1 161 ? -22.984 13.812 -18.734 1 74.38 161 LEU B CA 1
ATOM 5999 C C . LEU B 1 161 ? -24.125 14.523 -19.469 1 74.38 161 LEU B C 1
ATOM 6001 O O . LEU B 1 161 ? -24.5 15.641 -19.094 1 74.38 161 LEU B O 1
ATOM 6005 N N . ALA B 1 162 ? -24.672 13.898 -20.438 1 74.69 162 ALA B N 1
ATOM 6006 C CA . ALA B 1 162 ? -25.766 14.516 -21.203 1 74.69 162 ALA B CA 1
ATOM 6007 C C . ALA B 1 162 ? -26.953 14.828 -20.312 1 74.69 162 ALA B C 1
ATOM 6009 O O . ALA B 1 162 ? -27.672 15.805 -20.531 1 74.69 162 ALA B O 1
ATOM 6010 N N . ASN B 1 163 ? -27.141 14.031 -19.219 1 80.88 163 ASN B N 1
ATOM 6011 C CA . ASN B 1 163 ? -28.25 14.227 -18.281 1 80.88 163 ASN B CA 1
ATOM 6012 C C . ASN B 1 163 ? -27.797 14.922 -17 1 80.88 163 ASN B C 1
ATOM 6014 O O . ASN B 1 163 ? -28.281 14.609 -15.914 1 80.88 163 ASN B O 1
ATOM 6018 N N . TRP B 1 164 ? -27 15.922 -17.172 1 89.56 164 TRP B N 1
ATOM 6019 C CA . TRP B 1 164 ? -26.453 16.609 -16 1 89.56 164 TRP B CA 1
ATOM 6020 C C . TRP B 1 164 ? -27.516 17.469 -15.328 1 89.56 164 TRP B C 1
ATOM 6022 O O . TRP B 1 164 ? -28.297 18.156 -16.016 1 89.56 164 TRP B O 1
ATOM 6032 N N . THR B 1 165 ? -27.656 17.297 -14.031 1 91.25 165 THR B N 1
ATOM 6033 C CA . THR B 1 165 ? -28.422 18.172 -13.172 1 91.25 165 THR B CA 1
ATOM 6034 C C . THR B 1 165 ? -27.516 18.844 -12.141 1 91.25 165 THR B C 1
ATOM 6036 O O . THR B 1 165 ? -26.625 18.203 -11.578 1 91.25 165 THR B O 1
ATOM 6039 N N . ASP B 1 166 ? -27.734 20.188 -12.008 1 94.81 166 ASP B N 1
ATOM 6040 C CA . ASP B 1 166 ? -26.891 20.922 -11.07 1 94.81 166 ASP B CA 1
ATOM 6041 C C . ASP B 1 166 ? -26.906 20.281 -9.688 1 94.81 166 ASP B C 1
ATOM 6043 O O . ASP B 1 166 ? -27.953 19.828 -9.219 1 94.81 166 ASP B O 1
ATOM 6047 N N . THR B 1 167 ? -25.734 20.234 -9.18 1 96.31 167 THR B N 1
ATOM 6048 C CA . THR B 1 167 ? -25.609 19.641 -7.855 1 96.31 167 THR B CA 1
ATOM 6049 C C . THR B 1 167 ? -25.922 20.656 -6.766 1 96.31 167 THR B C 1
ATOM 6051 O O . THR B 1 167 ? -25.922 21.859 -7.023 1 96.31 167 THR B O 1
ATOM 6054 N N . THR B 1 168 ? -26.281 20.188 -5.574 1 96.12 168 THR B N 1
ATOM 6055 C CA . THR B 1 168 ? -26.578 21.016 -4.406 1 96.12 168 THR B CA 1
ATOM 6056 C C . THR B 1 168 ? -25.562 20.75 -3.287 1 96.12 168 THR B C 1
ATOM 6058 O O . THR B 1 168 ? -24.766 19.812 -3.377 1 96.12 168 THR B O 1
ATOM 6061 N N . ARG B 1 169 ? -25.641 21.641 -2.328 1 95.75 169 ARG B N 1
ATOM 6062 C CA . ARG B 1 169 ? -24.75 21.5 -1.18 1 95.75 169 ARG B CA 1
ATOM 6063 C C . ARG B 1 169 ? -24.938 20.141 -0.506 1 95.75 169 ARG B C 1
ATOM 6065 O O . ARG B 1 169 ? -23.969 19.438 -0.235 1 95.75 169 ARG B O 1
ATOM 6072 N N . ASP B 1 170 ? -26.125 19.703 -0.307 1 94.75 170 ASP B N 1
ATOM 6073 C CA . ASP B 1 170 ? -26.422 18.453 0.372 1 94.75 170 ASP B CA 1
ATOM 6074 C C . ASP B 1 170 ? -25.938 17.25 -0.439 1 94.75 170 ASP B C 1
ATOM 6076 O O . ASP B 1 170 ? -25.375 16.297 0.121 1 94.75 170 ASP B O 1
ATOM 6080 N N . GLU B 1 171 ? -26.141 17.328 -1.713 1 95.56 171 GLU B N 1
ATOM 6081 C CA . GLU B 1 171 ? -25.672 16.25 -2.57 1 95.56 171 GLU B CA 1
ATOM 6082 C C . GLU B 1 171 ? -24.156 16.141 -2.549 1 95.56 171 GLU B C 1
ATOM 6084 O O . GLU B 1 171 ? -23.609 15.031 -2.586 1 95.56 171 GLU B O 1
ATOM 6089 N N . MET B 1 172 ? -23.531 17.297 -2.51 1 96.44 172 MET B N 1
ATOM 6090 C CA . MET B 1 172 ? -22.062 17.297 -2.467 1 96.44 172 MET B CA 1
ATOM 6091 C C . MET B 1 172 ? -21.562 16.703 -1.157 1 96.44 172 MET B C 1
ATOM 6093 O O . MET B 1 172 ? -20.562 15.969 -1.143 1 96.44 172 MET B O 1
ATOM 6097 N N . TYR B 1 173 ? -22.25 17 -0.065 1 95.94 173 TYR B N 1
ATOM 6098 C CA . TYR B 1 173 ? -21.906 16.359 1.201 1 95.94 173 TYR B CA 1
ATOM 6099 C C . TYR B 1 173 ? -22.047 14.844 1.101 1 95.94 173 TYR B C 1
ATOM 6101 O O . TYR B 1 173 ? -21.203 14.102 1.608 1 95.94 173 TYR B O 1
ATOM 6109 N N . LEU B 1 174 ? -23.062 14.406 0.435 1 95.44 174 LEU B N 1
ATOM 6110 C CA . LEU B 1 174 ? -23.281 12.977 0.261 1 95.44 174 LEU B CA 1
ATOM 6111 C C . LEU B 1 174 ? -22.203 12.367 -0.623 1 95.44 174 LEU B C 1
ATOM 6113 O O . LEU B 1 174 ? -21.75 11.25 -0.375 1 95.44 174 LEU B O 1
ATOM 6117 N N . PHE B 1 175 ? -21.875 13.156 -1.646 1 96.44 175 PHE B N 1
ATOM 6118 C CA . PHE B 1 175 ? -20.781 12.727 -2.518 1 96.44 175 PHE B CA 1
ATOM 6119 C C . PHE B 1 175 ? -19.5 12.5 -1.719 1 96.44 175 PHE B C 1
ATOM 6121 O O . PHE B 1 175 ? -18.844 11.477 -1.882 1 96.44 175 PHE B O 1
ATOM 6128 N N . PHE B 1 176 ? -19.156 13.391 -0.826 1 95.31 176 PHE B N 1
ATOM 6129 C CA . PHE B 1 176 ? -17.969 13.273 0.011 1 95.31 176 PHE B CA 1
ATOM 6130 C C . PHE B 1 176 ? -18.141 12.148 1.031 1 95.31 176 PHE B C 1
ATOM 6132 O O . PHE B 1 176 ? -17.172 11.469 1.379 1 95.31 176 PHE B O 1
ATOM 6139 N N . CYS B 1 177 ? -19.312 12.008 1.486 1 95.25 177 CYS B N 1
ATOM 6140 C CA . CYS B 1 177 ? -19.609 10.906 2.396 1 95.25 177 CYS B CA 1
ATOM 6141 C C . CYS B 1 177 ? -19.312 9.562 1.748 1 95.25 177 CYS B C 1
ATOM 6143 O O . CYS B 1 177 ? -18.719 8.688 2.377 1 95.25 177 CYS B O 1
ATOM 6145 N N . ILE B 1 178 ? -19.688 9.391 0.501 1 95.06 178 ILE B N 1
ATOM 6146 C CA . ILE B 1 178 ? -19.438 8.156 -0.238 1 95.06 178 ILE B CA 1
ATOM 6147 C C . ILE B 1 178 ? -17.938 7.934 -0.377 1 95.06 178 ILE B C 1
ATOM 6149 O O . ILE B 1 178 ? -17.453 6.805 -0.249 1 95.06 178 ILE B O 1
ATOM 6153 N N . MET B 1 179 ? -17.25 9.023 -0.59 1 93.25 179 MET B N 1
ATOM 6154 C CA . MET B 1 179 ? -15.789 8.922 -0.688 1 93.25 179 MET B CA 1
ATOM 6155 C C . MET B 1 179 ? -15.195 8.422 0.624 1 93.25 179 MET B C 1
ATOM 6157 O O . MET B 1 179 ? -14.305 7.57 0.622 1 93.25 179 MET B O 1
ATOM 6161 N N . LEU B 1 180 ? -15.602 8.93 1.694 1 92.81 180 LEU B N 1
ATOM 6162 C CA . LEU B 1 180 ? -15.141 8.477 3.002 1 92.81 180 LEU B CA 1
ATOM 6163 C C . LEU B 1 180 ? -15.547 7.031 3.25 1 92.81 180 LEU B C 1
ATOM 6165 O O . LEU B 1 180 ? -14.773 6.258 3.822 1 92.81 180 LEU B O 1
ATOM 6169 N N . LEU B 1 181 ? -16.766 6.723 2.807 1 92.62 181 LEU B N 1
ATOM 6170 C CA . LEU B 1 181 ? -17.281 5.359 2.934 1 92.62 181 LEU B CA 1
ATOM 6171 C C . LEU B 1 181 ? -16.375 4.375 2.197 1 92.62 181 LEU B C 1
ATOM 6173 O O . LEU B 1 181 ? -16.156 3.26 2.672 1 92.62 181 LEU B O 1
ATOM 6177 N N . MET B 1 182 ? -15.875 4.762 1.108 1 91.31 182 MET B N 1
ATOM 6178 C CA . MET B 1 182 ? -15.008 3.908 0.301 1 91.31 182 MET B CA 1
ATOM 6179 C C . MET B 1 182 ? -13.695 3.629 1.025 1 91.31 182 MET B C 1
ATOM 6181 O O . MET B 1 182 ? -13.086 2.58 0.821 1 91.31 182 MET B O 1
ATOM 6185 N N . SER B 1 183 ? -13.25 4.52 1.859 1 87.75 183 SER B N 1
ATOM 6186 C CA . SER B 1 183 ? -12.023 4.289 2.623 1 87.75 183 SER B CA 1
ATOM 6187 C C . SER B 1 183 ? -12.211 3.174 3.643 1 87.75 183 SER B C 1
ATOM 6189 O O . SER B 1 183 ? -11.242 2.533 4.055 1 87.75 183 SER B O 1
ATOM 6191 N N . HIS B 1 184 ? -13.414 2.957 4.066 1 88.69 184 HIS B N 1
ATOM 6192 C CA . HIS B 1 184 ? -13.734 1.888 5.008 1 88.69 184 HIS B CA 1
ATOM 6193 C C . HIS B 1 184 ? -13.93 0.561 4.281 1 88.69 184 HIS B C 1
ATOM 6195 O O . HIS B 1 184 ? -13.836 -0.505 4.895 1 88.69 184 HIS B O 1
ATOM 6201 N N . ASN B 1 185 ? -14.344 0.655 3.078 1 90.31 185 ASN B N 1
ATOM 6202 C CA . ASN B 1 185 ? -14.609 -0.487 2.207 1 90.31 185 ASN B CA 1
ATOM 6203 C C . ASN B 1 185 ? -13.82 -0.387 0.901 1 90.31 185 ASN B C 1
ATOM 6205 O O . ASN B 1 185 ? -14.359 0.052 -0.117 1 90.31 185 ASN B O 1
ATOM 6209 N N . LYS B 1 186 ? -12.711 -0.838 0.853 1 87.81 186 LYS B N 1
ATOM 6210 C CA . LYS B 1 186 ? -11.867 -0.629 -0.323 1 87.81 186 LYS B CA 1
ATOM 6211 C C . LYS B 1 186 ? -12.078 -1.734 -1.354 1 87.81 186 LYS B C 1
ATOM 6213 O O . LYS B 1 186 ? -12.07 -2.918 -1.012 1 87.81 186 LYS B O 1
ATOM 6218 N N . LYS B 1 187 ? -12.391 -1.32 -2.523 1 88.06 187 LYS B N 1
ATOM 6219 C CA . LYS B 1 187 ? -12.516 -2.223 -3.664 1 88.06 187 LYS B CA 1
ATOM 6220 C C . LYS B 1 187 ? -11.5 -1.884 -4.75 1 88.06 187 LYS B C 1
ATOM 6222 O O . LYS B 1 187 ? -10.891 -0.813 -4.727 1 88.06 187 LYS B O 1
ATOM 6227 N N . ASN B 1 188 ? -11.297 -2.785 -5.629 1 81.75 188 ASN B N 1
ATOM 6228 C CA . ASN B 1 188 ? -10.281 -2.609 -6.66 1 81.75 188 ASN B CA 1
ATOM 6229 C C . ASN B 1 188 ? -10.758 -1.685 -7.773 1 81.75 188 ASN B C 1
ATOM 6231 O O . ASN B 1 188 ? -9.969 -0.917 -8.328 1 81.75 188 ASN B O 1
ATOM 6235 N N . ARG B 1 189 ? -12.047 -1.722 -8.07 1 83.5 189 ARG B N 1
ATOM 6236 C CA . ARG B 1 189 ? -12.633 -0.875 -9.102 1 83.5 189 ARG B CA 1
ATOM 6237 C C . ARG B 1 189 ? -13.789 -0.047 -8.547 1 83.5 189 ARG B C 1
ATOM 6239 O O . ARG B 1 189 ? -14.57 -0.534 -7.727 1 83.5 189 ARG B O 1
ATOM 6246 N N . ILE B 1 190 ? -13.844 1.188 -9.062 1 88.25 190 ILE B N 1
ATOM 6247 C CA . ILE B 1 190 ? -14.859 2.107 -8.562 1 88.25 190 ILE B CA 1
ATOM 6248 C C . ILE B 1 190 ? -16.25 1.562 -8.883 1 88.25 190 ILE B C 1
ATOM 6250 O O . ILE B 1 190 ? -17.172 1.662 -8.07 1 88.25 190 ILE B O 1
ATOM 6254 N N . ASN B 1 191 ? -16.469 0.964 -10.047 1 89.25 191 ASN B N 1
ATOM 6255 C CA . ASN B 1 191 ? -17.766 0.466 -10.469 1 89.25 191 ASN B CA 1
ATOM 6256 C C . ASN B 1 191 ? -18.25 -0.681 -9.586 1 89.25 191 ASN B C 1
ATOM 6258 O O . ASN B 1 191 ? -19.453 -0.944 -9.5 1 89.25 191 ASN B O 1
ATOM 6262 N N . ASP B 1 192 ? -17.328 -1.339 -8.906 1 90.81 192 ASP B N 1
ATOM 6263 C CA . ASP B 1 192 ? -17.672 -2.514 -8.102 1 90.81 192 ASP B CA 1
ATOM 6264 C C . ASP B 1 192 ? -18.469 -2.123 -6.867 1 90.81 192 ASP B C 1
ATOM 6266 O O . ASP B 1 192 ? -19.156 -2.961 -6.273 1 90.81 192 ASP B O 1
ATOM 6270 N N . TYR B 1 193 ? -18.375 -0.872 -6.496 1 93.19 193 TYR B N 1
ATOM 6271 C CA . TYR B 1 193 ? -19.125 -0.414 -5.332 1 93.19 193 TYR B CA 1
ATOM 6272 C C . TYR B 1 193 ? -20.625 -0.489 -5.582 1 93.19 193 TYR B C 1
ATOM 6274 O O . TYR B 1 193 ? -21.406 -0.63 -4.641 1 93.19 193 TYR B O 1
ATOM 6282 N N . TRP B 1 194 ? -21.016 -0.388 -6.836 1 94 194 TRP B N 1
ATOM 6283 C CA . TRP B 1 194 ? -22.438 -0.41 -7.184 1 94 194 TRP B CA 1
ATOM 6284 C C . TRP B 1 194 ? -22.812 -1.732 -7.844 1 94 194 TRP B C 1
ATOM 6286 O O . TRP B 1 194 ? -23.906 -1.863 -8.406 1 94 194 TRP B O 1
ATOM 6296 N N . SER B 1 195 ? -21.844 -2.697 -7.785 1 92.62 195 SER B N 1
ATOM 6297 C CA . SER B 1 195 ? -22.109 -3.994 -8.398 1 92.62 195 SER B CA 1
ATOM 6298 C C . SER B 1 195 ? -23.188 -4.762 -7.645 1 92.62 195 SER B C 1
ATOM 6300 O O . SER B 1 195 ? -23.234 -4.715 -6.414 1 92.62 195 SER B O 1
ATOM 6302 N N . LYS B 1 196 ? -23.984 -5.516 -8.359 1 88.81 196 LYS B N 1
ATOM 6303 C CA . LYS B 1 196 ? -25.016 -6.344 -7.754 1 88.81 196 LYS B CA 1
ATOM 6304 C C . LYS B 1 196 ? -24.547 -7.785 -7.598 1 88.81 196 LYS B C 1
ATOM 6306 O O . LYS B 1 196 ? -25.281 -8.625 -7.066 1 88.81 196 LYS B O 1
ATOM 6311 N N . ASP B 1 197 ? -23.344 -8.008 -8.031 1 89.44 197 ASP B N 1
ATOM 6312 C CA . ASP B 1 197 ? -22.75 -9.32 -7.84 1 89.44 197 ASP B CA 1
ATOM 6313 C C . ASP B 1 197 ? -22.531 -9.625 -6.355 1 89.44 197 ASP B C 1
ATOM 6315 O O . ASP B 1 197 ? -22.062 -8.773 -5.605 1 89.44 197 ASP B O 1
ATOM 6319 N N . GLU B 1 198 ? -22.812 -10.773 -5.949 1 86.38 198 GLU B N 1
ATOM 6320 C CA . GLU B 1 198 ? -22.766 -11.172 -4.547 1 86.38 198 GLU B CA 1
ATOM 6321 C C . GLU B 1 198 ? -21.359 -10.961 -3.961 1 86.38 198 GLU B C 1
ATOM 6323 O O . GLU B 1 198 ? -21.219 -10.695 -2.768 1 86.38 198 GLU B O 1
ATOM 6328 N N . VAL B 1 199 ? -20.422 -11.078 -4.762 1 87.56 199 VAL B N 1
ATOM 6329 C CA . VAL B 1 199 ? -19.031 -10.953 -4.328 1 87.56 199 VAL B CA 1
ATOM 6330 C C . VAL B 1 199 ? -18.766 -9.523 -3.877 1 87.56 199 VAL B C 1
ATOM 6332 O O . VAL B 1 199 ? -17.984 -9.297 -2.947 1 87.56 199 VAL B O 1
ATOM 6335 N N . TYR B 1 200 ? -19.391 -8.555 -4.531 1 90.69 200 TYR B N 1
ATOM 6336 C CA . TYR B 1 200 ? -19.062 -7.152 -4.293 1 90.69 200 TYR B CA 1
ATOM 6337 C C . TYR B 1 200 ? -20.219 -6.438 -3.602 1 90.69 200 TYR B C 1
ATOM 6339 O O . TYR B 1 200 ? -20.047 -5.328 -3.084 1 90.69 200 TYR B O 1
ATOM 6347 N N . GLU B 1 201 ? -21.312 -6.973 -3.5 1 90.12 201 GLU B N 1
ATOM 6348 C CA . GLU B 1 201 ? -22.562 -6.27 -3.225 1 90.12 201 GLU B CA 1
ATOM 6349 C C . GLU B 1 201 ? -22.5 -5.57 -1.869 1 90.12 201 GLU B C 1
ATOM 6351 O O . GLU B 1 201 ? -22.281 -6.211 -0.841 1 90.12 201 GLU B O 1
ATOM 6356 N N . GLN B 1 202 ? -22.688 -4.305 -1.853 1 91.56 202 GLN B N 1
ATOM 6357 C CA . GLN B 1 202 ? -22.922 -3.412 -0.721 1 91.56 202 GLN B CA 1
ATOM 6358 C C . GLN B 1 202 ? -24.047 -2.428 -1.018 1 91.56 202 GLN B C 1
ATOM 6360 O O . GLN B 1 202 ? -23.875 -1.494 -1.804 1 91.56 202 GLN B O 1
ATOM 6365 N N . LYS B 1 203 ? -25.109 -2.527 -0.375 1 88.38 203 LYS B N 1
ATOM 6366 C CA . LYS B 1 203 ? -26.344 -1.839 -0.718 1 88.38 203 LYS B CA 1
ATOM 6367 C C . LYS B 1 203 ? -26.25 -0.35 -0.396 1 88.38 203 LYS B C 1
ATOM 6369 O O . LYS B 1 203 ? -26.922 0.47 -1.033 1 88.38 203 LYS B O 1
ATOM 6374 N N . ILE B 1 204 ? -25.453 -0.011 0.472 1 91.62 204 ILE B N 1
ATOM 6375 C CA . ILE B 1 204 ? -25.422 1.351 0.994 1 91.62 204 ILE B CA 1
ATOM 6376 C C . ILE B 1 204 ? -25.016 2.32 -0.115 1 91.62 204 ILE B C 1
ATOM 6378 O O . ILE B 1 204 ? -25.531 3.438 -0.188 1 91.62 204 ILE B O 1
ATOM 6382 N N . PHE B 1 205 ? -24.109 1.93 -1.02 1 93.75 205 PHE B N 1
ATOM 6383 C CA . PHE B 1 205 ? -23.625 2.828 -2.059 1 93.75 205 PHE B CA 1
ATOM 6384 C C . PHE B 1 205 ? -24.734 3.191 -3.029 1 93.75 205 PHE B C 1
ATOM 6386 O O . PHE B 1 205 ? -24.922 4.367 -3.355 1 93.75 205 PHE B O 1
ATOM 6393 N N . GLY B 1 206 ? -25.516 2.203 -3.408 1 91.5 206 GLY B N 1
ATOM 6394 C CA . GLY B 1 206 ? -26.641 2.453 -4.289 1 91.5 206 GLY B CA 1
ATOM 6395 C C . GLY B 1 206 ? -27.766 3.23 -3.623 1 91.5 206 GLY B C 1
ATOM 6396 O O . GLY B 1 206 ? -28.469 4 -4.277 1 91.5 206 GLY B O 1
ATOM 6397 N N . LYS B 1 207 ? -27.938 2.979 -2.355 1 89.06 207 LYS B N 1
ATOM 6398 C CA . LYS B 1 207 ? -28.938 3.689 -1.576 1 89.06 207 LYS B CA 1
ATOM 6399 C C . LYS B 1 207 ? -28.641 5.184 -1.521 1 89.06 207 LYS B C 1
ATOM 6401 O O . LYS B 1 207 ? -29.531 6.012 -1.679 1 89.06 207 LYS B O 1
ATOM 6406 N N . LEU B 1 208 ? -27.406 5.57 -1.389 1 93.06 208 LEU B N 1
ATOM 6407 C CA . LEU B 1 208 ? -27.016 6.957 -1.156 1 93.06 208 LEU B CA 1
ATOM 6408 C C . LEU B 1 208 ? -27.016 7.742 -2.463 1 93.06 208 LEU B C 1
ATOM 6410 O O . LEU B 1 208 ? -27.422 8.906 -2.5 1 93.06 208 LEU B O 1
ATOM 6414 N N . MET B 1 209 ? -26.484 7.113 -3.535 1 94 209 MET B N 1
ATOM 6415 C CA . MET B 1 209 ? -26.359 7.781 -4.828 1 94 209 MET B CA 1
ATOM 6416 C C . MET B 1 209 ? -26.188 6.766 -5.953 1 94 209 MET B C 1
ATOM 6418 O O . MET B 1 209 ? -25.547 5.738 -5.777 1 94 209 MET B O 1
ATOM 6422 N N . SER B 1 210 ? -26.828 7.039 -7.082 1 93 210 SER B N 1
ATOM 6423 C CA . SER B 1 210 ? -26.641 6.152 -8.227 1 93 210 SER B CA 1
ATOM 6424 C C . SER B 1 210 ? -25.203 6.199 -8.727 1 93 210 SER B C 1
ATOM 6426 O O . SER B 1 210 ? -24.5 7.203 -8.555 1 93 210 SER B O 1
ATOM 6428 N N . ARG B 1 211 ? -24.719 5.109 -9.297 1 93.12 211 ARG B N 1
ATOM 6429 C CA . ARG B 1 211 ? -23.359 5.004 -9.82 1 93.12 211 ARG B CA 1
ATOM 6430 C C . ARG B 1 211 ? -23.078 6.109 -10.836 1 93.12 211 ARG B C 1
ATOM 6432 O O . ARG B 1 211 ? -22.062 6.797 -10.75 1 93.12 211 ARG B O 1
ATOM 6439 N N . ASP B 1 212 ? -24 6.285 -11.75 1 90.75 212 ASP B N 1
ATOM 6440 C CA . ASP B 1 212 ? -23.797 7.242 -12.836 1 90.75 212 ASP B CA 1
ATOM 6441 C C . ASP B 1 212 ? -23.703 8.672 -12.297 1 90.75 212 ASP B C 1
ATOM 6443 O O . ASP B 1 212 ? -22.891 9.469 -12.766 1 90.75 212 ASP B O 1
ATOM 6447 N N . ARG B 1 213 ? -24.578 9.016 -11.383 1 92.69 213 ARG B N 1
ATOM 6448 C CA . ARG B 1 213 ? -24.516 10.352 -10.797 1 92.69 213 ARG B CA 1
ATOM 6449 C C . ARG B 1 213 ? -23.188 10.578 -10.07 1 92.69 213 ARG B C 1
ATOM 6451 O O . ARG B 1 213 ? -22.594 11.641 -10.188 1 92.69 213 ARG B O 1
ATOM 6458 N N . PHE B 1 214 ? -22.781 9.586 -9.375 1 94.06 214 PHE B N 1
ATOM 6459 C CA . PHE B 1 214 ? -21.516 9.68 -8.68 1 94.06 214 PHE B CA 1
ATOM 6460 C C . PHE B 1 214 ? -20.375 9.93 -9.656 1 94.06 214 PHE B C 1
ATOM 6462 O O . PHE B 1 214 ? -19.531 10.805 -9.438 1 94.06 214 PHE B O 1
ATOM 6469 N N . LEU B 1 215 ? -20.359 9.156 -10.672 1 91.31 215 LEU B N 1
ATOM 6470 C CA . LEU B 1 215 ? -19.297 9.281 -11.672 1 91.31 215 LEU B CA 1
ATOM 6471 C C . LEU B 1 215 ? -19.375 10.633 -12.375 1 91.31 215 LEU B C 1
ATOM 6473 O O . LEU B 1 215 ? -18.344 11.195 -12.75 1 91.31 215 LEU B O 1
ATOM 6477 N N . GLN B 1 216 ? -20.562 11.133 -12.547 1 91.88 216 GLN B N 1
ATOM 6478 C CA . GLN B 1 216 ? -20.719 12.477 -13.109 1 91.88 216 GLN B CA 1
ATOM 6479 C C . GLN B 1 216 ? -20.062 13.523 -12.219 1 91.88 216 GLN B C 1
ATOM 6481 O O . GLN B 1 216 ? -19.297 14.359 -12.695 1 91.88 216 GLN B O 1
ATOM 6486 N N . LEU B 1 217 ? -20.375 13.43 -10.984 1 93.75 217 LEU B N 1
ATOM 6487 C CA . LEU B 1 217 ? -19.844 14.398 -10.031 1 93.75 217 LEU B CA 1
ATOM 6488 C C . LEU B 1 217 ? -18.312 14.297 -9.953 1 93.75 217 LEU B C 1
ATOM 6490 O O . LEU B 1 217 ? -17.625 15.32 -9.891 1 93.75 217 LEU B O 1
ATOM 6494 N N . LEU B 1 218 ? -17.844 13.094 -9.992 1 92.12 218 LEU B N 1
ATOM 6495 C CA . LEU B 1 218 ? -16.406 12.867 -9.938 1 92.12 218 LEU B CA 1
ATOM 6496 C C . LEU B 1 218 ? -15.719 13.469 -11.164 1 92.12 218 LEU B C 1
ATOM 6498 O O . LEU B 1 218 ? -14.625 14.039 -11.055 1 92.12 218 LEU B O 1
ATOM 6502 N N . ARG B 1 219 ? -16.312 13.406 -12.219 1 88.94 219 ARG B N 1
ATOM 6503 C CA . ARG B 1 219 ? -15.734 13.875 -13.484 1 88.94 219 ARG B CA 1
ATOM 6504 C C . ARG B 1 219 ? -15.703 15.398 -13.539 1 88.94 219 ARG B C 1
ATOM 6506 O O . ARG B 1 219 ? -14.742 15.977 -14.047 1 88.94 219 ARG B O 1
ATOM 6513 N N . VAL B 1 220 ? -16.703 16 -12.992 1 92.12 220 VAL B N 1
ATOM 6514 C CA . VAL B 1 220 ? -16.828 17.438 -13.211 1 92.12 220 VAL B CA 1
ATOM 6515 C C . VAL B 1 220 ? -16.453 18.188 -11.93 1 92.12 220 VAL B C 1
ATOM 6517 O O . VAL B 1 220 ? -16.578 19.422 -11.859 1 92.12 220 VAL B O 1
ATOM 6520 N N . LEU B 1 221 ? -16.016 17.484 -10.93 1 94.12 221 LEU B N 1
ATOM 6521 C CA . LEU B 1 221 ? -15.602 18.156 -9.695 1 94.12 221 LEU B CA 1
ATOM 6522 C C . LEU B 1 221 ? -14.531 19.203 -9.992 1 94.12 221 LEU B C 1
ATOM 6524 O O . LEU B 1 221 ? -13.516 18.906 -10.617 1 94.12 221 LEU B O 1
ATOM 6528 N N . HIS B 1 222 ? -14.797 20.391 -9.578 1 94.12 222 HIS B N 1
ATOM 6529 C CA . HIS B 1 222 ? -13.93 21.516 -9.906 1 94.12 222 HIS B CA 1
ATOM 6530 C C . HIS B 1 222 ? -13.906 22.547 -8.781 1 94.12 222 HIS B C 1
ATOM 6532 O O . HIS B 1 222 ? -14.852 22.625 -7.992 1 94.12 222 HIS B O 1
ATOM 6538 N N . PHE B 1 223 ? -12.836 23.391 -8.789 1 95.19 223 PHE B N 1
ATOM 6539 C CA . PHE B 1 223 ? -12.633 24.203 -7.594 1 95.19 223 PHE B CA 1
ATOM 6540 C C . PHE B 1 223 ? -12.32 25.656 -7.973 1 95.19 223 PHE B C 1
ATOM 6542 O O . PHE B 1 223 ? -12.18 26.516 -7.098 1 95.19 223 PHE B O 1
ATOM 6549 N N . THR B 1 224 ? -12.102 25.922 -9.242 1 91.62 224 THR B N 1
ATOM 6550 C CA . THR B 1 224 ? -11.75 27.266 -9.664 1 91.62 224 THR B CA 1
ATOM 6551 C C . THR B 1 224 ? -12.445 27.609 -10.984 1 91.62 224 THR B C 1
ATOM 6553 O O . THR B 1 224 ? -12.891 26.719 -11.703 1 91.62 224 THR B O 1
ATOM 6556 N N . ASP B 1 225 ? -12.5 28.891 -11.125 1 87.5 225 ASP B N 1
ATOM 6557 C CA . ASP B 1 225 ? -13.008 29.391 -12.398 1 87.5 225 ASP B CA 1
ATOM 6558 C C . ASP B 1 225 ? -11.93 29.328 -13.484 1 87.5 225 ASP B C 1
ATOM 6560 O O . ASP B 1 225 ? -10.906 30 -13.391 1 87.5 225 ASP B O 1
ATOM 6564 N N . ASN B 1 226 ? -12.172 28.547 -14.438 1 82.06 226 ASN B N 1
ATOM 6565 C CA . ASN B 1 226 ? -11.195 28.312 -15.5 1 82.06 226 ASN B CA 1
ATOM 6566 C C . ASN B 1 226 ? -10.984 29.562 -16.344 1 82.06 226 ASN B C 1
ATOM 6568 O O . ASN B 1 226 ? -10.016 29.656 -17.094 1 82.06 226 ASN B O 1
ATOM 6572 N N . THR B 1 227 ? -11.828 30.469 -16.188 1 79.5 227 THR B N 1
ATOM 6573 C CA . THR B 1 227 ? -11.711 31.688 -16.984 1 79.5 227 THR B CA 1
ATOM 6574 C C . THR B 1 227 ? -10.625 32.594 -16.438 1 79.5 227 THR B C 1
ATOM 6576 O O . THR B 1 227 ? -10.094 33.469 -17.156 1 79.5 227 THR B O 1
ATOM 6579 N N . ILE B 1 228 ? -10.281 32.375 -15.234 1 74.31 228 ILE B N 1
ATOM 6580 C CA . ILE B 1 228 ? -9.25 33.188 -14.594 1 74.31 228 ILE B CA 1
ATOM 6581 C C . ILE B 1 228 ? -7.914 32.469 -14.648 1 74.31 228 ILE B C 1
ATOM 6583 O O . ILE B 1 228 ? -7.73 31.438 -13.977 1 74.31 228 ILE B O 1
ATOM 6587 N N . ARG B 1 229 ? -7.18 32.594 -15.734 1 69.56 229 ARG B N 1
ATOM 6588 C CA . ARG B 1 229 ? -5.91 31.875 -15.836 1 69.56 229 ARG B CA 1
ATOM 6589 C C . ARG B 1 229 ? -4.77 32.688 -15.258 1 69.56 229 ARG B C 1
ATOM 6591 O O . ARG B 1 229 ? -4.609 33.875 -15.594 1 69.56 229 ARG B O 1
ATOM 6598 N N . VAL B 1 230 ? -4.312 32.156 -14.164 1 67.56 230 VAL B N 1
ATOM 6599 C CA . VAL B 1 230 ? -3.088 32.75 -13.648 1 67.56 230 VAL B CA 1
ATOM 6600 C C . VAL B 1 230 ? -1.875 32.031 -14.242 1 67.56 230 VAL B C 1
ATOM 6602 O O . VAL B 1 230 ? -1.787 30.812 -14.211 1 67.56 230 VAL B O 1
ATOM 6605 N N . GLU B 1 231 ? -1.054 32.719 -14.93 1 69.5 231 GLU B N 1
ATOM 6606 C CA . GLU B 1 231 ? 0.106 32.125 -15.609 1 69.5 231 GLU B CA 1
ATOM 6607 C C . GLU B 1 231 ? 1.105 31.562 -14.617 1 69.5 231 GLU B C 1
ATOM 6609 O O . GLU B 1 231 ? 1.334 32.125 -13.547 1 69.5 231 GLU B O 1
ATOM 6614 N N . ASN B 1 232 ? 1.534 30.375 -14.797 1 68.62 232 ASN B N 1
ATOM 6615 C CA . ASN B 1 232 ? 2.656 29.703 -14.148 1 68.62 232 ASN B CA 1
ATOM 6616 C C . ASN B 1 232 ? 2.273 29.188 -12.766 1 68.62 232 ASN B C 1
ATOM 6618 O O . ASN B 1 232 ? 3.127 29.062 -11.883 1 68.62 232 ASN B O 1
ATOM 6622 N N . ASP B 1 233 ? 1.01 29.172 -12.461 1 78.88 233 ASP B N 1
ATOM 6623 C CA . ASP B 1 233 ? 0.604 28.594 -11.18 1 78.88 233 ASP B CA 1
ATOM 6624 C C . ASP B 1 233 ? 0.124 27.156 -11.359 1 78.88 233 ASP B C 1
ATOM 6626 O O . ASP B 1 233 ? -1.012 26.922 -11.781 1 78.88 233 ASP B O 1
ATOM 6630 N N . LYS B 1 234 ? 0.995 26.281 -10.977 1 78.62 234 LYS B N 1
ATOM 6631 C CA . LYS B 1 234 ? 0.687 24.859 -11.125 1 78.62 234 LYS B CA 1
ATOM 6632 C C . LYS B 1 234 ? -0.464 24.453 -10.211 1 78.62 234 LYS B C 1
ATOM 6634 O O . LYS B 1 234 ? -1.108 23.422 -10.438 1 78.62 234 LYS B O 1
ATOM 6639 N N . LEU B 1 235 ? -0.723 25.297 -9.164 1 87.12 235 LEU B N 1
ATOM 6640 C CA . LEU B 1 235 ? -1.758 24.953 -8.195 1 87.12 235 LEU B CA 1
ATOM 6641 C C . LEU B 1 235 ? -3.02 25.781 -8.43 1 87.12 235 LEU B C 1
ATOM 6643 O O . LEU B 1 235 ? -3.904 25.828 -7.574 1 87.12 235 LEU B O 1
ATOM 6647 N N . GLN B 1 236 ? -3.146 26.375 -9.508 1 86.31 236 GLN B N 1
ATOM 6648 C CA . GLN B 1 236 ? -4.234 27.297 -9.797 1 86.31 236 GLN B CA 1
ATOM 6649 C C . GLN B 1 236 ? -5.594 26.609 -9.664 1 86.31 236 GLN B C 1
ATOM 6651 O O . GLN B 1 236 ? -6.547 27.203 -9.148 1 86.31 236 GLN B O 1
ATOM 6656 N N . LYS B 1 237 ? -5.711 25.406 -10.102 1 87.69 237 LYS B N 1
ATOM 6657 C CA . LYS B 1 237 ? -6.984 24.703 -10.164 1 87.69 237 LYS B CA 1
ATOM 6658 C C . LYS B 1 237 ? -7.484 24.359 -8.758 1 87.69 237 LYS B C 1
ATOM 6660 O O . LYS B 1 237 ? -8.672 24.094 -8.57 1 87.69 237 LYS B O 1
ATOM 6665 N N . ILE B 1 238 ? -6.598 24.359 -7.742 1 91.31 238 ILE B N 1
ATOM 6666 C CA . ILE B 1 238 ? -6.992 23.906 -6.414 1 91.31 238 ILE B CA 1
ATOM 6667 C C . ILE B 1 238 ? -6.703 25 -5.387 1 91.31 238 ILE B C 1
ATOM 6669 O O . ILE B 1 238 ? -7.066 24.875 -4.219 1 91.31 238 ILE B O 1
ATOM 6673 N N . ARG B 1 239 ? -6.152 26.078 -5.711 1 91.19 239 ARG B N 1
ATOM 6674 C CA . ARG B 1 239 ? -5.621 27.109 -4.82 1 91.19 239 ARG B CA 1
ATOM 6675 C C . ARG B 1 239 ? -6.715 27.672 -3.924 1 91.19 239 ARG B C 1
ATOM 6677 O O . ARG B 1 239 ? -6.539 27.781 -2.709 1 91.19 239 ARG B O 1
ATOM 6684 N N . PRO B 1 240 ? -7.891 28 -4.492 1 93.19 240 PRO B N 1
ATOM 6685 C CA . PRO B 1 240 ? -8.898 28.609 -3.629 1 93.19 240 PRO B CA 1
ATOM 6686 C C . PRO B 1 240 ? -9.32 27.703 -2.473 1 93.19 240 PRO B C 1
ATOM 6688 O O . PRO B 1 240 ? -9.414 28.156 -1.33 1 93.19 240 PRO B O 1
ATOM 6691 N N . VAL B 1 241 ? -9.531 26.469 -2.775 1 95.44 241 VAL B N 1
ATOM 6692 C CA . VAL B 1 241 ? -9.953 25.516 -1.747 1 95.44 241 VAL B CA 1
ATOM 6693 C C . VAL B 1 241 ? -8.797 25.234 -0.794 1 95.44 241 VAL B C 1
ATOM 6695 O O . VAL B 1 241 ? -8.984 25.156 0.421 1 95.44 241 VAL B O 1
ATOM 6698 N N . MET B 1 242 ? -7.656 25.109 -1.314 1 94.81 242 MET B N 1
ATOM 6699 C CA . MET B 1 242 ? -6.461 24.844 -0.517 1 94.81 242 MET B CA 1
ATOM 6700 C C . MET B 1 242 ? -6.211 25.984 0.48 1 94.81 242 MET B C 1
ATOM 6702 O O . MET B 1 242 ? -5.969 25.719 1.661 1 94.81 242 MET B O 1
ATOM 6706 N N . GLU B 1 243 ? -6.285 27.172 0.005 1 95 243 GLU B N 1
ATOM 6707 C CA . GLU B 1 243 ? -6.039 28.312 0.868 1 95 243 GLU B CA 1
ATOM 6708 C C . GLU B 1 243 ? -7.102 28.422 1.957 1 95 243 GLU B C 1
ATOM 6710 O O . GLU B 1 243 ? -6.793 28.766 3.1 1 95 243 GLU B O 1
ATOM 6715 N N . LYS B 1 244 ? -8.281 28.188 1.583 1 96.06 244 LYS B N 1
ATOM 6716 C CA . LYS B 1 244 ? -9.352 28.234 2.578 1 96.06 244 LYS B CA 1
ATOM 6717 C C . LYS B 1 244 ? -9.133 27.188 3.668 1 96.06 244 LYS B C 1
ATOM 6719 O O . LYS B 1 244 ? -9.281 27.469 4.855 1 96.06 244 LYS B O 1
ATOM 6724 N N . LEU B 1 245 ? -8.781 26.016 3.264 1 96.69 245 LEU B N 1
ATOM 6725 C CA . LEU B 1 245 ? -8.547 24.953 4.227 1 96.69 245 LEU B CA 1
ATOM 6726 C C . LEU B 1 245 ? -7.316 25.234 5.078 1 96.69 245 LEU B C 1
ATOM 6728 O O . LEU B 1 245 ? -7.324 25.016 6.289 1 96.69 245 LEU B O 1
ATOM 6732 N N . ARG B 1 246 ? -6.27 25.719 4.484 1 95.94 246 ARG B N 1
ATOM 6733 C CA . ARG B 1 246 ? -5.07 26.078 5.234 1 95.94 246 ARG B CA 1
ATOM 6734 C C . ARG B 1 246 ? -5.387 27.125 6.305 1 95.94 246 ARG B C 1
ATOM 6736 O O . ARG B 1 246 ? -4.898 27.031 7.434 1 95.94 246 ARG B O 1
ATOM 6743 N N . ASN B 1 247 ? -6.152 28.047 5.891 1 95.81 247 ASN B N 1
ATOM 6744 C CA . ASN B 1 247 ? -6.547 29.094 6.84 1 95.81 247 ASN B CA 1
ATOM 6745 C C . ASN B 1 247 ? -7.348 28.5 8 1 95.81 247 ASN B C 1
ATOM 6747 O O . ASN B 1 247 ? -7.137 28.875 9.156 1 95.81 247 ASN B O 1
ATOM 6751 N N . SER B 1 248 ? -8.211 27.625 7.68 1 96 248 SER B N 1
ATOM 6752 C CA . SER B 1 248 ? -8.984 26.969 8.727 1 96 248 SER B CA 1
ATOM 6753 C C . SER B 1 248 ? -8.078 26.156 9.648 1 96 248 SER B C 1
ATOM 6755 O O . SER B 1 248 ? -8.266 26.156 10.867 1 96 248 SER B O 1
ATOM 6757 N N . PHE B 1 249 ? -7.102 25.438 9.102 1 96 249 PHE B N 1
ATOM 6758 C CA . PHE B 1 249 ? -6.16 24.656 9.891 1 96 249 PHE B CA 1
ATOM 6759 C C . PHE B 1 249 ? -5.418 25.531 10.883 1 96 249 PHE B C 1
ATOM 6761 O O . PHE B 1 249 ? -5.242 25.172 12.047 1 96 249 PHE B O 1
ATOM 6768 N N . LYS B 1 250 ? -5.125 26.75 10.453 1 94.75 250 LYS B N 1
ATOM 6769 C CA . LYS B 1 250 ? -4.344 27.672 11.266 1 94.75 250 LYS B CA 1
ATOM 6770 C C . LYS B 1 250 ? -5.203 28.297 12.359 1 94.75 250 LYS B C 1
ATOM 6772 O O . LYS B 1 250 ? -4.734 28.5 13.484 1 94.75 250 LYS B O 1
ATOM 6777 N N . THR B 1 251 ? -6.375 28.516 12.047 1 94.19 251 THR B N 1
ATOM 6778 C CA . THR B 1 251 ? -7.215 29.344 12.914 1 94.19 251 THR B CA 1
ATOM 6779 C C . THR B 1 251 ? -7.895 28.469 13.977 1 94.19 251 THR B C 1
ATOM 6781 O O . THR B 1 251 ? -8.164 28.938 15.086 1 94.19 251 THR B O 1
ATOM 6784 N N . MET B 1 252 ? -8.109 27.266 13.758 1 95.12 252 MET B N 1
ATOM 6785 C CA . MET B 1 252 ? -8.961 26.453 14.617 1 95.12 252 MET B CA 1
ATOM 6786 C C . MET B 1 252 ? -8.18 25.906 15.805 1 95.12 252 MET B C 1
ATOM 6788 O O . MET B 1 252 ? -8.773 25.484 16.812 1 95.12 252 MET B O 1
ATOM 6792 N N . PHE B 1 253 ? -6.895 25.891 15.703 1 94.88 253 PHE B N 1
ATOM 6793 C CA . PHE B 1 253 ? -6.086 25.266 16.734 1 94.88 253 PHE B CA 1
ATOM 6794 C C . PHE B 1 253 ? -4.797 26.047 16.969 1 94.88 253 PHE B C 1
ATOM 6796 O O . PHE B 1 253 ? -4.109 26.422 16.016 1 94.88 253 PHE B O 1
ATOM 6803 N N . LYS B 1 254 ? -4.551 26.391 18.188 1 94.56 254 LYS B N 1
ATOM 6804 C CA . LYS B 1 254 ? -3.281 26.984 18.594 1 94.56 254 LYS B CA 1
ATOM 6805 C C . LYS B 1 254 ? -2.334 25.922 19.156 1 94.56 254 LYS B C 1
ATOM 6807 O O . LYS B 1 254 ? -2.594 25.344 20.203 1 94.56 254 LYS B O 1
ATOM 6812 N N . PRO B 1 255 ? -1.259 25.672 18.469 1 94.25 255 PRO B N 1
ATOM 6813 C CA . PRO B 1 255 ? -0.373 24.562 18.844 1 94.25 255 PRO B CA 1
ATOM 6814 C C . PRO B 1 255 ? 0.243 24.75 20.234 1 94.25 255 PRO B C 1
ATOM 6816 O O . PRO B 1 255 ? 0.294 25.859 20.75 1 94.25 255 PRO B O 1
ATOM 6819 N N . PHE B 1 256 ? 0.662 23.703 20.828 1 94.56 256 PHE B N 1
ATOM 6820 C CA . PHE B 1 256 ? 1.439 23.719 22.062 1 94.56 256 PHE B CA 1
ATOM 6821 C C . PHE B 1 256 ? 2.898 24.047 21.781 1 94.56 256 PHE B C 1
ATOM 6823 O O . PHE B 1 256 ? 3.219 24.609 20.719 1 94.56 256 PHE B O 1
ATOM 6830 N N . GLN B 1 257 ? 3.73 23.859 22.609 1 95.62 257 GLN B N 1
ATOM 6831 C CA . GLN B 1 257 ? 5.094 24.359 22.516 1 95.62 257 GLN B CA 1
ATOM 6832 C C . GLN B 1 257 ? 5.871 23.641 21.422 1 95.62 257 GLN B C 1
ATOM 6834 O O . GLN B 1 257 ? 6.598 24.266 20.641 1 95.62 257 GLN B O 1
ATOM 6839 N N . ASP B 1 258 ? 5.738 22.328 21.375 1 95.25 258 ASP B N 1
ATOM 6840 C CA . ASP B 1 258 ? 6.57 21.516 20.484 1 95.25 258 ASP B CA 1
ATOM 6841 C C . ASP B 1 258 ? 5.926 21.375 19.109 1 95.25 258 ASP B C 1
ATOM 6843 O O . ASP B 1 258 ? 4.797 20.891 19 1 95.25 258 ASP B O 1
ATOM 6847 N N . LEU B 1 259 ? 6.652 21.766 18.125 1 95.75 259 LEU B N 1
ATOM 6848 C CA . LEU B 1 259 ? 6.211 21.672 16.734 1 95.75 259 LEU B CA 1
ATOM 6849 C C . LEU B 1 259 ? 7.152 20.797 15.922 1 95.75 259 LEU B C 1
ATOM 6851 O O . LEU B 1 259 ? 8.297 20.562 16.312 1 95.75 259 LEU B O 1
ATOM 6855 N N . CYS B 1 260 ? 6.602 20.312 14.844 1 93.62 260 CYS B N 1
ATOM 6856 C CA . CYS B 1 260 ? 7.418 19.5 13.953 1 93.62 260 CYS B CA 1
ATOM 6857 C C . CYS B 1 260 ? 7.145 19.844 12.492 1 93.62 260 CYS B C 1
ATOM 6859 O O . CYS B 1 260 ? 5.996 20.078 12.109 1 93.62 260 CYS B O 1
ATOM 6861 N N . VAL B 1 261 ? 8.195 19.984 11.742 1 91.06 261 VAL B N 1
ATOM 6862 C CA . VAL B 1 261 ? 8.086 20.125 10.289 1 91.06 261 VAL B CA 1
ATOM 6863 C C . VAL B 1 261 ? 8.555 18.844 9.617 1 91.06 261 VAL B C 1
ATOM 6865 O O . VAL B 1 261 ? 9.68 18.375 9.852 1 91.06 261 VAL B O 1
ATOM 6868 N N . ASP B 1 262 ? 7.672 18.281 8.828 1 82.12 262 ASP B N 1
ATOM 6869 C CA . ASP B 1 262 ? 8.016 17.016 8.188 1 82.12 262 ASP B CA 1
ATOM 6870 C C . ASP B 1 262 ? 7.508 16.969 6.746 1 82.12 262 ASP B C 1
ATOM 6872 O O . ASP B 1 262 ? 6.645 17.766 6.367 1 82.12 262 ASP B O 1
ATOM 6876 N N . GLU B 1 263 ? 8.195 16.047 6.016 1 76.5 263 GLU B N 1
ATOM 6877 C CA . GLU B 1 263 ? 7.789 15.805 4.633 1 76.5 263 GLU B CA 1
ATOM 6878 C C . GLU B 1 263 ? 6.695 14.742 4.559 1 76.5 263 GLU B C 1
ATOM 6880 O O . GLU B 1 263 ? 6.781 13.703 5.223 1 76.5 263 GLU B O 1
ATOM 6885 N N . SER B 1 264 ? 5.613 15.094 4.008 1 70.69 264 SER B N 1
ATOM 6886 C CA . SER B 1 264 ? 4.535 14.141 3.777 1 70.69 264 SER B CA 1
ATOM 6887 C C . SER B 1 264 ? 4.328 13.891 2.287 1 70.69 264 SER B C 1
ATOM 6889 O O . SER B 1 264 ? 4.449 14.812 1.476 1 70.69 264 SER B O 1
ATOM 6891 N N . LEU B 1 265 ? 4.309 12.562 1.878 1 62.97 265 LEU B N 1
ATOM 6892 C CA . LEU B 1 265 ? 4.102 12.227 0.474 1 62.97 265 LEU B CA 1
ATOM 6893 C C . LEU B 1 265 ? 2.695 11.688 0.245 1 62.97 265 LEU B C 1
ATOM 6895 O O . LEU B 1 265 ? 2.279 10.727 0.894 1 62.97 265 LEU B O 1
ATOM 6899 N N . MET B 1 266 ? 1.982 12.477 -0.485 1 61.97 266 MET B N 1
ATOM 6900 C CA . MET B 1 266 ? 0.743 11.914 -1.011 1 61.97 266 MET B CA 1
ATOM 6901 C C . MET B 1 266 ? 1.024 10.969 -2.178 1 61.97 266 MET B C 1
ATOM 6903 O O . MET B 1 266 ? 1.709 11.344 -3.131 1 61.97 266 MET B O 1
ATOM 6907 N N . LYS B 1 267 ? 0.543 9.75 -2.006 1 57.19 267 LYS B N 1
ATOM 6908 C CA . LYS B 1 267 ? 0.762 8.773 -3.068 1 57.19 267 LYS B CA 1
ATOM 6909 C C . LYS B 1 267 ? 0.201 9.266 -4.398 1 57.19 267 LYS B C 1
ATOM 6911 O O . LYS B 1 267 ? -0.952 9.703 -4.469 1 57.19 267 LYS B O 1
ATOM 6916 N N . TRP B 1 268 ? 1.036 9.469 -5.398 1 49.03 268 TRP B N 1
ATOM 6917 C CA . TRP B 1 268 ? 0.619 9.82 -6.75 1 49.03 268 TRP B CA 1
ATOM 6918 C C . TRP B 1 268 ? 1.517 9.156 -7.789 1 49.03 268 TRP B C 1
ATOM 6920 O O . TRP B 1 268 ? 2.742 9.266 -7.723 1 49.03 268 TRP B O 1
ATOM 6930 N N . ARG B 1 269 ? 1.042 8.336 -8.602 1 46.19 269 ARG B N 1
ATOM 6931 C CA . ARG B 1 269 ? 1.848 7.668 -9.625 1 46.19 269 ARG B CA 1
ATOM 6932 C C . ARG B 1 269 ? 1.541 8.219 -11.008 1 46.19 269 ARG B C 1
ATOM 6934 O O . ARG B 1 269 ? 2.139 7.785 -12 1 46.19 269 ARG B O 1
ATOM 6941 N N . GLY B 1 270 ? 0.739 9.297 -11.195 1 45.62 270 GLY B N 1
ATOM 6942 C CA . GLY B 1 270 ? 0.408 9.812 -12.516 1 45.62 270 GLY B CA 1
ATOM 6943 C C . GLY B 1 270 ? 1.378 10.875 -13 1 45.62 270 GLY B C 1
ATOM 6944 O O . GLY B 1 270 ? 2.424 11.094 -12.383 1 45.62 270 GLY B O 1
ATOM 6945 N N . ARG B 1 271 ? 1.19 11.281 -14.203 1 41.16 271 ARG B N 1
ATOM 6946 C CA . ARG B 1 271 ? 2.012 12.32 -14.812 1 41.16 271 ARG B CA 1
ATOM 6947 C C . ARG B 1 271 ? 1.82 13.656 -14.102 1 41.16 271 ARG B C 1
ATOM 6949 O O . ARG B 1 271 ? 0.699 14.164 -14.008 1 41.16 271 ARG B O 1
ATOM 6956 N N . LEU B 1 272 ? 2.684 14.008 -13.32 1 49.56 272 LEU B N 1
ATOM 6957 C CA . LEU B 1 272 ? 2.73 15.297 -12.641 1 49.56 272 LEU B CA 1
ATOM 6958 C C . LEU B 1 272 ? 4.152 15.852 -12.625 1 49.56 272 LEU B C 1
ATOM 6960 O O . LEU B 1 272 ? 5.098 15.141 -12.281 1 49.56 272 LEU B O 1
ATOM 6964 N N . SER B 1 273 ? 4.312 16.984 -13.219 1 45.25 273 SER B N 1
ATOM 6965 C CA . SER B 1 273 ? 5.629 17.594 -13.391 1 45.25 273 SER B CA 1
ATOM 6966 C C . SER B 1 273 ? 6.387 17.656 -12.07 1 45.25 273 SER B C 1
ATOM 6968 O O . SER B 1 273 ? 7.617 17.609 -12.055 1 45.25 273 SER B O 1
ATOM 6970 N N . PHE B 1 274 ? 5.68 17.719 -11.016 1 46.56 274 PHE B N 1
ATOM 6971 C CA . PHE B 1 274 ? 6.406 17.859 -9.758 1 46.56 274 PHE B CA 1
ATOM 6972 C C . PHE B 1 274 ? 6.262 16.609 -8.898 1 46.56 274 PHE B C 1
ATOM 6974 O O . PHE B 1 274 ? 6.336 16.672 -7.672 1 46.56 274 PHE B O 1
ATOM 6981 N N . ARG B 1 275 ? 6.117 15.609 -9.547 1 46.41 275 ARG B N 1
ATOM 6982 C CA . ARG B 1 275 ? 6.102 14.32 -8.859 1 46.41 275 ARG B CA 1
ATOM 6983 C C . ARG B 1 275 ? 7.473 13.992 -8.281 1 46.41 275 ARG B C 1
ATOM 6985 O O . ARG B 1 275 ? 8.5 14.266 -8.906 1 46.41 275 ARG B O 1
ATOM 6992 N N . GLN B 1 276 ? 7.465 13.555 -7.004 1 51.56 276 GLN B N 1
ATOM 6993 C CA . GLN B 1 276 ? 8.719 13.234 -6.328 1 51.56 276 GLN B CA 1
ATOM 6994 C C . GLN B 1 276 ? 8.812 11.734 -6.035 1 51.56 276 GLN B C 1
ATOM 6996 O O . GLN B 1 276 ? 7.797 11.07 -5.836 1 51.56 276 GLN B O 1
ATOM 7001 N N . PHE B 1 277 ? 9.984 11.188 -6.301 1 46.81 277 PHE B N 1
ATOM 7002 C CA . PHE B 1 277 ? 10.297 9.805 -5.945 1 46.81 277 PHE B CA 1
ATOM 7003 C C . PHE B 1 277 ? 11.102 9.75 -4.652 1 46.81 277 PHE B C 1
ATOM 7005 O O . PHE B 1 277 ? 12.219 10.258 -4.59 1 46.81 277 PHE B O 1
ATOM 7012 N N . LEU B 1 278 ? 10.406 9.281 -3.59 1 47.28 278 LEU B N 1
ATOM 7013 C CA . LEU B 1 278 ? 11.078 9.125 -2.305 1 47.28 278 LEU B CA 1
ATOM 7014 C C . LEU B 1 278 ? 11.148 7.652 -1.905 1 47.28 278 LEU B C 1
ATOM 7016 O O . LEU B 1 278 ? 10.195 7.105 -1.348 1 47.28 278 LEU B O 1
ATOM 7020 N N . PRO B 1 279 ? 12.305 6.984 -2.201 1 47.5 279 PRO B N 1
ATOM 7021 C CA . PRO B 1 279 ? 12.406 5.531 -2.027 1 47.5 279 PRO B CA 1
ATOM 7022 C C . PRO B 1 279 ? 12.133 5.09 -0.59 1 47.5 279 PRO B C 1
ATOM 7024 O O . PRO B 1 279 ? 11.68 3.965 -0.362 1 47.5 279 PRO B O 1
ATOM 7027 N N . LEU B 1 280 ? 12.367 6.047 0.298 1 43.19 280 LEU B N 1
ATOM 7028 C CA . LEU B 1 280 ? 12.344 5.645 1.699 1 43.19 280 LEU B CA 1
ATOM 7029 C C . LEU B 1 280 ? 10.93 5.738 2.266 1 43.19 280 LEU B C 1
ATOM 7031 O O . LEU B 1 280 ? 10.648 5.191 3.334 1 43.19 280 LEU B O 1
ATOM 7035 N N . LYS B 1 281 ? 10.18 6.484 1.534 1 44.88 281 LYS B N 1
ATOM 7036 C CA . LYS B 1 281 ? 8.836 6.668 2.078 1 44.88 281 LYS B CA 1
ATOM 7037 C C . LYS B 1 281 ? 7.883 5.605 1.539 1 44.88 281 LYS B C 1
ATOM 7039 O O . LYS B 1 281 ? 8.148 4.984 0.508 1 44.88 281 LYS B O 1
ATOM 7044 N N . ARG B 1 282 ? 6.918 5.328 2.307 1 49.22 282 ARG B N 1
ATOM 7045 C CA . ARG B 1 282 ? 5.914 4.34 1.939 1 49.22 282 ARG B CA 1
ATOM 7046 C C . ARG B 1 282 ? 5.363 4.605 0.542 1 49.22 282 ARG B C 1
ATOM 7048 O O . ARG B 1 282 ? 5.199 3.68 -0.254 1 49.22 282 ARG B O 1
ATOM 7055 N N . HIS B 1 283 ? 5.055 5.805 0.325 1 50.66 283 HIS B N 1
ATOM 7056 C CA . HIS B 1 283 ? 4.621 6.215 -1.006 1 50.66 283 HIS B CA 1
ATOM 7057 C C . HIS B 1 283 ? 5.797 6.73 -1.831 1 50.66 283 HIS B C 1
ATOM 7059 O O . HIS B 1 283 ? 6.379 7.77 -1.509 1 50.66 283 HIS B O 1
ATOM 7065 N N . ARG B 1 284 ? 6.336 5.922 -2.764 1 52.12 284 ARG B N 1
ATOM 7066 C CA . ARG B 1 284 ? 7.574 6.258 -3.455 1 52.12 284 ARG B CA 1
ATOM 7067 C C . ARG B 1 284 ? 7.367 7.418 -4.422 1 52.12 284 ARG B C 1
ATOM 7069 O O . ARG B 1 284 ? 8.25 8.266 -4.582 1 52.12 284 ARG B O 1
ATOM 7076 N N . PHE B 1 285 ? 6.168 7.516 -5.059 1 50.28 285 PHE B N 1
ATOM 7077 C CA . PHE B 1 285 ? 5.887 8.57 -6.027 1 50.28 285 PHE B CA 1
ATOM 7078 C C . PHE B 1 285 ? 4.68 9.391 -5.594 1 50.28 285 PHE B C 1
ATOM 7080 O O . PHE B 1 285 ? 3.688 8.844 -5.109 1 50.28 285 PHE B O 1
ATOM 7087 N N . GLY B 1 286 ? 4.926 10.625 -5.398 1 63.62 286 GLY B N 1
ATOM 7088 C CA . GLY B 1 286 ? 3.756 11.414 -5.055 1 63.62 286 GLY B CA 1
ATOM 7089 C C . GLY B 1 286 ? 4.039 12.906 -5.008 1 63.62 286 GLY B C 1
ATOM 7090 O O . GLY B 1 286 ? 5.062 13.367 -5.52 1 63.62 286 GLY B O 1
ATOM 7091 N N . VAL B 1 287 ? 2.992 13.609 -4.68 1 72.94 287 VAL B N 1
ATOM 7092 C CA . VAL B 1 287 ? 3.084 15.047 -4.422 1 72.94 287 VAL B CA 1
ATOM 7093 C C . VAL B 1 287 ? 3.688 15.281 -3.041 1 72.94 287 VAL B C 1
ATOM 7095 O O . VAL B 1 287 ? 3.166 14.797 -2.035 1 72.94 287 VAL B O 1
ATOM 7098 N N . LYS B 1 288 ? 4.812 15.922 -3.121 1 76.56 288 LYS B N 1
ATOM 7099 C CA . LYS B 1 288 ? 5.527 16.203 -1.882 1 76.56 288 LYS B CA 1
ATOM 7100 C C . LYS B 1 288 ? 4.941 17.422 -1.174 1 76.56 288 LYS B C 1
ATOM 7102 O O . LYS B 1 288 ? 4.676 18.438 -1.807 1 76.56 288 LYS B O 1
ATOM 7107 N N . MET B 1 289 ? 4.656 17.219 0.096 1 84.25 289 MET B N 1
ATOM 7108 C CA . MET B 1 289 ? 4.172 18.312 0.929 1 84.25 289 MET B CA 1
ATOM 7109 C C . MET B 1 289 ? 5.027 18.469 2.184 1 84.25 289 MET B C 1
ATOM 7111 O O . MET B 1 289 ? 5.52 17.484 2.725 1 84.25 289 MET B O 1
ATOM 7115 N N . PHE B 1 290 ? 5.215 19.766 2.576 1 87.94 290 PHE B N 1
ATOM 7116 C CA . PHE B 1 290 ? 5.797 20.062 3.877 1 87.94 290 PHE B CA 1
ATOM 7117 C C . PHE B 1 290 ? 4.715 20.422 4.887 1 87.94 290 PHE B C 1
ATOM 7119 O O . PHE B 1 290 ? 3.924 21.344 4.664 1 87.94 290 PHE B O 1
ATOM 7126 N N . VAL B 1 291 ? 4.695 19.672 5.914 1 89.88 291 VAL B N 1
ATOM 7127 C CA . VAL B 1 291 ? 3.59 19.812 6.852 1 89.88 291 VAL B CA 1
ATOM 7128 C C . VAL B 1 291 ? 4.121 20.281 8.211 1 89.88 291 VAL B C 1
ATOM 7130 O O . VAL B 1 291 ? 5.164 19.797 8.664 1 89.88 291 VAL B O 1
ATOM 7133 N N . LEU B 1 292 ? 3.482 21.25 8.812 1 93.94 292 LEU B N 1
ATOM 7134 C CA . LEU B 1 292 ? 3.709 21.688 10.188 1 93.94 292 LEU B CA 1
ATOM 7135 C C . LEU B 1 292 ? 2.688 21.062 11.133 1 93.94 292 LEU B C 1
ATOM 7137 O O . LEU B 1 292 ? 1.481 21.25 10.961 1 93.94 292 LEU B O 1
ATOM 7141 N N . CYS B 1 293 ? 3.182 20.344 12.102 1 92.44 293 CYS B N 1
ATOM 7142 C CA . CYS B 1 293 ? 2.287 19.625 13.008 1 92.44 293 CYS B CA 1
ATOM 7143 C C . CYS B 1 293 ? 2.623 19.953 14.461 1 92.44 293 CYS B C 1
ATOM 7145 O O . CYS B 1 293 ? 3.766 20.281 14.781 1 92.44 293 CYS B O 1
ATOM 7147 N N . ASP B 1 294 ? 1.643 19.922 15.258 1 93.31 294 ASP B N 1
ATOM 7148 C CA . ASP B 1 294 ? 1.821 19.953 16.703 1 93.31 294 ASP B CA 1
ATOM 7149 C C . ASP B 1 294 ? 2.26 18.594 17.25 1 93.31 294 ASP B C 1
ATOM 7151 O O . ASP B 1 294 ? 1.628 17.578 16.953 1 93.31 294 ASP B O 1
ATOM 7155 N N . CYS B 1 295 ? 3.293 18.562 18 1 89.88 295 CYS B N 1
ATOM 7156 C CA . CYS B 1 295 ? 3.865 17.297 18.422 1 89.88 295 CYS B CA 1
ATOM 7157 C C . CYS B 1 295 ? 3.027 16.672 19.531 1 89.88 295 CYS B C 1
ATOM 7159 O O . CYS B 1 295 ? 3.107 15.461 19.766 1 89.88 295 CYS B O 1
ATOM 7161 N N . ASP B 1 296 ? 2.293 17.391 20.219 1 87.88 296 ASP B N 1
ATOM 7162 C CA . ASP B 1 296 ? 1.538 16.859 21.344 1 87.88 296 ASP B CA 1
ATOM 7163 C C . ASP B 1 296 ? 0.227 16.234 20.875 1 87.88 296 ASP B C 1
ATOM 7165 O O . ASP B 1 296 ? -0.14 15.148 21.344 1 87.88 296 ASP B O 1
ATOM 7169 N N . SER B 1 297 ? -0.457 16.891 20.031 1 86.81 297 SER B N 1
ATOM 7170 C CA . SER B 1 297 ? -1.752 16.391 19.578 1 86.81 297 SER B CA 1
ATOM 7171 C C . SER B 1 297 ? -1.632 15.688 18.234 1 86.81 297 SER B C 1
ATOM 7173 O O . SER B 1 297 ? -2.457 14.836 17.906 1 86.81 297 SER B O 1
ATOM 7175 N N . GLY B 1 298 ? -0.696 16.047 17.469 1 88.31 298 GLY B N 1
ATOM 7176 C CA . GLY B 1 298 ? -0.6 15.555 16.094 1 88.31 298 GLY B CA 1
ATOM 7177 C C . GLY B 1 298 ? -1.337 16.406 15.094 1 88.31 298 GLY B C 1
ATOM 7178 O O . GLY B 1 298 ? -1.282 16.156 13.891 1 88.31 298 GLY B O 1
ATOM 7179 N N . TYR B 1 299 ? -1.948 17.484 15.547 1 92.62 299 TYR B N 1
ATOM 7180 C CA . TYR B 1 299 ? -2.744 18.391 14.719 1 92.62 299 TYR B CA 1
ATOM 7181 C C . TYR B 1 299 ? -1.885 19.031 13.641 1 92.62 299 TYR B C 1
ATOM 7183 O O . TYR B 1 299 ? -0.78 19.516 13.914 1 92.62 299 TYR B O 1
ATOM 7191 N N . ILE B 1 300 ? -2.377 19 12.406 1 92.75 300 ILE B N 1
ATOM 7192 C CA . ILE B 1 300 ? -1.701 19.656 11.289 1 92.75 300 ILE B CA 1
ATOM 7193 C C . ILE B 1 300 ? -2.078 21.125 11.258 1 92.75 300 ILE B C 1
ATOM 7195 O O . ILE B 1 300 ? -3.238 21.484 11.023 1 92.75 300 ILE B O 1
ATOM 7199 N N . SER B 1 301 ? -1.134 22 11.406 1 94.69 301 SER B N 1
ATOM 7200 C CA . SER B 1 301 ? -1.391 23.438 11.484 1 94.69 301 SER B CA 1
ATOM 7201 C C . SER B 1 301 ? -1.351 24.078 10.094 1 94.69 301 SER B C 1
ATOM 7203 O O . SER B 1 301 ? -2.104 25 9.82 1 94.69 301 SER B O 1
ATOM 7205 N N . ASP B 1 302 ? -0.45 23.594 9.328 1 94.75 302 ASP B N 1
ATOM 7206 C CA . ASP B 1 302 ? -0.254 24.156 8 1 94.75 302 ASP B CA 1
ATOM 7207 C C . ASP B 1 302 ? 0.543 23.203 7.109 1 94.75 302 ASP B C 1
ATOM 7209 O O . ASP B 1 302 ? 1.124 22.234 7.598 1 94.75 302 ASP B O 1
ATOM 7213 N N . PHE B 1 303 ? 0.468 23.516 5.793 1 92.56 303 PHE B N 1
ATOM 7214 C CA . PHE B 1 303 ? 1.271 22.719 4.871 1 92.56 303 PHE B CA 1
ATOM 7215 C C . PHE B 1 303 ? 1.609 23.516 3.619 1 92.56 303 PHE B C 1
ATOM 7217 O O . PHE B 1 303 ? 0.926 24.484 3.295 1 92.56 303 PHE B O 1
ATOM 7224 N N . ILE B 1 304 ? 2.75 23.156 2.996 1 91.12 304 ILE B N 1
ATOM 7225 C CA . ILE B 1 304 ? 3.205 23.75 1.741 1 91.12 304 ILE B CA 1
ATOM 7226 C C . ILE B 1 304 ? 3.412 22.656 0.701 1 91.12 304 ILE B C 1
ATOM 7228 O O . ILE B 1 304 ? 4.012 21.609 0.994 1 91.12 304 ILE B O 1
ATOM 7232 N N . VAL B 1 305 ? 2.812 22.859 -0.466 1 87.12 305 VAL B N 1
ATOM 7233 C CA . VAL B 1 305 ? 2.988 21.906 -1.552 1 87.12 305 VAL B CA 1
ATOM 7234 C C . VAL B 1 305 ? 4.262 22.219 -2.328 1 87.12 305 VAL B C 1
ATOM 7236 O O . VAL B 1 305 ? 4.488 23.375 -2.707 1 87.12 305 VAL B O 1
ATOM 7239 N N . TYR B 1 306 ? 5.074 21.25 -2.504 1 81.12 306 TYR B N 1
ATOM 7240 C CA . TYR B 1 306 ? 6.305 21.422 -3.268 1 81.12 306 TYR B CA 1
ATOM 7241 C C . TYR B 1 306 ? 6.023 21.422 -4.766 1 81.12 306 TYR B C 1
ATOM 7243 O O . TYR B 1 306 ? 5.559 20.406 -5.309 1 81.12 306 TYR B O 1
ATOM 7251 N N . THR B 1 307 ? 6.211 22.484 -5.418 1 77.62 307 THR B N 1
ATOM 7252 C CA . THR B 1 307 ? 5.984 22.578 -6.855 1 77.62 307 THR B CA 1
ATOM 7253 C C . THR B 1 307 ? 7.281 22.922 -7.582 1 77.62 307 THR B C 1
ATOM 7255 O O . THR B 1 307 ? 7.266 23.625 -8.602 1 77.62 307 THR B O 1
ATOM 7258 N N . GLY B 1 308 ? 8.344 22.5 -7.023 1 72.06 308 GLY B N 1
ATOM 7259 C CA . GLY B 1 308 ? 9.625 22.797 -7.637 1 72.06 308 GLY B CA 1
ATOM 7260 C C . GLY B 1 308 ? 10.094 24.219 -7.379 1 72.06 308 GLY B C 1
ATOM 7261 O O . GLY B 1 308 ? 10.133 24.672 -6.234 1 72.06 308 GLY B O 1
ATOM 7262 N N . LYS B 1 309 ? 10.469 24.922 -8.398 1 68.06 309 LYS B N 1
ATOM 7263 C CA . LYS B 1 309 ? 11 26.281 -8.297 1 68.06 309 LYS B CA 1
ATOM 7264 C C . LYS B 1 309 ? 9.898 27.281 -7.934 1 68.06 309 LYS B C 1
ATOM 7266 O O . LYS B 1 309 ? 10.172 28.328 -7.34 1 68.06 309 LYS B O 1
ATOM 7271 N N . ASP B 1 310 ? 8.648 26.844 -8.18 1 72.19 310 ASP B N 1
ATOM 7272 C CA . ASP B 1 310 ? 7.523 27.75 -7.949 1 72.19 310 ASP B CA 1
ATOM 7273 C C . ASP B 1 310 ? 6.859 27.469 -6.605 1 72.19 310 ASP B C 1
ATOM 7275 O O . ASP B 1 310 ? 5.719 27.875 -6.375 1 72.19 310 ASP B O 1
ATOM 7279 N N . THR B 1 311 ? 7.578 26.812 -5.781 1 77.31 311 THR B N 1
ATOM 7280 C CA . THR B 1 311 ? 7.008 26.547 -4.465 1 77.31 311 THR B CA 1
ATOM 7281 C C . THR B 1 311 ? 6.73 27.844 -3.725 1 77.31 311 THR B C 1
ATOM 7283 O O . THR B 1 311 ? 7.531 28.781 -3.777 1 77.31 311 THR B O 1
ATOM 7286 N N . ALA B 1 312 ? 5.551 28 -3.096 1 75.25 312 ALA B N 1
ATOM 7287 C CA . ALA B 1 312 ? 5.105 29.203 -2.424 1 75.25 312 ALA B CA 1
ATOM 7288 C C . ALA B 1 312 ? 5.871 29.438 -1.123 1 75.25 312 ALA B C 1
ATOM 7290 O O . ALA B 1 312 ? 5.312 29.281 -0.033 1 75.25 312 ALA B O 1
ATOM 7291 N N . ILE B 1 313 ? 7.176 29.734 -1.276 1 81.62 313 ILE B N 1
ATOM 7292 C CA . ILE B 1 313 ? 8 30 -0.105 1 81.62 313 ILE B CA 1
ATOM 7293 C C . ILE B 1 313 ? 8.68 31.359 -0.246 1 81.62 313 ILE B C 1
ATOM 7295 O O . ILE B 1 313 ? 8.93 31.828 -1.361 1 81.62 313 ILE B O 1
ATOM 7299 N N . VAL B 1 314 ? 8.828 32 0.856 1 80.25 314 VAL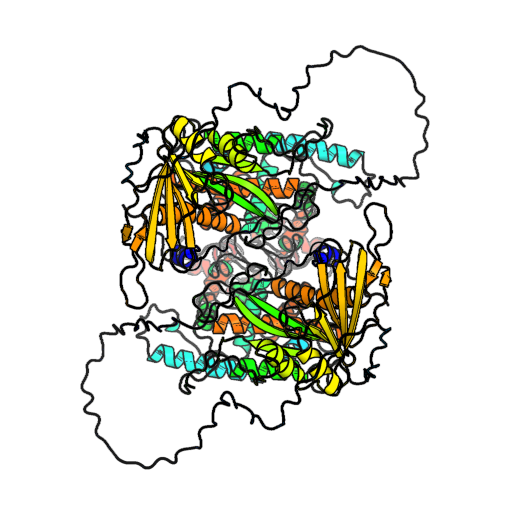 B N 1
ATOM 7300 C CA . VAL B 1 314 ? 9.633 33.219 0.895 1 80.25 314 VAL B CA 1
ATOM 7301 C C . VAL B 1 314 ? 11.117 32.844 0.979 1 80.25 314 VAL B C 1
ATOM 7303 O O . VAL B 1 314 ? 11.586 32.375 2.016 1 80.25 314 VAL B O 1
ATOM 7306 N N . GLU B 1 315 ? 11.734 33.031 -0.04 1 82.06 315 GLU B N 1
ATOM 7307 C CA . GLU B 1 315 ? 13.109 32.531 -0.126 1 82.06 315 GLU B CA 1
ATOM 7308 C C . GLU B 1 315 ? 14.055 33.438 0.683 1 82.06 315 GLU B C 1
ATOM 7310 O O . GLU B 1 315 ? 13.977 34.656 0.613 1 82.06 315 GLU B O 1
ATOM 7315 N N . ASP B 1 316 ? 14.781 32.844 1.551 1 84.56 316 ASP B N 1
ATOM 7316 C CA . ASP B 1 316 ? 15.891 33.438 2.297 1 84.56 316 ASP B CA 1
ATOM 7317 C C . ASP B 1 316 ? 17.234 32.844 1.851 1 84.56 316 ASP B C 1
ATOM 7319 O O . ASP B 1 316 ? 17.5 31.656 2.088 1 84.56 316 ASP B O 1
ATOM 7323 N N . LEU B 1 317 ? 18.016 33.531 1.201 1 80.69 317 LEU B N 1
ATOM 7324 C CA . LEU B 1 317 ? 19.25 33.062 0.599 1 80.69 317 LEU B CA 1
ATOM 7325 C C . LEU B 1 317 ? 20.203 32.531 1.661 1 80.69 317 LEU B C 1
ATOM 7327 O O . LEU B 1 317 ? 20.984 31.609 1.387 1 80.69 317 LEU B O 1
ATOM 7331 N N . GLN B 1 318 ? 20.156 33.094 2.861 1 81.88 318 GLN B N 1
ATOM 7332 C CA . GLN B 1 318 ? 21.047 32.656 3.924 1 81.88 318 GLN B CA 1
ATOM 7333 C C . GLN B 1 318 ? 20.656 31.266 4.449 1 81.88 318 GLN B C 1
ATOM 7335 O O . GLN B 1 318 ? 21.5 30.516 4.926 1 81.88 318 GLN B O 1
ATOM 7340 N N . LEU B 1 319 ? 19.438 30.953 4.316 1 89.31 319 LEU B N 1
ATOM 7341 C CA . LEU B 1 319 ? 18.922 29.703 4.898 1 89.31 319 LEU B CA 1
ATOM 7342 C C . LEU B 1 319 ? 18.781 28.625 3.83 1 89.31 319 LEU B C 1
ATOM 7344 O O . LEU B 1 319 ? 18.688 27.438 4.152 1 89.31 319 LEU B O 1
ATOM 7348 N N . GLY B 1 320 ? 18.828 29.047 2.605 1 85.56 320 GLY B N 1
ATOM 7349 C CA . GLY B 1 320 ? 18.594 28.094 1.54 1 85.56 320 GLY B CA 1
ATOM 7350 C C . GLY B 1 320 ? 17.125 27.75 1.358 1 85.56 320 GLY B C 1
ATOM 7351 O O . GLY B 1 320 ? 16.266 28.297 2.049 1 85.56 320 GLY B O 1
ATOM 7352 N N . VAL B 1 321 ? 16.812 26.797 0.487 1 83.62 321 VAL B N 1
ATOM 7353 C CA . VAL B 1 321 ? 15.445 26.422 0.152 1 83.62 321 VAL B CA 1
ATOM 7354 C C . VAL B 1 321 ? 14.805 25.703 1.336 1 83.62 321 VAL B C 1
ATOM 7356 O O . VAL B 1 321 ? 13.68 26.031 1.728 1 83.62 321 VAL B O 1
ATOM 7359 N N . SER B 1 322 ? 15.531 24.766 1.903 1 86.44 322 SER B N 1
ATOM 7360 C CA . SER B 1 322 ? 14.992 23.969 3.006 1 86.44 322 SER B CA 1
ATOM 7361 C C . SER B 1 322 ? 14.719 24.844 4.227 1 86.44 322 SER B C 1
ATOM 7363 O O . SER B 1 322 ? 13.672 24.719 4.863 1 86.44 322 SER B O 1
ATOM 7365 N N . GLY B 1 323 ? 15.703 25.688 4.531 1 90.62 323 GLY B N 1
ATOM 7366 C CA . GLY B 1 323 ? 15.5 26.609 5.641 1 90.62 323 GLY B CA 1
ATOM 7367 C C . GLY B 1 323 ? 14.367 27.594 5.398 1 90.62 323 GLY B C 1
ATOM 7368 O O . GLY B 1 323 ? 13.656 27.969 6.332 1 90.62 323 GLY B O 1
ATOM 7369 N N . SER B 1 324 ? 14.164 27.969 4.184 1 92.06 324 SER B N 1
ATOM 7370 C CA . SER B 1 324 ? 13.109 28.906 3.83 1 92.06 324 SER B CA 1
ATOM 7371 C C . SER B 1 324 ? 11.727 28.281 4.023 1 92.06 324 SER B C 1
ATOM 7373 O O . SER B 1 324 ? 10.766 28.969 4.348 1 92.06 324 SER B O 1
ATOM 7375 N N . VAL B 1 325 ? 11.641 27.016 3.758 1 92.06 325 VAL B N 1
ATOM 7376 C CA . VAL B 1 325 ? 10.391 26.297 3.967 1 92.06 325 VAL B CA 1
ATOM 7377 C C . VAL B 1 325 ? 10.008 26.359 5.445 1 92.06 325 VAL B C 1
ATOM 7379 O O . VAL B 1 325 ? 8.859 26.672 5.781 1 92.06 325 VAL B O 1
ATOM 7382 N N . VAL B 1 326 ? 10.992 26.094 6.297 1 94.25 326 VAL B N 1
ATOM 7383 C CA . VAL B 1 326 ? 10.75 26.094 7.734 1 94.25 326 VAL B CA 1
ATOM 7384 C C . VAL B 1 326 ? 10.367 27.5 8.188 1 94.25 326 VAL B C 1
ATOM 7386 O O . VAL B 1 326 ? 9.414 27.672 8.945 1 94.25 326 VAL B O 1
ATOM 7389 N N . LYS B 1 327 ? 11.125 28.453 7.691 1 94.5 327 LYS B N 1
ATOM 7390 C CA . LYS B 1 327 ? 10.836 29.844 8.031 1 94.5 327 LYS B CA 1
ATOM 7391 C C . LYS B 1 327 ? 9.414 30.219 7.637 1 94.5 327 LYS B C 1
ATOM 7393 O O . LYS B 1 327 ? 8.68 30.812 8.438 1 94.5 327 LYS B O 1
ATOM 7398 N N . THR B 1 328 ? 9.016 29.844 6.477 1 94.19 328 THR B N 1
ATOM 7399 C CA . THR B 1 328 ? 7.695 30.188 5.961 1 94.19 328 THR B CA 1
ATOM 7400 C C . THR B 1 328 ? 6.598 29.547 6.809 1 94.19 328 THR B C 1
ATOM 7402 O O . THR B 1 328 ? 5.621 30.219 7.172 1 94.19 328 THR B O 1
ATOM 7405 N N . LEU B 1 329 ? 6.707 28.344 7.133 1 94.5 329 LEU B N 1
ATOM 7406 C CA . LEU B 1 329 ? 5.703 27.609 7.902 1 94.5 329 LEU B CA 1
ATOM 7407 C C . LEU B 1 329 ? 5.629 28.141 9.328 1 94.5 329 LEU B C 1
ATOM 7409 O O . LEU B 1 329 ? 4.555 28.141 9.938 1 94.5 329 LEU B O 1
ATOM 7413 N N . LEU B 1 330 ? 6.75 28.656 9.891 1 95.88 330 LEU B N 1
ATOM 7414 C CA . LEU B 1 330 ? 6.816 29.031 11.297 1 95.88 330 LEU B CA 1
ATOM 7415 C C . LEU B 1 330 ? 6.547 30.516 11.469 1 95.88 330 LEU B C 1
ATOM 7417 O O . LEU B 1 330 ? 6.43 31.016 12.594 1 95.88 330 LEU B O 1
ATOM 7421 N N . THR B 1 331 ? 6.414 31.234 10.453 1 94.44 331 THR B N 1
ATOM 7422 C CA . THR B 1 331 ? 6.262 32.688 10.5 1 94.44 331 THR B CA 1
ATOM 7423 C C . THR B 1 331 ? 5.164 33.062 11.484 1 94.44 331 THR B C 1
ATOM 7425 O O . THR B 1 331 ? 5.375 33.938 12.352 1 94.44 331 THR B O 1
ATOM 7428 N N . PRO B 1 332 ? 3.979 32.406 11.477 1 93.12 332 PRO B N 1
ATOM 7429 C CA . PRO B 1 332 ? 2.928 32.812 12.422 1 93.12 332 PRO B CA 1
ATOM 7430 C C . PRO B 1 332 ? 3.252 32.406 13.859 1 93.12 332 PRO B C 1
ATOM 7432 O O . PRO B 1 332 ? 2.605 32.875 14.797 1 93.12 332 PRO B O 1
ATOM 7435 N N . HIS B 1 333 ? 4.273 31.609 14.055 1 94.75 333 HIS B N 1
ATOM 7436 C CA . HIS B 1 333 ? 4.547 31.047 15.367 1 94.75 333 HIS B CA 1
ATOM 7437 C C . HIS B 1 333 ? 5.867 31.562 15.93 1 94.75 333 HIS B C 1
ATOM 7439 O O . HIS B 1 333 ? 6.281 31.172 17.016 1 94.75 333 HIS B O 1
ATOM 7445 N N . LEU B 1 334 ? 6.465 32.469 15.227 1 94.5 334 LEU B N 1
ATOM 7446 C CA . LEU B 1 334 ? 7.73 33.031 15.695 1 94.5 334 LEU B CA 1
ATOM 7447 C C . LEU B 1 334 ? 7.516 33.938 16.891 1 94.5 334 LEU B C 1
ATOM 7449 O O . LEU B 1 334 ? 6.426 34.5 17.062 1 94.5 334 LEU B O 1
ATOM 7453 N N . GLN B 1 335 ? 8.492 34 17.766 1 94.62 335 GLN B N 1
ATOM 7454 C CA . GLN B 1 335 ? 8.516 34.875 18.938 1 94.62 335 GLN B CA 1
ATOM 7455 C C . GLN B 1 335 ? 7.52 34.406 20 1 94.62 335 GLN B C 1
ATOM 7457 O O . GLN B 1 335 ? 6.973 35.219 20.75 1 94.62 335 GLN B O 1
ATOM 7462 N N . LYS B 1 336 ? 7.199 33.188 19.969 1 94.19 336 LYS B N 1
ATOM 7463 C CA . LYS B 1 336 ? 6.246 32.625 20.922 1 94.19 336 LYS B CA 1
ATOM 7464 C C . LYS B 1 336 ? 6.875 31.5 21.734 1 94.19 336 LYS B C 1
ATOM 7466 O O . LYS B 1 336 ? 6.172 30.734 22.391 1 94.19 336 LYS B O 1
ATOM 7471 N N . ALA B 1 337 ? 8.203 31.344 21.594 1 96.06 337 ALA B N 1
ATOM 7472 C CA . ALA B 1 337 ? 8.992 30.406 22.391 1 96.06 337 ALA B CA 1
ATOM 7473 C C . ALA B 1 337 ? 8.625 28.953 22.047 1 96.06 337 ALA B C 1
ATOM 7475 O O . ALA B 1 337 ? 8.531 28.109 22.938 1 96.06 337 ALA B O 1
ATOM 7476 N N . HIS B 1 338 ? 8.305 28.719 20.859 1 96.81 338 HIS B N 1
ATOM 7477 C CA . HIS B 1 338 ? 8.086 27.359 20.391 1 96.81 338 HIS B CA 1
ATOM 7478 C C . HIS B 1 338 ? 9.406 26.609 20.219 1 96.81 338 HIS B C 1
ATOM 7480 O O . HIS B 1 338 ? 10.477 27.234 20.219 1 96.81 338 HIS B O 1
ATOM 7486 N N . ILE B 1 339 ? 9.344 25.312 20.219 1 96.94 339 ILE B N 1
ATOM 7487 C CA . ILE B 1 339 ? 10.461 24.438 19.859 1 96.94 339 ILE B CA 1
ATOM 7488 C C . ILE B 1 339 ? 10.117 23.625 18.625 1 96.94 339 ILE B C 1
ATOM 7490 O O . ILE B 1 339 ? 9.086 22.938 18.594 1 96.94 339 ILE B O 1
ATOM 7494 N N . VAL B 1 340 ? 10.953 23.672 17.641 1 96.88 340 VAL B N 1
ATOM 7495 C CA . VAL B 1 340 ? 10.633 23 16.391 1 96.88 340 VAL B CA 1
ATOM 7496 C C . VAL B 1 340 ? 11.586 21.828 16.172 1 96.88 340 VAL B C 1
ATOM 7498 O O . VAL B 1 340 ? 12.797 21.953 16.359 1 96.88 340 VAL B O 1
ATOM 7501 N N . TYR B 1 341 ? 11.039 20.766 15.867 1 95 341 TYR B N 1
ATOM 7502 C CA . TYR B 1 341 ? 11.805 19.562 15.516 1 95 341 TYR B CA 1
ATOM 7503 C C . TYR B 1 341 ? 11.812 19.344 14.008 1 95 341 TYR B C 1
ATOM 7505 O O . TYR B 1 341 ? 10.758 19.359 13.367 1 95 341 TYR B O 1
ATOM 7513 N N . VAL B 1 342 ? 12.992 19.156 13.406 1 92.81 342 VAL B N 1
ATOM 7514 C CA . VAL B 1 342 ? 13.133 19.047 11.961 1 92.81 342 VAL B CA 1
ATOM 7515 C C . VAL B 1 342 ? 14.078 17.891 11.625 1 92.81 342 VAL B C 1
ATOM 7517 O O . VAL B 1 342 ? 14.852 17.453 12.477 1 92.81 342 VAL B O 1
ATOM 7520 N N . ASP B 1 343 ? 13.977 17.453 10.406 1 86.56 343 ASP B N 1
ATOM 7521 C CA . ASP B 1 343 ? 14.828 16.344 9.977 1 86.56 343 ASP B CA 1
ATOM 7522 C C . ASP B 1 343 ? 16.125 16.859 9.344 1 86.56 343 ASP B C 1
ATOM 7524 O O . ASP B 1 343 ? 16.375 18.062 9.336 1 86.56 343 ASP B O 1
ATOM 7528 N N . ASN B 1 344 ? 16.984 15.961 8.844 1 86.56 344 ASN B N 1
ATOM 7529 C CA . ASN B 1 344 ? 18.344 16.281 8.398 1 86.56 344 ASN B CA 1
ATOM 7530 C C . ASN B 1 344 ? 18.328 17.094 7.113 1 86.56 344 ASN B C 1
ATOM 7532 O O . ASN B 1 344 ? 19.312 17.766 6.793 1 86.56 344 ASN B O 1
ATOM 7536 N N . TRP B 1 345 ? 17.219 17.078 6.465 1 83.19 345 TRP B N 1
ATOM 7537 C CA . TRP B 1 345 ? 17.141 17.875 5.242 1 83.19 345 TRP B CA 1
ATOM 7538 C C . TRP B 1 345 ? 17.094 19.359 5.555 1 83.19 345 TRP B C 1
ATOM 7540 O O . TRP B 1 345 ? 17.672 20.172 4.832 1 83.19 345 TRP B O 1
ATOM 7550 N N . TYR B 1 346 ? 16.484 19.688 6.609 1 88.75 346 TYR B N 1
ATOM 7551 C CA . TYR B 1 346 ? 16.25 21.094 6.969 1 88.75 346 TYR B CA 1
ATOM 7552 C C . TYR B 1 346 ? 17.359 21.625 7.852 1 88.75 346 TYR B C 1
ATOM 7554 O O . TYR B 1 346 ? 17.75 22.797 7.723 1 88.75 346 TYR B O 1
ATOM 7562 N N . THR B 1 347 ? 17.844 20.812 8.641 1 92.94 347 THR B N 1
ATOM 7563 C CA . THR B 1 347 ? 18.641 21.234 9.789 1 92.94 347 THR B CA 1
ATOM 7564 C C . THR B 1 347 ? 19.984 21.781 9.336 1 92.94 347 THR B C 1
ATOM 7566 O O . THR B 1 347 ? 20.688 21.141 8.555 1 92.94 347 THR B O 1
ATOM 7569 N N . SER B 1 348 ? 20.312 22.906 9.766 1 94.56 348 SER B N 1
ATOM 7570 C CA . SER B 1 348 ? 21.594 23.578 9.562 1 94.56 348 SER B CA 1
ATOM 7571 C C . SER B 1 348 ? 21.922 24.516 10.719 1 94.56 348 SER B C 1
ATOM 7573 O O . SER B 1 348 ? 21.016 25 11.406 1 94.56 348 SER B O 1
ATOM 7575 N N . PRO B 1 349 ? 23.203 24.734 10.977 1 94.75 349 PRO B N 1
ATOM 7576 C CA . PRO B 1 349 ? 23.547 25.688 12.023 1 94.75 349 PRO B CA 1
ATOM 7577 C C . PRO B 1 349 ? 22.906 27.062 11.789 1 94.75 349 PRO B C 1
ATOM 7579 O O . PRO B 1 349 ? 22.422 27.688 12.734 1 94.75 349 PRO B O 1
ATOM 7582 N N . ASN B 1 350 ? 22.828 27.5 10.586 1 94.56 350 ASN B N 1
ATOM 7583 C CA . ASN B 1 350 ? 22.25 28.797 10.25 1 94.56 350 ASN B CA 1
ATOM 7584 C C . ASN B 1 350 ? 20.766 28.844 10.578 1 94.56 350 ASN B C 1
ATOM 7586 O O . ASN B 1 350 ? 20.266 29.859 11.07 1 94.56 350 ASN B O 1
ATOM 7590 N N . LEU B 1 351 ? 20.078 27.812 10.266 1 95.25 351 LEU B N 1
ATOM 7591 C CA . LEU B 1 351 ? 18.656 27.766 10.547 1 95.25 351 LEU B CA 1
ATOM 7592 C C . LEU B 1 351 ? 18.391 27.844 12.055 1 95.25 351 LEU B C 1
ATOM 7594 O O . LEU B 1 351 ? 17.531 28.609 12.492 1 95.25 351 LEU B O 1
ATOM 7598 N N . LEU B 1 352 ? 19.125 27.062 12.836 1 96.44 352 LEU B N 1
ATOM 7599 C CA . LEU B 1 352 ? 18.922 27.062 14.281 1 96.44 352 LEU B CA 1
ATOM 7600 C C . LEU B 1 352 ? 19.266 28.422 14.875 1 96.44 352 LEU B C 1
ATOM 7602 O O . LEU B 1 352 ? 18.594 28.891 15.797 1 96.44 352 LEU B O 1
ATOM 7606 N N . HIS B 1 353 ? 20.344 28.969 14.359 1 95.38 353 HIS B N 1
ATOM 7607 C CA . HIS B 1 353 ? 20.719 30.297 14.828 1 95.38 353 HIS B CA 1
ATOM 7608 C C . HIS B 1 353 ? 19.625 31.312 14.539 1 95.38 353 HIS B C 1
ATOM 7610 O O . HIS B 1 353 ? 19.281 32.125 15.406 1 95.38 353 HIS B O 1
ATOM 7616 N N . TYR B 1 354 ? 19.094 31.297 13.375 1 94.94 354 TYR B N 1
ATOM 7617 C CA . TYR B 1 354 ? 18 32.188 13 1 94.94 354 TYR B CA 1
ATOM 7618 C C . TYR B 1 354 ? 16.812 31.984 13.93 1 94.94 354 TYR B C 1
ATOM 7620 O O . TYR B 1 354 ? 16.25 32.969 14.438 1 94.94 354 TYR B O 1
ATOM 7628 N N . LEU B 1 355 ? 16.406 30.781 14.094 1 96.38 355 LEU B N 1
ATOM 7629 C CA . LEU B 1 355 ? 15.25 30.469 14.914 1 96.38 355 LEU B CA 1
ATOM 7630 C C . LEU B 1 355 ? 15.461 30.906 16.359 1 96.38 355 LEU B C 1
ATOM 7632 O O . LEU B 1 355 ? 14.547 31.438 17 1 96.38 355 LEU B O 1
ATOM 7636 N N . LEU B 1 356 ? 16.656 30.688 16.844 1 95.38 356 LEU B N 1
ATOM 7637 C CA . LEU B 1 356 ? 16.969 31.109 18.203 1 95.38 356 LEU B CA 1
ATOM 7638 C C . LEU B 1 356 ? 16.844 32.625 18.344 1 95.38 356 LEU B C 1
ATOM 7640 O O . LEU B 1 356 ? 16.344 33.094 19.359 1 95.38 356 LEU B O 1
ATOM 7644 N N . ASN B 1 357 ? 17.297 33.312 17.375 1 94.25 357 ASN B N 1
ATOM 7645 C CA . ASN B 1 357 ? 17.203 34.781 17.391 1 94.25 357 ASN B CA 1
ATOM 7646 C C . ASN B 1 35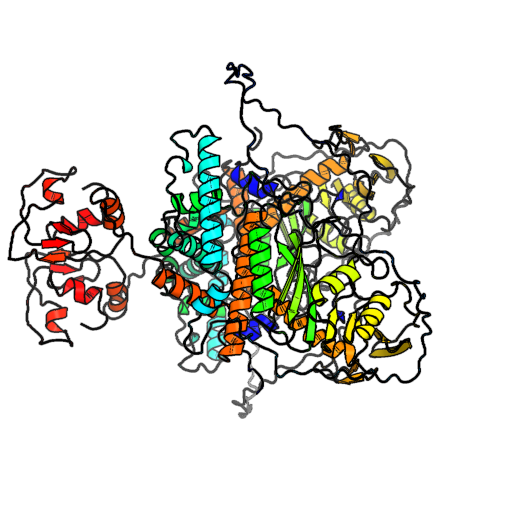7 ? 15.742 35.219 17.344 1 94.25 357 ASN B C 1
ATOM 7648 O O . ASN B 1 357 ? 15.422 36.344 17.797 1 94.25 357 ASN B O 1
ATOM 7652 N N . GLU B 1 358 ? 14.914 34.438 16.812 1 95.5 358 GLU B N 1
ATOM 7653 C CA . GLU B 1 358 ? 13.484 34.719 16.766 1 95.5 358 GLU B CA 1
ATOM 7654 C C . GLU B 1 358 ? 12.758 34.094 17.969 1 95.5 358 GLU B C 1
ATOM 7656 O O . GLU B 1 358 ? 11.547 33.844 17.906 1 95.5 358 GLU B O 1
ATOM 7661 N N . ASN B 1 359 ? 13.484 33.719 18.953 1 95.94 359 ASN B N 1
ATOM 7662 C CA . ASN B 1 359 ? 12.969 33.188 20.203 1 95.94 359 ASN B CA 1
ATOM 7663 C C . ASN B 1 359 ? 12.25 31.844 19.969 1 95.94 359 ASN B C 1
ATOM 7665 O O . ASN B 1 359 ? 11.164 31.625 20.5 1 95.94 359 ASN B O 1
ATOM 7669 N N . THR B 1 360 ? 12.742 31.062 19.141 1 96.81 360 THR B N 1
ATOM 7670 C CA . THR B 1 360 ? 12.242 29.734 18.812 1 96.81 360 THR B CA 1
ATOM 7671 C C . THR B 1 360 ? 13.359 28.703 18.906 1 96.81 360 THR B C 1
ATOM 7673 O O . THR B 1 360 ? 14.43 28.875 18.328 1 96.81 360 THR B O 1
ATOM 7676 N N . GLY B 1 361 ? 13.148 27.75 19.75 1 96.94 361 GLY B N 1
ATOM 7677 C CA . GLY B 1 361 ? 14.117 26.656 19.844 1 96.94 361 GLY B CA 1
ATOM 7678 C C . GLY B 1 361 ? 14 25.656 18.719 1 96.94 361 GLY B C 1
ATOM 7679 O O . GLY B 1 361 ? 12.969 25.578 18.047 1 96.94 361 GLY B O 1
ATOM 7680 N N . ALA B 1 362 ? 15.055 24.859 18.531 1 96.88 362 ALA B N 1
ATOM 7681 C CA . ALA B 1 362 ? 15.016 23.875 17.453 1 96.88 362 ALA B CA 1
ATOM 7682 C C . ALA B 1 362 ? 15.914 22.672 17.781 1 96.88 362 ALA B C 1
ATOM 7684 O O . ALA B 1 362 ? 16.891 22.812 18.531 1 96.88 362 ALA B O 1
ATOM 7685 N N . CYS B 1 363 ? 15.531 21.609 17.281 1 96.31 363 CYS B N 1
ATOM 7686 C CA . CYS B 1 363 ? 16.281 20.359 17.391 1 96.31 363 CYS B CA 1
ATOM 7687 C C . CYS B 1 363 ? 16.078 19.484 16.156 1 96.31 363 CYS B C 1
ATOM 7689 O O . CYS B 1 363 ? 14.953 19.312 15.695 1 96.31 363 CYS B O 1
ATOM 7691 N N . GLY B 1 364 ? 17.188 18.953 15.625 1 95.06 364 GLY B N 1
ATOM 7692 C CA . GLY B 1 364 ? 17.062 18.078 14.461 1 95.06 364 GLY B CA 1
ATOM 7693 C C . GLY B 1 364 ? 18.328 17.328 14.133 1 95.06 364 GLY B C 1
ATOM 7694 O O . GLY B 1 364 ? 19.406 17.672 14.625 1 95.06 364 GLY B O 1
ATOM 7695 N N . THR B 1 365 ? 18.188 16.297 13.422 1 92.81 365 THR B N 1
ATOM 7696 C CA . THR B 1 365 ? 19.344 15.602 12.883 1 92.81 365 THR B CA 1
ATOM 7697 C C . THR B 1 365 ? 19.969 16.406 11.742 1 92.81 365 THR B C 1
ATOM 7699 O O . THR B 1 365 ? 19.281 17.172 11.07 1 92.81 365 THR B O 1
ATOM 7702 N N . VAL B 1 366 ? 21.25 16.25 11.578 1 93.62 366 VAL B N 1
ATOM 7703 C CA . VAL B 1 366 ? 21.938 17.047 10.562 1 93.62 366 VAL B CA 1
ATOM 7704 C C . VAL B 1 366 ? 22.969 16.172 9.836 1 93.62 366 VAL B C 1
ATOM 7706 O O . VAL B 1 366 ? 23.5 15.227 10.414 1 93.62 366 VAL B O 1
ATOM 7709 N N . ARG B 1 367 ? 23.141 16.5 8.648 1 90.38 367 ARG B N 1
ATOM 7710 C CA . ARG B 1 367 ? 24.188 15.836 7.887 1 90.38 367 ARG B CA 1
ATOM 7711 C C . ARG B 1 367 ? 25.562 16.344 8.297 1 90.38 367 ARG B C 1
ATOM 7713 O O . ARG B 1 367 ? 25.75 17.547 8.539 1 90.38 367 ARG B O 1
ATOM 7720 N N . ALA B 1 368 ? 26.484 15.453 8.25 1 88.94 368 ALA B N 1
ATOM 7721 C CA . ALA B 1 368 ? 27.828 15.781 8.727 1 88.94 368 ALA B CA 1
ATOM 7722 C C . ALA B 1 368 ? 28.5 16.812 7.82 1 88.94 368 ALA B C 1
ATOM 7724 O O . ALA B 1 368 ? 29.328 17.609 8.273 1 88.94 368 ALA B O 1
ATOM 7725 N N . ASN B 1 369 ? 28.125 16.844 6.594 1 88.56 369 ASN B N 1
ATOM 7726 C CA . ASN B 1 369 ? 28.812 17.688 5.613 1 88.56 369 ASN B CA 1
ATOM 7727 C C . ASN B 1 369 ? 28.078 19.016 5.418 1 88.56 369 ASN B C 1
ATOM 7729 O O . ASN B 1 369 ? 28.406 19.766 4.508 1 88.56 369 ASN B O 1
ATOM 7733 N N . ARG B 1 370 ? 27.156 19.312 6.223 1 90.69 370 ARG B N 1
ATOM 7734 C CA . ARG B 1 370 ? 26.453 20.578 6.105 1 90.69 370 ARG B CA 1
ATOM 7735 C C . ARG B 1 370 ? 27.375 21.766 6.375 1 90.69 370 ARG B C 1
ATOM 7737 O O . ARG B 1 370 ? 28.297 21.672 7.184 1 90.69 370 ARG B O 1
ATOM 7744 N N . LYS B 1 371 ? 27.078 22.875 5.703 1 88.94 371 LYS B N 1
ATOM 7745 C CA . LYS B 1 371 ? 27.906 24.062 5.863 1 88.94 371 LYS B CA 1
ATOM 7746 C C . LYS B 1 371 ? 27.953 24.516 7.32 1 88.94 371 LYS B C 1
ATOM 7748 O O . LYS B 1 371 ? 26.922 24.516 8.008 1 88.94 371 LYS B O 1
ATOM 7753 N N . ASN B 1 372 ? 29.188 24.906 7.875 1 91 372 ASN B N 1
ATOM 7754 C CA . ASN B 1 372 ? 29.438 25.484 9.188 1 91 372 ASN B CA 1
ATOM 7755 C C . ASN B 1 372 ? 29.359 24.438 10.289 1 91 372 ASN B C 1
ATOM 7757 O O . ASN B 1 372 ? 29.312 24.766 1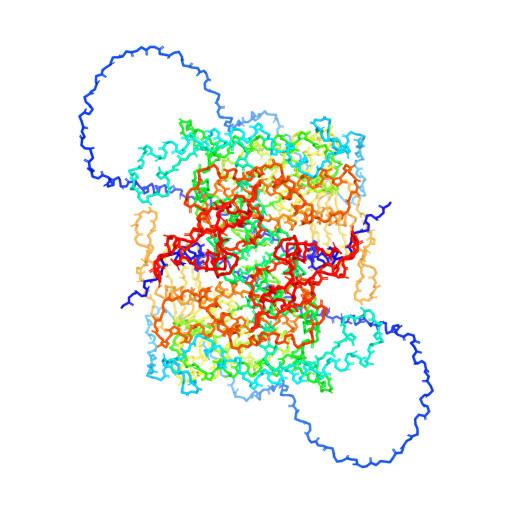1.477 1 91 372 ASN B O 1
ATOM 7761 N N . MET B 1 373 ? 29.234 23.172 9.836 1 93.44 373 MET B N 1
ATOM 7762 C CA . MET B 1 373 ? 29.297 22.094 10.82 1 93.44 373 MET B CA 1
ATOM 7763 C C . MET B 1 373 ? 30.719 21.859 11.297 1 93.44 373 MET B C 1
ATOM 7765 O O . MET B 1 373 ? 31.672 22.016 10.523 1 93.44 373 MET B O 1
ATOM 7769 N N . PRO B 1 374 ? 30.906 21.531 12.547 1 91.94 374 PRO B N 1
ATOM 7770 C CA . PRO B 1 374 ? 32.25 21.188 13.016 1 91.94 374 PRO B CA 1
ATOM 7771 C C . PRO B 1 374 ? 32.719 19.812 12.547 1 91.94 374 PRO B C 1
ATOM 7773 O O . PRO B 1 374 ? 31.875 18.953 12.242 1 91.94 374 PRO B O 1
ATOM 7776 N N . LYS B 1 375 ? 33.938 19.641 12.391 1 88.62 375 LYS B N 1
ATOM 7777 C CA . LYS B 1 375 ? 34.5 18.312 12.133 1 88.62 375 LYS B CA 1
ATOM 7778 C C . LYS B 1 375 ? 34.75 17.562 13.438 1 88.62 375 LYS B C 1
ATOM 7780 O O . LYS B 1 375 ? 35.656 17.906 14.195 1 88.62 375 LYS B O 1
ATOM 7785 N N . LEU B 1 376 ? 33.938 16.641 13.711 1 89.44 376 LEU B N 1
ATOM 7786 C CA . LEU B 1 376 ? 34.031 15.891 14.969 1 89.44 376 LEU B CA 1
ATOM 7787 C C . LEU B 1 376 ? 34.781 14.578 14.766 1 89.44 376 LEU B C 1
ATOM 7789 O O . LEU B 1 376 ? 34.688 13.953 13.703 1 89.44 376 LEU B O 1
ATOM 7793 N N . PRO B 1 377 ? 35.531 14.203 15.742 1 87.69 377 PRO B N 1
ATOM 7794 C CA . PRO B 1 377 ? 36.281 12.945 15.656 1 87.69 377 PRO B CA 1
ATOM 7795 C C . PRO B 1 377 ? 35.375 11.719 15.664 1 87.69 377 PRO B C 1
ATOM 7797 O O . PRO B 1 377 ? 34.156 11.844 15.906 1 87.69 377 PRO B O 1
ATOM 7800 N N . VAL B 1 378 ? 35.938 10.578 15.391 1 87.5 378 VAL B N 1
ATOM 7801 C CA . VAL B 1 378 ? 35.219 9.312 15.375 1 87.5 378 VAL B CA 1
ATOM 7802 C C . VAL B 1 378 ? 34.812 8.93 16.797 1 87.5 378 VAL B C 1
ATOM 7804 O O . VAL B 1 378 ? 35.594 9.102 17.734 1 87.5 378 VAL B O 1
ATOM 7807 N N . VAL B 1 379 ? 33.625 8.539 16.922 1 87.44 379 VAL B N 1
ATOM 7808 C CA . VAL B 1 379 ? 33.094 8.18 18.234 1 87.44 379 VAL B CA 1
ATOM 7809 C C . VAL B 1 379 ? 32.844 6.676 18.297 1 87.44 379 VAL B C 1
ATOM 7811 O O . VAL B 1 379 ? 32.406 6.066 17.328 1 87.44 379 VAL B O 1
ATOM 7814 N N . LYS B 1 380 ? 33.156 6.102 19.422 1 86.94 380 LYS B N 1
ATOM 7815 C CA . LYS B 1 380 ? 32.875 4.691 19.656 1 86.94 380 LYS B CA 1
ATOM 7816 C C . LYS B 1 380 ? 31.391 4.465 19.938 1 86.94 380 LYS B C 1
ATOM 7818 O O . LYS B 1 380 ? 30.656 5.402 20.266 1 86.94 380 LYS B O 1
ATOM 7823 N N . ARG B 1 381 ? 31.031 3.254 19.797 1 85.44 381 ARG B N 1
ATOM 7824 C CA . ARG B 1 381 ? 29.625 2.914 20.016 1 85.44 381 ARG B CA 1
ATOM 7825 C C . ARG B 1 381 ? 29.219 3.219 21.453 1 85.44 381 ARG B C 1
ATOM 7827 O O . ARG B 1 381 ? 29.906 2.846 22.406 1 85.44 381 ARG B O 1
ATOM 7834 N N . GLY B 1 382 ? 28.156 3.957 21.609 1 83.19 382 GLY B N 1
ATOM 7835 C CA . GLY B 1 382 ? 27.625 4.293 22.922 1 83.19 382 GLY B CA 1
ATOM 7836 C C . GLY B 1 382 ? 28.109 5.641 23.422 1 83.19 382 GLY B C 1
ATOM 7837 O O . GLY B 1 382 ? 27.547 6.188 24.375 1 83.19 382 GLY B O 1
ATOM 7838 N N . ASP B 1 383 ? 29.172 6.145 22.797 1 87.25 383 ASP B N 1
ATOM 7839 C CA . ASP B 1 383 ? 29.75 7.41 23.25 1 87.25 383 ASP B CA 1
ATOM 7840 C C . ASP B 1 383 ? 29.203 8.578 22.422 1 87.25 383 ASP B C 1
ATOM 7842 O O . ASP B 1 383 ? 28.625 8.383 21.359 1 87.25 383 ASP B O 1
ATOM 7846 N N . GLN B 1 384 ? 29.328 9.773 23.031 1 91.56 384 GLN B N 1
ATOM 7847 C CA . GLN B 1 384 ? 28.922 10.984 22.328 1 91.56 384 GLN B CA 1
ATOM 7848 C C . GLN B 1 384 ? 30 12.062 22.422 1 91.56 384 GLN B C 1
ATOM 7850 O O . GLN B 1 384 ? 30.797 12.07 23.359 1 91.56 384 GLN B O 1
ATOM 7855 N N . ILE B 1 385 ? 30.109 12.828 21.484 1 93.25 385 ILE B N 1
ATOM 7856 C CA . ILE B 1 385 ? 30.922 14.047 21.469 1 93.25 385 ILE B CA 1
ATOM 7857 C C . ILE B 1 385 ? 30.016 15.266 21.297 1 93.25 385 ILE B C 1
ATOM 7859 O O . ILE B 1 385 ? 29.109 15.258 20.453 1 93.25 385 ILE B O 1
ATOM 7863 N N . VAL B 1 386 ? 30.25 16.266 22.172 1 94.25 386 VAL B N 1
ATOM 7864 C CA . VAL B 1 386 ? 29.406 17.453 22.156 1 94.25 386 VAL B CA 1
ATOM 7865 C C . VAL B 1 386 ? 30.266 18.703 21.984 1 94.25 386 VAL B C 1
ATOM 7867 O O . VAL B 1 386 ? 31.328 18.812 22.609 1 94.25 386 VAL B O 1
ATOM 7870 N N . GLN B 1 387 ? 29.875 19.516 21.109 1 94.75 387 GLN B N 1
ATOM 7871 C CA . GLN B 1 387 ? 30.453 20.844 20.953 1 94.75 387 GLN B CA 1
ATOM 7872 C C . GLN B 1 387 ? 29.359 21.891 20.828 1 94.75 387 GLN B C 1
ATOM 7874 O O . GLN B 1 387 ? 28.203 21.578 20.516 1 94.75 387 GLN B O 1
ATOM 7879 N N . HIS B 1 388 ? 29.672 23.125 21.156 1 94 388 HIS B N 1
ATOM 7880 C CA . HIS B 1 388 ? 28.641 24.172 21.062 1 94 388 HIS B CA 1
ATOM 7881 C C . HIS B 1 388 ? 29.219 25.453 20.5 1 94 388 HIS B C 1
ATOM 7883 O O . HIS B 1 388 ? 30.438 25.688 20.578 1 94 388 HIS B O 1
ATOM 7889 N N . SER B 1 389 ? 28.469 26.156 19.828 1 93.81 389 SER B N 1
ATOM 7890 C CA . SER B 1 389 ? 28.766 27.484 19.281 1 93.81 389 SER B CA 1
ATOM 7891 C C . SER B 1 389 ? 27.484 28.312 19.141 1 93.81 389 SER B C 1
ATOM 7893 O O . SER B 1 389 ? 26.453 27.828 18.688 1 93.81 389 SER B O 1
ATOM 7895 N N . ASN B 1 390 ? 27.5 29.656 19.5 1 91.56 390 ASN B N 1
ATOM 7896 C CA . ASN B 1 390 ? 26.391 30.578 19.312 1 91.56 390 ASN B CA 1
ATOM 7897 C C . ASN B 1 390 ? 25.109 30.031 19.953 1 91.56 390 ASN B C 1
ATOM 7899 O O . ASN B 1 390 ? 24.047 30.078 19.328 1 91.56 390 ASN B O 1
ATOM 7903 N N . ASN B 1 391 ? 25.266 29.344 21.047 1 91.94 391 ASN B N 1
ATOM 7904 C CA . ASN B 1 391 ? 24.172 28.812 21.844 1 91.94 391 ASN B CA 1
ATOM 7905 C C . ASN B 1 391 ? 23.484 27.641 21.141 1 91.94 391 ASN B C 1
ATOM 7907 O O . ASN B 1 391 ? 22.281 27.406 21.312 1 91.94 391 ASN B O 1
ATOM 7911 N N . ILE B 1 392 ? 24.203 27.047 20.266 1 94.81 392 ILE B N 1
ATOM 7912 C CA . ILE B 1 392 ? 23.734 25.844 19.578 1 94.81 392 ILE B CA 1
ATOM 7913 C C . ILE B 1 392 ? 24.672 24.672 19.891 1 94.81 392 ILE B C 1
ATOM 7915 O O . ILE B 1 392 ? 25.891 24.828 19.844 1 94.81 392 ILE B O 1
ATOM 7919 N N . MET B 1 393 ? 24.109 23.625 20.188 1 95.38 393 MET B N 1
ATOM 7920 C CA . MET B 1 393 ? 24.875 22.422 20.531 1 95.38 393 MET B CA 1
ATOM 7921 C C . MET B 1 393 ? 24.906 21.453 19.359 1 95.38 393 MET B C 1
ATOM 7923 O O . MET B 1 393 ? 23.875 21.219 18.719 1 95.38 393 MET B O 1
ATOM 7927 N N . CYS B 1 394 ? 26.016 20.922 19.062 1 95.69 394 CYS B N 1
ATOM 7928 C CA . CYS B 1 394 ? 26.203 19.859 18.078 1 95.69 394 CYS B CA 1
ATOM 7929 C C . CYS B 1 394 ? 26.578 18.562 18.766 1 95.69 394 CYS B C 1
ATOM 7931 O O . CYS B 1 394 ? 27.5 18.516 19.578 1 95.69 394 CYS B O 1
ATOM 7933 N N . ILE B 1 395 ? 25.859 17.547 18.484 1 94.44 395 ILE B N 1
ATOM 7934 C CA . ILE B 1 395 ? 26.062 16.25 19.094 1 94.44 395 ILE B CA 1
ATOM 7935 C C . ILE B 1 395 ? 26.391 15.211 18.016 1 94.44 395 ILE B C 1
ATOM 7937 O O . ILE B 1 395 ? 25.734 15.141 16.984 1 94.44 395 ILE B O 1
ATOM 7941 N N . LYS B 1 396 ? 27.438 14.469 18.172 1 94.88 396 LYS B N 1
ATOM 7942 C CA . LYS B 1 396 ? 27.734 13.258 17.422 1 94.88 396 LYS B CA 1
ATOM 7943 C C . LYS B 1 396 ? 27.641 12.016 18.312 1 94.88 396 LYS B C 1
ATOM 7945 O O . LYS B 1 396 ? 28.359 11.906 19.312 1 94.88 396 LYS B O 1
ATOM 7950 N N . TRP B 1 397 ? 26.766 11.18 17.984 1 92.56 397 TRP B N 1
ATOM 7951 C CA . TRP B 1 397 ? 26.484 10 18.797 1 92.56 397 TRP B CA 1
ATOM 7952 C C . TRP B 1 397 ? 26.484 8.742 17.938 1 92.56 397 TRP B C 1
ATOM 7954 O O . TRP B 1 397 ? 25.953 8.734 16.828 1 92.56 397 TRP B O 1
ATOM 7964 N N . CYS B 1 398 ? 27.141 7.66 18.484 1 90 398 CYS B N 1
ATOM 7965 C CA . CYS B 1 398 ? 27.219 6.418 17.734 1 90 398 CYS B CA 1
ATOM 7966 C C . CYS B 1 398 ? 26.484 5.289 18.438 1 90 398 CYS B C 1
ATOM 7968 O O . CYS B 1 398 ? 26.766 5.008 19.609 1 90 398 CYS B O 1
ATOM 7970 N N . ASP B 1 399 ? 25.547 4.73 17.781 1 82.12 399 ASP B N 1
ATOM 7971 C CA . ASP B 1 399 ? 24.906 3.488 18.203 1 82.12 399 ASP B CA 1
ATOM 7972 C C . ASP B 1 399 ? 25.047 2.414 17.125 1 82.12 399 ASP B C 1
ATOM 7974 O O . ASP B 1 399 ? 26.156 1.986 16.812 1 82.12 399 ASP B O 1
ATOM 7978 N N . LYS B 1 400 ? 23.984 2.074 16.438 1 70.25 400 LYS B N 1
ATOM 7979 C CA . LYS B 1 400 ? 24.125 1.229 15.258 1 70.25 400 LYS B CA 1
ATOM 7980 C C . LYS B 1 400 ? 24.719 2.012 14.086 1 70.25 400 LYS B C 1
ATOM 7982 O O . LYS B 1 400 ? 25.484 1.465 13.289 1 70.25 400 LYS B O 1
ATOM 7987 N N . ARG B 1 401 ? 24.406 3.266 14.148 1 80.19 401 ARG B N 1
ATOM 7988 C CA . ARG B 1 401 ? 24.938 4.219 13.188 1 80.19 401 ARG B CA 1
ATOM 7989 C C . ARG B 1 401 ? 25.344 5.523 13.875 1 80.19 401 ARG B C 1
ATOM 7991 O O . ARG B 1 401 ? 24.953 5.77 15.016 1 80.19 401 ARG B O 1
ATOM 7998 N N . VAL B 1 402 ? 26.141 6.219 13.141 1 89.19 402 VAL B N 1
ATOM 7999 C CA . VAL B 1 402 ? 26.547 7.523 13.656 1 89.19 402 VAL B CA 1
ATOM 8000 C C . VAL B 1 402 ? 25.469 8.562 13.352 1 89.19 402 VAL B C 1
ATOM 8002 O O . VAL B 1 402 ? 24.984 8.648 12.219 1 89.19 402 VAL B O 1
ATOM 8005 N N . VAL B 1 403 ? 25.062 9.258 14.344 1 91.69 403 VAL B N 1
ATOM 8006 C CA . VAL B 1 403 ? 24.031 10.281 14.188 1 91.69 403 VAL B CA 1
ATOM 8007 C C . VAL B 1 403 ? 24.578 11.641 14.602 1 91.69 403 VAL B C 1
ATOM 8009 O O . VAL B 1 403 ? 25.203 11.766 15.656 1 91.69 403 VAL B O 1
ATOM 8012 N N . HIS B 1 404 ? 24.406 12.641 13.789 1 94.56 404 HIS B N 1
ATOM 8013 C CA . HIS B 1 404 ? 24.703 14.031 14.117 1 94.56 404 HIS B CA 1
ATOM 8014 C C . HIS B 1 404 ? 23.422 14.812 14.414 1 94.56 404 HIS B C 1
ATOM 8016 O O . HIS B 1 404 ? 22.422 14.68 13.703 1 94.56 404 HIS B O 1
ATOM 8022 N N . MET B 1 405 ? 23.438 15.602 15.461 1 95.62 405 MET B N 1
ATOM 8023 C CA . MET B 1 405 ? 22.266 16.375 15.836 1 95.62 405 MET B CA 1
ATOM 8024 C C . MET B 1 405 ? 22.656 17.797 16.219 1 95.62 405 MET B C 1
ATOM 8026 O O . MET B 1 405 ? 23.75 18.031 16.734 1 95.62 405 MET B O 1
ATOM 8030 N N . LEU B 1 406 ? 21.812 18.719 15.953 1 96.44 406 LEU B N 1
ATOM 8031 C CA . LEU B 1 406 ? 21.906 20.094 16.438 1 96.44 406 LEU B CA 1
ATOM 8032 C C . LEU B 1 406 ? 20.719 20.422 17.359 1 96.44 406 LEU B C 1
ATOM 8034 O O . LEU B 1 406 ? 19.594 20.016 17.078 1 96.44 406 LEU B O 1
ATOM 8038 N N . SER B 1 407 ? 20.984 21.031 18.422 1 96.31 407 SER B N 1
ATOM 8039 C CA . SER B 1 407 ? 19.922 21.422 19.328 1 96.31 407 SER B CA 1
ATOM 8040 C C . SER B 1 407 ? 20.219 22.75 20.016 1 96.31 407 SER B C 1
ATOM 8042 O O . SER B 1 407 ? 21.375 23.016 20.391 1 96.31 407 SER B O 1
ATOM 8044 N N . SER B 1 408 ? 19.281 23.562 20.094 1 96.19 408 SER B N 1
ATOM 8045 C CA . SER B 1 408 ? 19.406 24.812 20.828 1 96.19 408 SER B CA 1
ATOM 8046 C C . SER B 1 408 ? 18.688 24.75 22.172 1 96.19 408 SER B C 1
ATOM 8048 O O . SER B 1 408 ? 18.672 25.719 22.938 1 96.19 408 SER B O 1
ATOM 8050 N N . VAL B 1 409 ? 18.109 23.594 22.531 1 95.12 409 VAL B N 1
ATOM 8051 C CA . VAL B 1 409 ? 17.25 23.562 23.703 1 95.12 409 VAL B CA 1
ATOM 8052 C C . VAL B 1 409 ? 17.719 22.469 24.656 1 95.12 409 VAL B C 1
ATOM 8054 O O . VAL B 1 409 ? 17.266 22.391 25.812 1 95.12 409 VAL B O 1
ATOM 8057 N N . HIS B 1 410 ? 18.547 21.656 24.25 1 93.56 410 HIS B N 1
ATOM 8058 C CA . HIS B 1 410 ? 18.922 20.516 25.078 1 93.56 410 HIS B CA 1
ATOM 8059 C C . HIS B 1 410 ? 20.344 20.688 25.625 1 93.56 410 HIS B C 1
ATOM 8061 O O . HIS B 1 410 ? 21.172 21.344 25 1 93.56 410 HIS B O 1
ATOM 8067 N N . LYS B 1 411 ? 20.516 19.938 26.734 1 90.25 411 LYS B N 1
ATOM 8068 C CA . LYS B 1 411 ? 21.844 19.797 27.297 1 90.25 411 LYS B CA 1
ATOM 8069 C C . LYS B 1 411 ? 22.547 18.562 26.75 1 90.25 411 LYS B C 1
ATOM 8071 O O . LYS B 1 411 ? 21.891 17.688 26.172 1 90.25 411 LYS B O 1
ATOM 8076 N N . GLY B 1 412 ? 23.844 18.531 26.812 1 88 412 GLY B N 1
ATOM 8077 C CA . GLY B 1 412 ? 24.609 17.422 26.297 1 88 412 GLY B CA 1
ATOM 8078 C C . GLY B 1 412 ? 24.641 16.234 27.234 1 88 412 GLY B C 1
ATOM 8079 O O . GLY B 1 412 ? 25.625 15.477 27.266 1 88 412 GLY B O 1
ATOM 8080 N N . ASP B 1 413 ? 23.547 15.93 27.922 1 88.81 413 ASP B N 1
ATOM 8081 C CA . ASP B 1 413 ? 23.5 14.859 28.922 1 88.81 413 ASP B CA 1
ATOM 8082 C C . ASP B 1 413 ? 23.047 13.547 28.297 1 88.81 413 ASP B C 1
ATOM 8084 O O . ASP B 1 413 ? 22.25 13.539 27.359 1 88.81 413 ASP B O 1
ATOM 8088 N N . MET B 1 414 ? 23.656 12.531 28.797 1 90.94 414 MET B N 1
ATOM 8089 C CA . MET B 1 414 ? 23.203 11.188 28.453 1 90.94 414 MET B CA 1
ATOM 8090 C C . MET B 1 414 ? 22.109 10.719 29.422 1 90.94 414 MET B C 1
ATOM 8092 O O . MET B 1 414 ? 22.188 10.969 30.625 1 90.94 414 MET B O 1
ATOM 8096 N N . CYS B 1 415 ? 21.078 10.164 28.859 1 91.25 415 CYS B N 1
ATOM 8097 C CA . CYS B 1 415 ? 19.969 9.695 29.688 1 91.25 415 CYS B CA 1
ATOM 8098 C C . CYS B 1 415 ? 19.656 8.234 29.391 1 91.25 415 CYS B C 1
ATOM 8100 O O . CYS B 1 415 ? 20 7.723 28.328 1 91.25 415 CYS B O 1
ATOM 8102 N N . ASP B 1 416 ? 18.969 7.629 30.359 1 87.88 416 ASP B N 1
ATOM 8103 C CA . ASP B 1 416 ? 18.547 6.238 30.203 1 87.88 416 ASP B CA 1
ATOM 8104 C C . ASP B 1 416 ? 17.344 6.133 29.266 1 87.88 416 ASP B C 1
ATOM 8106 O O . ASP B 1 416 ? 16.422 6.938 29.344 1 87.88 416 ASP B O 1
ATOM 8110 N N . SER B 1 417 ? 17.547 5.316 28.391 1 85.19 417 SER B N 1
ATOM 8111 C CA . SER B 1 417 ? 16.422 5.062 27.5 1 85.19 417 SER B CA 1
ATOM 8112 C C . SER B 1 417 ? 15.547 3.928 28.016 1 85.19 417 SER B C 1
ATOM 8114 O O . SER B 1 417 ? 15.898 3.271 29 1 85.19 417 SER B O 1
ATOM 8116 N N . ASN B 1 418 ? 14.367 3.715 27.469 1 76.31 418 ASN B N 1
ATOM 8117 C CA . ASN B 1 418 ? 13.461 2.635 27.844 1 76.31 418 ASN B CA 1
ATOM 8118 C C . ASN B 1 418 ? 13.844 1.319 27.172 1 76.31 418 ASN B C 1
ATOM 8120 O O . ASN B 1 418 ? 13.219 0.286 27.422 1 76.31 418 ASN B O 1
ATOM 8124 N N . SER B 1 419 ? 14.938 1.419 26.438 1 73.62 419 SER B N 1
ATOM 8125 C CA . SER B 1 419 ? 15.352 0.212 25.734 1 73.62 419 SER B CA 1
ATOM 8126 C C . SER B 1 419 ? 16.484 -0.492 26.469 1 73.62 419 SER B C 1
ATOM 8128 O O . SER B 1 419 ? 17.266 0.145 27.188 1 73.62 419 SER B O 1
ATOM 8130 N N . ARG B 1 420 ? 16.438 -1.818 26.375 1 72.88 420 ARG B N 1
ATOM 8131 C CA . ARG B 1 420 ? 17.484 -2.643 26.984 1 72.88 420 ARG B CA 1
ATOM 8132 C C . ARG B 1 420 ? 18.266 -3.398 25.922 1 72.88 420 ARG B C 1
ATOM 8134 O O . ARG B 1 420 ? 17.719 -3.791 24.891 1 72.88 420 ARG B O 1
ATOM 8141 N N . ASP B 1 421 ? 19.469 -3.34 26.094 1 66 421 ASP B N 1
ATOM 8142 C CA . ASP B 1 421 ? 20.312 -4.055 25.141 1 66 421 ASP B CA 1
ATOM 8143 C C . ASP B 1 421 ? 20.234 -5.562 25.359 1 66 421 ASP B C 1
ATOM 8145 O O . ASP B 1 421 ? 19.5 -6.031 26.234 1 66 421 ASP B O 1
ATOM 8149 N N . ARG B 1 422 ? 20.906 -6.32 24.562 1 60.91 422 ARG B N 1
ATOM 8150 C CA . ARG B 1 422 ? 20.891 -7.781 24.562 1 60.91 422 ARG B CA 1
ATOM 8151 C C . ARG B 1 422 ? 21.266 -8.336 25.922 1 60.91 422 ARG B C 1
ATOM 8153 O O . ARG B 1 422 ? 20.812 -9.414 26.312 1 60.91 422 ARG B O 1
ATOM 8160 N N . GLN B 1 423 ? 22.125 -7.59 26.656 1 68.81 423 GLN B N 1
ATOM 8161 C CA . GLN B 1 423 ? 22.531 -7.977 28 1 68.81 423 GLN B CA 1
ATOM 8162 C C . GLN B 1 423 ? 21.594 -7.398 29.047 1 68.81 423 GLN B C 1
ATOM 8164 O O . GLN B 1 423 ? 21.953 -7.305 30.219 1 68.81 423 GLN B O 1
ATOM 8169 N N . ARG B 1 424 ? 20.422 -6.926 28.562 1 71.69 424 ARG B N 1
ATOM 8170 C CA . ARG B 1 424 ? 19.359 -6.391 29.406 1 71.69 424 ARG B CA 1
ATOM 8171 C C . ARG B 1 424 ? 19.812 -5.133 30.141 1 71.69 424 ARG B C 1
ATOM 8173 O O . ARG B 1 424 ? 19.328 -4.828 31.234 1 71.69 424 ARG B O 1
ATOM 8180 N N . GLN B 1 425 ? 20.953 -4.664 29.609 1 77.12 425 GLN B N 1
ATOM 8181 C CA . GLN B 1 425 ? 21.359 -3.393 30.203 1 77.12 425 GLN B CA 1
ATOM 8182 C C . GLN B 1 425 ? 20.641 -2.225 29.531 1 77.12 425 GLN B C 1
ATOM 8184 O O . GLN B 1 425 ? 20.297 -2.295 28.344 1 77.12 425 GLN B O 1
ATOM 8189 N N . VAL B 1 426 ? 20.406 -1.222 30.406 1 82.38 426 VAL B N 1
ATOM 8190 C CA . VAL B 1 426 ? 19.719 -0.037 29.922 1 82.38 426 VAL B CA 1
ATOM 8191 C C . VAL B 1 426 ? 20.594 0.712 28.922 1 82.38 426 VAL B C 1
ATOM 8193 O O . VAL B 1 426 ? 21.766 0.968 29.188 1 82.38 426 VAL B O 1
ATOM 8196 N N . VAL B 1 427 ? 20.156 0.911 27.828 1 84.25 427 VAL B N 1
ATOM 8197 C CA . VAL B 1 427 ? 20.891 1.652 26.797 1 84.25 427 VAL B CA 1
ATOM 8198 C C . VAL B 1 427 ? 20.781 3.15 27.078 1 84.25 427 VAL B C 1
ATOM 8200 O O . VAL B 1 427 ? 19.688 3.676 27.266 1 84.25 427 VAL B O 1
ATOM 8203 N N . ARG B 1 428 ? 21.891 3.791 27.188 1 87.81 428 ARG B N 1
ATOM 8204 C CA . ARG B 1 428 ? 21.906 5.234 27.406 1 87.81 428 ARG B CA 1
ATOM 8205 C C . ARG B 1 428 ? 21.984 5.98 26.078 1 87.81 428 ARG B C 1
ATOM 8207 O O . ARG B 1 428 ? 22.719 5.57 25.172 1 87.81 428 ARG B O 1
ATOM 8214 N N . LYS B 1 429 ? 21.156 6.965 25.938 1 90.94 429 LYS B N 1
ATOM 8215 C CA . LYS B 1 429 ? 21.125 7.82 24.75 1 90.94 429 LYS B CA 1
ATOM 8216 C C . LYS B 1 429 ? 21.156 9.297 25.141 1 90.94 429 LYS B C 1
ATOM 8218 O O . LYS B 1 429 ? 20.766 9.664 26.25 1 90.94 429 LYS B O 1
ATOM 8223 N N . PRO B 1 430 ? 21.766 10.117 24.312 1 92.44 430 PRO B N 1
ATOM 8224 C CA . PRO B 1 430 ? 21.688 11.555 24.594 1 92.44 430 PRO B CA 1
ATOM 8225 C C . PRO B 1 430 ? 20.25 12.055 24.734 1 92.44 430 PRO B C 1
ATOM 8227 O O . PRO B 1 430 ? 19.359 11.57 24.031 1 92.44 430 PRO B O 1
ATOM 8230 N N . LEU B 1 431 ? 20.031 12.969 25.578 1 92.56 431 LEU B N 1
ATOM 8231 C CA . LEU B 1 431 ? 18.703 13.531 25.844 1 92.56 431 LEU B CA 1
ATOM 8232 C C . LEU B 1 431 ? 18.078 14.062 24.562 1 92.56 431 LEU B C 1
ATOM 8234 O O . LEU B 1 431 ? 16.875 13.859 24.328 1 92.56 431 LEU B O 1
ATOM 8238 N N . ALA B 1 432 ? 18.906 14.797 23.766 1 93.31 432 ALA B N 1
ATOM 8239 C CA . ALA B 1 432 ? 18.391 15.359 22.516 1 93.31 432 ALA B CA 1
ATOM 8240 C C . ALA B 1 432 ? 17.859 14.266 21.594 1 93.31 432 ALA B C 1
ATOM 8242 O O . ALA B 1 432 ? 16.828 14.453 20.953 1 93.31 432 ALA B O 1
ATOM 8243 N N . VAL B 1 433 ? 18.469 13.156 21.562 1 91.88 433 VAL B N 1
ATOM 8244 C CA . VAL B 1 433 ? 18.062 12.047 20.703 1 91.88 433 VAL B CA 1
ATOM 8245 C C . VAL B 1 433 ? 16.75 11.445 21.234 1 91.88 433 VAL B C 1
ATOM 8247 O O . VAL B 1 433 ? 15.844 11.148 20.453 1 91.88 433 VAL B O 1
ATOM 8250 N N . LEU B 1 434 ? 16.688 11.266 22.5 1 90.19 434 LEU B N 1
ATOM 8251 C CA . LEU B 1 434 ? 15.5 10.68 23.109 1 90.19 434 LEU B CA 1
ATOM 8252 C C . LEU B 1 434 ? 14.273 11.547 22.844 1 90.19 434 LEU B C 1
ATOM 8254 O O . LEU B 1 434 ? 13.227 11.031 22.438 1 90.19 434 LEU B O 1
ATOM 8258 N N . GLU B 1 435 ? 14.438 12.789 23.078 1 90.5 435 GLU B N 1
ATOM 8259 C CA . GLU B 1 435 ? 13.305 13.703 22.891 1 90.5 435 GLU B CA 1
ATOM 8260 C C . GLU B 1 435 ? 12.938 13.828 21.422 1 90.5 435 GLU B C 1
ATOM 8262 O O . GLU B 1 435 ? 11.758 13.883 21.078 1 90.5 435 GLU B O 1
ATOM 8267 N N . TYR B 1 436 ? 13.93 13.914 20.641 1 91.75 436 TYR B N 1
ATOM 8268 C CA . TYR B 1 436 ? 13.688 13.977 19.203 1 91.75 436 TYR B CA 1
ATOM 8269 C C . TYR B 1 436 ? 12.891 12.766 18.734 1 91.75 436 TYR B C 1
ATOM 8271 O O . TYR B 1 436 ? 11.898 12.914 18.016 1 91.75 436 TYR B O 1
ATOM 8279 N N . ASN B 1 437 ? 13.242 11.578 19.125 1 85.56 437 ASN B N 1
ATOM 8280 C CA . ASN B 1 437 ? 12.562 10.352 18.734 1 85.56 437 ASN B CA 1
ATOM 8281 C C . ASN B 1 437 ? 11.117 10.328 19.234 1 85.56 437 ASN B C 1
ATOM 8283 O O . ASN B 1 437 ? 10.219 9.891 18.516 1 85.56 437 ASN B O 1
ATOM 8287 N N . LYS B 1 438 ? 10.992 10.758 20.344 1 85.75 438 LYS B N 1
ATOM 8288 C CA . LYS B 1 438 ? 9.656 10.797 20.922 1 85.75 438 LYS B CA 1
ATOM 8289 C C . LYS B 1 438 ? 8.742 11.727 20.125 1 85.75 438 LYS B C 1
ATOM 8291 O O . LYS B 1 438 ? 7.613 11.359 19.797 1 85.75 438 LYS B O 1
ATOM 8296 N N . LYS B 1 439 ? 9.234 12.922 19.828 1 86.69 439 LYS B N 1
ATOM 8297 C CA . LYS B 1 439 ? 8.422 13.938 19.156 1 86.69 439 LYS B CA 1
ATOM 8298 C C . LYS B 1 439 ? 8.188 13.562 17.688 1 86.69 439 LYS B C 1
ATOM 8300 O O . LYS B 1 439 ? 7.082 13.719 17.172 1 86.69 439 LYS B O 1
ATOM 8305 N N . MET B 1 440 ? 9.172 13.039 17.016 1 82.56 440 MET B N 1
ATOM 8306 C CA . MET B 1 440 ? 9.047 12.672 15.617 1 82.56 440 MET B CA 1
ATOM 8307 C C . MET B 1 440 ? 8.133 11.461 15.453 1 82.56 440 MET B C 1
ATOM 8309 O O . MET B 1 440 ? 7.441 11.328 14.445 1 82.56 440 MET B O 1
ATOM 8313 N N . ARG B 1 441 ? 8.094 10.594 16.375 1 73.5 441 ARG B N 1
ATOM 8314 C CA . ARG B 1 441 ? 7.238 9.414 16.344 1 73.5 441 ARG B CA 1
ATOM 8315 C C . ARG B 1 441 ? 5.766 9.805 16.266 1 73.5 441 ARG B C 1
ATOM 8317 O O . ARG B 1 441 ? 4.973 9.125 15.609 1 73.5 441 ARG B O 1
ATOM 8324 N N . LEU B 1 442 ? 5.449 10.805 16.859 1 70.31 442 LEU B N 1
ATOM 8325 C CA . LEU B 1 442 ? 4.062 11.258 16.859 1 70.31 442 LEU B CA 1
ATOM 8326 C C . LEU B 1 442 ? 3.623 11.68 15.469 1 70.31 442 LEU B C 1
ATOM 8328 O O . LEU B 1 442 ? 2.484 11.43 15.062 1 70.31 442 LEU B O 1
ATOM 8332 N N . VAL B 1 443 ? 4.535 12.234 14.789 1 70.88 443 VAL B N 1
ATOM 8333 C CA . VAL B 1 443 ? 4.238 12.68 13.43 1 70.88 443 VAL B CA 1
ATOM 8334 C C . VAL B 1 443 ? 4.109 11.461 12.516 1 70.88 443 VAL B C 1
ATOM 8336 O O . VAL B 1 443 ? 3.229 11.422 11.656 1 70.88 443 VAL B O 1
ATOM 8339 N N . ASP B 1 444 ? 4.965 10.562 12.711 1 68.44 444 ASP B N 1
ATOM 8340 C CA . ASP B 1 444 ? 4.887 9.32 11.945 1 68.44 444 ASP B CA 1
ATOM 8341 C C . ASP B 1 444 ? 3.547 8.625 12.164 1 68.44 444 ASP B C 1
ATOM 8343 O O . ASP B 1 444 ? 2.982 8.047 11.234 1 68.44 444 ASP B O 1
ATOM 8347 N N . LYS B 1 445 ? 3.123 8.773 13.32 1 70.06 445 LYS B N 1
ATOM 8348 C CA . LYS B 1 445 ? 1.819 8.195 13.641 1 70.06 445 LYS B CA 1
ATOM 8349 C C . LYS B 1 445 ? 0.705 8.891 12.867 1 70.06 445 LYS B C 1
ATOM 8351 O O . LYS B 1 445 ? -0.221 8.242 12.375 1 70.06 445 LYS B O 1
ATOM 8356 N N . SER B 1 446 ? 0.848 10.133 12.766 1 72.75 446 SER B N 1
ATOM 8357 C CA . SER B 1 446 ? -0.157 10.883 12.023 1 72.75 446 SER B CA 1
ATOM 8358 C C . SER B 1 446 ? -0.181 10.469 10.555 1 72.75 446 SER B C 1
ATOM 8360 O O . SER B 1 446 ? -1.252 10.352 9.953 1 72.75 446 SER B O 1
ATOM 8362 N N . ASP B 1 447 ? 0.918 10.258 9.992 1 68.5 447 ASP B N 1
ATOM 8363 C CA . ASP B 1 447 ? 1.019 9.828 8.602 1 68.5 447 ASP B CA 1
ATOM 8364 C C . ASP B 1 447 ? 0.403 8.438 8.414 1 68.5 447 ASP B C 1
ATOM 8366 O O . ASP B 1 447 ? -0.27 8.18 7.414 1 68.5 447 ASP B O 1
ATOM 8370 N N . MET B 1 448 ? 0.649 7.703 9.391 1 68 448 MET B N 1
ATOM 8371 C CA . MET B 1 448 ? 0.07 6.363 9.359 1 68 448 MET B CA 1
ATOM 8372 C C . MET B 1 448 ? -1.451 6.426 9.438 1 68 448 MET B C 1
ATOM 8374 O O . MET B 1 448 ? -2.145 5.699 8.727 1 68 448 MET B O 1
ATOM 8378 N N . LEU B 1 449 ? -1.899 7.254 10.297 1 70.5 449 LEU B N 1
ATOM 8379 C CA . LEU B 1 449 ? -3.342 7.398 10.469 1 70.5 449 LEU B CA 1
ATOM 8380 C C . LEU B 1 449 ? -3.99 7.922 9.188 1 70.5 449 LEU B C 1
ATOM 8382 O O . LEU B 1 449 ? -5.066 7.465 8.805 1 70.5 449 LEU B O 1
ATOM 8386 N N . LEU B 1 450 ? -3.293 8.781 8.641 1 74.75 450 LEU B N 1
ATOM 8387 C CA . LEU B 1 450 ? -3.807 9.328 7.391 1 74.75 450 LEU B CA 1
ATOM 8388 C C . LEU B 1 450 ? -3.943 8.242 6.332 1 74.75 450 LEU B C 1
ATOM 8390 O O . LEU B 1 450 ? -4.906 8.234 5.562 1 74.75 450 LEU B O 1
ATOM 8394 N N . SER B 1 451 ? -3.051 7.371 6.273 1 69.44 451 SER B N 1
ATOM 8395 C CA . SER B 1 451 ? -3.066 6.289 5.293 1 69.44 451 SER B CA 1
ATOM 8396 C C . SER B 1 451 ? -4.242 5.348 5.523 1 69.44 451 SER B C 1
ATOM 8398 O O . SER B 1 451 ? -4.742 4.73 4.586 1 69.44 451 SER B O 1
ATOM 8400 N N . SER B 1 452 ? -4.645 5.266 6.73 1 68.38 452 SER B N 1
ATOM 8401 C CA . SER B 1 452 ? -5.727 4.348 7.078 1 68.38 452 SER B CA 1
ATOM 8402 C C . SER B 1 452 ? -7.07 4.875 6.59 1 68.38 452 SER B C 1
ATOM 8404 O O . SER B 1 452 ? -8.016 4.102 6.398 1 68.38 452 SER B O 1
ATOM 8406 N N . VAL B 1 453 ? -7.137 6.133 6.395 1 65.69 453 VAL B N 1
ATOM 8407 C CA . VAL B 1 453 ? -8.414 6.719 6.004 1 65.69 453 VAL B CA 1
ATOM 8408 C C . VAL B 1 453 ? -8.328 7.25 4.574 1 65.69 453 VAL B C 1
ATOM 8410 O O . VAL B 1 453 ? -9.164 8.047 4.148 1 65.69 453 VAL B O 1
ATOM 8413 N N . GLU B 1 454 ? -7.348 6.855 3.898 1 71.25 454 GLU B N 1
ATOM 8414 C CA . GLU B 1 454 ? -7.105 7.426 2.576 1 71.25 454 GLU B CA 1
ATOM 8415 C C . GLU B 1 454 ? -8.18 6.992 1.581 1 71.25 454 GLU B C 1
ATOM 8417 O O . GLU B 1 454 ? -8.414 5.797 1.396 1 71.25 454 GLU B O 1
ATOM 8422 N N . CYS B 1 455 ? -8.867 7.996 1.044 1 69.06 455 CYS B N 1
ATOM 8423 C CA . CYS B 1 455 ? -9.938 7.77 0.082 1 69.06 455 CYS B CA 1
ATOM 8424 C C . CYS B 1 455 ? -9.406 7.805 -1.346 1 69.06 455 CYS B C 1
ATOM 8426 O O . CYS B 1 455 ? -10.172 7.652 -2.301 1 69.06 455 CYS B O 1
ATOM 8428 N N . LEU B 1 456 ? -8.109 7.707 -1.518 1 62.81 456 LEU B N 1
ATOM 8429 C CA . LEU B 1 456 ? -7.523 7.988 -2.822 1 62.81 456 LEU B CA 1
ATOM 8430 C C . LEU B 1 456 ? -7.723 6.812 -3.773 1 62.81 456 LEU B C 1
ATOM 8432 O O . LEU B 1 456 ? -7.574 5.652 -3.377 1 62.81 456 LEU B O 1
ATOM 8436 N N . ARG B 1 457 ? -8.438 7.137 -4.844 1 61.97 457 ARG B N 1
ATOM 8437 C CA . ARG B 1 457 ? -8.609 6.141 -5.895 1 61.97 457 ARG B CA 1
ATOM 8438 C C . ARG B 1 457 ? -7.648 6.395 -7.055 1 61.97 457 ARG B C 1
ATOM 8440 O O . ARG B 1 457 ? -7.176 7.52 -7.234 1 61.97 457 ARG B O 1
ATOM 8447 N N . LYS B 1 458 ? -7.48 5.324 -7.801 1 57.59 458 LYS B N 1
ATOM 8448 C CA . LYS B 1 458 ? -6.629 5.359 -8.984 1 57.59 458 LYS B CA 1
ATOM 8449 C C . LYS B 1 458 ? -7.324 6.082 -10.141 1 57.59 458 LYS B C 1
ATOM 8451 O O . LYS B 1 458 ? -8.555 6.078 -10.227 1 57.59 458 LYS B O 1
ATOM 8456 N N . SER B 1 459 ? -6.621 7.246 -10.727 1 55.47 459 SER B N 1
ATOM 8457 C CA . SER B 1 459 ? -6.953 7.75 -12.055 1 55.47 459 SER B CA 1
ATOM 8458 C C . SER B 1 459 ? -7.754 9.047 -11.977 1 55.47 459 SER B C 1
ATOM 8460 O O . SER B 1 459 ? -8.672 9.266 -12.766 1 55.47 459 SER B O 1
ATOM 8462 N N . ILE B 1 460 ? -7.578 9.656 -11.109 1 65.94 460 ILE B N 1
ATOM 8463 C CA . ILE B 1 460 ? -8.242 10.953 -11.062 1 65.94 460 ILE B CA 1
ATOM 8464 C C . ILE B 1 460 ? -7.219 12.062 -11.273 1 65.94 460 ILE B C 1
ATOM 8466 O O . ILE B 1 460 ? -6.012 11.828 -11.219 1 65.94 460 ILE B O 1
ATOM 8470 N N . LYS B 1 461 ? -7.754 13.086 -11.875 1 74.94 461 LYS B N 1
ATOM 8471 C CA . LYS B 1 461 ? -6.898 14.258 -12.023 1 74.94 461 LYS B CA 1
ATOM 8472 C C . LYS B 1 461 ? -6.16 14.562 -10.727 1 74.94 461 LYS B C 1
ATOM 8474 O O . LYS B 1 461 ? -6.68 14.32 -9.633 1 74.94 461 LYS B O 1
ATOM 8479 N N . TRP B 1 462 ? -4.949 15.016 -10.883 1 77.38 462 TRP B N 1
ATOM 8480 C CA . TRP B 1 462 ? -4.086 15.188 -9.719 1 77.38 462 TRP B CA 1
ATOM 8481 C C . TRP B 1 462 ? -4.715 16.156 -8.711 1 77.38 462 TRP B C 1
ATOM 8483 O O . TRP B 1 462 ? -4.605 15.945 -7.5 1 77.38 462 TRP B O 1
ATOM 8493 N N . TYR B 1 463 ? -5.344 17.312 -9.258 1 83.5 463 TYR B N 1
ATOM 8494 C CA . TYR B 1 463 ? -5.871 18.297 -8.32 1 83.5 463 TYR B CA 1
ATOM 8495 C C . TYR B 1 463 ? -7.078 17.75 -7.574 1 83.5 463 TYR B C 1
ATOM 8497 O O . TYR B 1 463 ? -7.34 18.125 -6.434 1 83.5 463 TYR B O 1
ATOM 8505 N N . VAL B 1 464 ? -7.809 16.844 -8.18 1 87.62 464 VAL B N 1
ATOM 8506 C CA . VAL B 1 464 ? -8.922 16.188 -7.508 1 87.62 464 VAL B CA 1
ATOM 8507 C C . VAL B 1 464 ? -8.391 15.234 -6.449 1 87.62 464 VAL B C 1
ATOM 8509 O O . VAL B 1 464 ? -8.93 15.164 -5.336 1 87.62 464 VAL B O 1
ATOM 8512 N N . LYS B 1 465 ? -7.391 14.508 -6.84 1 83.62 465 LYS B N 1
ATOM 8513 C CA . LYS B 1 465 ? -6.75 13.609 -5.879 1 83.62 465 LYS B CA 1
ATOM 8514 C C . LYS B 1 465 ? -6.223 14.383 -4.676 1 83.62 465 LYS B C 1
ATOM 8516 O O . LYS B 1 465 ? -6.34 13.922 -3.537 1 83.62 465 LYS B O 1
ATOM 8521 N N . PHE B 1 466 ? -5.625 15.508 -4.949 1 86.31 466 PHE B N 1
ATOM 8522 C CA . PHE B 1 466 ? -5.105 16.359 -3.881 1 86.31 466 PHE B CA 1
ATOM 8523 C C . PHE B 1 466 ? -6.238 16.875 -3 1 86.31 466 PHE B C 1
ATOM 8525 O O . PHE B 1 466 ? -6.078 17 -1.786 1 86.31 466 PHE B O 1
ATOM 8532 N N . PHE B 1 467 ? -7.27 17.219 -3.637 1 91.75 467 PHE B N 1
ATOM 8533 C CA . PHE B 1 467 ? -8.438 17.656 -2.881 1 91.75 467 PHE B CA 1
ATOM 8534 C C . PHE B 1 467 ? -8.867 16.578 -1.887 1 91.75 467 PHE B C 1
ATOM 8536 O O . PHE B 1 467 ? -9.141 16.875 -0.722 1 91.75 467 PHE B O 1
ATOM 8543 N N . PHE B 1 468 ? -8.945 15.367 -2.316 1 90.06 468 PHE B N 1
ATOM 8544 C CA . PHE B 1 468 ? -9.367 14.289 -1.426 1 90.06 468 PHE B CA 1
ATOM 8545 C C . PHE B 1 468 ? -8.328 14.055 -0.339 1 90.06 468 PHE B C 1
ATOM 8547 O O . PHE B 1 468 ? -8.672 13.68 0.784 1 90.06 468 PHE B O 1
ATOM 8554 N N . HIS B 1 469 ? -7.105 14.266 -0.672 1 87.5 469 HIS B N 1
ATOM 8555 C CA . HIS B 1 469 ? -6.082 14.211 0.368 1 87.5 469 HIS B CA 1
ATOM 8556 C C . HIS B 1 469 ? -6.332 15.266 1.441 1 87.5 469 HIS B C 1
ATOM 8558 O O . HIS B 1 469 ? -6.16 14.992 2.633 1 87.5 469 HIS B O 1
ATOM 8564 N N . MET B 1 470 ? -6.684 16.391 1.004 1 92.19 470 MET B N 1
ATOM 8565 C CA . MET B 1 470 ? -6.988 17.438 1.965 1 92.19 470 MET B CA 1
ATOM 8566 C C . MET B 1 470 ? -8.227 17.094 2.783 1 92.19 470 MET B C 1
ATOM 8568 O O . MET B 1 470 ? -8.328 17.453 3.955 1 92.19 470 MET B O 1
ATOM 8572 N N . LEU B 1 471 ? -9.125 16.406 2.166 1 92.75 471 LEU B N 1
ATOM 8573 C CA . LEU B 1 471 ? -10.266 15.891 2.924 1 92.75 471 LEU B CA 1
ATOM 8574 C C . LEU B 1 471 ? -9.805 14.938 4.023 1 92.75 471 LEU B C 1
ATOM 8576 O O . LEU B 1 471 ? -10.242 15.047 5.168 1 92.75 471 LEU B O 1
ATOM 8580 N N . ASP B 1 472 ? -8.914 14.07 3.684 1 90.81 472 ASP B N 1
ATOM 8581 C CA . ASP B 1 472 ? -8.367 13.148 4.668 1 90.81 472 ASP B CA 1
ATOM 8582 C C . ASP B 1 472 ? -7.664 13.898 5.797 1 90.81 472 ASP B C 1
ATOM 8584 O O . ASP B 1 472 ? -7.82 13.547 6.969 1 90.81 472 ASP B O 1
ATOM 8588 N N . MET B 1 473 ? -6.902 14.891 5.422 1 91.25 473 MET B N 1
ATOM 8589 C CA . MET B 1 473 ? -6.23 15.711 6.43 1 91.25 473 MET B CA 1
ATOM 8590 C C . MET B 1 473 ? -7.246 16.391 7.34 1 91.25 473 MET B C 1
ATOM 8592 O O . MET B 1 473 ? -7.02 16.516 8.547 1 91.25 473 MET B O 1
ATOM 8596 N N . SER B 1 474 ? -8.289 16.828 6.727 1 95.19 474 SER B N 1
ATOM 8597 C CA . SER B 1 474 ? -9.336 17.5 7.492 1 95.19 474 SER B CA 1
ATOM 8598 C C . SER B 1 474 ? -10.016 16.547 8.461 1 95.19 474 SER B C 1
ATOM 8600 O O . SER B 1 474 ? -10.344 16.922 9.586 1 95.19 474 SER B O 1
ATOM 8602 N N . VAL B 1 475 ? -10.219 15.336 8 1 94.38 475 VAL B N 1
ATOM 8603 C CA . VAL B 1 475 ? -10.789 14.32 8.891 1 94.38 475 VAL B CA 1
ATOM 8604 C C . VAL B 1 475 ? -9.844 14.07 10.055 1 94.38 475 VAL B C 1
ATOM 8606 O O . VAL B 1 475 ? -10.273 13.992 11.211 1 94.38 475 VAL B O 1
ATOM 8609 N N . LEU B 1 476 ? -8.633 13.977 9.828 1 92.06 476 LEU B N 1
ATOM 8610 C CA . LEU B 1 476 ? -7.633 13.766 10.867 1 92.06 476 LEU B CA 1
ATOM 8611 C C . LEU B 1 476 ? -7.617 14.922 11.859 1 92.06 476 LEU B C 1
ATOM 8613 O O . LEU B 1 476 ? -7.629 14.711 13.07 1 92.06 476 LEU B O 1
ATOM 8617 N N . ASN B 1 477 ? -7.559 16.141 11.344 1 94.62 477 ASN B N 1
ATOM 8618 C CA . ASN B 1 477 ? -7.578 17.312 12.203 1 94.62 477 ASN B CA 1
ATOM 8619 C C . ASN B 1 477 ? -8.859 17.375 13.031 1 94.62 477 ASN B C 1
ATOM 8621 O O . ASN B 1 477 ? -8.828 17.781 14.203 1 94.62 477 ASN B O 1
ATOM 8625 N N . SER B 1 478 ? -9.961 17.047 12.359 1 96.06 478 SER B N 1
ATOM 8626 C CA . SER B 1 478 ? -11.211 17 13.109 1 96.06 478 SER B CA 1
ATOM 8627 C C . SER B 1 478 ? -11.148 15.984 14.242 1 96.06 478 SER B C 1
ATOM 8629 O O . SER B 1 478 ? -11.68 16.219 15.328 1 96.06 478 SER B O 1
ATOM 8631 N N . TYR B 1 479 ? -10.578 14.93 14 1 94.56 479 TYR B N 1
ATOM 8632 C CA . TYR B 1 479 ? -10.383 13.891 15.008 1 94.56 479 TYR B CA 1
ATOM 8633 C C . TYR B 1 479 ? -9.547 14.406 16.172 1 94.56 479 TYR B C 1
ATOM 8635 O O . TYR B 1 479 ? -9.891 14.188 17.328 1 94.56 479 TYR B O 1
ATOM 8643 N N . TYR B 1 480 ? -8.469 15.094 15.883 1 93.06 480 TYR B N 1
ATOM 8644 C CA . TYR B 1 480 ? -7.613 15.625 16.938 1 93.06 480 TYR B CA 1
ATOM 8645 C C . TYR B 1 480 ? -8.344 16.688 17.75 1 93.06 480 TYR B C 1
ATOM 8647 O O . TYR B 1 480 ? -8.211 16.75 18.969 1 93.06 480 TYR B O 1
ATOM 8655 N N . LEU B 1 481 ? -9.07 17.562 17.047 1 95 481 LEU B N 1
ATOM 8656 C CA . LEU B 1 481 ? -9.883 18.531 17.766 1 95 481 LEU B CA 1
ATOM 8657 C C . LEU B 1 481 ? -10.859 17.844 18.719 1 95 481 LEU B C 1
ATOM 8659 O O . LEU B 1 481 ? -11.031 18.266 19.859 1 95 481 LEU B O 1
ATOM 8663 N N . PHE B 1 482 ? -11.469 16.797 18.203 1 94.88 482 PHE B N 1
ATOM 8664 C CA . PHE B 1 482 ? -12.43 16.016 18.969 1 94.88 482 PHE B CA 1
ATOM 8665 C C . PHE B 1 482 ? -11.766 15.406 20.203 1 94.88 482 PHE B C 1
ATOM 8667 O O . PHE B 1 482 ? -12.32 15.461 21.297 1 94.88 482 PHE B O 1
ATOM 8674 N N . GLN B 1 483 ? -10.594 14.891 20.062 1 92.31 483 GLN B N 1
ATOM 8675 C CA . GLN B 1 483 ? -9.859 14.273 21.156 1 92.31 483 GLN B CA 1
ATOM 8676 C C . GLN B 1 483 ? -9.477 15.305 22.219 1 92.31 483 GLN B C 1
ATOM 8678 O O . GLN B 1 483 ? -9.602 15.055 23.406 1 92.31 483 GLN B O 1
ATOM 8683 N N . VAL B 1 484 ? -9.039 16.453 21.797 1 90.69 484 VAL B N 1
ATOM 8684 C CA . VAL B 1 484 ? -8.602 17.5 22.719 1 90.69 484 VAL B CA 1
ATOM 8685 C C . VAL B 1 484 ? -9.805 18.047 23.484 1 90.69 484 VAL B C 1
ATOM 8687 O O . VAL B 1 484 ? -9.719 18.297 24.688 1 90.69 484 VAL B O 1
ATOM 8690 N N . LYS B 1 485 ? -10.883 18.203 22.797 1 92 485 LYS B N 1
ATOM 8691 C CA . LYS B 1 485 ? -12.062 18.812 23.406 1 92 485 LYS B CA 1
ATOM 8692 C C . LYS B 1 485 ? -12.742 17.828 24.375 1 92 485 LYS B C 1
ATOM 8694 O O . LYS B 1 485 ? -13.148 18.219 25.469 1 92 485 LYS B O 1
ATOM 8699 N N . THR B 1 486 ? -12.922 16.578 24.031 1 91.5 486 THR B N 1
ATOM 8700 C CA . THR B 1 486 ? -13.727 15.625 24.797 1 91.5 486 THR B CA 1
ATOM 8701 C C . THR B 1 486 ? -12.844 14.719 25.641 1 91.5 486 THR B C 1
ATOM 8703 O O . THR B 1 486 ? -13.312 14.109 26.609 1 91.5 486 THR B O 1
ATOM 8706 N N . GLY B 1 487 ? -11.625 14.555 25.266 1 88.94 487 GLY B N 1
ATOM 8707 C CA . GLY B 1 487 ? -10.758 13.602 25.938 1 88.94 487 GLY B CA 1
ATOM 8708 C C . GLY B 1 487 ? -11.047 12.164 25.547 1 88.94 487 GLY B C 1
ATOM 8709 O O . GLY B 1 487 ? -10.594 11.234 26.219 1 88.94 487 GLY B O 1
ATOM 8710 N N . SER B 1 488 ? -11.742 11.984 24.469 1 89.69 488 SER B N 1
ATOM 8711 C CA . SER B 1 488 ? -12.133 10.648 24.031 1 89.69 488 SER B CA 1
ATOM 8712 C C . SER B 1 488 ? -10.93 9.852 23.531 1 89.69 488 SER B C 1
ATOM 8714 O O . SER B 1 488 ? -10.008 10.422 22.938 1 89.69 488 SER B O 1
ATOM 8716 N N . THR B 1 489 ? -10.984 8.57 23.75 1 88.44 489 THR B N 1
ATOM 8717 C CA . THR B 1 489 ? -9.93 7.684 23.266 1 88.44 489 THR B CA 1
ATOM 8718 C C . THR B 1 489 ? -10.422 6.828 22.109 1 88.44 489 THR B C 1
ATOM 8720 O O . THR B 1 489 ? -9.812 5.809 21.781 1 88.44 489 THR B O 1
ATOM 8723 N N . LYS B 1 490 ? -11.477 7.262 21.516 1 89.19 490 LYS B N 1
ATOM 8724 C CA . LYS B 1 490 ? -12.023 6.562 20.359 1 89.19 490 LYS B CA 1
ATOM 8725 C C . LYS B 1 490 ? -11.016 6.547 19.219 1 89.19 490 LYS B C 1
ATOM 8727 O O . LYS B 1 490 ? -10.414 7.574 18.891 1 89.19 490 LYS B O 1
ATOM 8732 N N . PRO B 1 491 ? -10.797 5.367 18.594 1 89.44 491 PRO B N 1
ATOM 8733 C CA . PRO B 1 491 ? -9.867 5.336 17.453 1 89.44 491 PRO B CA 1
ATOM 8734 C C . PRO B 1 491 ? -10.375 6.133 16.25 1 89.44 491 PRO B C 1
ATOM 8736 O O . PRO B 1 491 ? -11.578 6.328 16.109 1 89.44 491 PRO B O 1
ATOM 8739 N N . LEU B 1 492 ? -9.414 6.566 15.461 1 90.44 492 LEU B N 1
ATOM 8740 C CA . LEU B 1 492 ? -9.711 7.398 14.297 1 90.44 492 LEU B CA 1
ATOM 8741 C C . LEU B 1 492 ? -10.711 6.707 13.383 1 90.44 492 LEU B C 1
ATOM 8743 O O . LEU B 1 492 ? -11.633 7.348 12.867 1 90.44 492 LEU B O 1
ATOM 8747 N N . LEU B 1 493 ? -10.547 5.418 13.148 1 87.81 493 LEU B N 1
ATOM 8748 C CA . LEU B 1 493 ? -11.422 4.664 12.266 1 87.81 493 LEU B CA 1
ATOM 8749 C C . LEU B 1 493 ? -12.867 4.73 12.742 1 87.81 493 LEU B C 1
ATOM 8751 O O . LEU B 1 493 ? -13.789 4.895 11.945 1 87.81 493 LEU B O 1
ATOM 8755 N N . ASP B 1 494 ? -13.086 4.562 14.047 1 90.19 494 ASP B N 1
ATOM 8756 C CA . ASP B 1 494 ? -14.43 4.633 14.617 1 90.19 494 ASP B CA 1
ATOM 8757 C C . ASP B 1 494 ? -14.977 6.055 14.562 1 90.19 494 ASP B C 1
ATOM 8759 O O . ASP B 1 494 ? -16.172 6.254 14.352 1 90.19 494 ASP B O 1
ATOM 8763 N N . PHE B 1 495 ? -14.094 7.016 14.852 1 94.31 495 PHE B N 1
ATOM 8764 C CA . PHE B 1 495 ? -14.492 8.406 14.703 1 94.31 495 PHE B CA 1
ATOM 8765 C C . PHE B 1 495 ? -14.984 8.68 13.281 1 94.31 495 PHE B C 1
ATOM 8767 O O . PHE B 1 495 ? -16.062 9.227 13.094 1 94.31 495 PHE B O 1
ATOM 8774 N N . SER B 1 496 ? -14.133 8.242 12.266 1 93.62 496 SER B N 1
ATOM 8775 C CA . SER B 1 496 ? -14.484 8.422 10.859 1 93.62 496 SER B CA 1
ATOM 8776 C C . SER B 1 496 ? -15.789 7.719 10.516 1 93.62 496 SER B C 1
ATOM 8778 O O . SER B 1 496 ? -16.625 8.258 9.781 1 93.62 496 SER B O 1
ATOM 8780 N N . LYS B 1 497 ? -16.016 6.535 11.039 1 92.31 497 LYS B N 1
ATOM 8781 C CA . LYS B 1 497 ? -17.25 5.789 10.82 1 92.31 497 LYS B CA 1
ATOM 8782 C C . LYS B 1 497 ? -18.453 6.555 11.367 1 92.31 497 LYS B C 1
ATOM 8784 O O . LYS B 1 497 ? -19.5 6.637 10.711 1 92.31 497 LYS B O 1
ATOM 8789 N N . THR B 1 498 ? -18.344 7.07 12.547 1 93.94 498 THR B N 1
ATOM 8790 C CA . THR B 1 498 ? -19.406 7.84 13.164 1 93.94 498 THR B CA 1
ATOM 8791 C C . THR B 1 498 ? -19.734 9.078 12.336 1 93.94 498 THR B C 1
ATOM 8793 O O . THR B 1 498 ? -20.906 9.438 12.172 1 93.94 498 THR B O 1
ATOM 8796 N N . VAL B 1 499 ? -18.656 9.727 11.852 1 95.5 499 VAL B N 1
ATOM 8797 C CA . VAL B 1 499 ? -18.859 10.883 10.992 1 95.5 499 VAL B CA 1
ATOM 8798 C C . VAL B 1 499 ? -19.672 10.484 9.766 1 95.5 499 VAL B C 1
ATOM 8800 O O . VAL B 1 499 ? -20.609 11.195 9.383 1 95.5 499 VAL B O 1
ATOM 8803 N N . VAL B 1 500 ? -19.359 9.344 9.156 1 94.38 500 VAL B N 1
ATOM 8804 C CA . VAL B 1 500 ? -20.062 8.859 7.984 1 94.38 500 VAL B CA 1
ATOM 8805 C C . VAL B 1 500 ? -21.547 8.633 8.328 1 94.38 500 VAL B C 1
ATOM 8807 O O . VAL B 1 500 ? -22.422 9.062 7.59 1 94.38 500 VAL B O 1
ATOM 8810 N N . HIS B 1 501 ? -21.844 8.07 9.492 1 93.25 501 HIS B N 1
ATOM 8811 C CA . HIS B 1 501 ? -23.219 7.84 9.938 1 93.25 501 HIS B CA 1
ATOM 8812 C C . HIS B 1 501 ? -23.969 9.156 10.078 1 93.25 501 HIS B C 1
ATOM 8814 O O . HIS B 1 501 ? -25.109 9.281 9.617 1 93.25 501 HIS B O 1
ATOM 8820 N N . GLN B 1 502 ? -23.328 10.055 10.688 1 94 502 GLN B N 1
ATOM 8821 C CA . GLN B 1 502 ? -23.969 11.336 10.945 1 94 502 GLN B CA 1
ATOM 8822 C C . GLN B 1 502 ? -24.203 12.109 9.648 1 94 502 GLN B C 1
ATOM 8824 O O . GLN B 1 502 ? -25.203 12.812 9.508 1 94 502 GLN B O 1
ATOM 8829 N N . MET B 1 503 ? -23.234 12 8.672 1 95.31 503 MET B N 1
ATOM 8830 C CA . MET B 1 503 ? -23.422 12.633 7.371 1 95.31 503 MET B CA 1
ATOM 8831 C C . MET B 1 503 ? -24.625 12.039 6.637 1 95.31 503 MET B C 1
ATOM 8833 O O . MET B 1 503 ? -25.406 12.773 6.031 1 95.31 503 MET B O 1
ATOM 8837 N N . ILE B 1 504 ? -24.75 10.727 6.648 1 91.94 504 ILE B N 1
ATOM 8838 C CA . ILE B 1 504 ? -25.859 10.047 5.992 1 91.94 504 ILE B CA 1
ATOM 8839 C C . ILE B 1 504 ? -27.172 10.484 6.629 1 91.94 504 ILE B C 1
ATOM 8841 O O . ILE B 1 504 ? -28.141 10.812 5.93 1 91.94 504 ILE B O 1
ATOM 8845 N N . GLU B 1 505 ? -27.25 10.523 7.922 1 90 505 GLU B N 1
ATOM 8846 C CA . GLU B 1 505 ? -28.453 10.914 8.648 1 90 505 GLU B CA 1
ATOM 8847 C C . GLU B 1 505 ? -28.859 12.344 8.312 1 90 505 GLU B C 1
ATOM 8849 O O . GLU B 1 505 ? -30.047 12.633 8.141 1 90 505 GLU B O 1
ATOM 8854 N N . LYS B 1 506 ? -27.922 13.195 8.18 1 91.06 506 LYS B N 1
ATOM 8855 C CA . LYS B 1 506 ? -28.203 14.617 8.008 1 91.06 506 LYS B CA 1
ATOM 8856 C C . LYS B 1 506 ? -28.531 14.938 6.551 1 91.06 506 LYS B C 1
ATOM 8858 O O . LYS B 1 506 ? -29.422 15.742 6.27 1 91.06 506 LYS B O 1
ATOM 8863 N N . TYR B 1 507 ? -27.812 14.328 5.625 1 91.75 507 TYR B N 1
ATOM 8864 C CA . TYR B 1 507 ? -27.859 14.844 4.262 1 91.75 507 TYR B CA 1
ATOM 8865 C C . TYR B 1 507 ? -28.594 13.875 3.338 1 91.75 507 TYR B C 1
ATOM 8867 O O . TYR B 1 507 ? -28.938 14.234 2.209 1 91.75 507 TYR B O 1
ATOM 8875 N N . TYR B 1 508 ? -28.609 12.648 3.742 1 88.5 508 TYR B N 1
ATOM 8876 C CA . TYR B 1 508 ? -29.375 11.727 2.912 1 88.5 508 TYR B CA 1
ATOM 8877 C C . TYR B 1 508 ? -30.875 11.898 3.135 1 88.5 508 TYR B C 1
ATOM 8879 O O . TYR B 1 508 ? -31.375 11.711 4.25 1 88.5 508 TYR B O 1
ATOM 8887 N N . HIS B 1 509 ? -31.5 12.586 2.289 1 77.06 509 HIS B N 1
ATOM 8888 C CA . HIS B 1 509 ? -32.938 12.773 2.371 1 77.06 509 HIS B CA 1
ATOM 8889 C C . HIS B 1 509 ? -33.688 11.75 1.509 1 77.06 509 HIS B C 1
ATOM 8891 O O . HIS B 1 509 ? -33.375 11.602 0.322 1 77.06 509 HIS B O 1
ATOM 8897 N N . GLY B 1 510 ? -33.625 10.586 1.777 1 58.72 510 GLY B N 1
ATOM 8898 C CA . GLY B 1 510 ? -34.281 9.492 1.064 1 58.72 510 GLY B CA 1
ATOM 8899 C C . GLY B 1 510 ? -34.906 9.93 -0.253 1 58.72 510 GLY B C 1
ATOM 8900 O O . GLY B 1 510 ? -35.25 11.094 -0.421 1 58.72 510 GLY B O 1
ATOM 8901 N N . ARG B 1 511 ? -34.5 9.578 -1.375 1 44.38 511 ARG B N 1
ATOM 8902 C CA . ARG B 1 511 ? -35.281 9.82 -2.6 1 44.38 511 ARG B CA 1
ATOM 8903 C C . ARG B 1 511 ? -36.781 9.875 -2.314 1 44.38 511 ARG B C 1
ATOM 8905 O O . ARG B 1 511 ? -37.344 8.922 -1.788 1 44.38 511 ARG B O 1
ATOM 8912 N N . HIS B 1 512 ? -37.219 11 -1.832 1 35.62 512 HIS B N 1
ATOM 8913 C CA . HIS B 1 512 ? -38.625 11.031 -2.201 1 35.62 512 HIS B CA 1
ATOM 8914 C C . HIS B 1 512 ? -38.844 10.539 -3.631 1 35.62 512 HIS B C 1
ATOM 8916 O O . HIS B 1 512 ? -38.312 11.148 -4.578 1 35.62 512 HIS B O 1
ATOM 8922 N N . HIS B 1 513 ? -38.594 9.344 -3.965 1 33.56 513 HIS B N 1
ATOM 8923 C CA . HIS B 1 513 ? -39.031 8.906 -5.281 1 33.56 513 HIS B CA 1
ATOM 8924 C C . HIS B 1 513 ? -40.312 9.648 -5.707 1 33.56 513 HIS B C 1
ATOM 8926 O O . HIS B 1 513 ? -41.375 9.422 -5.156 1 33.56 513 HIS B O 1
ATOM 8932 N N . THR B 1 514 ? -40.281 10.812 -5.852 1 30.47 514 THR B N 1
ATOM 8933 C CA . THR B 1 514 ? -41.406 11.391 -6.539 1 30.47 514 THR B CA 1
ATOM 8934 C C . THR B 1 514 ? -41.906 10.461 -7.648 1 30.47 514 THR B C 1
ATOM 8936 O O . THR B 1 514 ? -43.094 10.398 -7.93 1 30.47 514 THR B O 1
ATOM 8939 N N . ASN B 1 515 ? -41.125 10.531 -8.828 1 29.77 515 ASN B N 1
ATOM 8940 C CA . ASN B 1 515 ? -41.75 9.969 -10 1 29.77 515 ASN B CA 1
ATOM 8941 C C . ASN B 1 515 ? -42.094 8.492 -9.805 1 29.77 515 ASN B C 1
ATOM 8943 O O . ASN B 1 515 ? -41.281 7.73 -9.266 1 29.77 515 ASN B O 1
ATOM 8947 N N . GLY B 1 516 ? -43.312 8.016 -9.75 1 30.84 516 GLY B N 1
ATOM 8948 C CA . GLY B 1 516 ? -44.094 6.793 -9.641 1 30.84 516 GLY B CA 1
ATOM 8949 C C . GLY B 1 516 ? -43.406 5.578 -10.211 1 30.84 516 GLY B C 1
ATOM 8950 O O . GLY B 1 516 ? -43.375 4.516 -9.586 1 30.84 516 GLY B O 1
ATOM 8951 N N . GLN B 1 517 ? -43.375 5.352 -11.625 1 30.56 517 GLN B N 1
ATOM 8952 C CA . GLN B 1 517 ? -43.469 4.184 -12.492 1 30.56 517 GLN B CA 1
ATOM 8953 C C . GLN B 1 517 ? -42.188 3.377 -12.492 1 30.56 517 GLN B C 1
ATOM 8955 O O . GLN B 1 517 ? -42.219 2.145 -12.484 1 30.56 517 GLN B O 1
ATOM 8960 N N . ILE B 1 518 ? -41.031 3.9 -12.883 1 31.52 518 ILE B N 1
ATOM 8961 C CA . ILE B 1 518 ? -39.969 3.07 -13.43 1 31.52 518 ILE B CA 1
ATOM 8962 C C . ILE B 1 518 ? -39.125 2.492 -12.289 1 31.52 518 ILE B C 1
ATOM 8964 O O . ILE B 1 518 ? -38.75 1.32 -12.328 1 31.52 518 ILE B O 1
ATOM 8968 N N . GLY B 1 519 ? -38.688 3.199 -11.359 1 34.5 519 GLY B N 1
ATOM 8969 C CA . GLY B 1 519 ? -37.719 2.785 -10.367 1 34.5 519 GLY B CA 1
ATOM 8970 C C . GLY B 1 519 ? -38.281 1.831 -9.336 1 34.5 519 GLY B C 1
ATOM 8971 O O . GLY B 1 519 ? -37.594 1.421 -8.406 1 34.5 519 GLY B O 1
ATOM 8972 N N . VAL B 1 520 ? -39.562 1.832 -8.992 1 38.56 520 VAL B N 1
ATOM 8973 C CA . VAL B 1 520 ? -40.375 0.881 -8.25 1 38.56 520 VAL B CA 1
ATOM 8974 C C . VAL B 1 520 ? -40.125 -0.534 -8.758 1 38.56 520 VAL B C 1
ATOM 8976 O O . VAL B 1 520 ? -40.312 -1.509 -8.031 1 38.56 520 VAL B O 1
ATOM 8979 N N . HIS B 1 521 ? -39.781 -0.623 -9.992 1 41.75 521 HIS B N 1
ATOM 8980 C CA . HIS B 1 521 ? -39.656 -1.926 -10.625 1 41.75 521 HIS B CA 1
ATOM 8981 C C . HIS B 1 521 ? -38.406 -2.654 -10.102 1 41.75 521 HIS B C 1
ATOM 8983 O O . HIS B 1 521 ? -38.438 -3.869 -9.898 1 41.75 521 HIS B O 1
ATOM 8989 N N . ILE B 1 522 ? -37.281 -1.912 -9.961 1 44.69 522 ILE B N 1
ATOM 8990 C CA . ILE B 1 522 ? -36.062 -2.625 -9.625 1 44.69 522 ILE B CA 1
ATOM 8991 C C . ILE B 1 522 ? -36.031 -2.92 -8.125 1 44.69 522 ILE B C 1
ATOM 8993 O O . ILE B 1 522 ? -35.625 -4.004 -7.707 1 44.69 522 ILE B O 1
ATOM 8997 N N . LEU B 1 523 ? -36.562 -2.072 -7.277 1 51.25 523 LEU B N 1
ATOM 8998 C CA . LEU B 1 523 ? -36.5 -2.264 -5.832 1 51.25 523 LEU B CA 1
ATOM 8999 C C . LEU B 1 523 ? -37.469 -3.359 -5.395 1 51.25 523 LEU B C 1
ATOM 9001 O O . LEU B 1 523 ? -37.25 -4.016 -4.375 1 51.25 523 LEU B O 1
ATOM 9005 N N . ARG B 1 524 ? -38.5 -3.498 -6.207 1 65.44 524 ARG B N 1
ATOM 9006 C CA . ARG B 1 524 ? -39.469 -4.531 -5.848 1 65.44 524 ARG B CA 1
ATOM 9007 C C . ARG B 1 524 ? -38.844 -5.91 -5.844 1 65.44 524 ARG B C 1
ATOM 9009 O O . ARG B 1 524 ? -39.281 -6.82 -5.148 1 65.44 524 ARG B O 1
ATOM 9016 N N . LEU B 1 525 ? -37.625 -5.91 -6.543 1 60.41 525 LEU B N 1
ATOM 9017 C CA . LEU B 1 525 ? -37.062 -7.238 -6.695 1 60.41 525 LEU B CA 1
ATOM 9018 C C . LEU B 1 525 ? -36 -7.496 -5.617 1 60.41 525 LEU B C 1
ATOM 9020 O O . LEU B 1 525 ? -35.531 -8.625 -5.473 1 60.41 525 LEU B O 1
ATOM 9024 N N . VAL B 1 526 ? -35.656 -6.453 -4.867 1 63.03 526 VAL B N 1
ATOM 9025 C CA . VAL B 1 526 ? -34.5 -6.648 -3.986 1 63.03 526 VAL B CA 1
ATOM 9026 C C . VAL B 1 526 ? -34.938 -6.383 -2.539 1 63.03 526 VAL B C 1
ATOM 9028 O O . VAL B 1 526 ? -34.469 -7.059 -1.62 1 63.03 526 VAL B O 1
ATOM 9031 N N . GLU B 1 527 ? -35.812 -5.504 -2.123 1 64.5 527 GLU B N 1
ATOM 9032 C CA . GLU B 1 527 ? -36.156 -5.094 -0.759 1 64.5 527 GLU B CA 1
ATOM 9033 C C . GLU B 1 527 ? -37.188 -6.008 -0.144 1 64.5 527 GLU B C 1
ATOM 9035 O O . GLU B 1 527 ? -37.812 -6.805 -0.846 1 64.5 527 GLU B O 1
ATOM 9040 N N . ARG B 1 528 ? -37.25 -5.941 1.284 1 74.56 528 ARG B N 1
ATOM 9041 C CA . ARG B 1 528 ? -38.344 -6.621 1.997 1 74.56 528 ARG B CA 1
ATOM 9042 C C . ARG B 1 528 ? -39.656 -5.902 1.805 1 74.56 528 ARG B C 1
ATOM 9044 O O . ARG B 1 528 ? -39.719 -4.672 1.903 1 74.56 528 ARG B O 1
ATOM 9051 N N . HIS B 1 529 ? -40.531 -6.66 1.344 1 81.31 529 HIS B N 1
ATOM 9052 C CA . HIS B 1 529 ? -41.875 -6.156 1.131 1 81.31 529 HIS B CA 1
ATOM 9053 C C . HIS B 1 529 ? -42.875 -6.867 2.029 1 81.31 529 HIS B C 1
ATOM 9055 O O . HIS B 1 529 ? -42.75 -8.062 2.295 1 81.31 529 HIS B O 1
ATOM 9061 N N . PHE B 1 530 ? -43.75 -6.141 2.643 1 86 530 PHE B N 1
ATOM 9062 C CA . PHE B 1 530 ? -44.781 -6.707 3.529 1 86 530 PHE B CA 1
ATOM 9063 C C . PHE B 1 530 ? -46.156 -6.316 3.076 1 86 530 PHE B C 1
ATOM 9065 O O . PHE B 1 530 ? -46.375 -5.238 2.514 1 86 530 PHE B O 1
ATOM 9072 N N . VAL B 1 531 ? -47.125 -7.188 3.342 1 87.25 531 VAL B N 1
ATOM 9073 C CA . VAL B 1 531 ? -48.5 -7.051 2.91 1 87.25 531 VAL B CA 1
ATOM 9074 C C . VAL B 1 531 ? -49.25 -6.133 3.871 1 87.25 531 VAL B C 1
ATOM 9076 O O . VAL B 1 531 ? -49.062 -6.199 5.086 1 87.25 531 VAL B O 1
ATOM 9079 N N . GLU B 1 532 ? -50 -5.246 3.377 1 87.38 532 GLU B N 1
ATOM 9080 C CA . GLU B 1 532 ? -50.875 -4.371 4.133 1 87.38 532 GLU B CA 1
ATOM 9081 C C . GLU B 1 532 ? -52.281 -4.363 3.541 1 87.38 532 GLU B C 1
ATOM 9083 O O . GLU B 1 532 ? -52.438 -4.344 2.318 1 87.38 532 GLU B O 1
ATOM 9088 N N . PRO B 1 533 ? -53.281 -4.477 4.477 1 87.25 533 PRO B N 1
ATOM 9089 C CA . PRO B 1 533 ? -54.625 -4.406 3.957 1 87.25 533 PRO B CA 1
ATOM 9090 C C . PRO B 1 533 ? -55 -3.029 3.404 1 87.25 533 PRO B C 1
ATOM 9092 O O . PRO B 1 533 ? -54.5 -2.016 3.898 1 87.25 533 PRO B O 1
ATOM 9095 N N . LEU B 1 534 ? -55.719 -3.01 2.35 1 83.31 534 LEU B N 1
ATOM 9096 C CA . LEU B 1 534 ? -56.25 -1.764 1.782 1 83.31 534 LEU B CA 1
ATOM 9097 C C . LEU B 1 534 ? -57.219 -1.085 2.742 1 83.31 534 LEU B C 1
ATOM 9099 O O . LEU B 1 534 ? -57.875 -1.756 3.521 1 83.31 534 LEU B O 1
ATOM 9103 N N . PRO B 1 535 ? -57.188 0.242 2.75 1 80.19 535 PRO B N 1
ATOM 9104 C CA . PRO B 1 535 ? -58.094 0.946 3.658 1 80.19 535 PRO B CA 1
ATOM 9105 C C . PRO B 1 535 ? -59.562 0.634 3.381 1 80.19 535 PRO B C 1
ATOM 9107 O O . PRO B 1 535 ? -59.938 0.475 2.221 1 80.19 535 PRO B O 1
ATOM 9110 N N . ASP B 1 536 ? -60.469 0.504 4.406 1 75.5 536 ASP B N 1
ATOM 9111 C CA . ASP B 1 536 ? -61.938 0.369 4.41 1 75.5 536 ASP B CA 1
ATOM 9112 C C . ASP B 1 536 ? -62.375 -0.872 3.637 1 75.5 536 ASP B C 1
ATOM 9114 O O . ASP B 1 536 ? -63.406 -0.854 2.957 1 75.5 536 ASP B O 1
ATOM 9118 N N . LYS B 1 537 ? -61.625 -1.983 3.6 1 73.88 537 LYS B N 1
ATOM 9119 C CA . LYS B 1 537 ? -61.938 -3.25 2.959 1 73.88 537 LYS B CA 1
ATOM 9120 C C . LYS B 1 537 ? -62.281 -3.051 1.48 1 73.88 537 LYS B C 1
ATOM 9122 O O . LYS B 1 537 ? -63.125 -3.752 0.924 1 73.88 537 LYS B O 1
ATOM 9127 N N . THR B 1 538 ? -61.594 -2.074 0.894 1 81 538 THR B N 1
ATOM 9128 C CA . THR B 1 538 ? -61.75 -1.862 -0.541 1 81 538 THR B CA 1
ATOM 9129 C C . THR B 1 538 ? -60.969 -2.908 -1.33 1 81 538 THR B C 1
ATOM 9131 O O . THR B 1 538 ? -59.969 -3.428 -0.849 1 81 538 THR B O 1
ATOM 9134 N N . ARG B 1 539 ? -61.562 -3.352 -2.398 1 85.19 539 ARG B N 1
ATOM 9135 C CA . ARG B 1 539 ? -60.906 -4.312 -3.285 1 85.19 539 ARG B CA 1
ATOM 9136 C C . ARG B 1 539 ? -60.375 -3.627 -4.535 1 85.19 539 ARG B C 1
ATOM 9138 O O . ARG B 1 539 ? -61.062 -2.834 -5.168 1 85.19 539 ARG B O 1
ATOM 9145 N N . ARG B 1 540 ? -59.156 -3.842 -4.77 1 87 540 ARG B N 1
ATOM 9146 C CA . ARG B 1 540 ? -58.531 -3.324 -5.973 1 87 540 ARG B CA 1
ATOM 9147 C C . ARG B 1 540 ? -58 -4.457 -6.855 1 87 540 ARG B C 1
ATOM 9149 O O . ARG B 1 540 ? -57.812 -5.582 -6.387 1 87 540 ARG B O 1
ATOM 9156 N N . ARG B 1 541 ? -57.844 -4.121 -8.156 1 87.25 541 ARG B N 1
ATOM 9157 C CA . ARG B 1 541 ? -57.344 -5.133 -9.086 1 87.25 541 ARG B CA 1
ATOM 9158 C C . ARG B 1 541 ? -55.875 -5.465 -8.812 1 87.25 541 ARG B C 1
ATOM 9160 O O . ARG B 1 541 ? -55.062 -4.566 -8.617 1 87.25 541 ARG B O 1
ATOM 9167 N N . CYS B 1 542 ? -55.625 -6.73 -8.672 1 88.75 542 CYS B N 1
ATOM 9168 C CA . CYS B 1 542 ? -54.25 -7.195 -8.508 1 88.75 542 CYS B CA 1
ATOM 9169 C C . CYS B 1 542 ? -53.406 -6.805 -9.703 1 88.75 542 CYS B C 1
ATOM 9171 O O . CYS B 1 542 ? -53.75 -7.078 -10.844 1 88.75 542 CYS B O 1
ATOM 9173 N N . HIS B 1 543 ? -52.344 -6.242 -9.438 1 87.25 543 HIS B N 1
ATOM 9174 C CA . HIS B 1 543 ? -51.438 -5.758 -10.484 1 87.25 543 HIS B CA 1
ATOM 9175 C C . HIS B 1 543 ? -50.875 -6.914 -11.305 1 87.25 543 HIS B C 1
ATOM 9177 O O . HIS B 1 543 ? -50.812 -6.84 -12.539 1 87.25 543 HIS B O 1
ATOM 9183 N N . VAL B 1 544 ? -50.469 -7.957 -10.742 1 87.56 544 VAL B N 1
ATOM 9184 C CA . VAL B 1 544 ? -49.844 -9.086 -11.43 1 87.56 544 VAL B CA 1
ATOM 9185 C C . VAL B 1 544 ? -50.906 -9.836 -12.25 1 87.56 544 VAL B C 1
ATOM 9187 O O . VAL B 1 544 ? -50.656 -10.156 -13.414 1 87.56 544 VAL B O 1
ATOM 9190 N N . CYS B 1 545 ? -51.969 -10.086 -11.602 1 86.19 545 CYS B N 1
ATOM 9191 C CA . CYS B 1 545 ? -53.031 -10.789 -12.312 1 86.19 545 CYS B CA 1
ATOM 9192 C C . CYS B 1 545 ? -53.5 -10 -13.539 1 86.19 545 CYS B C 1
ATOM 9194 O O . CYS B 1 545 ? -53.844 -10.586 -14.57 1 86.19 545 CYS B O 1
ATOM 9196 N N . SER B 1 546 ? -53.438 -8.703 -13.422 1 85.75 546 SER B N 1
ATOM 9197 C CA . SER B 1 546 ? -53.969 -7.855 -14.5 1 85.75 546 SER B CA 1
ATOM 9198 C C . SER B 1 546 ? -52.906 -7.637 -15.578 1 85.75 546 SER B C 1
ATOM 9200 O O . SER B 1 546 ? -53.25 -7.383 -16.734 1 85.75 546 SER B O 1
ATOM 9202 N N . HIS B 1 547 ? -51.625 -7.758 -15.211 1 81.06 547 HIS B N 1
ATOM 9203 C CA . HIS B 1 547 ? -50.594 -7.355 -16.156 1 81.06 547 HIS B CA 1
ATOM 9204 C C . HIS B 1 547 ? -49.656 -8.516 -16.453 1 81.06 547 HIS B C 1
ATOM 9206 O O . HIS B 1 547 ? -48.625 -8.328 -17.125 1 81.06 547 HIS B O 1
ATOM 9212 N N . THR B 1 548 ? -49.875 -9.609 -16.016 1 78.75 548 THR B N 1
ATOM 9213 C CA . THR B 1 548 ? -49 -10.742 -16.203 1 78.75 548 THR B CA 1
ATOM 9214 C C . THR B 1 548 ? -48.812 -11.055 -17.688 1 78.75 548 THR B C 1
ATOM 9216 O O . THR B 1 548 ? -49.781 -10.977 -18.453 1 78.75 548 THR B O 1
ATOM 9219 N N . THR B 1 549 ? -47.562 -11.273 -18.094 1 76.06 549 THR B N 1
ATOM 9220 C CA . THR B 1 549 ? -47.281 -11.656 -19.469 1 76.06 549 THR B CA 1
ATOM 9221 C C . THR B 1 549 ? -47.031 -13.164 -19.578 1 76.06 549 THR B C 1
ATOM 9223 O O . THR B 1 549 ? -46.969 -13.711 -20.672 1 76.06 549 THR B O 1
ATOM 9226 N N . SER B 1 550 ? -46.844 -13.875 -18.547 1 68.88 550 SER B N 1
ATOM 9227 C CA . SER B 1 550 ? -46.469 -15.281 -18.547 1 68.88 550 SER B CA 1
ATOM 9228 C C . SER B 1 550 ? -47.688 -16.188 -18.484 1 68.88 550 SER B C 1
ATOM 9230 O O . SER B 1 550 ? -47.562 -17.406 -18.672 1 68.88 550 SER B O 1
ATOM 9232 N N . GLY B 1 551 ? -48.875 -15.602 -18.234 1 68.56 551 GLY B N 1
ATOM 9233 C CA . GLY B 1 551 ? -50.094 -16.391 -18.156 1 68.56 551 GLY B CA 1
ATOM 9234 C C . GLY B 1 551 ? -51.312 -15.602 -18.516 1 68.56 551 GLY B C 1
ATOM 9235 O O . GLY B 1 551 ? -51.219 -14.445 -18.922 1 68.56 551 GLY B O 1
ATOM 9236 N N . PRO B 1 552 ? -52.5 -16.219 -18.484 1 78.12 552 PRO B N 1
ATOM 9237 C CA . PRO B 1 552 ? -53.75 -15.508 -18.797 1 78.12 552 PRO B CA 1
ATOM 9238 C C . PRO B 1 552 ? -54.062 -14.422 -17.766 1 78.12 552 PRO B C 1
ATOM 9240 O O . PRO B 1 552 ? -53.906 -14.633 -16.562 1 78.12 552 PRO B O 1
ATOM 9243 N N . ARG B 1 553 ? -54.312 -13.227 -18.281 1 79.06 553 ARG B N 1
ATOM 9244 C CA . ARG B 1 553 ? -54.688 -12.109 -17.422 1 79.06 553 ARG B CA 1
ATOM 9245 C C . ARG B 1 553 ? -56.031 -12.359 -16.75 1 79.06 553 ARG B C 1
ATOM 9247 O O . ARG B 1 553 ? -57 -12.789 -17.406 1 79.06 553 ARG B O 1
ATOM 9254 N N . LYS B 1 554 ? -56.031 -12.344 -15.43 1 80 554 LYS B N 1
ATOM 9255 C CA . LYS B 1 554 ? -57.25 -12.508 -14.664 1 80 554 LYS B CA 1
ATOM 9256 C C . LYS B 1 554 ? -57.625 -11.234 -13.906 1 80 554 LYS B C 1
ATOM 9258 O O . LYS B 1 554 ? -56.719 -10.453 -13.539 1 80 554 LYS B O 1
ATOM 9263 N N . THR B 1 555 ? -58.844 -10.969 -14.008 1 80.69 555 THR B N 1
ATOM 9264 C CA . THR B 1 555 ? -59.312 -9.812 -13.242 1 80.69 555 THR B CA 1
ATOM 9265 C C . THR B 1 555 ? -59.625 -10.211 -11.797 1 80.69 555 THR B C 1
ATOM 9267 O O . THR B 1 555 ? -60.719 -10.641 -11.477 1 80.69 555 THR B O 1
ATOM 9270 N N . GLN B 1 556 ? -58.656 -10.352 -11 1 85.12 556 GLN B N 1
ATOM 9271 C CA . GLN B 1 556 ? -58.812 -10.672 -9.578 1 85.12 556 GLN B CA 1
ATOM 9272 C C . GLN B 1 556 ? -58.656 -9.422 -8.719 1 85.12 556 GLN B C 1
ATOM 9274 O O . GLN B 1 556 ? -57.75 -8.602 -8.969 1 85.12 556 GLN B O 1
ATOM 9279 N N . ARG B 1 557 ? -59.594 -9.281 -7.902 1 86.62 557 ARG B N 1
ATOM 9280 C CA . ARG B 1 557 ? -59.531 -8.164 -6.969 1 86.62 557 ARG B CA 1
ATOM 9281 C C . ARG B 1 557 ? -59 -8.617 -5.613 1 86.62 557 ARG B C 1
ATOM 9283 O O . ARG B 1 557 ? -59.25 -9.742 -5.18 1 86.62 557 ARG B O 1
ATOM 9290 N N . THR B 1 558 ? -58.156 -7.883 -5.062 1 88.38 558 THR B N 1
ATOM 9291 C CA . THR B 1 558 ? -57.531 -8.211 -3.781 1 88.38 558 THR B CA 1
ATOM 9292 C C . THR B 1 558 ? -57.75 -7.094 -2.77 1 88.38 558 THR B C 1
ATOM 9294 O O . THR B 1 558 ? -58 -5.945 -3.146 1 88.38 558 THR B O 1
ATOM 9297 N N . THR B 1 559 ? -57.75 -7.523 -1.516 1 88.94 559 THR B N 1
ATOM 9298 C CA . THR B 1 559 ? -57.906 -6.566 -0.426 1 88.94 559 THR B CA 1
ATOM 9299 C C . THR B 1 559 ? -56.562 -6.199 0.168 1 88.94 559 THR B C 1
ATOM 9301 O O . THR B 1 559 ? -56.5 -5.496 1.18 1 88.94 559 THR B O 1
ATOM 9304 N N . TYR B 1 560 ? -55.531 -6.66 -0.438 1 90.44 560 TYR B N 1
ATOM 9305 C CA . TYR B 1 560 ? -54.219 -6.438 0.119 1 90.44 560 TYR B CA 1
ATOM 9306 C C . TYR B 1 560 ? -53.312 -5.68 -0.866 1 90.44 560 TYR B C 1
ATOM 9308 O O . TYR B 1 560 ? -53.562 -5.723 -2.076 1 90.44 560 TYR B O 1
ATOM 9316 N N . LYS B 1 561 ? -52.344 -4.965 -0.337 1 89 561 LYS B N 1
ATOM 9317 C CA . LYS B 1 561 ? -51.312 -4.293 -1.129 1 89 561 LYS B CA 1
ATOM 9318 C C . LYS B 1 561 ? -49.938 -4.445 -0.49 1 89 561 LYS B C 1
ATOM 9320 O O . LYS B 1 561 ? -49.844 -4.82 0.68 1 89 561 LYS B O 1
ATOM 9325 N N . CYS B 1 562 ? -48.906 -4.309 -1.296 1 85.31 562 CYS B N 1
ATOM 9326 C CA . CYS B 1 562 ? -47.562 -4.184 -0.745 1 85.31 562 CYS B CA 1
ATOM 9327 C C . CYS B 1 562 ? -47.344 -2.807 -0.124 1 85.31 562 CYS B C 1
ATOM 9329 O O . CYS B 1 562 ? -47.562 -1.786 -0.78 1 85.31 562 CYS B O 1
ATOM 9331 N N . ARG B 1 563 ? -46.938 -2.797 1.09 1 82.25 563 ARG B N 1
ATOM 9332 C CA . ARG B 1 563 ? -46.781 -1.539 1.809 1 82.25 563 ARG B CA 1
ATOM 9333 C C . ARG B 1 563 ? -45.688 -0.682 1.157 1 82.25 563 ARG B C 1
ATOM 9335 O O . ARG B 1 563 ? -45.844 0.53 1.008 1 82.25 563 ARG B O 1
ATOM 9342 N N . GLN B 1 564 ? -44.625 -1.283 0.781 1 77.5 564 GLN B N 1
ATOM 9343 C CA . GLN B 1 564 ? -43.469 -0.566 0.269 1 77.5 564 GLN B CA 1
ATOM 9344 C C . GLN B 1 564 ? -43.688 -0.116 -1.173 1 77.5 564 GLN B C 1
ATOM 9346 O O . GLN B 1 564 ? -43.281 0.991 -1.55 1 77.5 564 GLN B O 1
ATOM 9351 N N . CYS B 1 565 ? -44.312 -0.887 -1.938 1 77.44 565 CYS B N 1
ATOM 9352 C CA . CYS B 1 565 ? -44.469 -0.615 -3.359 1 77.44 565 CYS B CA 1
ATOM 9353 C C . CYS B 1 565 ? -45.812 0.057 -3.623 1 77.44 565 CYS B C 1
ATOM 9355 O O . CYS B 1 565 ? -46.062 0.583 -4.711 1 77.44 565 CYS B O 1
ATOM 9357 N N . ASP B 1 566 ? -46.688 0.061 -2.76 1 82.75 566 ASP B N 1
ATOM 9358 C CA . ASP B 1 566 ? -48.062 0.595 -2.854 1 82.75 566 ASP B CA 1
ATOM 9359 C C . ASP B 1 566 ? -48.781 0.051 -4.086 1 82.75 566 ASP B C 1
ATOM 9361 O O . ASP B 1 566 ? -49.406 0.806 -4.824 1 82.75 566 ASP B O 1
ATOM 9365 N N . VAL B 1 567 ? -48.688 -1.23 -4.32 1 84.62 567 VAL B N 1
ATOM 9366 C CA . VAL B 1 567 ? -49.281 -1.94 -5.438 1 84.62 567 VAL B CA 1
ATOM 9367 C C . VAL B 1 567 ? -50.188 -3.053 -4.906 1 84.62 567 VAL B C 1
ATOM 9369 O O . VAL B 1 567 ? -49.781 -3.855 -4.066 1 84.62 567 VAL B O 1
ATOM 9372 N N . PRO B 1 568 ? -51.469 -3.045 -5.371 1 88.88 568 PRO B N 1
ATOM 9373 C CA . PRO B 1 568 ? -52.344 -4.137 -4.949 1 88.88 568 PRO B CA 1
ATOM 9374 C C . PRO B 1 568 ? -51.938 -5.484 -5.547 1 88.88 568 PRO B C 1
ATOM 9376 O O . PRO B 1 568 ? -51.75 -5.594 -6.758 1 88.88 568 PRO B O 1
ATOM 9379 N N . LEU B 1 569 ? -51.75 -6.484 -4.695 1 90.38 569 LEU B N 1
ATOM 9380 C CA . LEU B 1 569 ? -51.312 -7.812 -5.105 1 90.38 569 LEU B CA 1
ATOM 9381 C C . LEU B 1 569 ? -52.031 -8.898 -4.324 1 90.38 569 LEU B C 1
ATOM 9383 O O . LEU B 1 569 ? -52.312 -8.727 -3.137 1 90.38 569 LEU B O 1
ATOM 9387 N N . CYS B 1 570 ? -52.375 -9.953 -5.074 1 88.56 570 CYS B N 1
ATOM 9388 C CA . CYS B 1 570 ? -52.812 -11.141 -4.344 1 88.56 570 CYS B CA 1
ATOM 9389 C C . CYS B 1 570 ? -51.719 -11.633 -3.41 1 88.56 570 CYS B C 1
ATOM 9391 O O . CYS B 1 570 ? -50.531 -11.539 -3.736 1 88.56 570 CYS B O 1
ATOM 9393 N N . VAL B 1 571 ? -52.188 -12.047 -2.199 1 88.31 571 VAL B N 1
ATOM 9394 C CA . VAL B 1 571 ? -51.219 -12.531 -1.206 1 88.31 571 VAL B CA 1
ATOM 9395 C C . VAL B 1 571 ? -50.406 -13.688 -1.788 1 88.31 571 VAL B C 1
ATOM 9397 O O . VAL B 1 571 ? -49.188 -13.766 -1.593 1 88.31 571 VAL B O 1
ATOM 9400 N N . TYR B 1 572 ? -51 -14.578 -2.449 1 87.38 572 TYR B N 1
ATOM 9401 C CA . TYR B 1 572 ? -50.375 -15.703 -3.135 1 87.38 572 TYR B CA 1
ATOM 9402 C C . TYR B 1 572 ? -51.062 -15.953 -4.484 1 87.38 572 TYR B C 1
ATOM 9404 O O . TYR B 1 572 ? -52.281 -15.906 -4.602 1 87.38 572 TYR B O 1
ATOM 9412 N N . PRO B 1 573 ? -50.281 -16.047 -5.613 1 86.19 573 PRO B N 1
ATOM 9413 C CA . PRO B 1 573 ? -48.844 -16.062 -5.781 1 86.19 573 PRO B CA 1
ATOM 9414 C C . PRO B 1 573 ? -48.281 -14.727 -6.289 1 86.19 573 PRO B C 1
ATOM 9416 O O . PRO B 1 573 ? -47.094 -14.586 -6.488 1 86.19 573 PRO B O 1
ATOM 9419 N N . CYS B 1 574 ? -49.062 -13.852 -6.344 1 88.31 574 CYS B N 1
ATOM 9420 C CA . CYS B 1 574 ? -48.719 -12.625 -7.062 1 88.31 574 CYS B CA 1
ATOM 9421 C C . CYS B 1 574 ? -47.719 -11.805 -6.281 1 88.31 574 CYS B C 1
ATOM 9423 O O . CYS B 1 574 ? -46.844 -11.164 -6.871 1 88.31 574 CYS B O 1
ATOM 9425 N N . PHE B 1 575 ? -47.781 -11.805 -5.004 1 89.38 575 PHE B N 1
ATOM 9426 C CA . PHE B 1 575 ? -46.875 -11.023 -4.18 1 89.38 575 PHE B CA 1
ATOM 9427 C C . PHE B 1 575 ? -45.438 -11.461 -4.402 1 89.38 575 PHE B C 1
ATOM 9429 O O . PHE B 1 575 ? -44.531 -10.625 -4.578 1 89.38 575 PHE B O 1
ATOM 9436 N N . GLU B 1 576 ? -45.25 -12.703 -4.371 1 87.19 576 GLU B N 1
ATOM 9437 C CA . GLU B 1 576 ? -43.938 -13.234 -4.621 1 87.19 576 GLU B CA 1
ATOM 9438 C C . GLU B 1 576 ? -43.5 -12.984 -6.062 1 87.19 576 GLU B C 1
ATOM 9440 O O . GLU B 1 576 ? -42.344 -12.57 -6.309 1 87.19 576 GLU B O 1
ATOM 9445 N N . ALA B 1 577 ? -44.312 -13.258 -6.984 1 85 577 ALA B N 1
ATOM 9446 C CA . ALA B 1 577 ? -43.969 -13.086 -8.398 1 85 577 ALA B CA 1
ATOM 9447 C C . ALA B 1 577 ? -43.562 -11.648 -8.688 1 85 577 ALA B C 1
ATOM 9449 O O . ALA B 1 577 ? -42.594 -11.406 -9.406 1 85 577 ALA B O 1
ATOM 9450 N N . TYR B 1 578 ? -44.25 -10.789 -8.164 1 85.25 578 TYR B N 1
ATOM 9451 C CA . TYR B 1 578 ? -44 -9.375 -8.383 1 85.25 578 TYR B CA 1
ATOM 9452 C C . TYR B 1 578 ? -42.625 -8.984 -7.82 1 85.25 578 TYR B C 1
ATOM 9454 O O . TYR B 1 578 ? -41.938 -8.172 -8.414 1 85.25 578 TYR B O 1
ATOM 9462 N N . HIS B 1 579 ? -42.312 -9.555 -6.738 1 82.62 579 HIS B N 1
ATOM 9463 C CA . HIS B 1 579 ? -41.125 -9.086 -6.016 1 82.62 579 HIS B CA 1
ATOM 9464 C C . HIS B 1 579 ? -39.906 -9.953 -6.316 1 82.62 579 HIS B C 1
ATOM 9466 O O . HIS B 1 579 ? -38.812 -9.664 -5.848 1 82.62 579 HIS B O 1
ATOM 9472 N N . THR B 1 580 ? -40.031 -10.977 -7.02 1 79.81 580 THR B N 1
ATOM 9473 C CA . THR B 1 580 ? -38.906 -11.844 -7.336 1 79.81 580 THR B CA 1
ATOM 9474 C C . THR B 1 580 ? -38.656 -11.891 -8.844 1 79.81 580 THR B C 1
ATOM 9476 O O . THR B 1 580 ? -37.531 -12.117 -9.289 1 79.81 580 THR B O 1
ATOM 9479 N N . GLN B 1 581 ? -39.656 -11.688 -9.555 1 76.31 581 GLN B N 1
ATOM 9480 C CA . GLN B 1 581 ? -39.562 -11.844 -11 1 76.31 581 GLN B CA 1
ATOM 9481 C C . GLN B 1 581 ? -39.594 -10.492 -11.703 1 76.31 581 GLN B C 1
ATOM 9483 O O . GLN B 1 581 ? -40.406 -9.633 -11.383 1 76.31 581 GLN B O 1
ATOM 9488 N N . LYS B 1 582 ? -38.625 -10.289 -12.609 1 72.62 582 LYS B N 1
ATOM 9489 C CA . LYS B 1 582 ? -38.594 -9.078 -13.414 1 72.62 582 LYS B CA 1
ATOM 9490 C C . LYS B 1 582 ? -39.781 -9.008 -14.352 1 72.62 582 LYS B C 1
ATOM 9492 O O . LYS B 1 582 ? -40.438 -7.961 -14.477 1 72.62 582 LYS B O 1
ATOM 9497 N N . ASN B 1 583 ? -40 -10.211 -14.961 1 73.12 583 ASN B N 1
ATOM 9498 C CA . ASN B 1 583 ? -41.188 -10.367 -15.82 1 73.12 583 ASN B CA 1
ATOM 9499 C C . ASN B 1 583 ? -42.156 -11.367 -15.234 1 73.12 583 ASN B C 1
ATOM 9501 O O . ASN B 1 583 ? -41.781 -12.461 -14.82 1 73.12 583 ASN B O 1
ATOM 9505 N N . TYR B 1 584 ? -43.406 -10.883 -14.961 1 76.31 584 TYR B N 1
ATOM 9506 C CA . TYR B 1 584 ? -44.438 -11.742 -14.398 1 76.31 584 TYR B CA 1
ATOM 9507 C C . TYR B 1 584 ? -45.656 -11.805 -15.305 1 76.31 584 TYR B C 1
ATOM 9509 O O . TYR B 1 584 ? -45.875 -10.898 -16.125 1 76.31 584 TYR B O 1
#

Secondary structure (DSSP, 8-state):
------HHHHHHHHTS----GGG----------STT---------------------------------------------S---------B-S---PPPP---GGG-EE-TT----TT--HHHHHHTTS-HHHHHHHHHHHHHHHHHHHHHS---TT-GGGG-----HHHHHHHHHHHHHHHHEEESSGGGGG--STTT--HHHHHHS-HHHHHHHHHH---S-TTS--TT-TTTTTHHHHHHHHHHHHHHEE--SEEEEEEEEEE--S--TTEEE-TTSSSSEEEEEEEEEETTT--EEEEEE--GGG-S----TTTHHHHHHHHHHHGGGTTS--EEEE-TTT--HHHHHHHHHTT-EEEEE--TTSTT---PPP--TT-EEEEEETTEEEEEEESSSEEEEEESS--S-EEEEEEE-TTSPEEEEEHHHHHHHHHHHHHHHHHHHHHHT--PPSS--HHHHHHHHHHHHHHHHHHHHHHHHH-----HHHHHHHHHHHHHHHH-------S-SSTHHHHTTTS---EEEPGGG--EE-HHHHH-SSS-----EESEEETTT--B--TTTHHHHHHH-S--/------HHHHHHHHTS----GGG----------------------------------------------------------S---------B-S---PPPP---GGG-EE-TT----TT--HHHHHHTTS-HHHHHHHHHHHHHHHHHHHHHS---TT-GGGG-----HHHHHHHHHHHHHHHHEEESSGGGGG--STTT--HHHHHHS-HHHHHHHHHH---S-TTS--TT-TTTTTHHHHHHHHHHHHHHEE--SEEEEEEEEEE--S--TTEEE-TTSSSSEEEEEEEEEETTT--EEEEEE--GGG-S----TTTHHHHHHHHHHHGGGTTS--EEEE-TTT--HHHHHHHHHTT-EEEEE--TTSTT---PPP--TT-EEEEEETTEEEEEEESSSEEEEEESS--S-EEEEEEE-TTSPEEEEEHHHHHHHHHHHHHHHHHHHHHHT--PPSS--HHHHHHHHHHHHHHHHHHHHHHHHH-----HHHHHHHHHHHHHHHH-------S-SSTHHHHTTTS---EEEPGGG--EE-HHHHH-SSS-----EESEEETTTTEE--TTTHHHHHHH-S--

Organism: NCBI:txid1843537

Radius of gyration: 34.7 Å; Cα contacts (8 Å, |Δi|>4): 1797; chains: 2; bounding box: 104×103×83 Å

Sequence (1168 aa):
MARQNSPDFQQLLDGYITEDLSDLETDEYTTEDESSERGESSDEQADDPCIAQQRKRTRGGEAVMGGPGGAAPTRVRGAAAGRNSSVKWDWSSTPFIPKQLSFDSSSSGISDACSVTDSSNELDFLREFFSDELLDMIVIETNRYAQQYLRGNAMTPRCRLANWTDTTRDEMYLFFCIMLLMSHNKKNRINDYWSKDEVYEQKIFGKLMSRDRFLQLLRVLHFTDNTIRVENDKLQKIRPVMEKLRNSFKTMFKPFQDLCVDESLMKWRGRLSFRQFLPLKRHRFGVKMFVLCDCDSGYISDFIVYTGKDTAIVEDLQLGVSGSVVKTLLTPHLQKAHIVYVDNWYTSPNLLHYLLNENTGACGTVRANRKNMPKLPVVKRGDQIVQHSNNIMCIKWCDKRVVHMLSSVHKGDMCDSNSRDRQRQVVRKPLAVLEYNKKMRLVDKSDMLLSSVECLRKSIKWYVKFFFHMLDMSVLNSYYLFQVKTGSTKPLLDFSKTVVHQMIEKYYHGRHHTNGQIGVHILRLVERHFVEPLPDKTRRRCHVCSHTTSGPRKTQRTTYKCRQCDVPLCVYPCFEAYHTQKNYMARQNSPDFQQLLDGYITEDLSDLETDEYTTEDESSERGESSDEQADDPCIAQQRKRTRGGEAVMGGPGGAAPTRVRGAAAGRNSSVKWDWSSTPFIPKQLSFDSSSSGISDACSVTDSSNELDFLREFFSDELLDMIVIETNRYAQQYLRGNAMTPRCRLANWTDTTRDEMYLFFCIMLLMSHNKKNRINDYWSKDEVYEQKIFGKLMSRDRFLQLLRVLHFTDNTIRVENDKLQKIRPVMEKLRNSFKTMFKPFQDLCVDESLMKWRGRLSFRQFLPLKRHRFGVKMFVLCDCDSGYISDFIVYTGKDTAIVEDLQLGVSGSVVKTLLTPHLQKAHIVYVDNWYTSPNLLHYLLNENTGACGTVRANRKNMPKLPVVKRGDQIVQHSNNIMCIKWCDKRVVHMLSSVHKGDMCDSNSRDRQRQVVRKPLAVLEYNKKMRLVDKSDMLLSSVECLRKSIKWYVKFFFHMLDMSVLNSYYLFQVKTGSTKPLLDFSKTVVHQMIEKYYHGRHHTNGQIGVHILRLVERHFVEPLPDKTRRRCHVCSHTTSGPRKTQRTTYKCRQCDVPLCVYPCFEAYHTQKNY

InterPro domains:
  IPR029526 PiggyBac transposable element-derived protein [PF13843] (124-479)
  IPR032718 PiggyBac transposable element-derived protein 4, C-terminal zinc-finger domain [PF13842] (528-579)

Foldseek 3Di:
DPLPQPVVVVVVVVVPPLDAPLRDDDQPPPPPDDPDPPPPVPDPPPPPPPDPDDPPDDDDDDDDDDPDDDDDPAQPQPDPDDDPPPPDWDKFQDFADFDDFDFDCPCFWFFPLQPDDPPDALLSLLCLQVPLVLLVLQLVQLQVQLVVCPVPDPDDPPHLSVPDDRDDSLLVLLLLLVLLVCLVPPDQDPVLCVDPDPVRDDVVNCQSDNPSNSVNSQVSRWRDDPVDDDPPDPLRGQVVSQVSNLVSLQRGGGAGQEKEKDKAFDADDDDDPQWAARPPDPRRTGWIKIWMAHLPLRRTNHMWTPPDPRTPFNDDPQQGPLLRRVCRVCVVPFLNQHEYEYEQVRDDPSSQLVRVVSNYWYKYWHDCPGPSHDDDDDDDALDKRWIDTNQKIWIWHHHSHTTIMITSRFTQDWDFDPDADPVRHTRIDGPSSRVSSSSVSSNVVLSVLLSSSQSADPDGDRSSSVVSSSSSSSLSNSVSSVCSNNVDSDDSSVSSVVSSVVSCVPSRPRPPVPPQPDPLLVQLQPDDWDKDFAPPQDWDFAPCLQDAPVDHRDRDTDRIDTPVNRGHHDPPPGSVCSRNPSHD/DPLPQPPVVVVVVVVPPLQAPLRDDDQPPPPPDPPDPPVPVPDDPPPPPDDPDDPDDDDDDDDPDDPDDDDDPAQPQPDPDDDPPPPDWDKFQDFADFDDFDFDCPCFWFFPLQPDDPPDALLSLLCLQVPLVQLVLQLVQLQVQLVVVPVPDPDDPPHLSVPDDRDDSLLVLLLLLVLLVCLVPPDQDLVLCVDPDPVRDDVVNCQSDNSSNSVNSQVSRWRDDPVDDDPPDPLRGQVVSQVSNLVSLQRGGGAGQEKEKDKAFDADDDDDPQWAARPPDPRRTGWIKIWMAHLPLRRTNHMWTPPDPRTPFNDDPQQGPLLRRVCRVCVVPFLNQHEYEYEQVRDDPSSQLVRVVSNYWYKYWHDCPGPSHDDDDDDDALDKRWIDTSQKIWIWHHHSHTTIMITSRFTQDWDFDPDADPVRHTRIDGPSSRVSSSSVSSNVVLSVLLSSSQSADPDGDRSSSVVSSSSSSSLSNSVSSVCSNNVDSDDSSVSSVSSSVVSCVVSRPRPPVPPQPDPLLVQLQPDDWDKDFAPPQDWDFAPCLQDAPVDHRDRDTDRIDTPVNRGHHDPPPGSVCSRNPSHD

Solvent-accessible surface area (backbone atoms only — not comparable to full-atom values): 67249 Å² total; per-residue (Å²): 133,79,81,75,66,54,66,70,62,39,49,59,48,61,43,49,68,68,69,48,75,62,63,57,73,81,76,76,75,76,76,76,76,81,71,83,71,67,74,55,74,78,73,77,80,70,72,73,75,70,84,78,72,83,78,77,77,79,80,80,83,86,80,79,85,80,75,86,76,82,75,75,88,60,82,62,75,66,78,82,68,78,83,75,72,73,79,80,82,62,76,39,70,62,92,62,80,41,68,85,68,80,56,77,64,85,75,37,39,79,28,86,78,44,84,72,54,94,84,50,54,67,47,54,43,35,35,66,60,65,24,71,67,57,41,44,51,35,38,53,25,17,41,51,44,42,52,51,48,57,70,71,39,88,70,50,87,83,38,80,64,67,75,69,67,82,69,46,59,48,56,50,52,47,52,51,40,51,42,54,48,37,28,56,48,35,56,90,47,81,70,42,47,61,32,83,47,70,89,50,34,32,67,55,50,51,71,77,44,51,63,67,59,51,52,46,50,65,69,34,62,38,50,41,63,81,84,66,75,64,85,90,46,91,54,56,62,40,40,64,58,49,52,53,44,40,51,38,34,46,52,38,39,34,62,60,52,44,31,32,48,45,83,44,59,44,71,37,65,66,97,48,96,45,55,37,78,36,50,79,42,81,40,34,35,9,49,40,29,41,35,35,27,22,41,84,74,43,36,56,38,41,70,45,64,50,50,66,92,69,32,93,47,59,73,36,83,86,46,35,73,52,27,12,47,52,50,54,73,37,57,91,53,56,67,54,28,28,33,38,37,37,45,45,81,43,40,42,61,61,42,47,48,52,34,44,75,40,41,20,37,33,37,26,34,32,54,77,83,43,76,88,53,75,90,73,78,93,64,54,72,68,37,71,48,59,34,30,35,92,70,31,33,38,37,41,37,19,63,90,37,78,44,37,34,40,26,29,62,47,50,91,46,72,35,78,44,97,47,58,44,69,84,67,39,69,38,61,38,46,42,55,56,55,52,48,49,57,43,52,44,39,50,52,48,45,56,51,52,45,62,63,50,44,55,80,68,91,88,55,59,65,63,59,50,47,48,50,49,51,49,38,51,42,49,51,38,21,49,37,52,48,30,71,73,71,64,55,81,72,51,67,69,59,50,53,49,49,26,45,52,50,47,46,66,72,44,55,66,66,75,72,68,67,82,73,75,70,70,53,58,63,47,37,49,70,56,76,62,45,63,35,73,39,75,91,79,40,68,39,63,13,49,47,40,57,59,26,75,82,54,84,63,37,96,44,68,21,48,31,19,31,62,77,73,70,42,35,24,34,73,66,66,34,43,50,38,58,28,66,34,94,77,65,134,78,80,74,67,53,66,70,61,40,51,60,50,62,42,50,69,68,70,47,73,63,63,57,74,81,76,75,74,78,75,75,75,83,72,86,76,71,73,57,72,81,74,79,81,72,71,78,73,71,92,76,76,80,81,74,75,84,77,77,88,84,84,78,85,77,74,86,73,84,73,74,86,61,79,60,77,66,79,84,66,77,83,76,71,74,77,81,81,64,77,38,70,60,91,64,80,42,67,84,68,78,55,75,64,84,77,37,38,79,29,88,77,44,85,73,54,93,83,52,54,69,45,54,44,35,36,67,58,66,24,69,66,58,42,45,52,34,36,52,26,18,42,50,44,41,52,52,48,58,71,71,40,87,67,50,86,83,38,82,63,66,74,70,68,80,69,46,60,48,56,50,52,47,53,53,39,50,42,56,48,38,29,55,49,35,55,90,47,80,70,42,46,60,31,82,48,70,88,51,34,31,67,54,49,52,71,76,43,52,63,67,60,50,52,45,49,64,71,36,63,36,50,42,64,79,85,65,75,65,86,90,46,91,53,55,60,40,40,65,58,50,51,53,44,41,50,40,35,45,51,38,40,34,64,60,53,45,32,32,50,44,82,42,60,44,73,38,66,68,96,49,96,47,54,38,80,36,51,79,42,83,40,35,34,9,49,38,27,41,35,36,27,21,39,84,72,43,37,56,39,40,71,45,63,51,50,68,93,71,33,92,46,58,72,36,83,87,44,34,70,50,26,11,47,53,49,52,73,38,57,90,52,56,66,53,29,27,33,36,36,36,45,46,80,44,40,41,63,60,42,47,47,52,34,44,76,39,41,21,37,33,35,25,34,32,55,76,83,44,76,87,53,75,90,73,78,92,61,54,73,68,37,71,48,59,33,30,36,91,70,29,34,38,38,42,35,18,62,91,35,78,44,37,33,39,26,29,60,46,48,90,45,74,34,79,43,97,49,57,44,67,83,66,39,70,38,59,39,46,42,55,56,54,52,48,50,56,42,52,46,38,50,54,47,44,56,51,53,46,61,64,48,45,55,79,67,91,87,54,58,66,63,58,49,48,50,50,50,50,48,39,50,40,49,51,37,22,48,39,52,48,31,70,73,70,63,55,83,73,51,67,70,57,48,53,50,51,25,44,51,50,48,46,68,70,42,55,67,64,77,72,70,66,81,74,75,69,70,56,58,61,48,39,50,71,56,77,62,44,63,33,73,39,75,90,79,41,67,39,64,14,50,47,40,59,59,26,73,82,54,83,63,37,93,45,68,21,50,29,20,31,62,78,74,70,42,36,27,34,70,69,64,34,43,48,38,57,29,66,34,93,77,63